Protein 6N2C (pdb70)

Radius of gyration: 30.85 Å; Cα contacts (8 Å, |Δi|>4): 2706; chains: 2; bounding box: 54×82×82 Å

Structure (mmCIF, N/CA/C/O backbone):
data_6N2C
#
_entry.id   6N2C
#
_cell.length_a   76.160
_cell.length_b   90.430
_cell.length_c   158.449
_cell.angle_alpha   90.00
_cell.angle_beta   90.00
_cell.angle_gamma   90.00
#
_symmetry.space_group_name_H-M   'P 21 21 21'
#
loop_
_entity.id
_entity.type
_entity.pdbx_description
1 polymer Tapirin
2 non-polymer 'ZINC ION'
3 non-polymer 1,2-ETHANEDIOL
4 non-polymer GLYCEROL
5 non-polymer 'CHLORIDE ION'
6 non-polymer 'GLYCOLIC ACID'
7 non-polymer 'OXALATE ION'
8 water water
#
loop_
_atom_site.group_PDB
_atom_site.id
_atom_site.type_symbol
_atom_site.label_atom_id
_atom_site.label_alt_id
_atom_site.label_comp_id
_atom_site.label_asym_id
_atom_site.label_entity_id
_atom_site.label_seq_id
_atom_site.pdbx_PDB_ins_code
_atom_site.Cartn_x
_atom_site.Cartn_y
_atom_site.Cartn_z
_atom_site.occupancy
_atom_site.B_iso_or_equiv
_atom_site.auth_seq_id
_atom_site.auth_comp_id
_atom_site.auth_asym_id
_atom_site.auth_atom_id
_atom_site.pdbx_PDB_model_num
ATOM 1 N N . LEU A 1 170 ? 73.381 18.067 151.732 1.00 66.41 170 LEU A N 1
ATOM 2 C CA . LEU A 1 170 ? 71.997 17.561 151.476 1.00 70.61 170 LEU A CA 1
ATOM 3 C C . LEU A 1 170 ? 71.705 17.203 149.999 1.00 65.69 170 LEU A C 1
ATOM 4 O O . LEU A 1 170 ? 71.051 16.195 149.771 1.00 57.32 170 LEU A O 1
ATOM 9 N N . PRO A 1 171 ? 72.138 18.041 148.998 1.00 61.57 171 PRO A N 1
ATOM 10 C CA . PRO A 1 171 ? 72.187 17.571 147.552 1.00 56.59 171 PRO A CA 1
ATOM 11 C C . PRO A 1 171 ? 73.069 16.335 147.320 1.00 43.88 171 PRO A C 1
ATOM 12 O O . PRO A 1 171 ? 72.867 15.591 146.364 1.00 34.20 171 PRO A O 1
ATOM 16 N N . TYR A 1 172 ? 74.062 16.138 148.196 1.00 36.81 172 TYR A N 1
ATOM 17 C CA . TYR A 1 172 ? 74.912 14.965 148.111 1.00 28.44 172 TYR A CA 1
ATOM 18 C C . TYR A 1 172 ? 74.058 13.754 148.420 1.00 21.98 172 TYR A C 1
ATOM 19 O O . TYR A 1 172 ? 74.271 12.654 147.827 1.00 21.53 172 TYR A O 1
ATOM 28 N N . LEU A 1 173 ? 73.093 13.911 149.327 1.00 20.26 173 LEU A N 1
ATOM 29 C CA . LEU A 1 173 ? 72.251 12.778 149.761 1.00 23.69 173 LEU A CA 1
ATOM 30 C C . LEU A 1 173 ? 70.937 12.511 148.986 1.00 21.51 173 LEU A C 1
ATOM 31 O O . LEU A 1 173 ? 70.055 11.741 149.404 1.00 20.47 173 LEU A O 1
ATOM 36 N N . LEU A 1 174 ? 70.790 13.192 147.859 1.00 22.60 174 LEU A N 1
ATOM 37 C CA . LEU A 1 174 ? 69.597 13.032 147.050 1.00 19.92 174 LEU A CA 1
ATOM 38 C C . LEU A 1 174 ? 69.472 11.560 146.697 1.00 18.32 174 LEU A C 1
ATOM 39 O O . LEU A 1 174 ? 70.443 10.975 146.200 1.00 19.36 174 LEU A O 1
ATOM 44 N N . ALA A 1 175 ? 68.312 11.015 147.008 1.00 17.24 175 ALA A N 1
ATOM 45 C CA . ALA A 1 175 ? 67.955 9.619 146.651 1.00 17.43 175 ALA A CA 1
ATOM 46 C C . ALA A 1 175 ? 68.830 8.590 147.323 1.00 17.37 175 ALA A C 1
ATOM 47 O O . ALA A 1 175 ? 68.893 7.462 146.914 1.00 15.91 175 ALA A O 1
ATOM 49 N N . TRP A 1 176 ? 69.511 8.959 148.413 1.00 18.33 176 TRP A N 1
ATOM 50 C CA . TRP A 1 176 ? 70.264 7.946 149.137 1.00 18.00 176 TRP A CA 1
ATOM 51 C C . TRP A 1 176 ? 69.345 6.903 149.708 1.00 18.59 176 TRP A C 1
ATOM 52 O O . TRP A 1 176 ? 68.375 7.238 150.331 1.00 21.41 176 TRP A O 1
ATOM 63 N N . ASP A 1 177 ? 69.600 5.617 149.467 1.00 18.15 177 ASP A N 1
ATOM 64 C CA . ASP A 1 177 ? 68.683 4.575 149.975 1.00 17.78 177 ASP A CA 1
ATOM 65 C C . ASP A 1 177 ? 69.603 3.394 150.368 1.00 19.76 177 ASP A C 1
ATOM 66 O O . ASP A 1 177 ? 70.119 2.691 149.507 1.00 18.56 177 ASP A O 1
ATOM 71 N N A SER A 1 178 ? 69.839 3.203 151.654 0.64 20.13 178 SER A N 1
ATOM 72 N N B SER A 1 178 ? 69.786 3.214 151.669 0.36 19.55 178 SER A N 1
ATOM 73 C CA A SER A 1 178 ? 70.749 2.118 152.068 0.64 20.49 178 SER A CA 1
ATOM 74 C CA B SER A 1 178 ? 70.639 2.150 152.197 0.36 19.90 178 SER A CA 1
ATOM 75 C C A SER A 1 178 ? 70.273 0.730 151.707 0.64 20.72 178 SER A C 1
ATOM 76 C C B SER A 1 178 ? 70.273 0.773 151.702 0.36 19.99 178 SER A C 1
ATOM 77 O O A SER A 1 178 ? 71.094 -0.188 151.610 0.64 17.71 178 SER A O 1
ATOM 78 O O B SER A 1 178 ? 71.168 -0.062 151.509 0.36 18.11 178 SER A O 1
ATOM 83 N N . ASN A 1 179 ? 68.978 0.532 151.483 1.00 20.15 179 ASN A N 1
ATOM 84 C CA . ASN A 1 179 ? 68.480 -0.747 150.964 1.00 20.52 179 ASN A CA 1
ATOM 85 C C . ASN A 1 179 ? 69.021 -1.115 149.565 1.00 19.22 179 ASN A C 1
ATOM 86 O O . ASN A 1 179 ? 68.971 -2.267 149.206 1.00 18.55 179 ASN A O 1
ATOM 91 N N . ILE A 1 180 ? 69.534 -0.165 148.805 1.00 16.06 180 ILE A N 1
ATOM 92 C CA . ILE A 1 180 ? 70.210 -0.484 147.537 1.00 15.20 180 ILE A CA 1
ATOM 93 C C . ILE A 1 180 ? 71.304 -1.560 147.723 1.00 17.47 180 ILE A C 1
ATOM 94 O O . ILE A 1 180 ? 71.581 -2.343 146.822 1.00 15.69 180 ILE A O 1
ATOM 99 N N . PHE A 1 181 ? 71.955 -1.533 148.911 1.00 15.64 181 PHE A N 1
ATOM 100 C CA . PHE A 1 181 ? 73.077 -2.428 149.178 1.00 17.04 181 PHE A CA 1
ATOM 101 C C . PHE A 1 181 ? 72.653 -3.656 149.924 1.00 19.52 181 PHE A C 1
ATOM 102 O O . PHE A 1 181 ? 73.516 -4.487 150.228 1.00 18.48 181 PHE A O 1
ATOM 110 N N . ASP A 1 182 ? 71.361 -3.816 150.157 1.00 18.57 182 ASP A N 1
ATOM 111 C CA . ASP A 1 182 ? 70.799 -4.998 150.792 1.00 16.60 182 ASP A CA 1
ATOM 112 C C . ASP A 1 182 ? 70.031 -5.849 149.801 1.00 17.24 182 ASP A C 1
ATOM 113 O O . ASP A 1 182 ? 68.838 -5.569 149.455 1.00 15.90 182 ASP A O 1
ATOM 118 N N . PHE A 1 183 ? 70.677 -6.962 149.393 1.00 15.53 183 PHE A N 1
ATOM 119 C CA . PHE A 1 183 ? 70.042 -7.793 148.361 1.00 13.24 183 PHE A CA 1
ATOM 120 C C . PHE A 1 183 ? 68.903 -8.646 148.816 1.00 14.73 183 PHE A C 1
ATOM 121 O O . PHE A 1 183 ? 68.362 -9.440 148.030 1.00 14.95 183 PHE A O 1
ATOM 129 N N . THR A 1 184 ? 68.465 -8.529 150.089 1.00 13.52 184 THR A N 1
ATOM 130 C CA . THR A 1 184 ? 67.220 -9.130 150.472 1.00 13.43 184 THR A CA 1
ATOM 131 C C . THR A 1 184 ? 65.989 -8.206 150.140 1.00 13.77 184 THR A C 1
ATOM 132 O O . THR A 1 184 ? 64.809 -8.584 150.473 1.00 16.21 184 THR A O 1
ATOM 136 N N . THR A 1 185 ? 66.255 -7.064 149.537 1.00 14.27 185 THR A N 1
ATOM 137 C CA . THR A 1 185 ? 65.200 -6.096 149.135 1.00 14.70 185 THR A CA 1
ATOM 138 C C . THR A 1 185 ? 64.967 -6.055 147.621 1.00 16.48 185 THR A C 1
ATOM 139 O O . THR A 1 185 ? 64.358 -5.128 147.119 1.00 13.68 185 THR A O 1
ATOM 143 N N . TYR A 1 186 ? 65.520 -7.041 146.920 1.00 14.58 186 TYR A N 1
ATOM 144 C CA . TYR A 1 186 ? 65.415 -7.107 145.446 1.00 13.10 186 TYR A CA 1
ATOM 145 C C . TYR A 1 186 ? 64.498 -8.181 144.981 1.00 12.53 186 TYR A C 1
ATOM 146 O O . TYR A 1 186 ? 64.642 -9.362 145.353 1.00 16.81 186 TYR A O 1
ATOM 155 N N . GLY A 1 187 ? 63.563 -7.843 144.101 1.00 12.78 187 GLY A N 1
ATOM 156 C CA . GLY A 1 187 ? 62.664 -8.800 143.572 1.00 13.39 187 GLY A CA 1
ATOM 157 C C . GLY A 1 187 ? 63.166 -9.500 142.318 1.00 13.40 187 GLY A C 1
ATOM 158 O O . GLY A 1 187 ? 62.827 -10.664 142.052 1.00 14.43 187 GLY A O 1
ATOM 159 N N . LEU A 1 188 ? 63.955 -8.768 141.535 1.00 12.29 188 LEU A N 1
ATOM 160 C CA . LEU A 1 188 ? 64.552 -9.296 140.256 1.00 14.27 188 LEU A CA 1
ATOM 161 C C . LEU A 1 188 ? 65.990 -8.795 140.208 1.00 12.40 188 LEU A C 1
ATOM 162 O O . LEU A 1 188 ? 66.298 -7.593 140.411 1.00 13.36 188 LEU A O 1
ATOM 167 N N . PHE A 1 189 ? 66.913 -9.741 139.934 1.00 14.09 189 PHE A N 1
ATOM 168 C CA . PHE A 1 189 ? 68.342 -9.382 139.774 1.00 13.00 189 PHE A CA 1
ATOM 169 C C . PHE A 1 189 ? 68.914 -10.220 138.673 1.00 13.47 189 PHE A C 1
ATOM 170 O O . PHE A 1 189 ? 68.679 -11.439 138.650 1.00 13.25 189 PHE A O 1
ATOM 178 N N . SER A 1 190 ? 69.664 -9.578 137.764 1.00 13.57 190 SER A N 1
ATOM 179 C CA . SER A 1 190 ? 70.432 -10.379 136.809 1.00 13.71 190 SER A CA 1
ATOM 180 C C . SER A 1 190 ? 71.805 -9.778 136.629 1.00 14.06 190 SER A C 1
ATOM 181 O O . SER A 1 190 ? 71.890 -8.561 136.486 1.00 12.82 190 SER A O 1
ATOM 184 N N . SER A 1 191 ? 72.851 -10.626 136.585 1.00 13.11 191 SER A N 1
ATOM 185 C CA . SER A 1 191 ? 74.140 -10.172 136.163 1.00 16.50 191 SER A CA 1
ATOM 186 C C . SER A 1 191 ? 74.301 -10.107 134.676 1.00 17.63 191 SER A C 1
ATOM 187 O O . SER A 1 191 ? 75.418 -9.787 134.239 1.00 17.25 191 SER A O 1
ATOM 190 N N . ASP A 1 192 ? 73.253 -10.393 133.938 1.00 16.83 192 ASP A N 1
ATOM 191 C CA . ASP A 1 192 ? 73.245 -10.082 132.485 1.00 19.54 192 ASP A CA 1
ATOM 192 C C . ASP A 1 192 ? 72.023 -9.301 132.130 1.00 17.49 192 ASP A C 1
ATOM 193 O O . ASP A 1 192 ? 71.901 -8.190 132.642 1.00 18.49 192 ASP A O 1
ATOM 198 N N A LYS A 1 193 ? 71.117 -9.793 131.310 0.61 16.72 193 LYS A N 1
ATOM 199 N N B LYS A 1 193 ? 71.095 -9.841 131.349 0.39 17.38 193 LYS A N 1
ATOM 200 C CA A LYS A 1 193 ? 69.943 -9.046 130.898 0.61 17.67 193 LYS A CA 1
ATOM 201 C CA B LYS A 1 193 ? 69.942 -9.119 130.841 0.39 17.90 193 LYS A CA 1
ATOM 202 C C A LYS A 1 193 ? 68.686 -9.399 131.642 0.61 17.01 193 LYS A C 1
ATOM 203 C C B LYS A 1 193 ? 68.624 -9.467 131.529 0.39 16.85 193 LYS A C 1
ATOM 204 O O A LYS A 1 193 ? 68.607 -10.479 132.216 0.61 17.99 193 LYS A O 1
ATOM 205 O O B LYS A 1 193 ? 68.425 -10.623 131.947 0.39 16.79 193 LYS A O 1
ATOM 216 N N . ILE A 1 194 ? 67.706 -8.504 131.604 1.00 15.40 194 ILE A N 1
ATOM 217 C CA . ILE A 1 194 ? 66.360 -8.816 131.993 1.00 16.33 194 ILE A CA 1
ATOM 218 C C . ILE A 1 194 ? 65.451 -8.580 130.796 1.00 17.16 194 ILE A C 1
ATOM 219 O O . ILE A 1 194 ? 65.341 -7.479 130.350 1.00 18.07 194 ILE A O 1
ATOM 224 N N . ILE A 1 195 ? 64.930 -9.677 130.260 1.00 14.11 195 ILE A N 1
ATOM 225 C CA . ILE A 1 195 ? 64.094 -9.651 129.073 1.00 16.73 195 ILE A CA 1
ATOM 226 C C . ILE A 1 195 ? 62.691 -9.973 129.366 1.00 17.91 195 ILE A C 1
ATOM 227 O O . ILE A 1 195 ? 62.367 -11.144 129.575 1.00 18.12 195 ILE A O 1
ATOM 232 N N . PHE A 1 196 ? 61.831 -8.949 129.380 1.00 17.43 196 PHE A N 1
ATOM 233 C CA . PHE A 1 196 ? 60.446 -9.121 129.709 1.00 17.78 196 PHE A CA 1
ATOM 234 C C . PHE A 1 196 ? 59.693 -9.598 128.420 1.00 19.51 196 PHE A C 1
ATOM 235 O O . PHE A 1 196 ? 60.296 -10.039 127.482 1.00 22.88 196 PHE A O 1
ATOM 243 N N . ASN A 1 197 ? 58.413 -9.702 128.517 1.00 22.08 197 ASN A N 1
ATOM 244 C CA . ASN A 1 197 ? 57.570 -10.164 127.413 1.00 23.72 197 ASN A CA 1
ATOM 245 C C . ASN A 1 197 ? 56.339 -9.346 127.507 1.00 22.77 197 ASN A C 1
ATOM 246 O O . ASN A 1 197 ? 56.187 -8.527 128.442 1.00 21.14 197 ASN A O 1
ATOM 251 N N . ASN A 1 198 ? 55.422 -9.552 126.577 1.00 25.79 198 ASN A N 1
ATOM 252 C CA . ASN A 1 198 ? 54.277 -8.665 126.514 1.00 23.29 198 ASN A CA 1
ATOM 253 C C . ASN A 1 198 ? 53.352 -8.833 127.724 1.00 21.00 198 ASN A C 1
ATOM 254 O O . ASN A 1 198 ? 53.159 -9.942 128.232 1.00 20.22 198 ASN A O 1
ATOM 259 N N . ASN A 1 199 ? 52.741 -7.725 128.128 1.00 20.33 199 ASN A N 1
ATOM 260 C CA . ASN A 1 199 ? 51.754 -7.683 129.214 1.00 22.95 199 ASN A CA 1
ATOM 261 C C . ASN A 1 199 ? 52.242 -8.286 130.553 1.00 24.07 199 ASN A C 1
ATOM 262 O O . ASN A 1 199 ? 51.562 -9.132 131.144 1.00 23.08 199 ASN A O 1
ATOM 267 N N . ILE A 1 200 ? 53.467 -7.917 130.951 1.00 21.54 200 ILE A N 1
ATOM 268 C CA . ILE A 1 200 ? 53.981 -8.293 132.276 1.00 22.99 200 ILE A CA 1
ATOM 269 C C . ILE A 1 200 ? 53.751 -7.108 133.164 1.00 24.29 200 ILE A C 1
ATOM 270 O O . ILE A 1 200 ? 54.032 -5.983 132.758 1.00 26.72 200 ILE A O 1
ATOM 275 N N . THR A 1 201 ? 53.247 -7.344 134.384 1.00 17.80 201 THR A N 1
ATOM 276 C CA . THR A 1 201 ? 53.126 -6.326 135.415 1.00 17.29 201 THR A CA 1
ATOM 277 C C . THR A 1 201 ? 54.035 -6.730 136.560 1.00 19.23 201 THR A C 1
ATOM 278 O O . THR A 1 201 ? 53.924 -7.850 137.038 1.00 19.15 201 THR A O 1
ATOM 282 N N . VAL A 1 202 ? 54.951 -5.859 136.911 1.00 16.72 202 VAL A N 1
ATOM 283 C CA . VAL A 1 202 ? 55.964 -6.116 137.977 1.00 17.79 202 VAL A CA 1
ATOM 284 C C . VAL A 1 202 ? 55.673 -5.127 139.104 1.00 16.67 202 VAL A C 1
ATOM 285 O O . VAL A 1 202 ? 55.693 -3.935 138.884 1.00 15.41 202 VAL A O 1
ATOM 289 N N . THR A 1 203 ? 55.553 -5.635 140.363 1.00 16.79 203 THR A N 1
ATOM 290 C CA . THR A 1 203 ? 55.517 -4.848 141.572 1.00 16.37 203 THR A CA 1
ATOM 291 C C . THR A 1 203 ? 56.734 -5.297 142.375 1.00 19.42 203 THR A C 1
ATOM 292 O O . THR A 1 203 ? 56.839 -6.478 142.676 1.00 18.14 203 THR A O 1
ATOM 296 N N . THR A 1 204 ? 57.646 -4.374 142.631 1.00 17.53 204 THR A N 1
ATOM 297 C CA . THR A 1 204 ? 58.889 -4.725 143.312 1.00 17.39 204 THR A CA 1
ATOM 298 C C . THR A 1 204 ? 59.364 -3.681 144.227 1.00 16.84 204 THR A C 1
ATOM 299 O O . THR A 1 204 ? 58.859 -2.535 144.266 1.00 15.52 204 THR A O 1
ATOM 303 N N . ARG A 1 205 ? 60.384 -4.019 145.024 1.00 16.78 205 ARG A N 1
ATOM 304 C CA . ARG A 1 205 ? 61.094 -3.016 145.780 1.00 16.56 205 ARG A CA 1
ATOM 305 C C . ARG A 1 205 ? 62.249 -2.613 144.911 1.00 16.58 205 ARG A C 1
ATOM 306 O O . ARG A 1 205 ? 62.080 -1.649 144.105 1.00 15.91 205 ARG A O 1
ATOM 314 N N . ASN A 1 206 ? 63.353 -3.368 144.940 1.00 13.37 206 ASN A N 1
ATOM 315 C CA . ASN A 1 206 ? 64.511 -3.049 144.069 1.00 13.99 206 ASN A CA 1
ATOM 316 C C . ASN A 1 206 ? 64.725 -4.001 142.942 1.00 13.85 206 ASN A C 1
ATOM 317 O O . ASN A 1 206 ? 64.426 -5.185 143.069 1.00 14.10 206 ASN A O 1
ATOM 322 N N . MET A 1 207 ? 65.317 -3.508 141.810 1.00 12.22 207 MET A N 1
ATOM 323 C CA . MET A 1 207 ? 65.584 -4.360 140.672 1.00 13.75 207 MET A CA 1
ATOM 324 C C . MET A 1 207 ? 66.919 -3.946 140.092 1.00 12.53 207 MET A C 1
ATOM 325 O O . MET A 1 207 ? 67.256 -2.749 140.110 1.00 13.66 207 MET A O 1
ATOM 330 N N . TYR A 1 208 ? 67.765 -4.941 139.833 1.00 13.89 208 TYR A N 1
ATOM 331 C CA . TYR A 1 208 ? 69.056 -4.709 139.272 1.00 13.70 208 TYR A CA 1
ATOM 332 C C . TYR A 1 208 ? 69.264 -5.560 138.027 1.00 11.80 208 TYR A C 1
ATOM 333 O O . TYR A 1 208 ? 68.922 -6.758 137.961 1.00 12.93 208 TYR A O 1
ATOM 342 N N . SER A 1 209 ? 69.911 -4.963 137.008 1.00 13.39 209 SER A N 1
ATOM 343 C CA . SER A 1 209 ? 70.405 -5.744 135.893 1.00 13.44 209 SER A CA 1
ATOM 344 C C . SER A 1 209 ? 71.744 -5.197 135.523 1.00 14.68 209 SER A C 1
ATOM 345 O O . SER A 1 209 ? 72.001 -3.989 135.662 1.00 15.32 209 SER A O 1
ATOM 348 N N . SER A 1 210 ? 72.638 -6.038 134.983 1.00 15.79 210 SER A N 1
ATOM 349 C CA . SER A 1 210 ? 73.902 -5.531 134.547 1.00 17.51 210 SER A CA 1
ATOM 350 C C . SER A 1 210 ? 73.735 -5.026 133.082 1.00 19.12 210 SER A C 1
ATOM 351 O O . SER A 1 210 ? 74.087 -3.878 132.776 1.00 18.36 210 SER A O 1
ATOM 354 N N . SER A 1 211 ? 73.207 -5.885 132.200 1.00 16.48 211 SER A N 1
ATOM 355 C CA . SER A 1 211 ? 72.965 -5.479 130.853 1.00 19.02 211 SER A CA 1
ATOM 356 C C . SER A 1 211 ? 71.525 -5.028 130.708 1.00 15.47 211 SER A C 1
ATOM 357 O O . SER A 1 211 ? 70.845 -4.771 131.724 1.00 15.93 211 SER A O 1
ATOM 360 N N . ASP A 1 212 ? 71.031 -4.880 129.494 1.00 14.66 212 ASP A N 1
ATOM 361 C CA . ASP A 1 212 ? 69.796 -4.153 129.271 1.00 14.65 212 ASP A CA 1
ATOM 362 C C . ASP A 1 212 ? 68.579 -4.770 129.957 1.00 16.22 212 ASP A C 1
ATOM 363 O O . ASP A 1 212 ? 68.426 -6.000 130.048 1.00 17.01 212 ASP A O 1
ATOM 368 N N . ILE A 1 213 ? 67.684 -3.926 130.376 1.00 14.35 213 ILE A N 1
ATOM 369 C CA . ILE A 1 213 ? 66.337 -4.367 130.740 1.00 14.27 213 ILE A CA 1
ATOM 370 C C . ILE A 1 213 ? 65.429 -4.005 129.572 1.00 17.08 213 ILE A C 1
ATOM 371 O O . ILE A 1 213 ? 65.409 -2.825 129.172 1.00 17.93 213 ILE A O 1
ATOM 376 N N . THR A 1 214 ? 64.766 -4.982 128.971 1.00 16.12 214 THR A N 1
ATOM 377 C CA . THR A 1 214 ? 63.906 -4.728 127.815 1.00 19.29 214 THR A CA 1
ATOM 378 C C . THR A 1 214 ? 62.438 -5.044 128.105 1.00 21.21 214 THR A C 1
ATOM 379 O O . THR A 1 214 ? 62.086 -6.186 128.459 1.00 16.81 214 THR A O 1
ATOM 383 N N . LEU A 1 215 ? 61.567 -4.044 127.943 1.00 17.13 215 LEU A N 1
ATOM 384 C CA . LEU A 1 215 ? 60.166 -4.230 127.944 1.00 18.00 215 LEU A CA 1
ATOM 385 C C . LEU A 1 215 ? 59.639 -4.456 126.500 1.00 20.58 215 LEU A C 1
ATOM 386 O O . LEU A 1 215 ? 60.259 -4.022 125.499 1.00 20.82 215 LEU A O 1
ATOM 391 N N . ARG A 1 216 ? 58.534 -5.165 126.440 1.00 19.04 216 ARG A N 1
ATOM 392 C CA . ARG A 1 216 ? 57.759 -5.364 125.174 1.00 21.85 216 ARG A CA 1
ATOM 393 C C . ARG A 1 216 ? 56.517 -4.555 125.282 1.00 23.09 216 ARG A C 1
ATOM 394 O O . ARG A 1 216 ? 56.133 -4.137 126.352 1.00 23.88 216 ARG A O 1
ATOM 402 N N . SER A 1 217 ? 55.851 -4.344 124.166 1.00 22.85 217 SER A N 1
ATOM 403 C CA . SER A 1 217 ? 54.653 -3.562 124.153 1.00 23.61 217 SER A CA 1
ATOM 404 C C . SER A 1 217 ? 53.509 -4.196 124.974 1.00 23.57 217 SER A C 1
ATOM 405 O O . SER A 1 217 ? 53.365 -5.453 125.057 1.00 27.06 217 SER A O 1
ATOM 408 N N . ASP A 1 218 ? 52.756 -3.341 125.629 1.00 23.66 218 ASP A N 1
ATOM 409 C CA . ASP A 1 218 ? 51.580 -3.709 126.368 1.00 24.25 218 ASP A CA 1
ATOM 410 C C . ASP A 1 218 ? 50.340 -3.439 125.508 1.00 31.80 218 ASP A C 1
ATOM 411 O O . ASP A 1 218 ? 49.962 -2.334 125.221 1.00 32.27 218 ASP A O 1
ATOM 416 N N . ASN A 1 219 ? 49.730 -4.510 125.069 1.00 40.81 219 ASN A N 1
ATOM 417 C CA . ASN A 1 219 ? 48.586 -4.455 124.161 1.00 48.25 219 ASN A CA 1
ATOM 418 C C . ASN A 1 219 ? 47.349 -4.996 124.835 1.00 48.43 219 ASN A C 1
ATOM 419 O O . ASN A 1 219 ? 46.277 -4.860 124.299 1.00 58.88 219 ASN A O 1
ATOM 424 N N . ASN A 1 220 ? 47.508 -5.595 126.008 1.00 48.37 220 ASN A N 1
ATOM 425 C CA . ASN A 1 220 ? 46.444 -6.226 126.774 1.00 51.22 220 ASN A CA 1
ATOM 426 C C . ASN A 1 220 ? 46.908 -6.397 128.254 1.00 49.29 220 ASN A C 1
ATOM 427 O O . ASN A 1 220 ? 46.933 -7.507 128.778 1.00 46.56 220 ASN A O 1
ATOM 432 N N . ARG A 1 221 ? 47.320 -5.290 128.886 1.00 42.11 221 ARG A N 1
ATOM 433 C CA . ARG A 1 221 ? 47.893 -5.322 130.238 1.00 41.74 221 ARG A CA 1
ATOM 434 C C . ARG A 1 221 ? 46.772 -4.794 131.172 1.00 49.63 221 ARG A C 1
ATOM 435 O O . ARG A 1 221 ? 46.333 -3.618 131.023 1.00 50.92 221 ARG A O 1
ATOM 443 N N . PRO A 1 222 ? 46.271 -5.664 132.083 1.00 57.52 222 PRO A N 1
ATOM 444 C CA . PRO A 1 222 ? 45.162 -5.229 132.980 1.00 63.63 222 PRO A CA 1
ATOM 445 C C . PRO A 1 222 ? 45.611 -4.202 134.049 1.00 60.49 222 PRO A C 1
ATOM 446 O O . PRO A 1 222 ? 44.817 -3.331 134.373 1.00 57.91 222 PRO A O 1
ATOM 450 N N . GLY A 1 223 ? 46.864 -4.296 134.546 1.00 62.14 223 GLY A N 1
ATOM 451 C CA . GLY A 1 223 ? 47.459 -3.325 135.509 1.00 58.17 223 GLY A CA 1
ATOM 452 C C . GLY A 1 223 ? 47.402 -1.826 135.159 1.00 61.70 223 GLY A C 1
ATOM 453 O O . GLY A 1 223 ? 47.423 -1.417 133.980 1.00 55.03 223 GLY A O 1
ATOM 454 N N . ASP A 1 224 ? 47.283 -1.006 136.200 1.00 51.38 224 ASP A N 1
ATOM 455 C CA . ASP A 1 224 ? 47.660 0.403 136.194 1.00 49.21 224 ASP A CA 1
ATOM 456 C C . ASP A 1 224 ? 49.132 0.627 135.656 1.00 39.33 224 ASP A C 1
ATOM 457 O O . ASP A 1 224 ? 49.411 1.605 134.980 1.00 45.07 224 ASP A O 1
ATOM 462 N N . TYR A 1 225 ? 50.060 -0.260 135.971 1.00 32.35 225 TYR A N 1
ATOM 463 C CA . TYR A 1 225 ? 51.462 0.032 135.637 1.00 23.18 225 TYR A CA 1
ATOM 464 C C . TYR A 1 225 ? 52.014 -1.218 135.110 1.00 21.56 225 TYR A C 1
ATOM 465 O O . TYR A 1 225 ? 51.471 -2.314 135.326 1.00 28.45 225 TYR A O 1
ATOM 474 N N . THR A 1 226 ? 53.060 -1.072 134.343 1.00 18.50 226 THR A N 1
ATOM 475 C CA . THR A 1 226 ? 53.910 -2.137 133.923 1.00 18.51 226 THR A CA 1
ATOM 476 C C . THR A 1 226 ? 54.921 -2.498 135.030 1.00 18.19 226 THR A C 1
ATOM 477 O O . THR A 1 226 ? 55.179 -3.694 135.293 1.00 19.95 226 THR A O 1
ATOM 481 N N . ILE A 1 227 ? 55.654 -1.498 135.507 1.00 17.36 227 ILE A N 1
ATOM 482 C CA . ILE A 1 227 ? 56.618 -1.751 136.616 1.00 15.85 227 ILE A CA 1
ATOM 483 C C . ILE A 1 227 ? 56.376 -0.661 137.644 1.00 17.58 227 ILE A C 1
ATOM 484 O O . ILE A 1 227 ? 56.349 0.524 137.326 1.00 17.86 227 ILE A O 1
ATOM 489 N N . LYS A 1 228 ? 56.263 -1.080 138.910 1.00 16.65 228 LYS A N 1
ATOM 490 C CA . LYS A 1 228 ? 56.296 -0.202 140.035 1.00 15.35 228 LYS A CA 1
ATOM 491 C C . LYS A 1 228 ? 57.490 -0.682 140.930 1.00 15.84 228 LYS A C 1
ATOM 492 O O . LYS A 1 228 ? 57.546 -1.849 141.260 1.00 16.24 228 LYS A O 1
ATOM 498 N N . ALA A 1 229 ? 58.390 0.217 141.222 1.00 15.44 229 ALA A N 1
ATOM 499 C CA . ALA A 1 229 ? 59.634 -0.116 141.974 1.00 15.34 229 ALA A CA 1
ATOM 500 C C . ALA A 1 229 ? 60.046 1.001 142.849 1.00 14.08 229 ALA A C 1
ATOM 501 O O . ALA A 1 229 ? 59.793 2.149 142.564 1.00 14.05 229 ALA A O 1
ATOM 503 N N . ASP A 1 230 ? 60.829 0.716 143.906 1.00 11.71 230 ASP A N 1
ATOM 504 C CA . ASP A 1 230 ? 61.535 1.748 144.611 1.00 13.30 230 ASP A CA 1
ATOM 505 C C . ASP A 1 230 ? 62.751 2.234 143.850 1.00 12.31 230 ASP A C 1
ATOM 506 O O . ASP A 1 230 ? 63.034 3.435 143.762 1.00 13.18 230 ASP A O 1
ATOM 511 N N . ASN A 1 231 ? 63.522 1.286 143.311 1.00 12.34 231 ASN A N 1
ATOM 512 C CA . ASN A 1 231 ? 64.769 1.601 142.619 1.00 12.64 231 ASN A CA 1
ATOM 513 C C . ASN A 1 231 ? 64.955 0.630 141.476 1.00 12.91 231 ASN A C 1
ATOM 514 O O . ASN A 1 231 ? 64.607 -0.570 141.628 1.00 13.53 231 ASN A O 1
ATOM 519 N N . ILE A 1 232 ? 65.475 1.148 140.327 1.00 12.70 232 ILE A N 1
ATOM 520 C CA . ILE A 1 232 ? 65.872 0.329 139.207 1.00 13.49 232 ILE A CA 1
ATOM 521 C C . ILE A 1 232 ? 67.229 0.726 138.782 1.00 12.99 232 ILE A C 1
ATOM 522 O O . ILE A 1 232 ? 67.493 1.903 138.537 1.00 12.46 232 ILE A O 1
ATOM 527 N N . ILE A 1 233 ? 68.161 -0.257 138.718 1.00 12.79 233 ILE A N 1
ATOM 528 C CA . ILE A 1 233 ? 69.536 0.012 138.404 1.00 13.13 233 ILE A CA 1
ATOM 529 C C . ILE A 1 233 ? 69.976 -0.883 137.283 1.00 14.53 233 ILE A C 1
ATOM 530 O O . ILE A 1 233 ? 69.896 -2.060 137.399 1.00 15.53 233 ILE A O 1
ATOM 535 N N . VAL A 1 234 ? 70.464 -0.264 136.234 1.00 12.88 234 VAL A N 1
ATOM 536 C CA . VAL A 1 234 ? 71.005 -0.985 135.033 1.00 13.98 234 VAL A CA 1
ATOM 537 C C . VAL A 1 234 ? 72.433 -0.569 134.947 1.00 14.81 234 VAL A C 1
ATOM 538 O O . VAL A 1 234 ? 72.811 0.497 134.429 1.00 15.10 234 VAL A O 1
ATOM 542 N N . LYS A 1 235 ? 73.284 -1.362 135.544 1.00 15.80 235 LYS A N 1
ATOM 543 C CA . LYS A 1 235 ? 74.631 -0.895 135.828 1.00 16.90 235 LYS A CA 1
ATOM 544 C C . LYS A 1 235 ? 75.509 -0.748 134.532 1.00 15.90 235 LYS A C 1
ATOM 545 O O . LYS A 1 235 ? 76.349 0.139 134.494 1.00 18.17 235 LYS A O 1
ATOM 551 N N A ASN A 1 236 ? 75.362 -1.656 133.569 0.65 16.34 236 ASN A N 1
ATOM 552 N N B ASN A 1 236 ? 75.352 -1.611 133.538 0.35 16.76 236 ASN A N 1
ATOM 553 C CA A ASN A 1 236 ? 76.165 -1.684 132.352 0.65 17.78 236 ASN A CA 1
ATOM 554 C CA B ASN A 1 236 ? 76.216 -1.599 132.358 0.35 17.67 236 ASN A CA 1
ATOM 555 C C A ASN A 1 236 ? 75.271 -1.784 131.101 0.65 16.57 236 ASN A C 1
ATOM 556 C C B ASN A 1 236 ? 75.352 -1.657 131.071 0.35 16.68 236 ASN A C 1
ATOM 557 O O A ASN A 1 236 ? 75.625 -2.437 130.119 0.65 20.08 236 ASN A O 1
ATOM 558 O O B ASN A 1 236 ? 75.841 -2.087 130.024 0.35 18.15 236 ASN A O 1
ATOM 567 N N . GLY A 1 237 ? 74.109 -1.157 131.137 1.00 16.13 237 GLY A N 1
ATOM 568 C CA . GLY A 1 237 ? 73.173 -1.289 130.047 1.00 14.91 237 GLY A CA 1
ATOM 569 C C . GLY A 1 237 ? 72.160 -0.193 129.966 1.00 16.26 237 GLY A C 1
ATOM 570 O O . GLY A 1 237 ? 72.262 0.806 130.710 1.00 15.13 237 GLY A O 1
ATOM 571 N N A SER A 1 238 ? 71.134 -0.405 129.154 0.46 15.15 238 SER A N 1
ATOM 572 N N B SER A 1 238 ? 71.149 -0.372 129.125 0.54 15.59 238 SER A N 1
ATOM 573 C CA A SER A 1 238 ? 70.071 0.579 128.952 0.46 14.93 238 SER A CA 1
ATOM 574 C CA B SER A 1 238 ? 70.057 0.606 128.995 0.54 15.65 238 SER A CA 1
ATOM 575 C C A SER A 1 238 ? 68.742 0.040 129.421 0.46 14.12 238 SER A C 1
ATOM 576 C C B SER A 1 238 ? 68.785 0.074 129.556 0.54 14.38 238 SER A C 1
ATOM 577 O O A SER A 1 238 ? 68.561 -1.197 129.582 0.46 14.60 238 SER A O 1
ATOM 578 O O B SER A 1 238 ? 68.698 -1.111 129.939 0.54 15.48 238 SER A O 1
ATOM 583 N N . PHE A 1 239 ? 67.779 0.936 129.595 1.00 14.32 239 PHE A N 1
ATOM 584 C CA . PHE A 1 239 ? 66.403 0.545 129.867 1.00 14.74 239 PHE A CA 1
ATOM 585 C C . PHE A 1 239 ? 65.609 0.835 128.590 1.00 14.96 239 PHE A C 1
ATOM 586 O O . PHE A 1 239 ? 65.674 1.966 128.070 1.00 14.80 239 PHE A O 1
ATOM 594 N N . ILE A 1 240 ? 64.952 -0.183 128.050 1.00 14.81 240 ILE A N 1
ATOM 595 C CA . ILE A 1 240 ? 64.310 -0.074 126.733 1.00 16.45 240 ILE A CA 1
ATOM 596 C C . ILE A 1 240 ? 62.826 -0.258 126.919 1.00 18.16 240 ILE A C 1
ATOM 597 O O . ILE A 1 240 ? 62.375 -1.342 127.380 1.00 19.47 240 ILE A O 1
ATOM 602 N N . PHE A 1 241 ? 62.027 0.761 126.531 1.00 16.15 241 PHE A N 1
ATOM 603 C CA . PHE A 1 241 ? 60.571 0.643 126.557 1.00 16.89 241 PHE A CA 1
ATOM 604 C C . PHE A 1 241 ? 60.077 -0.007 125.250 1.00 18.95 241 PHE A C 1
ATOM 605 O O . PHE A 1 241 ? 60.752 0.109 124.208 1.00 19.47 241 PHE A O 1
ATOM 613 N N . GLY A 1 242 ? 58.919 -0.649 125.282 1.00 16.88 242 GLY A N 1
ATOM 614 C CA . GLY A 1 242 ? 58.343 -1.309 124.101 1.00 17.78 242 GLY A CA 1
ATOM 615 C C . GLY A 1 242 ? 57.087 -0.731 123.512 1.00 19.54 242 GLY A C 1
ATOM 616 O O . GLY A 1 242 ? 56.772 -0.952 122.312 1.00 21.98 242 GLY A O 1
ATOM 617 N N . GLY A 1 243 ? 56.384 0.043 124.303 1.00 15.59 243 GLY A N 1
ATOM 618 C CA . GLY A 1 243 ? 55.130 0.697 123.919 1.00 17.88 243 GLY A CA 1
ATOM 619 C C . GLY A 1 243 ? 53.995 0.529 124.866 1.00 16.79 243 GLY A C 1
ATOM 620 O O . GLY A 1 243 ? 53.760 -0.586 125.353 1.00 17.86 243 GLY A O 1
ATOM 621 N N . ASN A 1 244 ? 53.332 1.648 125.190 1.00 17.24 244 ASN A N 1
ATOM 622 C CA . ASN A 1 244 ? 52.236 1.647 126.132 1.00 18.21 244 ASN A CA 1
ATOM 623 C C . ASN A 1 244 ? 52.630 1.081 127.542 1.00 17.61 244 ASN A C 1
ATOM 624 O O . ASN A 1 244 ? 51.760 0.594 128.290 1.00 18.40 244 ASN A O 1
ATOM 629 N N . ASN A 1 245 ? 53.913 1.229 127.876 1.00 17.50 245 ASN A N 1
ATOM 630 C CA . ASN A 1 245 ? 54.440 0.749 129.194 1.00 17.78 245 ASN A CA 1
ATOM 631 C C . ASN A 1 245 ? 54.383 1.908 130.135 1.00 17.91 245 ASN A C 1
ATOM 632 O O . ASN A 1 245 ? 54.774 3.093 129.762 1.00 18.54 245 ASN A O 1
ATOM 637 N N A LYS A 1 246 ? 53.995 1.634 131.393 0.56 17.09 246 LYS A N 1
ATOM 638 N N B LYS A 1 246 ? 53.965 1.615 131.371 0.44 16.90 246 LYS A N 1
ATOM 639 C CA A LYS A 1 246 ? 53.881 2.677 132.420 0.56 17.36 246 LYS A CA 1
ATOM 640 C CA B LYS A 1 246 ? 53.938 2.602 132.425 0.44 16.81 246 LYS A CA 1
ATOM 641 C C A LYS A 1 246 ? 54.771 2.276 133.623 0.56 15.80 246 LYS A C 1
ATOM 642 C C B LYS A 1 246 ? 54.915 2.166 133.506 0.44 15.77 246 LYS A C 1
ATOM 643 O O A LYS A 1 246 ? 54.454 1.292 134.313 0.56 15.15 246 LYS A O 1
ATOM 644 O O B LYS A 1 246 ? 54.833 1.039 134.000 0.44 15.81 246 LYS A O 1
ATOM 655 N N . VAL A 1 247 ? 55.821 3.043 133.861 1.00 16.15 247 VAL A N 1
ATOM 656 C CA . VAL A 1 247 ? 56.909 2.667 134.838 1.00 15.82 247 VAL A CA 1
ATOM 657 C C . VAL A 1 247 ? 56.902 3.744 135.895 1.00 16.81 247 VAL A C 1
ATOM 658 O O . VAL A 1 247 ? 56.930 4.932 135.580 1.00 16.35 247 VAL A O 1
ATOM 662 N N . VAL A 1 248 ? 56.928 3.339 137.188 1.00 14.72 248 VAL A N 1
ATOM 663 C CA . VAL A 1 248 ? 56.914 4.261 138.292 1.00 15.14 248 VAL A CA 1
ATOM 664 C C . VAL A 1 248 ? 58.085 3.826 139.213 1.00 15.94 248 VAL A C 1
ATOM 665 O O . VAL A 1 248 ? 58.057 2.679 139.662 1.00 16.86 248 VAL A O 1
ATOM 669 N N . VAL A 1 249 ? 59.041 4.729 139.393 1.00 15.31 249 VAL A N 1
ATOM 670 C CA . VAL A 1 249 ? 60.248 4.481 140.213 1.00 16.00 249 VAL A CA 1
ATOM 671 C C . VAL A 1 249 ? 60.258 5.564 141.287 1.00 16.92 249 VAL A C 1
ATOM 672 O O . VAL A 1 249 ? 60.502 6.753 141.026 1.00 17.29 249 VAL A O 1
ATOM 676 N N A ASN A 1 250 ? 59.993 5.154 142.521 0.52 17.09 250 ASN A N 1
ATOM 677 N N B ASN A 1 250 ? 60.013 5.159 142.525 0.48 17.15 250 ASN A N 1
ATOM 678 C CA A ASN A 1 250 ? 59.839 6.147 143.623 0.52 17.36 250 ASN A CA 1
ATOM 679 C CA B ASN A 1 250 ? 59.803 6.164 143.605 0.48 17.47 250 ASN A CA 1
ATOM 680 C C A ASN A 1 250 ? 61.136 6.871 143.922 0.52 17.04 250 ASN A C 1
ATOM 681 C C B ASN A 1 250 ? 61.087 6.824 144.096 0.48 16.93 250 ASN A C 1
ATOM 682 O O A ASN A 1 250 ? 61.173 8.115 144.054 0.52 15.88 250 ASN A O 1
ATOM 683 O O B ASN A 1 250 ? 61.067 8.004 144.530 0.48 14.72 250 ASN A O 1
ATOM 692 N N . ASN A 1 251 ? 62.229 6.123 144.009 1.00 15.27 251 ASN A N 1
ATOM 693 C CA . ASN A 1 251 ? 63.517 6.716 144.447 1.00 14.74 251 ASN A CA 1
ATOM 694 C C . ASN A 1 251 ? 64.447 6.952 143.245 1.00 14.28 251 ASN A C 1
ATOM 695 O O . ASN A 1 251 ? 64.335 7.980 142.580 1.00 16.39 251 ASN A O 1
ATOM 700 N N A LEU A 1 252 ? 65.300 6.022 142.894 0.51 14.33 252 LEU A N 1
ATOM 701 N N B LEU A 1 252 ? 65.274 5.962 142.910 0.49 14.50 252 LEU A N 1
ATOM 702 C CA A LEU A 1 252 ? 66.137 6.322 141.753 0.51 14.19 252 LEU A CA 1
ATOM 703 C CA B LEU A 1 252 ? 66.328 6.095 141.881 0.49 14.62 252 LEU A CA 1
ATOM 704 C C A LEU A 1 252 ? 66.102 5.241 140.684 0.51 13.93 252 LEU A C 1
ATOM 705 C C B LEU A 1 252 ? 66.068 5.173 140.687 0.49 14.19 252 LEU A C 1
ATOM 706 O O A LEU A 1 252 ? 66.078 4.039 140.961 0.51 14.33 252 LEU A O 1
ATOM 707 O O B LEU A 1 252 ? 65.795 3.968 140.909 0.49 15.53 252 LEU A O 1
ATOM 716 N N . MET A 1 253 ? 66.150 5.736 139.446 1.00 13.29 253 MET A N 1
ATOM 717 C CA . MET A 1 253 ? 66.380 4.913 138.278 1.00 13.54 253 MET A CA 1
ATOM 718 C C . MET A 1 253 ? 67.670 5.368 137.701 1.00 12.87 253 MET A C 1
ATOM 719 O O . MET A 1 253 ? 67.861 6.550 137.367 1.00 13.99 253 MET A O 1
ATOM 724 N N . TYR A 1 254 ? 68.631 4.423 137.585 1.00 13.07 254 TYR A N 1
ATOM 725 C CA . TYR A 1 254 ? 69.931 4.666 137.019 1.00 12.83 254 TYR A CA 1
ATOM 726 C C . TYR A 1 254 ? 70.161 3.736 135.834 1.00 13.31 254 TYR A C 1
ATOM 727 O O . TYR A 1 254 ? 69.905 2.573 135.954 1.00 15.35 254 TYR A O 1
ATOM 736 N N . THR A 1 255 ? 70.718 4.238 134.702 1.00 13.62 255 THR A N 1
ATOM 737 C CA . THR A 1 255 ? 71.221 3.374 133.626 1.00 13.35 255 THR A CA 1
ATOM 738 C C . THR A 1 255 ? 72.530 3.915 133.149 1.00 15.30 255 THR A C 1
ATOM 739 O O . THR A 1 255 ? 72.726 5.121 133.145 1.00 14.80 255 THR A O 1
ATOM 743 N N . LYS A 1 256 ? 73.442 3.024 132.772 1.00 14.30 256 LYS A N 1
ATOM 744 C CA . LYS A 1 256 ? 74.671 3.517 132.157 1.00 15.56 256 LYS A CA 1
ATOM 745 C C . LYS A 1 256 ? 74.448 4.019 130.702 1.00 15.84 256 LYS A C 1
ATOM 746 O O . LYS A 1 256 ? 75.009 5.054 130.250 1.00 16.66 256 LYS A O 1
ATOM 752 N N . ASN A 1 257 ? 73.800 3.216 129.934 1.00 15.23 257 ASN A N 1
ATOM 753 C CA . ASN A 1 257 ? 73.815 3.397 128.469 1.00 15.72 257 ASN A CA 1
ATOM 754 C C . ASN A 1 257 ? 72.554 3.999 127.840 1.00 17.79 257 ASN A C 1
ATOM 755 O O . ASN A 1 257 ? 72.405 3.955 126.650 1.00 23.89 257 ASN A O 1
ATOM 760 N N . GLY A 1 258 ? 71.686 4.559 128.656 1.00 16.59 258 GLY A N 1
ATOM 761 C CA . GLY A 1 258 ? 70.561 5.245 128.142 1.00 16.70 258 GLY A CA 1
ATOM 762 C C . GLY A 1 258 ? 69.196 4.714 128.531 1.00 16.86 258 GLY A C 1
ATOM 763 O O . GLY A 1 258 ? 69.037 3.718 129.223 1.00 16.95 258 GLY A O 1
ATOM 764 N N . ILE A 1 259 ? 68.186 5.487 128.128 1.00 14.68 259 ILE A N 1
ATOM 765 C CA . ILE A 1 259 ? 66.803 5.050 128.297 1.00 15.25 259 ILE A CA 1
ATOM 766 C C . ILE A 1 259 ? 66.115 5.315 126.957 1.00 15.88 259 ILE A C 1
ATOM 767 O O . ILE A 1 259 ? 66.016 6.478 126.537 1.00 17.91 259 ILE A O 1
ATOM 772 N N . THR A 1 260 ? 65.638 4.252 126.327 1.00 16.42 260 THR A N 1
ATOM 773 C CA . THR A 1 260 ? 65.166 4.346 124.922 1.00 17.90 260 THR A CA 1
ATOM 774 C C . THR A 1 260 ? 63.705 3.996 124.881 1.00 17.48 260 THR A C 1
ATOM 775 O O . THR A 1 260 ? 63.349 2.885 125.225 1.00 18.08 260 THR A O 1
ATOM 779 N N . PHE A 1 261 ? 62.878 4.968 124.494 1.00 15.61 261 PHE A N 1
ATOM 780 C CA . PHE A 1 261 ? 61.453 4.822 124.345 1.00 18.42 261 PHE A CA 1
ATOM 781 C C . PHE A 1 261 ? 61.201 4.312 122.930 1.00 17.90 261 PHE A C 1
ATOM 782 O O . PHE A 1 261 ? 61.829 4.794 121.983 1.00 20.38 261 PHE A O 1
ATOM 790 N N . ASN A 1 262 ? 60.329 3.344 122.805 1.00 18.34 262 ASN A N 1
ATOM 791 C CA . ASN A 1 262 ? 59.816 2.819 121.520 1.00 20.02 262 ASN A CA 1
ATOM 792 C C . ASN A 1 262 ? 58.349 2.588 121.663 1.00 18.01 262 ASN A C 1
ATOM 793 O O . ASN A 1 262 ? 57.878 2.236 122.717 1.00 17.94 262 ASN A O 1
ATOM 798 N N . GLY A 1 263 ? 57.609 2.719 120.534 1.00 18.70 263 GLY A N 1
ATOM 799 C CA . GLY A 1 263 ? 56.276 2.174 120.435 1.00 17.79 263 GLY A CA 1
ATOM 800 C C . GLY A 1 263 ? 55.175 3.146 120.846 1.00 18.13 263 GLY A C 1
ATOM 801 O O . GLY A 1 263 ? 53.968 2.884 120.700 1.00 20.33 263 GLY A O 1
ATOM 802 N N . ASN A 1 264 ? 55.589 4.311 121.361 1.00 17.43 264 ASN A N 1
ATOM 803 C CA . ASN A 1 264 ? 54.767 5.333 121.822 1.00 17.22 264 ASN A CA 1
ATOM 804 C C . ASN A 1 264 ? 53.934 4.974 123.063 1.00 16.97 264 ASN A C 1
ATOM 805 O O . ASN A 1 264 ? 53.842 3.803 123.473 1.00 16.99 264 ASN A O 1
ATOM 810 N N . ASN A 1 265 ? 53.283 5.985 123.587 1.00 17.04 265 ASN A N 1
ATOM 811 C CA . ASN A 1 265 ? 52.333 5.894 124.676 1.00 16.80 265 ASN A CA 1
ATOM 812 C C . ASN A 1 265 ? 52.966 5.363 126.029 1.00 18.15 265 ASN A C 1
ATOM 813 O O . ASN A 1 265 ? 52.241 4.869 126.851 1.00 17.30 265 ASN A O 1
ATOM 818 N N . ASN A 1 266 ? 54.255 5.574 126.209 1.00 15.78 266 ASN A N 1
ATOM 819 C CA . ASN A 1 266 ? 54.925 5.116 127.439 1.00 17.08 266 ASN A CA 1
ATOM 820 C C . ASN A 1 266 ? 54.882 6.241 128.435 1.00 19.20 266 ASN A C 1
ATOM 821 O O . ASN A 1 266 ? 54.836 7.436 128.064 1.00 17.39 266 ASN A O 1
ATOM 826 N N . ARG A 1 267 ? 55.074 5.876 129.738 1.00 18.01 267 ARG A N 1
ATOM 827 C CA . ARG A 1 267 ? 55.121 6.872 130.789 1.00 17.60 267 ARG A CA 1
ATOM 828 C C . ARG A 1 267 ? 56.189 6.412 131.795 1.00 16.38 267 ARG A C 1
ATOM 829 O O . ARG A 1 267 ? 56.208 5.225 132.143 1.00 14.09 267 ARG A O 1
ATOM 837 N N . LEU A 1 268 ? 57.035 7.336 132.159 1.00 15.12 268 LEU A N 1
ATOM 838 C CA . LEU A 1 268 ? 58.063 7.116 133.218 1.00 15.21 268 LEU A CA 1
ATOM 839 C C . LEU A 1 268 ? 57.854 8.177 134.253 1.00 17.44 268 LEU A C 1
ATOM 840 O O . LEU A 1 268 ? 58.068 9.363 133.985 1.00 15.53 268 LEU A O 1
ATOM 845 N N . GLU A 1 269 ? 57.547 7.751 135.484 1.00 14.65 269 GLU A N 1
ATOM 846 C CA . GLU A 1 269 ? 57.386 8.607 136.613 1.00 16.91 269 GLU A CA 1
ATOM 847 C C . GLU A 1 269 ? 58.563 8.329 137.587 1.00 16.50 269 GLU A C 1
ATOM 848 O O . GLU A 1 269 ? 58.712 7.173 138.007 1.00 15.19 269 GLU A O 1
ATOM 854 N N . SER A 1 270 ? 59.381 9.343 137.805 1.00 15.39 270 SER A N 1
ATOM 855 C CA . SER A 1 270 ? 60.577 9.276 138.688 1.00 16.84 270 SER A CA 1
ATOM 856 C C . SER A 1 270 ? 60.388 10.322 139.786 1.00 17.68 270 SER A C 1
ATOM 857 O O . SER A 1 270 ? 60.368 11.540 139.531 1.00 16.75 270 SER A O 1
ATOM 860 N N . ASN A 1 271 ? 60.174 9.846 141.003 1.00 17.78 271 ASN A N 1
ATOM 861 C CA . ASN A 1 271 ? 59.821 10.749 142.135 1.00 18.74 271 ASN A CA 1
ATOM 862 C C . ASN A 1 271 ? 61.008 11.227 142.942 1.00 22.61 271 ASN A C 1
ATOM 863 O O . ASN A 1 271 ? 60.844 11.967 143.861 1.00 26.56 271 ASN A O 1
ATOM 868 N N . SER A 1 272 ? 62.206 10.869 142.613 1.00 16.67 272 SER A N 1
ATOM 869 C CA . SER A 1 272 ? 63.366 11.584 143.223 1.00 17.93 272 SER A CA 1
ATOM 870 C C . SER A 1 272 ? 64.487 11.780 142.271 1.00 17.40 272 SER A C 1
ATOM 871 O O . SER A 1 272 ? 64.857 12.903 142.035 1.00 17.23 272 SER A O 1
ATOM 874 N N . LEU A 1 273 ? 65.037 10.728 141.695 1.00 13.69 273 LEU A N 1
ATOM 875 C CA . LEU A 1 273 ? 66.247 10.877 140.857 1.00 15.34 273 LEU A CA 1
ATOM 876 C C . LEU A 1 273 ? 66.159 9.969 139.639 1.00 15.86 273 LEU A C 1
ATOM 877 O O . LEU A 1 273 ? 65.951 8.755 139.807 1.00 15.11 273 LEU A O 1
ATOM 882 N N . LEU A 1 274 ? 66.437 10.541 138.442 1.00 14.51 274 LEU A N 1
ATOM 883 C CA . LEU A 1 274 ? 66.554 9.760 137.183 1.00 14.39 274 LEU A CA 1
ATOM 884 C C . LEU A 1 274 ? 67.880 10.110 136.664 1.00 13.01 274 LEU A C 1
ATOM 885 O O . LEU A 1 274 ? 68.163 11.318 136.430 1.00 15.20 274 LEU A O 1
ATOM 890 N N . PHE A 1 275 ? 68.764 9.117 136.486 1.00 13.77 275 PHE A N 1
ATOM 891 C CA . PHE A 1 275 ? 70.145 9.381 136.128 1.00 14.00 275 PHE A CA 1
ATOM 892 C C . PHE A 1 275 ? 70.557 8.420 135.055 1.00 15.56 275 PHE A C 1
ATOM 893 O O . PHE A 1 275 ? 70.479 7.210 135.272 1.00 14.47 275 PHE A O 1
ATOM 901 N N . SER A 1 276 ? 71.096 8.931 133.944 1.00 14.45 276 SER A N 1
ATOM 902 C CA . SER A 1 276 ? 71.688 8.065 132.947 1.00 14.30 276 SER A CA 1
ATOM 903 C C . SER A 1 276 ? 73.008 8.653 132.494 1.00 15.98 276 SER A C 1
ATOM 904 O O . SER A 1 276 ? 73.149 9.851 132.377 1.00 16.88 276 SER A O 1
ATOM 907 N N . ASP A 1 277 ? 74.012 7.816 132.283 1.00 14.01 277 ASP A N 1
ATOM 908 C CA . ASP A 1 277 ? 75.193 8.274 131.615 1.00 16.49 277 ASP A CA 1
ATOM 909 C C . ASP A 1 277 ? 75.025 8.372 130.098 1.00 17.97 277 ASP A C 1
ATOM 910 O O . ASP A 1 277 ? 76.018 8.788 129.419 1.00 19.92 277 ASP A O 1
ATOM 915 N N . GLY A 1 278 ? 73.882 7.997 129.575 1.00 18.16 278 GLY A N 1
ATOM 916 C CA . GLY A 1 278 ? 73.629 7.932 128.105 1.00 15.98 278 GLY A CA 1
ATOM 917 C C . GLY A 1 278 ? 72.502 8.851 127.674 1.00 17.28 278 GLY A C 1
ATOM 918 O O . GLY A 1 278 ? 72.203 9.877 128.270 1.00 15.14 278 GLY A O 1
ATOM 919 N N . THR A 1 279 ? 71.852 8.437 126.608 1.00 16.04 279 THR A N 1
ATOM 920 C CA . THR A 1 279 ? 70.812 9.233 125.984 1.00 16.57 279 THR A CA 1
ATOM 921 C C . THR A 1 279 ? 69.449 8.736 126.406 1.00 15.04 279 THR A C 1
ATOM 922 O O . THR A 1 279 ? 69.211 7.531 126.408 1.00 16.44 279 THR A O 1
ATOM 926 N N . ILE A 1 280 ? 68.570 9.663 126.744 1.00 14.22 280 ILE A N 1
ATOM 927 C CA . ILE A 1 280 ? 67.197 9.443 127.017 1.00 15.56 280 ILE A CA 1
ATOM 928 C C . ILE A 1 280 ? 66.449 9.911 125.816 1.00 15.98 280 ILE A C 1
ATOM 929 O O . ILE A 1 280 ? 66.544 11.100 125.482 1.00 16.73 280 ILE A O 1
ATOM 934 N N . SER A 1 281 ? 65.819 9.001 125.116 1.00 15.45 281 SER A N 1
ATOM 935 C CA . SER A 1 281 ? 65.217 9.309 123.794 1.00 15.95 281 SER A CA 1
ATOM 936 C C . SER A 1 281 ? 63.755 8.971 123.688 1.00 17.70 281 SER A C 1
ATOM 937 O O . SER A 1 281 ? 63.408 7.772 123.811 1.00 17.21 281 SER A O 1
ATOM 940 N N . LEU A 1 282 ? 62.887 9.999 123.438 1.00 14.97 282 LEU A N 1
ATOM 941 C CA . LEU A 1 282 ? 61.452 9.787 123.359 1.00 18.27 282 LEU A CA 1
ATOM 942 C C . LEU A 1 282 ? 61.010 9.362 121.913 1.00 17.19 282 LEU A C 1
ATOM 943 O O . LEU A 1 282 ? 61.764 9.616 120.941 1.00 19.73 282 LEU A O 1
ATOM 948 N N . SER A 1 283 ? 59.923 8.656 121.816 1.00 17.92 283 SER A N 1
ATOM 949 C CA . SER A 1 283 ? 59.397 8.099 120.549 1.00 19.23 283 SER A CA 1
ATOM 950 C C . SER A 1 283 ? 58.192 8.803 119.956 1.00 19.36 283 SER A C 1
ATOM 951 O O . SER A 1 283 ? 57.924 8.642 118.750 1.00 17.80 283 SER A O 1
ATOM 954 N N . GLY A 1 284 ? 57.431 9.508 120.782 1.00 16.98 284 GLY A N 1
ATOM 955 C CA . GLY A 1 284 ? 56.134 10.080 120.487 1.00 17.96 284 GLY A CA 1
ATOM 956 C C . GLY A 1 284 ? 55.036 9.635 121.424 1.00 16.36 284 GLY A C 1
ATOM 957 O O . GLY A 1 284 ? 55.041 8.465 121.872 1.00 15.87 284 GLY A O 1
ATOM 958 N N . LYS A 1 285 ? 54.193 10.567 121.859 1.00 13.83 285 LYS A N 1
ATOM 959 C CA . LYS A 1 285 ? 53.154 10.296 122.826 1.00 17.09 285 LYS A CA 1
ATOM 960 C C . LYS A 1 285 ? 53.792 9.618 124.106 1.00 16.53 285 LYS A C 1
ATOM 961 O O . LYS A 1 285 ? 53.153 8.840 124.776 1.00 17.14 285 LYS A O 1
ATOM 967 N N . ASP A 1 286 ? 55.007 10.026 124.419 1.00 17.73 286 ASP A N 1
ATOM 968 C CA . ASP A 1 286 ? 55.710 9.483 125.603 1.00 16.72 286 ASP A CA 1
ATOM 969 C C . ASP A 1 286 ? 55.796 10.604 126.657 1.00 17.08 286 ASP A C 1
ATOM 970 O O . ASP A 1 286 ? 55.979 11.794 126.321 1.00 18.27 286 ASP A O 1
ATOM 975 N N . GLU A 1 287 ? 55.715 10.190 127.935 1.00 15.61 287 GLU A N 1
ATOM 976 C CA . GLU A 1 287 ? 55.782 11.147 129.031 1.00 16.91 287 GLU A CA 1
ATOM 977 C C . GLU A 1 287 ? 56.818 10.755 130.040 1.00 15.91 287 GLU A C 1
ATOM 978 O O . GLU A 1 287 ? 56.855 9.606 130.442 1.00 16.11 287 GLU A O 1
ATOM 984 N N . ILE A 1 288 ? 57.594 11.735 130.500 1.00 14.73 288 ILE A N 1
ATOM 985 C CA . ILE A 1 288 ? 58.510 11.563 131.645 1.00 16.44 288 ILE A CA 1
ATOM 986 C C . ILE A 1 288 ? 58.038 12.582 132.662 1.00 16.65 288 ILE A C 1
ATOM 987 O O . ILE A 1 288 ? 57.889 13.772 132.346 1.00 19.75 288 ILE A O 1
ATOM 992 N N . VAL A 1 289 ? 57.792 12.162 133.888 1.00 15.39 289 VAL A N 1
ATOM 993 C CA . VAL A 1 289 ? 57.612 13.141 134.974 1.00 17.65 289 VAL A CA 1
ATOM 994 C C . VAL A 1 289 ? 58.782 12.952 135.965 1.00 18.32 289 VAL A C 1
ATOM 995 O O . VAL A 1 289 ? 58.919 11.864 136.499 1.00 17.17 289 VAL A O 1
ATOM 999 N N . ALA A 1 290 ? 59.676 13.907 136.083 1.00 16.53 290 ALA A N 1
ATOM 1000 C CA . ALA A 1 290 ? 60.844 13.766 136.913 1.00 17.67 290 ALA A CA 1
ATOM 1001 C C . ALA A 1 290 ? 60.969 14.885 137.931 1.00 19.15 290 ALA A C 1
ATOM 1002 O O . ALA A 1 290 ? 60.434 15.984 137.797 1.00 19.48 290 ALA A O 1
ATOM 1004 N N A ASN A 1 291 ? 61.749 14.560 138.957 0.49 17.88 291 ASN A N 1
ATOM 1005 N N B ASN A 1 291 ? 61.729 14.603 138.982 0.51 18.80 291 ASN A N 1
ATOM 1006 C CA A ASN A 1 291 ? 62.193 15.487 139.966 0.49 17.99 291 ASN A CA 1
ATOM 1007 C CA B ASN A 1 291 ? 62.158 15.629 139.926 0.51 19.47 291 ASN A CA 1
ATOM 1008 C C A ASN A 1 291 ? 63.520 16.018 139.562 0.49 17.17 291 ASN A C 1
ATOM 1009 C C B ASN A 1 291 ? 63.552 16.056 139.535 0.51 18.05 291 ASN A C 1
ATOM 1010 O O A ASN A 1 291 ? 63.566 17.057 138.943 0.49 17.48 291 ASN A O 1
ATOM 1011 O O B ASN A 1 291 ? 63.682 17.063 138.848 0.51 17.68 291 ASN A O 1
ATOM 1020 N N . ALA A 1 292 ? 64.628 15.314 139.892 1.00 14.52 292 ALA A N 1
ATOM 1021 C CA . ALA A 1 292 ? 65.946 15.598 139.382 1.00 16.42 292 ALA A CA 1
ATOM 1022 C C . ALA A 1 292 ? 66.256 14.614 138.258 1.00 14.13 292 ALA A C 1
ATOM 1023 O O . ALA A 1 292 ? 66.033 13.402 138.412 1.00 16.27 292 ALA A O 1
ATOM 1025 N N . LEU A 1 293 ? 66.845 15.128 137.180 1.00 15.24 293 LEU A N 1
ATOM 1026 C CA . LEU A 1 293 ? 67.190 14.328 136.022 1.00 13.89 293 LEU A CA 1
ATOM 1027 C C . LEU A 1 293 ? 68.599 14.709 135.601 1.00 15.96 293 LEU A C 1
ATOM 1028 O O . LEU A 1 293 ? 68.928 15.883 135.390 1.00 17.22 293 LEU A O 1
ATOM 1033 N N . PHE A 1 294 ? 69.468 13.695 135.479 1.00 13.78 294 PHE A N 1
ATOM 1034 C CA . PHE A 1 294 ? 70.763 13.875 134.937 1.00 14.13 294 PHE A CA 1
ATOM 1035 C C . PHE A 1 294 ? 70.903 12.956 133.706 1.00 13.61 294 PHE A C 1
ATOM 1036 O O . PHE A 1 294 ? 70.530 11.796 133.777 1.00 13.05 294 PHE A O 1
ATOM 1044 N N . CYS A 1 295 ? 71.495 13.432 132.588 1.00 14.32 295 CYS A N 1
ATOM 1045 C CA . CYS A 1 295 ? 71.736 12.536 131.481 1.00 14.87 295 CYS A CA 1
ATOM 1046 C C . CYS A 1 295 ? 72.801 13.106 130.593 1.00 16.08 295 CYS A C 1
ATOM 1047 O O . CYS A 1 295 ? 73.159 14.262 130.767 1.00 14.87 295 CYS A O 1
ATOM 1050 N N . ASP A 1 296 ? 73.346 12.334 129.667 1.00 14.92 296 ASP A N 1
ATOM 1051 C CA . ASP A 1 296 ? 74.227 12.954 128.692 1.00 15.82 296 ASP A CA 1
ATOM 1052 C C . ASP A 1 296 ? 73.399 13.808 127.713 1.00 16.48 296 ASP A C 1
ATOM 1053 O O . ASP A 1 296 ? 73.693 14.991 127.497 1.00 16.08 296 ASP A O 1
ATOM 1058 N N . THR A 1 297 ? 72.445 13.175 127.095 1.00 17.20 297 THR A N 1
ATOM 1059 C CA . THR A 1 297 ? 71.660 13.780 126.059 1.00 16.00 297 THR A CA 1
ATOM 1060 C C . THR A 1 297 ? 70.211 13.475 126.370 1.00 17.85 297 THR A C 1
ATOM 1061 O O . THR A 1 297 ? 69.831 12.343 126.644 1.00 17.63 297 THR A O 1
ATOM 1065 N N . LEU A 1 298 ? 69.354 14.486 126.334 1.00 15.15 298 LEU A N 1
ATOM 1066 C CA . LEU A 1 298 ? 67.897 14.308 126.377 1.00 16.13 298 LEU A CA 1
ATOM 1067 C C . LEU A 1 298 ? 67.256 14.699 125.010 1.00 17.33 298 LEU A C 1
ATOM 1068 O O . LEU A 1 298 ? 67.384 15.847 124.630 1.00 14.90 298 LEU A O 1
ATOM 1073 N N . ASP A 1 299 ? 66.714 13.697 124.317 1.00 16.91 299 ASP A N 1
ATOM 1074 C CA . ASP A 1 299 ? 66.136 13.837 122.936 1.00 17.36 299 ASP A CA 1
ATOM 1075 C C . ASP A 1 299 ? 64.628 13.837 122.994 1.00 20.15 299 ASP A C 1
ATOM 1076 O O . ASP A 1 299 ? 64.002 12.830 123.363 1.00 19.16 299 ASP A O 1
ATOM 1081 N N . ILE A 1 300 ? 64.032 14.986 122.719 1.00 16.16 300 ILE A N 1
ATOM 1082 C CA . ILE A 1 300 ? 62.629 15.102 122.541 1.00 16.71 300 ILE A CA 1
ATOM 1083 C C . ILE A 1 300 ? 62.393 15.478 121.064 1.00 15.67 300 ILE A C 1
ATOM 1084 O O . ILE A 1 300 ? 62.124 16.651 120.752 1.00 18.50 300 ILE A O 1
ATOM 1089 N N . ARG A 1 301 ? 62.585 14.500 120.210 1.00 17.06 301 ARG A N 1
ATOM 1090 C CA . ARG A 1 301 ? 62.639 14.801 118.759 1.00 20.90 301 ARG A CA 1
ATOM 1091 C C . ARG A 1 301 ? 61.644 13.992 117.926 1.00 22.77 301 ARG A C 1
ATOM 1092 O O . ARG A 1 301 ? 61.091 14.524 116.979 1.00 25.07 301 ARG A O 1
ATOM 1100 N N . ASN A 1 302 ? 61.458 12.751 118.257 1.00 19.76 302 ASN A N 1
ATOM 1101 C CA . ASN A 1 302 ? 60.584 11.847 117.524 1.00 21.51 302 ASN A CA 1
ATOM 1102 C C . ASN A 1 302 ? 59.124 12.039 117.831 1.00 20.15 302 ASN A C 1
ATOM 1103 O O . ASN A 1 302 ? 58.655 12.278 118.977 1.00 18.56 302 ASN A O 1
ATOM 1108 N N . GLY A 1 303 ? 58.303 11.923 116.763 1.00 19.46 303 GLY A N 1
ATOM 1109 C CA . GLY A 1 303 ? 56.847 11.951 116.999 1.00 18.78 303 GLY A CA 1
ATOM 1110 C C . GLY A 1 303 ? 56.295 13.295 117.400 1.00 18.33 303 GLY A C 1
ATOM 1111 O O . GLY A 1 303 ? 56.874 14.339 117.087 1.00 22.52 303 GLY A O 1
ATOM 1112 N N . SER A 1 304 ? 55.222 13.279 118.180 1.00 18.99 304 SER A N 1
ATOM 1113 C CA . SER A 1 304 ? 54.611 14.456 118.666 1.00 18.32 304 SER A CA 1
ATOM 1114 C C . SER A 1 304 ? 53.889 14.085 119.926 1.00 19.36 304 SER A C 1
ATOM 1115 O O . SER A 1 304 ? 53.731 12.919 120.272 1.00 21.44 304 SER A O 1
ATOM 1118 N N A SER A 1 305 ? 53.436 15.108 120.642 0.60 19.14 305 SER A N 1
ATOM 1119 N N B SER A 1 305 ? 53.399 15.102 120.630 0.40 19.06 305 SER A N 1
ATOM 1120 C CA A SER A 1 305 ? 52.645 14.954 121.829 0.60 19.78 305 SER A CA 1
ATOM 1121 C CA B SER A 1 305 ? 52.631 14.937 121.851 0.40 19.18 305 SER A CA 1
ATOM 1122 C C A SER A 1 305 ? 53.406 14.236 122.956 0.60 19.22 305 SER A C 1
ATOM 1123 C C B SER A 1 305 ? 53.417 14.168 122.920 0.40 18.88 305 SER A C 1
ATOM 1124 O O A SER A 1 305 ? 52.784 13.540 123.750 0.60 18.39 305 SER A O 1
ATOM 1125 O O B SER A 1 305 ? 52.846 13.345 123.625 0.40 18.70 305 SER A O 1
ATOM 1130 N N . ASN A 1 306 ? 54.713 14.450 122.983 1.00 18.30 306 ASN A N 1
ATOM 1131 C CA . ASN A 1 306 ? 55.554 14.011 124.143 1.00 18.37 306 ASN A CA 1
ATOM 1132 C C . ASN A 1 306 ? 55.392 15.017 125.228 1.00 18.83 306 ASN A C 1
ATOM 1133 O O . ASN A 1 306 ? 54.999 16.214 125.038 1.00 17.90 306 ASN A O 1
ATOM 1138 N N . LEU A 1 307 ? 55.791 14.640 126.449 1.00 18.74 307 LEU A N 1
ATOM 1139 C CA . LEU A 1 307 ? 55.771 15.631 127.528 1.00 16.78 307 LEU A CA 1
ATOM 1140 C C . LEU A 1 307 ? 56.866 15.228 128.528 1.00 17.14 307 LEU A C 1
ATOM 1141 O O . LEU A 1 307 ? 56.830 14.115 129.029 1.00 18.56 307 LEU A O 1
ATOM 1146 N N . VAL A 1 308 ? 57.854 16.066 128.690 1.00 14.96 308 VAL A N 1
ATOM 1147 C CA . VAL A 1 308 ? 58.872 15.890 129.729 1.00 14.80 308 VAL A CA 1
ATOM 1148 C C . VAL A 1 308 ? 58.649 17.047 130.758 1.00 16.32 308 VAL A C 1
ATOM 1149 O O . VAL A 1 308 ? 58.821 18.213 130.432 1.00 17.73 308 VAL A O 1
ATOM 1153 N N . THR A 1 309 ? 58.168 16.695 131.974 1.00 14.22 309 THR A N 1
ATOM 1154 C CA . THR A 1 309 ? 57.901 17.634 133.008 1.00 17.11 309 THR A CA 1
ATOM 1155 C C . THR A 1 309 ? 59.020 17.577 134.073 1.00 17.78 309 THR A C 1
ATOM 1156 O O . THR A 1 309 ? 59.316 16.452 134.570 1.00 17.74 309 THR A O 1
ATOM 1160 N N . ILE A 1 310 ? 59.642 18.706 134.388 1.00 16.75 310 ILE A N 1
ATOM 1161 C CA . ILE A 1 310 ? 60.755 18.783 135.342 1.00 17.83 310 ILE A CA 1
ATOM 1162 C C . ILE A 1 310 ? 60.313 19.536 136.584 1.00 19.78 310 ILE A C 1
ATOM 1163 O O . ILE A 1 310 ? 59.920 20.721 136.500 1.00 16.44 310 ILE A O 1
ATOM 1168 N N . ASN A 1 311 ? 60.327 18.847 137.746 1.00 17.02 311 ASN A N 1
ATOM 1169 C CA . ASN A 1 311 ? 59.958 19.413 139.036 1.00 19.50 311 ASN A CA 1
ATOM 1170 C C . ASN A 1 311 ? 61.118 20.092 139.815 1.00 20.48 311 ASN A C 1
ATOM 1171 O O . ASN A 1 311 ? 60.870 21.080 140.543 1.00 23.65 311 ASN A O 1
ATOM 1176 N N A GLU A 1 312 ? 62.351 19.637 139.629 0.58 18.16 312 GLU A N 1
ATOM 1177 N N B GLU A 1 312 ? 62.339 19.566 139.693 0.42 18.51 312 GLU A N 1
ATOM 1178 C CA A GLU A 1 312 ? 63.494 20.254 140.274 0.58 18.37 312 GLU A CA 1
ATOM 1179 C CA B GLU A 1 312 ? 63.510 20.149 140.349 0.42 18.37 312 GLU A CA 1
ATOM 1180 C C A GLU A 1 312 ? 64.554 20.696 139.300 0.58 19.08 312 GLU A C 1
ATOM 1181 C C B GLU A 1 312 ? 64.524 20.658 139.331 0.42 18.43 312 GLU A C 1
ATOM 1182 O O A GLU A 1 312 ? 64.812 21.916 139.211 0.58 18.99 312 GLU A O 1
ATOM 1183 O O B GLU A 1 312 ? 64.694 21.889 139.231 0.42 18.59 312 GLU A O 1
ATOM 1194 N N . PHE A 1 313 ? 65.187 19.764 138.578 1.00 14.67 313 PHE A N 1
ATOM 1195 C CA . PHE A 1 313 ? 66.091 20.194 137.541 1.00 15.51 313 PHE A CA 1
ATOM 1196 C C . PHE A 1 313 ? 66.385 19.082 136.548 1.00 16.52 313 PHE A C 1
ATOM 1197 O O . PHE A 1 313 ? 66.151 17.890 136.839 1.00 15.25 313 PHE A O 1
ATOM 1205 N N . ALA A 1 314 ? 66.905 19.514 135.388 1.00 16.12 314 ALA A N 1
ATOM 1206 C CA . ALA A 1 314 ? 67.535 18.599 134.456 1.00 15.18 314 ALA A CA 1
ATOM 1207 C C . ALA A 1 314 ? 68.889 19.114 134.151 1.00 16.85 314 ALA A C 1
ATOM 1208 O O . ALA A 1 314 ? 69.072 20.325 133.836 1.00 17.67 314 ALA A O 1
ATOM 1210 N N . TYR A 1 315 ? 69.875 18.218 134.145 1.00 14.87 315 TYR A N 1
ATOM 1211 C CA . TYR A 1 315 ? 71.257 18.524 133.960 1.00 14.46 315 TYR A CA 1
ATOM 1212 C C . TYR A 1 315 ? 71.708 17.610 132.871 1.00 16.33 315 TYR A C 1
ATOM 1213 O O . TYR A 1 315 ? 71.541 16.399 132.959 1.00 16.07 315 TYR A O 1
ATOM 1222 N N . PHE A 1 316 ? 72.335 18.153 131.811 1.00 16.53 316 PHE A N 1
ATOM 1223 C CA . PHE A 1 316 ? 72.582 17.409 130.563 1.00 14.88 316 PHE A CA 1
ATOM 1224 C C . PHE A 1 316 ? 73.747 18.010 129.802 1.00 14.61 316 PHE A C 1
ATOM 1225 O O . PHE A 1 316 ? 74.106 19.178 130.035 1.00 16.33 316 PHE A O 1
ATOM 1233 N N . ASN A 1 317 ? 74.363 17.215 128.937 1.00 14.73 317 ASN A N 1
ATOM 1234 C CA . ASN A 1 317 ? 75.309 17.759 128.006 1.00 16.08 317 ASN A CA 1
ATOM 1235 C C . ASN A 1 317 ? 74.594 18.331 126.744 1.00 18.37 317 ASN A C 1
ATOM 1236 O O . ASN A 1 317 ? 75.119 19.289 126.108 1.00 17.28 317 ASN A O 1
ATOM 1241 N N . LYS A 1 318 ? 73.538 17.655 126.316 1.00 17.83 318 LYS A N 1
ATOM 1242 C CA . LYS A 1 318 ? 72.748 18.074 125.118 1.00 18.01 318 LYS A CA 1
ATOM 1243 C C . LYS A 1 318 ? 71.254 17.855 125.384 1.00 17.54 318 LYS A C 1
ATOM 1244 O O . LYS A 1 318 ? 70.831 16.811 125.925 1.00 16.16 318 LYS A O 1
ATOM 1250 N N . LEU A 1 319 ? 70.444 18.885 125.088 1.00 15.33 319 LEU A N 1
ATOM 1251 C CA . LEU A 1 319 ? 69.010 18.810 125.142 1.00 16.52 319 LEU A CA 1
ATOM 1252 C C . LEU A 1 319 ? 68.530 19.219 123.702 1.00 17.64 319 LEU A C 1
ATOM 1253 O O . LEU A 1 319 ? 68.816 20.319 123.270 1.00 16.75 319 LEU A O 1
ATOM 1258 N N . ASN A 1 320 ? 67.871 18.320 123.022 1.00 16.40 320 ASN A N 1
ATOM 1259 C CA . ASN A 1 320 ? 67.251 18.556 121.694 1.00 17.97 320 ASN A CA 1
ATOM 1260 C C . ASN A 1 320 ? 65.775 18.549 121.871 1.00 18.55 320 ASN A C 1
ATOM 1261 O O . ASN A 1 320 ? 65.191 17.523 122.266 1.00 17.66 320 ASN A O 1
ATOM 1266 N N . ILE A 1 321 ? 65.125 19.675 121.666 1.00 20.74 321 ILE A N 1
ATOM 1267 C CA . ILE A 1 321 ? 63.658 19.739 121.663 1.00 19.66 321 ILE A CA 1
ATOM 1268 C C . ILE A 1 321 ? 63.203 20.100 120.202 1.00 21.06 321 ILE A C 1
ATOM 1269 O O . ILE A 1 321 ? 63.340 21.252 119.805 1.00 20.57 321 ILE A O 1
ATOM 1274 N N . TRP A 1 322 ? 62.747 19.100 119.446 1.00 20.51 322 TRP A N 1
ATOM 1275 C CA . TRP A 1 322 ? 62.349 19.280 118.034 1.00 19.85 322 TRP A CA 1
ATOM 1276 C C . TRP A 1 322 ? 60.865 18.985 117.812 1.00 24.75 322 TRP A C 1
ATOM 1277 O O . TRP A 1 322 ? 60.372 19.069 116.690 1.00 22.84 322 TRP A O 1
ATOM 1288 N N . THR A 1 323 ? 60.121 18.742 118.908 1.00 22.59 323 THR A N 1
ATOM 1289 C CA . THR A 1 323 ? 58.724 18.540 118.910 1.00 21.53 323 THR A CA 1
ATOM 1290 C C . THR A 1 323 ? 58.142 18.925 120.259 1.00 20.29 323 THR A C 1
ATOM 1291 O O . THR A 1 323 ? 58.925 19.367 121.138 1.00 18.75 323 THR A O 1
ATOM 1295 N N . ASP A 1 324 ? 56.838 18.813 120.468 1.00 19.92 324 ASP A N 1
ATOM 1296 C CA . ASP A 1 324 ? 56.212 19.167 121.728 1.00 19.86 324 ASP A CA 1
ATOM 1297 C C . ASP A 1 324 ? 56.434 18.015 122.692 1.00 19.94 324 ASP A C 1
ATOM 1298 O O . ASP A 1 324 ? 56.266 16.880 122.258 1.00 21.04 324 ASP A O 1
ATOM 1303 N N A LYS A 1 325 ? 56.788 18.231 123.967 0.53 18.80 325 LYS A N 1
ATOM 1304 N N B LYS A 1 325 ? 56.881 18.227 123.945 0.47 19.91 325 LYS A N 1
ATOM 1305 C CA A LYS A 1 325 ? 57.266 19.464 124.588 0.53 16.69 325 LYS A CA 1
ATOM 1306 C CA B LYS A 1 325 ? 57.061 19.497 124.664 0.47 18.64 325 LYS A CA 1
ATOM 1307 C C A LYS A 1 325 ? 58.053 19.132 125.889 0.53 16.10 325 LYS A C 1
ATOM 1308 C C B LYS A 1 325 ? 57.775 19.251 126.024 0.47 17.71 325 LYS A C 1
ATOM 1309 O O A LYS A 1 325 ? 58.142 17.985 126.321 0.53 14.01 325 LYS A O 1
ATOM 1310 O O B LYS A 1 325 ? 57.506 18.250 126.661 0.47 17.56 325 LYS A O 1
ATOM 1321 N N . MET A 1 326 ? 58.658 20.154 126.437 1.00 16.41 326 MET A N 1
ATOM 1322 C CA . MET A 1 326 ? 59.279 20.096 127.793 1.00 17.36 326 MET A CA 1
ATOM 1323 C C . MET A 1 326 ? 58.592 21.191 128.610 1.00 19.14 326 MET A C 1
ATOM 1324 O O . MET A 1 326 ? 58.399 22.294 128.046 1.00 21.04 326 MET A O 1
ATOM 1329 N N . VAL A 1 327 ? 58.148 20.870 129.828 1.00 17.15 327 VAL A N 1
ATOM 1330 C CA . VAL A 1 327 ? 57.646 21.844 130.803 1.00 17.45 327 VAL A CA 1
ATOM 1331 C C . VAL A 1 327 ? 58.551 21.952 132.046 1.00 18.88 327 VAL A C 1
ATOM 1332 O O . VAL A 1 327 ? 58.874 20.902 132.638 1.00 18.24 327 VAL A O 1
ATOM 1336 N N . LEU A 1 328 ? 58.987 23.177 132.383 1.00 16.02 328 LEU A N 1
ATOM 1337 C CA . LEU A 1 328 ? 59.733 23.457 133.643 1.00 16.41 328 LEU A CA 1
ATOM 1338 C C . LEU A 1 328 ? 58.721 23.944 134.658 1.00 19.18 328 LEU A C 1
ATOM 1339 O O . LEU A 1 328 ? 58.113 24.998 134.478 1.00 19.46 328 LEU A O 1
ATOM 1344 N N A LYS A 1 329 ? 58.465 23.141 135.695 0.55 17.73 329 LYS A N 1
ATOM 1345 N N B LYS A 1 329 ? 58.495 23.176 135.723 0.45 18.26 329 LYS A N 1
ATOM 1346 C CA A LYS A 1 329 ? 57.571 23.547 136.762 0.55 20.01 329 LYS A CA 1
ATOM 1347 C CA B LYS A 1 329 ? 57.585 23.611 136.758 0.45 20.40 329 LYS A CA 1
ATOM 1348 C C A LYS A 1 329 ? 58.191 24.673 137.605 0.55 19.87 329 LYS A C 1
ATOM 1349 C C B LYS A 1 329 ? 58.218 24.653 137.685 0.45 20.49 329 LYS A C 1
ATOM 1350 O O A LYS A 1 329 ? 59.377 24.987 137.483 0.55 19.69 329 LYS A O 1
ATOM 1351 O O B LYS A 1 329 ? 59.416 24.933 137.612 0.45 20.42 329 LYS A O 1
ATOM 1362 N N A SER A 1 330 ? 57.392 25.282 138.463 0.55 21.83 330 SER A N 1
ATOM 1363 N N B SER A 1 330 ? 57.404 25.238 138.544 0.45 22.11 330 SER A N 1
ATOM 1364 C CA A SER A 1 330 ? 57.836 26.469 139.142 0.55 22.76 330 SER A CA 1
ATOM 1365 C CA B SER A 1 330 ? 57.830 26.398 139.266 0.45 22.96 330 SER A CA 1
ATOM 1366 C C A SER A 1 330 ? 59.123 26.222 139.909 0.55 21.41 330 SER A C 1
ATOM 1367 C C B SER A 1 330 ? 59.155 26.193 139.944 0.45 21.72 330 SER A C 1
ATOM 1368 O O A SER A 1 330 ? 59.307 25.167 140.530 0.55 21.44 330 SER A O 1
ATOM 1369 O O B SER A 1 330 ? 59.404 25.147 140.553 0.45 21.48 330 SER A O 1
ATOM 1374 N N . ASN A 1 331 ? 60.012 27.200 139.830 1.00 20.82 331 ASN A N 1
ATOM 1375 C CA . ASN A 1 331 ? 61.346 27.224 140.460 1.00 22.89 331 ASN A CA 1
ATOM 1376 C C . ASN A 1 331 ? 62.382 26.158 140.004 1.00 22.16 331 ASN A C 1
ATOM 1377 O O . ASN A 1 331 ? 63.508 26.051 140.572 1.00 22.12 331 ASN A O 1
ATOM 1382 N N . SER A 1 332 ? 62.050 25.414 138.957 1.00 20.87 332 SER A N 1
ATOM 1383 C CA . SER A 1 332 ? 62.969 24.406 138.471 1.00 18.45 332 SER A CA 1
ATOM 1384 C C . SER A 1 332 ? 64.025 25.030 137.558 1.00 18.45 332 SER A C 1
ATOM 1385 O O . SER A 1 332 ? 63.951 26.254 137.156 1.00 20.31 332 SER A O 1
ATOM 1388 N N A LYS A 1 333 ? 65.068 24.250 137.262 0.45 16.67 333 LYS A N 1
ATOM 1389 N N B LYS A 1 333 ? 65.005 24.214 137.190 0.55 17.02 333 LYS A N 1
ATOM 1390 C CA A LYS A 1 333 ? 66.189 24.750 136.476 0.45 17.14 333 LYS A CA 1
ATOM 1391 C CA B LYS A 1 333 ? 66.180 24.696 136.527 0.55 18.38 333 LYS A CA 1
ATOM 1392 C C A LYS A 1 333 ? 66.687 23.781 135.452 0.45 16.61 333 LYS A C 1
ATOM 1393 C C B LYS A 1 333 ? 66.571 23.769 135.401 0.55 17.56 333 LYS A C 1
ATOM 1394 O O A LYS A 1 333 ? 66.681 22.564 135.666 0.45 15.68 333 LYS A O 1
ATOM 1395 O O B LYS A 1 333 ? 66.290 22.555 135.475 0.55 17.95 333 LYS A O 1
ATOM 1406 N N . LEU A 1 334 ? 67.185 24.316 134.357 1.00 16.39 334 LEU A N 1
ATOM 1407 C CA . LEU A 1 334 ? 67.935 23.513 133.411 1.00 16.13 334 LEU A CA 1
ATOM 1408 C C . LEU A 1 334 ? 69.382 23.840 133.562 1.00 18.71 334 LEU A C 1
ATOM 1409 O O . LEU A 1 334 ? 69.770 25.044 133.562 1.00 17.92 334 LEU A O 1
ATOM 1414 N N . PHE A 1 335 ? 70.246 22.823 133.568 1.00 18.16 335 PHE A N 1
ATOM 1415 C CA . PHE A 1 335 ? 71.685 22.978 133.627 1.00 17.95 335 PHE A CA 1
ATOM 1416 C C . PHE A 1 335 ? 72.306 22.313 132.385 1.00 17.69 335 PHE A C 1
ATOM 1417 O O . PHE A 1 335 ? 72.503 21.069 132.380 1.00 18.04 335 PHE A O 1
ATOM 1425 N N . GLY A 1 336 ? 72.629 23.095 131.362 1.00 15.14 336 GLY A N 1
ATOM 1426 C CA . GLY A 1 336 ? 73.348 22.626 130.241 1.00 15.73 336 GLY A CA 1
ATOM 1427 C C . GLY A 1 336 ? 74.801 22.895 130.317 1.00 16.46 336 GLY A C 1
ATOM 1428 O O . GLY A 1 336 ? 75.233 23.622 131.280 1.00 17.77 336 GLY A O 1
ATOM 1429 N N . GLY A 1 337 ? 75.596 22.465 129.329 1.00 15.23 337 GLY A N 1
ATOM 1430 C CA . GLY A 1 337 ? 75.177 21.735 128.157 1.00 16.26 337 GLY A CA 1
ATOM 1431 C C . GLY A 1 337 ? 74.664 22.670 127.086 1.00 17.02 337 GLY A C 1
ATOM 1432 O O . GLY A 1 337 ? 74.364 23.861 127.345 1.00 19.58 337 GLY A O 1
ATOM 1433 N N . ASP A 1 338 ? 74.436 22.088 125.910 1.00 16.79 338 ASP A N 1
ATOM 1434 C CA . ASP A 1 338 ? 73.854 22.837 124.819 1.00 16.57 338 ASP A CA 1
ATOM 1435 C C . ASP A 1 338 ? 72.402 22.467 124.670 1.00 16.58 338 ASP A C 1
ATOM 1436 O O . ASP A 1 338 ? 71.980 21.305 124.902 1.00 15.59 338 ASP A O 1
ATOM 1441 N N . ILE A 1 339 ? 71.628 23.454 124.227 1.00 14.98 339 ILE A N 1
ATOM 1442 C CA . ILE A 1 339 ? 70.228 23.313 124.051 1.00 16.62 339 ILE A CA 1
ATOM 1443 C C . ILE A 1 339 ? 69.914 23.691 122.601 1.00 17.86 339 ILE A C 1
ATOM 1444 O O . ILE A 1 339 ? 70.384 24.748 122.135 1.00 16.41 339 ILE A O 1
ATOM 1449 N N . GLU A 1 340 ? 69.156 22.836 121.887 1.00 18.25 340 GLU A N 1
ATOM 1450 C CA . GLU A 1 340 ? 68.832 23.147 120.490 1.00 18.78 340 GLU A CA 1
ATOM 1451 C C . GLU A 1 340 ? 67.327 22.906 120.328 1.00 19.36 340 GLU A C 1
ATOM 1452 O O . GLU A 1 340 ? 66.832 21.791 120.609 1.00 17.95 340 GLU A O 1
ATOM 1458 N N . ILE A 1 341 ? 66.574 23.947 119.927 1.00 18.66 341 ILE A N 1
ATOM 1459 C CA . ILE A 1 341 ? 65.156 23.839 119.729 1.00 17.77 341 ILE A CA 1
ATOM 1460 C C . ILE A 1 341 ? 64.937 24.121 118.237 1.00 20.86 341 ILE A C 1
ATOM 1461 O O . ILE A 1 341 ? 65.365 25.168 117.756 1.00 19.11 341 ILE A O 1
ATOM 1466 N N . ARG A 1 342 ? 64.367 23.149 117.530 1.00 21.04 342 ARG A N 1
ATOM 1467 C CA . ARG A 1 342 ? 64.094 23.347 116.116 1.00 21.92 342 ARG A CA 1
ATOM 1468 C C . ARG A 1 342 ? 62.797 22.675 115.754 1.00 20.30 342 ARG A C 1
ATOM 1469 O O . ARG A 1 342 ? 62.049 22.185 116.607 1.00 18.97 342 ARG A O 1
ATOM 1477 N N . ASN A 1 343 ? 62.413 22.809 114.480 1.00 21.49 343 ASN A N 1
ATOM 1478 C CA . ASN A 1 343 ? 61.080 22.279 114.037 1.00 25.19 343 ASN A CA 1
ATOM 1479 C C . ASN A 1 343 ? 59.990 22.743 114.970 1.00 21.36 343 ASN A C 1
ATOM 1480 O O . ASN A 1 343 ? 59.842 23.910 115.209 1.00 23.02 343 ASN A O 1
ATOM 1485 N N . ASP A 1 344 ? 59.158 21.827 115.495 1.00 22.06 344 ASP A N 1
ATOM 1486 C CA . ASP A 1 344 ? 58.061 22.126 116.363 1.00 20.70 344 ASP A CA 1
ATOM 1487 C C . ASP A 1 344 ? 58.420 22.098 117.908 1.00 21.44 344 ASP A C 1
ATOM 1488 O O . ASP A 1 344 ? 57.525 22.060 118.807 1.00 22.28 344 ASP A O 1
ATOM 1493 N N . GLY A 1 345 ? 59.704 22.196 118.170 1.00 20.70 345 GLY A N 1
ATOM 1494 C CA . GLY A 1 345 ? 60.120 22.144 119.567 1.00 19.27 345 GLY A CA 1
ATOM 1495 C C . GLY A 1 345 ? 59.472 23.204 120.387 1.00 19.04 345 GLY A C 1
ATOM 1496 O O . GLY A 1 345 ? 59.420 24.369 119.978 1.00 18.61 345 GLY A O 1
ATOM 1497 N N . ILE A 1 346 ? 58.955 22.847 121.560 1.00 19.80 346 ILE A N 1
ATOM 1498 C CA . ILE A 1 346 ? 58.396 23.785 122.503 1.00 19.22 346 ILE A CA 1
ATOM 1499 C C . ILE A 1 346 ? 59.057 23.553 123.930 1.00 21.16 346 ILE A C 1
ATOM 1500 O O . ILE A 1 346 ? 59.037 22.423 124.433 1.00 20.14 346 ILE A O 1
ATOM 1505 N N . LEU A 1 347 ? 59.564 24.621 124.504 1.00 18.81 347 LEU A N 1
ATOM 1506 C CA . LEU A 1 347 ? 59.999 24.688 125.947 1.00 19.30 347 LEU A CA 1
ATOM 1507 C C . LEU A 1 347 ? 59.090 25.696 126.612 1.00 19.25 347 LEU A C 1
ATOM 1508 O O . LEU A 1 347 ? 59.109 26.907 126.262 1.00 20.84 347 LEU A O 1
ATOM 1513 N N A SER A 1 348 ? 58.330 25.223 127.579 0.67 16.66 348 SER A N 1
ATOM 1514 N N B SER A 1 348 ? 58.258 25.214 127.527 0.33 17.66 348 SER A N 1
ATOM 1515 C CA A SER A 1 348 ? 57.441 26.008 128.395 0.67 18.78 348 SER A CA 1
ATOM 1516 C CA B SER A 1 348 ? 57.467 26.067 128.394 0.33 18.38 348 SER A CA 1
ATOM 1517 C C A SER A 1 348 ? 57.886 25.996 129.842 0.67 21.11 348 SER A C 1
ATOM 1518 C C B SER A 1 348 ? 58.098 26.084 129.758 0.33 19.88 348 SER A C 1
ATOM 1519 O O A SER A 1 348 ? 58.255 24.932 130.364 0.67 19.72 348 SER A O 1
ATOM 1520 O O B SER A 1 348 ? 58.846 25.160 130.106 0.33 19.00 348 SER A O 1
ATOM 1525 N N . ALA A 1 349 ? 57.834 27.137 130.524 1.00 20.36 349 ALA A N 1
ATOM 1526 C CA . ALA A 1 349 ? 58.378 27.263 131.863 1.00 18.73 349 ALA A CA 1
ATOM 1527 C C . ALA A 1 349 ? 57.569 28.164 132.735 1.00 22.65 349 ALA A C 1
ATOM 1528 O O . ALA A 1 349 ? 57.098 29.234 132.299 1.00 21.63 349 ALA A O 1
ATOM 1530 N N . ASP A 1 350 ? 57.424 27.760 133.979 1.00 22.84 350 ASP A N 1
ATOM 1531 C CA . ASP A 1 350 ? 56.600 28.491 134.941 1.00 25.11 350 ASP A CA 1
ATOM 1532 C C . ASP A 1 350 ? 57.421 29.453 135.741 1.00 22.75 350 ASP A C 1
ATOM 1533 O O . ASP A 1 350 ? 58.621 29.669 135.498 1.00 24.01 350 ASP A O 1
ATOM 1538 N N A VAL A 1 351 ? 56.760 30.120 136.681 0.55 25.63 351 VAL A N 1
ATOM 1539 N N B VAL A 1 351 ? 56.787 30.118 136.708 0.45 25.11 351 VAL A N 1
ATOM 1540 C CA A VAL A 1 351 ? 57.423 31.102 137.570 0.55 23.40 351 VAL A CA 1
ATOM 1541 C CA B VAL A 1 351 ? 57.502 31.171 137.444 0.45 23.15 351 VAL A CA 1
ATOM 1542 C C A VAL A 1 351 ? 58.732 30.649 138.233 0.55 23.43 351 VAL A C 1
ATOM 1543 C C B VAL A 1 351 ? 58.708 30.678 138.219 0.45 23.23 351 VAL A C 1
ATOM 1544 O O A VAL A 1 351 ? 58.843 29.532 138.700 0.55 23.67 351 VAL A O 1
ATOM 1545 O O B VAL A 1 351 ? 58.727 29.558 138.714 0.45 23.83 351 VAL A O 1
ATOM 1552 N N . GLY A 1 352 ? 59.710 31.541 138.299 1.00 21.60 352 GLY A N 1
ATOM 1553 C CA . GLY A 1 352 ? 60.933 31.290 138.995 1.00 24.44 352 GLY A CA 1
ATOM 1554 C C . GLY A 1 352 ? 62.008 30.391 138.367 1.00 22.89 352 GLY A C 1
ATOM 1555 O O . GLY A 1 352 ? 63.052 30.103 138.977 1.00 22.04 352 GLY A O 1
ATOM 1556 N N . THR A 1 353 ? 61.738 29.918 137.178 1.00 21.39 353 THR A N 1
ATOM 1557 C CA . THR A 1 353 ? 62.613 29.051 136.478 1.00 18.59 353 THR A CA 1
ATOM 1558 C C . THR A 1 353 ? 63.817 29.763 135.912 1.00 21.58 353 THR A C 1
ATOM 1559 O O . THR A 1 353 ? 63.768 30.980 135.583 1.00 20.87 353 THR A O 1
ATOM 1563 N N . VAL A 1 354 ? 64.921 29.028 135.796 1.00 18.29 354 VAL A N 1
ATOM 1564 C CA . VAL A 1 354 ? 66.146 29.554 135.216 1.00 17.61 354 VAL A CA 1
ATOM 1565 C C . VAL A 1 354 ? 66.703 28.481 134.289 1.00 16.66 354 VAL A C 1
ATOM 1566 O O . VAL A 1 354 ? 66.677 27.324 134.635 1.00 18.25 354 VAL A O 1
ATOM 1570 N N . VAL A 1 355 ? 67.281 28.904 133.179 1.00 16.04 355 VAL A N 1
ATOM 1571 C CA . VAL A 1 355 ? 67.931 28.030 132.238 1.00 15.42 355 VAL A CA 1
ATOM 1572 C C . VAL A 1 355 ? 69.366 28.448 132.077 1.00 17.95 355 VAL A C 1
ATOM 1573 O O . VAL A 1 355 ? 69.640 29.665 131.859 1.00 17.48 355 VAL A O 1
ATOM 1577 N N . TYR A 1 356 ? 70.311 27.527 132.327 1.00 15.37 356 TYR A N 1
ATOM 1578 C CA . TYR A 1 356 ? 71.722 27.701 132.020 1.00 16.18 356 TYR A CA 1
ATOM 1579 C C . TYR A 1 356 ? 72.198 26.831 130.856 1.00 16.17 356 TYR A C 1
ATOM 1580 O O . TYR A 1 356 ? 71.882 25.652 130.796 1.00 20.61 356 TYR A O 1
ATOM 1589 N N . ALA A 1 357 ? 72.931 27.421 129.958 1.00 17.62 357 ALA A N 1
ATOM 1590 C CA . ALA A 1 357 ? 73.485 26.757 128.823 1.00 18.35 357 ALA A CA 1
ATOM 1591 C C . ALA A 1 357 ? 74.823 27.287 128.414 1.00 18.51 357 ALA A C 1
ATOM 1592 O O . ALA A 1 357 ? 75.298 28.381 128.765 1.00 16.62 357 ALA A O 1
ATOM 1594 N N . ASN A 1 358 ? 75.540 26.418 127.722 1.00 17.68 358 ASN A N 1
ATOM 1595 C CA . ASN A 1 358 ? 76.705 26.801 126.930 1.00 18.85 358 ASN A CA 1
ATOM 1596 C C . ASN A 1 358 ? 76.163 27.396 125.597 1.00 20.03 358 ASN A C 1
ATOM 1597 O O . ASN A 1 358 ? 75.950 28.592 125.521 1.00 19.31 358 ASN A O 1
ATOM 1602 N N . ASN A 1 359 ? 75.862 26.571 124.586 1.00 18.50 359 ASN A N 1
ATOM 1603 C CA . ASN A 1 359 ? 75.206 27.050 123.372 1.00 20.79 359 ASN A CA 1
ATOM 1604 C C . ASN A 1 359 ? 73.725 26.930 123.480 1.00 19.58 359 ASN A C 1
ATOM 1605 O O . ASN A 1 359 ? 73.195 25.936 123.966 1.00 18.74 359 ASN A O 1
ATOM 1610 N N . LEU A 1 360 ? 73.005 27.973 123.049 1.00 16.60 360 LEU A N 1
ATOM 1611 C CA . LEU A 1 360 ? 71.551 27.924 123.030 1.00 19.89 360 LEU A CA 1
ATOM 1612 C C . LEU A 1 360 ? 71.132 28.262 121.593 1.00 19.16 360 LEU A C 1
ATOM 1613 O O . LEU A 1 360 ? 71.432 29.380 121.095 1.00 17.36 360 LEU A O 1
ATOM 1618 N N . ASP A 1 361 ? 70.492 27.327 120.909 1.00 18.47 361 ASP A N 1
ATOM 1619 C CA . ASP A 1 361 ? 70.138 27.551 119.480 1.00 20.37 361 ASP A CA 1
ATOM 1620 C C . ASP A 1 361 ? 68.654 27.419 119.349 1.00 22.14 361 ASP A C 1
ATOM 1621 O O . ASP A 1 361 ? 68.098 26.461 119.869 1.00 19.99 361 ASP A O 1
ATOM 1626 N N . ILE A 1 362 ? 67.987 28.377 118.667 1.00 19.31 362 ILE A N 1
ATOM 1627 C CA . ILE A 1 362 ? 66.535 28.343 118.460 1.00 19.99 362 ILE A CA 1
ATOM 1628 C C . ILE A 1 362 ? 66.345 28.595 116.957 1.00 20.57 362 ILE A C 1
ATOM 1629 O O . ILE A 1 362 ? 66.837 29.658 116.442 1.00 18.42 362 ILE A O 1
ATOM 1634 N N . ILE A 1 363 ? 65.737 27.632 116.254 1.00 21.19 363 ILE A N 1
ATOM 1635 C CA . ILE A 1 363 ? 65.898 27.544 114.779 1.00 20.61 363 ILE A CA 1
ATOM 1636 C C . ILE A 1 363 ? 64.540 27.390 114.160 1.00 21.60 363 ILE A C 1
ATOM 1637 O O . ILE A 1 363 ? 63.831 26.379 114.399 1.00 20.06 363 ILE A O 1
ATOM 1642 N N . GLY A 1 364 ? 64.110 28.414 113.388 1.00 21.84 364 GLY A N 1
ATOM 1643 C CA . GLY A 1 364 ? 62.851 28.366 112.706 1.00 24.78 364 GLY A CA 1
ATOM 1644 C C . GLY A 1 364 ? 61.654 28.949 113.384 1.00 25.51 364 GLY A C 1
ATOM 1645 O O . GLY A 1 364 ? 61.569 29.122 114.574 1.00 26.71 364 GLY A O 1
ATOM 1646 N N A SER A 1 365 ? 60.638 29.205 112.557 0.65 27.14 365 SER A N 1
ATOM 1647 N N B SER A 1 365 ? 60.647 29.222 112.553 0.35 25.54 365 SER A N 1
ATOM 1648 C CA A SER A 1 365 ? 59.474 29.927 112.933 0.65 23.80 365 SER A CA 1
ATOM 1649 C CA B SER A 1 365 ? 59.472 29.938 112.960 0.35 23.26 365 SER A CA 1
ATOM 1650 C C A SER A 1 365 ? 58.479 29.203 113.868 0.65 23.28 365 SER A C 1
ATOM 1651 C C B SER A 1 365 ? 58.488 29.205 113.890 0.35 23.63 365 SER A C 1
ATOM 1652 O O A SER A 1 365 ? 57.661 29.855 114.511 0.65 25.41 365 SER A O 1
ATOM 1653 O O B SER A 1 365 ? 57.677 29.864 114.539 0.35 24.95 365 SER A O 1
ATOM 1658 N N . SER A 1 366 ? 58.556 27.871 113.981 1.00 26.36 366 SER A N 1
ATOM 1659 C CA . SER A 1 366 ? 57.738 27.129 114.985 1.00 23.58 366 SER A CA 1
ATOM 1660 C C . SER A 1 366 ? 58.508 26.798 116.312 1.00 26.24 366 SER A C 1
ATOM 1661 O O . SER A 1 366 ? 57.911 26.348 117.266 1.00 28.33 366 SER A O 1
ATOM 1664 N N . ALA A 1 367 ? 59.792 27.088 116.372 1.00 20.84 367 ALA A N 1
ATOM 1665 C CA . ALA A 1 367 ? 60.613 26.795 117.623 1.00 21.49 367 ALA A CA 1
ATOM 1666 C C . ALA A 1 367 ? 60.208 27.818 118.667 1.00 26.68 367 ALA A C 1
ATOM 1667 O O . ALA A 1 367 ? 60.148 29.036 118.378 1.00 26.17 367 ALA A O 1
ATOM 1669 N N . THR A 1 368 ? 59.895 27.336 119.863 1.00 24.29 368 THR A N 1
ATOM 1670 C CA . THR A 1 368 ? 59.209 28.143 120.853 1.00 21.42 368 THR A CA 1
ATOM 1671 C C . THR A 1 368 ? 59.830 28.002 122.220 1.00 24.90 368 THR A C 1
ATOM 1672 O O . THR A 1 368 ? 60.061 26.865 122.690 1.00 22.37 368 THR A O 1
ATOM 1676 N N . ILE A 1 369 ? 60.087 29.137 122.853 1.00 23.04 369 ILE A N 1
ATOM 1677 C CA . ILE A 1 369 ? 60.244 29.195 124.292 1.00 22.86 369 ILE A CA 1
ATOM 1678 C C . ILE A 1 369 ? 59.133 30.063 124.853 1.00 23.28 369 ILE A C 1
ATOM 1679 O O . ILE A 1 369 ? 59.084 31.260 124.630 1.00 25.22 369 ILE A O 1
ATOM 1684 N N . ASP A 1 370 ? 58.284 29.463 125.659 1.00 20.91 370 ASP A N 1
ATOM 1685 C CA . ASP A 1 370 ? 57.191 30.164 126.313 1.00 23.92 370 ASP A CA 1
ATOM 1686 C C . ASP A 1 370 ? 57.416 30.152 127.784 1.00 23.64 370 ASP A C 1
ATOM 1687 O O . ASP A 1 370 ? 57.019 29.199 128.491 1.00 21.66 370 ASP A O 1
ATOM 1692 N N . ALA A 1 371 ? 58.089 31.195 128.237 1.00 20.53 371 ALA A N 1
ATOM 1693 C CA . ALA A 1 371 ? 58.689 31.224 129.602 1.00 22.45 371 ALA A CA 1
ATOM 1694 C C . ALA A 1 371 ? 58.784 32.633 130.100 1.00 21.84 371 ALA A C 1
ATOM 1695 O O . ALA A 1 371 ? 59.870 33.119 130.376 1.00 21.82 371 ALA A O 1
ATOM 1697 N N . PRO A 1 372 ? 57.621 33.309 130.240 1.00 24.11 372 PRO A N 1
ATOM 1698 C CA . PRO A 1 372 ? 57.669 34.773 130.390 1.00 24.26 372 PRO A CA 1
ATOM 1699 C C . PRO A 1 372 ? 58.357 35.257 131.652 1.00 23.21 372 PRO A C 1
ATOM 1700 O O . PRO A 1 372 ? 58.779 36.391 131.678 1.00 21.97 372 PRO A O 1
ATOM 1704 N N . ASP A 1 373 ? 58.474 34.426 132.712 1.00 21.11 373 ASP A N 1
ATOM 1705 C CA . ASP A 1 373 ? 59.210 34.780 133.919 1.00 23.52 373 ASP A CA 1
ATOM 1706 C C . ASP A 1 373 ? 60.645 34.255 133.988 1.00 21.01 373 ASP A C 1
ATOM 1707 O O . ASP A 1 373 ? 61.363 34.435 135.017 1.00 22.23 373 ASP A O 1
ATOM 1712 N N . THR A 1 374 ? 61.124 33.673 132.900 1.00 23.51 374 THR A N 1
ATOM 1713 C CA . THR A 1 374 ? 62.380 32.914 133.000 1.00 21.22 374 THR A CA 1
ATOM 1714 C C . THR A 1 374 ? 63.541 33.755 132.604 1.00 22.28 374 THR A C 1
ATOM 1715 O O . THR A 1 374 ? 63.448 34.518 131.584 1.00 20.63 374 THR A O 1
ATOM 1719 N N . VAL A 1 375 ? 64.670 33.545 133.325 1.00 20.62 375 VAL A N 1
ATOM 1720 C CA . VAL A 1 375 ? 65.924 34.055 132.937 1.00 20.01 375 VAL A CA 1
ATOM 1721 C C . VAL A 1 375 ? 66.739 32.954 132.251 1.00 20.18 375 VAL A C 1
ATOM 1722 O O . VAL A 1 375 ? 66.854 31.857 132.808 1.00 20.79 375 VAL A O 1
ATOM 1726 N N . LEU A 1 376 ? 67.320 33.244 131.099 1.00 20.90 376 LEU A N 1
ATOM 1727 C CA . LEU A 1 376 ? 68.169 32.329 130.367 1.00 20.58 376 LEU A CA 1
ATOM 1728 C C . LEU A 1 376 ? 69.596 32.875 130.309 1.00 20.21 376 LEU A C 1
ATOM 1729 O O . LEU A 1 376 ? 69.814 34.053 129.926 1.00 17.88 376 LEU A O 1
ATOM 1734 N N . TYR A 1 377 ? 70.563 32.040 130.684 1.00 15.76 377 TYR A N 1
ATOM 1735 C CA . TYR A 1 377 ? 71.962 32.359 130.625 1.00 16.39 377 TYR A CA 1
ATOM 1736 C C . TYR A 1 377 ? 72.628 31.440 129.573 1.00 18.20 377 TYR A C 1
ATOM 1737 O O . TYR A 1 377 ? 72.467 30.225 129.648 1.00 19.96 377 TYR A O 1
ATOM 1746 N N . CYS A 1 378 ? 73.356 32.025 128.634 1.00 16.94 378 CYS A N 1
ATOM 1747 C CA . CYS A 1 378 ? 74.134 31.290 127.673 1.00 17.07 378 CYS A CA 1
ATOM 1748 C C . CYS A 1 378 ? 75.485 31.914 127.348 1.00 19.20 378 CYS A C 1
ATOM 1749 O O . CYS A 1 378 ? 75.696 33.144 127.503 1.00 18.72 378 CYS A O 1
ATOM 1752 N N . ASN A 1 379 ? 76.393 31.075 126.835 1.00 16.28 379 ASN A N 1
ATOM 1753 C CA . ASN A 1 379 ? 77.613 31.580 126.251 1.00 23.05 379 ASN A CA 1
ATOM 1754 C C . ASN A 1 379 ? 77.370 32.070 124.815 1.00 24.16 379 ASN A C 1
ATOM 1755 O O . ASN A 1 379 ? 77.612 33.244 124.498 1.00 24.51 379 ASN A O 1
ATOM 1760 N N . ASN A 1 380 ? 76.799 31.215 123.953 1.00 20.30 380 ASN A N 1
ATOM 1761 C CA . ASN A 1 380 ? 76.459 31.642 122.629 1.00 21.46 380 ASN A CA 1
ATOM 1762 C C . ASN A 1 380 ? 74.980 31.447 122.415 1.00 20.61 380 ASN A C 1
ATOM 1763 O O . ASN A 1 380 ? 74.419 30.420 122.825 1.00 20.28 380 ASN A O 1
ATOM 1768 N N . LEU A 1 381 ? 74.359 32.423 121.745 1.00 21.33 381 LEU A N 1
ATOM 1769 C CA . LEU A 1 381 ? 72.944 32.401 121.365 1.00 18.87 381 LEU A CA 1
ATOM 1770 C C . LEU A 1 381 ? 72.856 32.449 119.858 1.00 21.36 381 LEU A C 1
ATOM 1771 O O . LEU A 1 381 ? 73.408 33.381 119.261 1.00 19.09 381 LEU A O 1
ATOM 1776 N N . LYS A 1 382 ? 72.184 31.463 119.236 1.00 18.50 382 LYS A N 1
ATOM 1777 C CA . LYS A 1 382 ? 71.906 31.465 117.790 1.00 20.92 382 LYS A CA 1
ATOM 1778 C C . LYS A 1 382 ? 70.419 31.464 117.577 1.00 19.82 382 LYS A C 1
ATOM 1779 O O . LYS A 1 382 ? 69.722 30.627 118.135 1.00 22.61 382 LYS A O 1
ATOM 1785 N N . ILE A 1 383 ? 69.908 32.465 116.849 1.00 20.58 383 ILE A N 1
ATOM 1786 C CA . ILE A 1 383 ? 68.509 32.587 116.459 1.00 22.31 383 ILE A CA 1
ATOM 1787 C C . ILE A 1 383 ? 68.518 32.627 114.899 1.00 24.22 383 ILE A C 1
ATOM 1788 O O . ILE A 1 383 ? 69.260 33.426 114.297 1.00 21.53 383 ILE A O 1
ATOM 1793 N N . ASP A 1 384 ? 67.821 31.656 114.280 1.00 23.49 384 ASP A N 1
ATOM 1794 C CA . ASP A 1 384 ? 67.660 31.589 112.849 1.00 22.41 384 ASP A CA 1
ATOM 1795 C C . ASP A 1 384 ? 66.176 31.573 112.577 1.00 25.39 384 ASP A C 1
ATOM 1796 O O . ASP A 1 384 ? 65.439 30.619 112.958 1.00 23.49 384 ASP A O 1
ATOM 1801 N N . GLY A 1 385 ? 65.684 32.622 111.952 1.00 25.92 385 GLY A N 1
ATOM 1802 C CA . GLY A 1 385 ? 64.268 32.754 111.670 1.00 26.42 385 GLY A CA 1
ATOM 1803 C C . GLY A 1 385 ? 63.436 33.479 112.660 1.00 26.95 385 GLY A C 1
ATOM 1804 O O . GLY A 1 385 ? 63.959 33.986 113.657 1.00 24.19 385 GLY A O 1
ATOM 1805 N N . GLU A 1 386 ? 62.124 33.510 112.413 1.00 22.89 386 GLU A N 1
ATOM 1806 C CA . GLU A 1 386 ? 61.196 34.295 113.197 1.00 24.45 386 GLU A CA 1
ATOM 1807 C C . GLU A 1 386 ? 60.760 33.374 114.292 1.00 25.12 386 GLU A C 1
ATOM 1808 O O . GLU A 1 386 ? 59.595 32.990 114.424 1.00 25.09 386 GLU A O 1
ATOM 1814 N N . VAL A 1 387 ? 61.729 33.096 115.179 1.00 23.85 387 VAL A N 1
ATOM 1815 C CA . VAL A 1 387 ? 61.430 32.271 116.365 1.00 22.81 387 VAL A CA 1
ATOM 1816 C C . VAL A 1 387 ? 60.354 32.889 117.278 1.00 23.06 387 VAL A C 1
ATOM 1817 O O . VAL A 1 387 ? 60.080 34.067 117.253 1.00 22.98 387 VAL A O 1
ATOM 1821 N N . LYS A 1 388 ? 59.759 32.063 118.144 1.00 21.78 388 LYS A N 1
ATOM 1822 C CA . LYS A 1 388 ? 58.849 32.509 119.105 1.00 22.26 388 LYS A CA 1
ATOM 1823 C C . LYS A 1 388 ? 59.485 32.443 120.492 1.00 27.87 388 LYS A C 1
ATOM 1824 O O . LYS A 1 388 ? 59.583 31.326 121.068 1.00 25.83 388 LYS A O 1
ATOM 1830 N N A LEU A 1 389 ? 59.892 33.595 121.021 0.61 24.60 389 LEU A N 1
ATOM 1831 N N B LEU A 1 389 ? 59.871 33.598 121.029 0.39 26.22 389 LEU A N 1
ATOM 1832 C CA A LEU A 1 389 ? 60.552 33.678 122.330 0.61 27.00 389 LEU A CA 1
ATOM 1833 C CA B LEU A 1 389 ? 60.577 33.706 122.309 0.39 28.54 389 LEU A CA 1
ATOM 1834 C C A LEU A 1 389 ? 59.757 34.614 123.186 0.61 28.39 389 LEU A C 1
ATOM 1835 C C B LEU A 1 389 ? 59.795 34.637 123.196 0.39 28.26 389 LEU A C 1
ATOM 1836 O O A LEU A 1 389 ? 59.430 35.724 122.751 0.61 34.15 389 LEU A O 1
ATOM 1837 O O B LEU A 1 389 ? 59.537 35.777 122.800 0.39 32.15 389 LEU A O 1
ATOM 1846 N N . ASN A 1 390 ? 59.374 34.156 124.358 1.00 23.73 390 ASN A N 1
ATOM 1847 C CA . ASN A 1 390 ? 58.656 34.957 125.330 1.00 22.83 390 ASN A CA 1
ATOM 1848 C C . ASN A 1 390 ? 59.301 34.714 126.714 1.00 25.14 390 ASN A C 1
ATOM 1849 O O . ASN A 1 390 ? 58.937 33.721 127.409 1.00 24.86 390 ASN A O 1
ATOM 1854 N N . VAL A 1 391 ? 60.236 35.575 127.113 1.00 20.90 391 VAL A N 1
ATOM 1855 C CA . VAL A 1 391 ? 61.009 35.378 128.300 1.00 22.13 391 VAL A CA 1
ATOM 1856 C C . VAL A 1 391 ? 61.210 36.648 129.048 1.00 24.16 391 VAL A C 1
ATOM 1857 O O . VAL A 1 391 ? 60.834 37.735 128.556 1.00 24.65 391 VAL A O 1
ATOM 1861 N N . LYS A 1 392 ? 61.779 36.543 130.245 1.00 20.77 392 LYS A N 1
ATOM 1862 C CA . LYS A 1 392 ? 62.044 37.761 131.024 1.00 22.12 392 LYS A CA 1
ATOM 1863 C C . LYS A 1 392 ? 63.401 38.367 130.702 1.00 23.08 392 LYS A C 1
ATOM 1864 O O . LYS A 1 392 ? 63.506 39.577 130.499 1.00 21.92 392 LYS A O 1
ATOM 1870 N N . LYS A 1 393 ? 64.464 37.583 130.757 1.00 20.84 393 LYS A N 1
ATOM 1871 C CA . LYS A 1 393 ? 65.812 38.094 130.510 1.00 20.89 393 LYS A CA 1
ATOM 1872 C C . LYS A 1 393 ? 66.686 37.052 129.865 1.00 19.60 393 LYS A C 1
ATOM 1873 O O . LYS A 1 393 ? 66.580 35.866 130.165 1.00 20.07 393 LYS A O 1
ATOM 1879 N N . ILE A 1 394 ? 67.544 37.497 128.947 1.00 20.60 394 ILE A N 1
ATOM 1880 C CA . ILE A 1 394 ? 68.588 36.634 128.403 1.00 19.66 394 ILE A CA 1
ATOM 1881 C C . ILE A 1 394 ? 69.909 37.317 128.711 1.00 21.69 394 ILE A C 1
ATOM 1882 O O . ILE A 1 394 ? 70.092 38.524 128.485 1.00 18.30 394 ILE A O 1
ATOM 1887 N N . VAL A 1 395 ? 70.857 36.516 129.146 1.00 19.05 395 VAL A N 1
ATOM 1888 C CA . VAL A 1 395 ? 72.229 36.919 129.374 1.00 19.22 395 VAL A CA 1
ATOM 1889 C C . VAL A 1 395 ? 73.072 36.146 128.424 1.00 20.03 395 VAL A C 1
ATOM 1890 O O . VAL A 1 395 ? 73.052 34.929 128.460 1.00 21.25 395 VAL A O 1
ATOM 1894 N N . CYS A 1 396 ? 73.871 36.789 127.577 1.00 18.33 396 CYS A N 1
ATOM 1895 C CA . CYS A 1 396 ? 74.698 36.078 126.657 1.00 20.12 396 CYS A CA 1
ATOM 1896 C C . CYS A 1 396 ? 76.147 36.605 126.889 1.00 22.63 396 CYS A C 1
ATOM 1897 O O . CYS A 1 396 ? 76.424 37.772 126.594 1.00 20.51 396 CYS A O 1
ATOM 1900 N N . SER A 1 397 ? 77.077 35.762 127.366 1.00 18.72 397 SER A N 1
ATOM 1901 C CA . SER A 1 397 ? 78.470 36.197 127.605 1.00 19.93 397 SER A CA 1
ATOM 1902 C C . SER A 1 397 ? 79.351 36.079 126.415 1.00 20.19 397 SER A C 1
ATOM 1903 O O . SER A 1 397 ? 80.466 36.632 126.420 1.00 23.89 397 SER A O 1
ATOM 1906 N N . GLY A 1 398 ? 78.928 35.355 125.338 1.00 17.78 398 GLY A N 1
ATOM 1907 C CA . GLY A 1 398 ? 79.761 35.096 124.190 1.00 19.99 398 GLY A CA 1
ATOM 1908 C C . GLY A 1 398 ? 79.275 35.888 123.000 1.00 22.12 398 GLY A C 1
ATOM 1909 O O . GLY A 1 398 ? 79.291 37.099 123.039 1.00 21.23 398 GLY A O 1
ATOM 1910 N N . THR A 1 399 ? 78.755 35.210 121.972 1.00 17.83 399 THR A N 1
ATOM 1911 C CA . THR A 1 399 ? 78.339 35.892 120.755 1.00 18.46 399 THR A CA 1
ATOM 1912 C C . THR A 1 399 ? 76.877 35.518 120.491 1.00 17.91 399 THR A C 1
ATOM 1913 O O . THR A 1 399 ? 76.449 34.342 120.666 1.00 17.77 399 THR A O 1
ATOM 1917 N N . ILE A 1 400 ? 76.121 36.492 120.003 1.00 18.75 400 ILE A N 1
ATOM 1918 C CA . ILE A 1 400 ? 74.751 36.285 119.491 1.00 20.39 400 ILE A CA 1
ATOM 1919 C C . ILE A 1 400 ? 74.887 36.279 117.968 1.00 21.12 400 ILE A C 1
ATOM 1920 O O . ILE A 1 400 ? 75.387 37.282 117.361 1.00 21.32 400 ILE A O 1
ATOM 1925 N N . THR A 1 401 ? 74.444 35.164 117.357 1.00 20.07 401 THR A N 1
ATOM 1926 C CA . THR A 1 401 ? 74.438 35.005 115.927 1.00 22.94 401 THR A CA 1
ATOM 1927 C C . THR A 1 401 ? 72.947 35.032 115.497 1.00 24.30 401 THR A C 1
ATOM 1928 O O . THR A 1 401 ? 72.137 34.190 115.928 1.00 22.41 401 THR A O 1
ATOM 1932 N N A ILE A 1 402 ? 72.599 36.015 114.657 0.63 23.37 402 ILE A N 1
ATOM 1933 N N B ILE A 1 402 ? 72.582 35.984 114.634 0.37 23.55 402 ILE A N 1
ATOM 1934 C CA A ILE A 1 402 ? 71.253 36.114 114.119 0.63 24.94 402 ILE A CA 1
ATOM 1935 C CA B ILE A 1 402 ? 71.200 36.115 114.180 0.37 24.49 402 ILE A CA 1
ATOM 1936 C C A ILE A 1 402 ? 71.268 35.941 112.591 0.63 24.56 402 ILE A C 1
ATOM 1937 C C B ILE A 1 402 ? 71.100 36.157 112.658 0.37 24.78 402 ILE A C 1
ATOM 1938 O O A ILE A 1 402 ? 72.240 36.318 111.907 0.63 19.86 402 ILE A O 1
ATOM 1939 O O B ILE A 1 402 ? 71.802 36.977 112.042 0.37 22.10 402 ILE A O 1
ATOM 1948 N N . SER A 1 403 ? 70.211 35.312 112.100 1.00 24.90 403 SER A N 1
ATOM 1949 C CA . SER A 1 403 ? 70.004 35.176 110.638 1.00 26.04 403 SER A CA 1
ATOM 1950 C C . SER A 1 403 ? 68.559 35.014 110.327 1.00 30.33 403 SER A C 1
ATOM 1951 O O . SER A 1 403 ? 67.769 34.535 111.145 1.00 22.97 403 SER A O 1
ATOM 1954 N N . ASN A 1 404 ? 68.190 35.391 109.086 1.00 28.56 404 ASN A N 1
ATOM 1955 C CA . ASN A 1 404 ? 66.796 35.241 108.604 1.00 29.74 404 ASN A CA 1
ATOM 1956 C C . ASN A 1 404 ? 65.839 35.830 109.566 1.00 27.80 404 ASN A C 1
ATOM 1957 O O . ASN A 1 404 ? 64.739 35.363 109.740 1.00 26.73 404 ASN A O 1
ATOM 1962 N N . LEU A 1 405 ? 66.271 36.908 110.219 1.00 27.61 405 LEU A N 1
ATOM 1963 C CA . LEU A 1 405 ? 65.455 37.507 111.248 1.00 30.07 405 LEU A CA 1
ATOM 1964 C C . LEU A 1 405 ? 65.271 38.927 110.760 1.00 39.57 405 LEU A C 1
ATOM 1965 O O . LEU A 1 405 ? 66.239 39.781 110.849 1.00 32.26 405 LEU A O 1
ATOM 1970 N N . ASN A 1 406 ? 64.061 39.186 110.246 1.00 35.82 406 ASN A N 1
ATOM 1971 C CA . ASN A 1 406 ? 63.745 40.466 109.627 1.00 41.47 406 ASN A CA 1
ATOM 1972 C C . ASN A 1 406 ? 62.858 41.366 110.426 1.00 35.94 406 ASN A C 1
ATOM 1973 O O . ASN A 1 406 ? 63.072 42.584 110.408 1.00 40.42 406 ASN A O 1
ATOM 1978 N N . SER A 1 407 ? 61.855 40.829 111.105 1.00 31.03 407 SER A N 1
ATOM 1979 C CA . SER A 1 407 ? 61.001 41.653 111.961 1.00 32.27 407 SER A CA 1
ATOM 1980 C C . SER A 1 407 ? 61.223 41.450 113.463 1.00 30.82 407 SER A C 1
ATOM 1981 O O . SER A 1 407 ? 61.156 42.386 114.204 1.00 27.64 407 SER A O 1
ATOM 1984 N N . GLY A 1 408 ? 61.469 40.217 113.888 1.00 31.13 408 GLY A N 1
ATOM 1985 C CA . GLY A 1 408 ? 61.441 39.901 115.319 1.00 32.67 408 GLY A CA 1
ATOM 1986 C C . GLY A 1 408 ? 60.098 40.043 116.041 1.00 32.05 408 GLY A C 1
ATOM 1987 O O . GLY A 1 408 ? 60.087 40.183 117.223 1.00 27.70 408 GLY A O 1
ATOM 1988 N N A THR A 1 409 ? 58.952 39.984 115.366 0.44 31.57 409 THR A N 1
ATOM 1989 N N B THR A 1 409 ? 58.979 39.912 115.333 0.56 32.66 409 THR A N 1
ATOM 1990 C CA A THR A 1 409 ? 57.708 40.310 116.082 0.44 33.96 409 THR A CA 1
ATOM 1991 C CA B THR A 1 409 ? 57.696 40.231 115.944 0.56 37.01 409 THR A CA 1
ATOM 1992 C C A THR A 1 409 ? 57.131 39.163 116.903 0.44 33.51 409 THR A C 1
ATOM 1993 C C B THR A 1 409 ? 57.405 39.307 117.117 0.56 37.19 409 THR A C 1
ATOM 1994 O O A THR A 1 409 ? 56.038 39.284 117.420 0.44 28.46 409 THR A O 1
ATOM 1995 O O B THR A 1 409 ? 56.934 39.790 118.180 0.56 32.84 409 THR A O 1
ATOM 2002 N N . ASN A 1 410 ? 57.829 38.034 116.980 1.00 34.09 410 ASN A N 1
ATOM 2003 C CA . ASN A 1 410 ? 57.549 37.052 118.034 1.00 29.62 410 ASN A CA 1
ATOM 2004 C C . ASN A 1 410 ? 58.659 36.914 119.083 1.00 28.71 410 ASN A C 1
ATOM 2005 O O . ASN A 1 410 ? 58.677 35.909 119.814 1.00 24.78 410 ASN A O 1
ATOM 2010 N N . ILE A 1 411 ? 59.581 37.860 119.132 1.00 27.68 411 ILE A N 1
ATOM 2011 C CA . ILE A 1 411 ? 60.636 37.847 120.176 1.00 26.71 411 ILE A CA 1
ATOM 2012 C C . ILE A 1 411 ? 60.183 38.862 121.201 1.00 28.33 411 ILE A C 1
ATOM 2013 O O . ILE A 1 411 ? 60.139 40.074 120.891 1.00 30.32 411 ILE A O 1
ATOM 2018 N N A ARG A 1 412 ? 59.819 38.392 122.397 0.47 26.18 412 ARG A N 1
ATOM 2019 N N B ARG A 1 412 ? 59.773 38.396 122.389 0.53 24.59 412 ARG A N 1
ATOM 2020 C CA A ARG A 1 412 ? 59.437 39.245 123.511 0.47 28.57 412 ARG A CA 1
ATOM 2021 C CA B ARG A 1 412 ? 59.382 39.256 123.508 0.53 26.50 412 ARG A CA 1
ATOM 2022 C C A ARG A 1 412 ? 60.331 38.985 124.700 0.47 28.79 412 ARG A C 1
ATOM 2023 C C B ARG A 1 412 ? 60.300 38.992 124.704 0.53 28.04 412 ARG A C 1
ATOM 2024 O O A ARG A 1 412 ? 60.507 37.826 125.134 0.47 26.07 412 ARG A O 1
ATOM 2025 O O B ARG A 1 412 ? 60.484 37.826 125.127 0.53 25.59 412 ARG A O 1
ATOM 2040 N N . VAL A 1 413 ? 60.871 40.066 125.241 1.00 23.43 413 VAL A N 1
ATOM 2041 C CA . VAL A 1 413 ? 61.824 39.988 126.386 1.00 26.08 413 VAL A CA 1
ATOM 2042 C C . VAL A 1 413 ? 61.449 41.149 127.272 1.00 26.50 413 VAL A C 1
ATOM 2043 O O . VAL A 1 413 ? 61.701 42.325 126.933 1.00 30.57 413 VAL A O 1
ATOM 2047 N N . SER A 1 414 ? 60.882 40.836 128.426 1.00 23.18 414 SER A N 1
ATOM 2048 C CA . SER A 1 414 ? 60.313 41.896 129.259 1.00 27.24 414 SER A CA 1
ATOM 2049 C C . SER A 1 414 ? 61.352 42.744 130.001 1.00 27.42 414 SER A C 1
ATOM 2050 O O . SER A 1 414 ? 61.142 43.963 130.237 1.00 29.08 414 SER A O 1
ATOM 2053 N N . ASP A 1 415 ? 62.498 42.182 130.326 1.00 22.73 415 ASP A N 1
ATOM 2054 C CA . ASP A 1 415 ? 63.566 42.935 130.945 1.00 24.08 415 ASP A CA 1
ATOM 2055 C C . ASP A 1 415 ? 64.572 43.319 129.854 1.00 28.81 415 ASP A C 1
ATOM 2056 O O . ASP A 1 415 ? 64.492 44.431 129.293 1.00 26.45 415 ASP A O 1
ATOM 2061 N N . LYS A 1 416 ? 65.513 42.432 129.517 1.00 23.47 416 LYS A N 1
ATOM 2062 C CA . LYS A 1 416 ? 66.536 42.780 128.560 1.00 21.91 416 LYS A CA 1
ATOM 2063 C C . LYS A 1 416 ? 67.269 41.577 128.052 1.00 21.86 416 LYS A C 1
ATOM 2064 O O . LYS A 1 416 ? 67.190 40.484 128.671 1.00 20.59 416 LYS A O 1
ATOM 2070 N N . ILE A 1 417 ? 67.988 41.782 126.943 1.00 19.49 417 ILE A N 1
ATOM 2071 C CA . ILE A 1 417 ? 68.981 40.845 126.472 1.00 19.39 417 ILE A CA 1
ATOM 2072 C C . ILE A 1 417 ? 70.302 41.536 126.803 1.00 20.51 417 ILE A C 1
ATOM 2073 O O . ILE A 1 417 ? 70.744 42.469 126.084 1.00 21.45 417 ILE A O 1
ATOM 2078 N N . GLU A 1 418 ? 70.979 41.060 127.853 1.00 19.15 418 GLU A N 1
ATOM 2079 C CA . GLU A 1 418 ? 72.237 41.621 128.294 1.00 17.98 418 GLU A CA 1
ATOM 2080 C C . GLU A 1 418 ? 73.344 40.818 127.687 1.00 20.87 418 GLU A C 1
ATOM 2081 O O . GLU A 1 418 ? 73.403 39.592 127.868 1.00 20.90 418 GLU A O 1
ATOM 2087 N N . CYS A 1 419 ? 74.195 41.458 126.926 1.00 18.62 419 CYS A N 1
ATOM 2088 C CA . CYS A 1 419 ? 75.147 40.705 126.109 1.00 19.11 419 CYS A CA 1
ATOM 2089 C C . CYS A 1 419 ? 76.494 41.438 126.030 1.00 21.31 419 CYS A C 1
ATOM 2090 O O . CYS A 1 419 ? 76.564 42.647 126.194 1.00 22.35 419 CYS A O 1
ATOM 2093 N N . ARG A 1 420 ? 77.527 40.671 125.847 1.00 20.73 420 ARG A N 1
ATOM 2094 C CA . ARG A 1 420 ? 78.900 41.169 125.732 1.00 20.86 420 ARG A CA 1
ATOM 2095 C C . ARG A 1 420 ? 79.011 42.162 124.576 1.00 22.99 420 ARG A C 1
ATOM 2096 O O . ARG A 1 420 ? 79.664 43.213 124.710 1.00 23.70 420 ARG A O 1
ATOM 2104 N N . SER A 1 421 ? 78.330 41.861 123.442 1.00 22.22 421 SER A N 1
ATOM 2105 C CA . SER A 1 421 ? 78.476 42.619 122.188 1.00 21.24 421 SER A CA 1
ATOM 2106 C C . SER A 1 421 ? 77.121 42.547 121.483 1.00 24.00 421 SER A C 1
ATOM 2107 O O . SER A 1 421 ? 76.622 41.451 121.142 1.00 22.89 421 SER A O 1
ATOM 2110 N N . ILE A 1 422 ? 76.495 43.689 121.353 1.00 22.02 422 ILE A N 1
ATOM 2111 C CA . ILE A 1 422 ? 75.271 43.786 120.554 1.00 23.48 422 ILE A CA 1
ATOM 2112 C C . ILE A 1 422 ? 75.577 43.473 119.056 1.00 24.31 422 ILE A C 1
ATOM 2113 O O . ILE A 1 422 ? 76.478 44.095 118.456 1.00 25.60 422 ILE A O 1
ATOM 2118 N N . PRO A 1 423 ? 74.850 42.488 118.477 1.00 21.27 423 PRO A N 1
ATOM 2119 C CA . PRO A 1 423 ? 75.164 42.070 117.084 1.00 23.20 423 PRO A CA 1
ATOM 2120 C C . PRO A 1 423 ? 74.593 43.057 116.089 1.00 21.14 423 PRO A C 1
ATOM 2121 O O . PRO A 1 423 ? 73.776 43.894 116.444 1.00 21.77 423 PRO A O 1
ATOM 2125 N N . GLN A 1 424 ? 75.208 43.056 114.894 1.00 21.84 424 GLN A N 1
ATOM 2126 C CA . GLN A 1 424 ? 74.846 44.005 113.852 1.00 22.53 424 GLN A CA 1
ATOM 2127 C C . GLN A 1 424 ? 73.495 43.556 113.232 1.00 22.82 424 GLN A C 1
ATOM 2128 O O . GLN A 1 424 ? 73.087 42.396 113.317 1.00 22.52 424 GLN A O 1
ATOM 2134 N N . ASN A 1 425 ? 72.894 44.471 112.492 1.00 22.20 425 ASN A N 1
ATOM 2135 C CA . ASN A 1 425 ? 71.732 44.225 111.618 1.00 23.13 425 ASN A CA 1
ATOM 2136 C C . ASN A 1 425 ? 70.483 43.646 112.402 1.00 25.33 425 ASN A C 1
ATOM 2137 O O . ASN A 1 425 ? 69.710 42.850 111.858 1.00 23.87 425 ASN A O 1
ATOM 2142 N N . ILE A 1 426 ? 70.335 44.059 113.644 1.00 22.43 426 ILE A N 1
ATOM 2143 C CA . ILE A 1 426 ? 69.127 43.668 114.459 1.00 22.30 426 ILE A CA 1
ATOM 2144 C C . ILE A 1 426 ? 67.905 44.427 113.860 1.00 24.16 426 ILE A C 1
ATOM 2145 O O . ILE A 1 426 ? 68.012 45.605 113.580 1.00 25.27 426 ILE A O 1
ATOM 2150 N N . PRO A 1 427 ? 66.742 43.744 113.712 1.00 26.46 427 PRO A N 1
ATOM 2151 C CA . PRO A 1 427 ? 65.568 44.491 113.266 1.00 27.85 427 PRO A CA 1
ATOM 2152 C C . PRO A 1 427 ? 65.189 45.625 114.197 1.00 26.53 427 PRO A C 1
ATOM 2153 O O . PRO A 1 427 ? 65.214 45.473 115.397 1.00 26.48 427 PRO A O 1
ATOM 2157 N N . SER A 1 428 ? 64.778 46.766 113.630 1.00 23.11 428 SER A N 1
ATOM 2158 C CA . SER A 1 428 ? 64.620 47.939 114.450 1.00 22.14 428 SER A CA 1
ATOM 2159 C C . SER A 1 428 ? 63.606 47.752 115.572 1.00 22.61 428 SER A C 1
ATOM 2160 O O . SER A 1 428 ? 63.729 48.406 116.613 1.00 26.33 428 SER A O 1
ATOM 2163 N N . GLY A 1 429 ? 62.584 46.971 115.350 1.00 26.10 429 GLY A N 1
ATOM 2164 C CA . GLY A 1 429 ? 61.529 46.769 116.366 1.00 28.35 429 GLY A CA 1
ATOM 2165 C C . GLY A 1 429 ? 61.917 45.949 117.606 1.00 29.51 429 GLY A C 1
ATOM 2166 O O . GLY A 1 429 ? 61.213 45.976 118.600 1.00 26.17 429 GLY A O 1
ATOM 2167 N N . ILE A 1 430 ? 63.068 45.287 117.562 1.00 25.79 430 ILE A N 1
ATOM 2168 C CA . ILE A 1 430 ? 63.627 44.638 118.803 1.00 25.76 430 ILE A CA 1
ATOM 2169 C C . ILE A 1 430 ? 64.969 45.147 119.231 1.00 25.16 430 ILE A C 1
ATOM 2170 O O . ILE A 1 430 ? 65.525 44.680 120.219 1.00 21.97 430 ILE A O 1
ATOM 2175 N N . ARG A 1 431 ? 65.462 46.205 118.578 1.00 22.76 431 ARG A N 1
ATOM 2176 C CA . ARG A 1 431 ? 66.772 46.713 118.916 1.00 25.44 431 ARG A CA 1
ATOM 2177 C C . ARG A 1 431 ? 66.837 47.152 120.340 1.00 23.84 431 ARG A C 1
ATOM 2178 O O . ARG A 1 431 ? 67.872 46.948 121.017 1.00 23.33 431 ARG A O 1
ATOM 2186 N N A ASN A 1 432 ? 65.818 47.792 120.884 0.47 22.88 432 ASN A N 1
ATOM 2187 N N B ASN A 1 432 ? 65.703 47.683 120.807 0.53 22.90 432 ASN A N 1
ATOM 2188 C CA A ASN A 1 432 ? 65.942 48.307 122.259 0.47 24.46 432 ASN A CA 1
ATOM 2189 C CA B ASN A 1 432 ? 65.530 48.203 122.167 0.53 25.19 432 ASN A CA 1
ATOM 2190 C C A ASN A 1 432 ? 65.666 47.217 123.348 0.47 21.70 432 ASN A C 1
ATOM 2191 C C B ASN A 1 432 ? 65.901 47.208 123.258 0.53 21.53 432 ASN A C 1
ATOM 2192 O O A ASN A 1 432 ? 65.392 47.553 124.511 0.47 19.69 432 ASN A O 1
ATOM 2193 O O B ASN A 1 432 ? 66.406 47.600 124.299 0.53 19.11 432 ASN A O 1
ATOM 2202 N N . LEU A 1 433 ? 65.675 45.948 122.968 1.00 23.12 433 LEU A N 1
ATOM 2203 C CA . LEU A 1 433 ? 65.765 44.876 123.971 1.00 23.61 433 LEU A CA 1
ATOM 2204 C C . LEU A 1 433 ? 67.217 44.700 124.424 1.00 22.53 433 LEU A C 1
ATOM 2205 O O . LEU A 1 433 ? 67.456 44.172 125.532 1.00 24.09 433 LEU A O 1
ATOM 2210 N N . PHE A 1 434 ? 68.167 45.025 123.557 1.00 24.18 434 PHE A N 1
ATOM 2211 C CA . PHE A 1 434 ? 69.539 44.665 123.796 1.00 23.10 434 PHE A CA 1
ATOM 2212 C C . PHE A 1 434 ? 70.292 45.728 124.599 1.00 24.92 434 PHE A C 1
ATOM 2213 O O . PHE A 1 434 ? 70.236 46.923 124.283 1.00 25.23 434 PHE A O 1
ATOM 2221 N N . VAL A 1 435 ? 71.086 45.288 125.580 1.00 20.84 435 VAL A N 1
ATOM 2222 C CA . VAL A 1 435 ? 71.920 46.146 126.422 1.00 21.25 435 VAL A CA 1
ATOM 2223 C C . VAL A 1 435 ? 73.362 45.598 126.472 1.00 22.92 435 VAL A C 1
ATOM 2224 O O . VAL A 1 435 ? 73.525 44.367 126.703 1.00 23.20 435 VAL A O 1
ATOM 2228 N N . GLN A 1 436 ? 74.391 46.428 126.210 1.00 20.65 436 GLN A N 1
ATOM 2229 C CA . GLN A 1 436 ? 75.733 45.900 126.059 1.00 20.87 436 GLN A CA 1
ATOM 2230 C C . GLN A 1 436 ? 76.441 45.990 127.366 1.00 26.25 436 GLN A C 1
ATOM 2231 O O . GLN A 1 436 ? 76.424 47.022 127.989 1.00 27.92 436 GLN A O 1
ATOM 2237 N N . ASN A 1 437 ? 77.043 44.869 127.782 1.00 21.96 437 ASN A N 1
ATOM 2238 C CA . ASN A 1 437 ? 77.849 44.843 129.014 1.00 20.40 437 ASN A CA 1
ATOM 2239 C C . ASN A 1 437 ? 79.012 43.958 128.645 1.00 20.75 437 ASN A C 1
ATOM 2240 O O . ASN A 1 437 ? 78.881 42.719 128.670 1.00 22.17 437 ASN A O 1
ATOM 2245 N N . PRO A 1 438 ? 80.135 44.551 128.348 1.00 21.13 438 PRO A N 1
ATOM 2246 C CA . PRO A 1 438 ? 81.270 43.808 127.867 1.00 21.51 438 PRO A CA 1
ATOM 2247 C C . PRO A 1 438 ? 81.844 42.776 128.853 1.00 19.42 438 PRO A C 1
ATOM 2248 O O . PRO A 1 438 ? 82.675 41.966 128.423 1.00 21.26 438 PRO A O 1
ATOM 2252 N N . ASN A 1 439 ? 81.486 42.953 130.112 1.00 17.93 439 ASN A N 1
ATOM 2253 C CA . ASN A 1 439 ? 82.021 42.084 131.212 1.00 19.17 439 ASN A CA 1
ATOM 2254 C C . ASN A 1 439 ? 80.983 41.079 131.700 1.00 19.40 439 ASN A C 1
ATOM 2255 O O . ASN A 1 439 ? 81.218 40.372 132.655 1.00 20.10 439 ASN A O 1
ATOM 2260 N N . VAL A 1 440 ? 79.878 40.933 131.006 1.00 17.79 440 VAL A N 1
ATOM 2261 C CA . VAL A 1 440 ? 78.809 40.088 131.517 1.00 17.57 440 VAL A CA 1
ATOM 2262 C C . VAL A 1 440 ? 79.338 38.633 131.565 1.00 15.23 440 VAL A C 1
ATOM 2263 O O . VAL A 1 440 ? 80.134 38.172 130.704 1.00 20.52 440 VAL A O 1
ATOM 2267 N N . ASN A 1 441 ? 79.068 37.989 132.710 1.00 17.01 441 ASN A N 1
ATOM 2268 C CA . ASN A 1 441 ? 79.625 36.660 132.939 1.00 18.12 441 ASN A CA 1
ATOM 2269 C C . ASN A 1 441 ? 78.752 35.902 133.885 1.00 18.05 441 ASN A C 1
ATOM 2270 O O . ASN A 1 441 ? 78.037 36.484 134.653 1.00 18.09 441 ASN A O 1
ATOM 2275 N N . PHE A 1 442 ? 78.800 34.567 133.809 1.00 19.02 442 PHE A N 1
ATOM 2276 C CA . PHE A 1 442 ? 78.099 33.744 134.794 1.00 18.90 442 PHE A CA 1
ATOM 2277 C C . PHE A 1 442 ? 78.819 32.387 134.891 1.00 17.82 442 PHE A C 1
ATOM 2278 O O . PHE A 1 442 ? 79.465 31.898 133.958 1.00 18.62 442 PHE A O 1
ATOM 2286 N N . GLN A 1 443 ? 78.653 31.775 136.025 1.00 19.12 443 GLN A N 1
ATOM 2287 C CA . GLN A 1 443 ? 79.325 30.514 136.348 1.00 20.91 443 GLN A CA 1
ATOM 2288 C C . GLN A 1 443 ? 78.175 29.590 136.760 1.00 18.53 443 GLN A C 1
ATOM 2289 O O . GLN A 1 443 ? 77.488 29.838 137.696 1.00 19.79 443 GLN A O 1
ATOM 2295 N N . ILE A 1 444 ? 77.947 28.526 135.967 1.00 19.98 444 ILE A N 1
ATOM 2296 C CA . ILE A 1 444 ? 76.726 27.762 136.163 1.00 19.94 444 ILE A CA 1
ATOM 2297 C C . ILE A 1 444 ? 76.853 26.915 137.436 1.00 20.99 444 ILE A C 1
ATOM 2298 O O . ILE A 1 444 ? 77.822 26.181 137.524 1.00 20.63 444 ILE A O 1
ATOM 2303 N N . PRO A 1 445 ? 75.877 26.967 138.339 1.00 18.82 445 PRO A N 1
ATOM 2304 C CA . PRO A 1 445 ? 75.976 26.273 139.641 1.00 21.20 445 PRO A CA 1
ATOM 2305 C C . PRO A 1 445 ? 75.448 24.808 139.553 1.00 17.98 445 PRO A C 1
ATOM 2306 O O . PRO A 1 445 ? 74.382 24.487 140.049 1.00 19.62 445 PRO A O 1
ATOM 2310 N N . TYR A 1 446 ? 76.264 24.016 138.929 1.00 19.53 446 TYR A N 1
ATOM 2311 C CA . TYR A 1 446 ? 75.858 22.665 138.610 1.00 20.06 446 TYR A CA 1
ATOM 2312 C C . TYR A 1 446 ? 75.628 21.891 139.883 1.00 21.82 446 TYR A C 1
ATOM 2313 O O . TYR A 1 446 ? 76.464 21.961 140.796 1.00 23.16 446 TYR A O 1
ATOM 2322 N N . PRO A 1 447 ? 74.549 21.128 139.933 1.00 22.75 447 PRO A N 1
ATOM 2323 C CA . PRO A 1 447 ? 74.396 20.123 141.031 1.00 25.16 447 PRO A CA 1
ATOM 2324 C C . PRO A 1 447 ? 75.564 19.159 141.174 1.00 24.89 447 PRO A C 1
ATOM 2325 O O . PRO A 1 447 ? 76.202 18.775 140.208 1.00 25.47 447 PRO A O 1
ATOM 2329 N N A THR A 1 448 ? 75.913 18.830 142.421 0.54 28.53 448 THR A N 1
ATOM 2330 N N B THR A 1 448 ? 75.852 18.845 142.436 0.46 27.57 448 THR A N 1
ATOM 2331 C CA A THR A 1 448 ? 76.866 17.767 142.635 0.54 25.70 448 THR A CA 1
ATOM 2332 C CA B THR A 1 448 ? 76.686 17.748 142.849 0.46 24.64 448 THR A CA 1
ATOM 2333 C C A THR A 1 448 ? 76.216 16.403 142.271 0.54 22.33 448 THR A C 1
ATOM 2334 C C B THR A 1 448 ? 76.174 16.388 142.269 0.46 22.16 448 THR A C 1
ATOM 2335 O O A THR A 1 448 ? 74.992 16.207 142.378 0.54 24.33 448 THR A O 1
ATOM 2336 O O B THR A 1 448 ? 74.965 16.178 142.198 0.46 24.52 448 THR A O 1
ATOM 2343 N N . ILE A 1 449 ? 77.067 15.499 141.856 1.00 22.83 449 ILE A N 1
ATOM 2344 C CA . ILE A 1 449 ? 76.643 14.093 141.591 1.00 23.95 449 ILE A CA 1
ATOM 2345 C C . ILE A 1 449 ? 76.253 13.440 142.938 1.00 22.42 449 ILE A C 1
ATOM 2346 O O . ILE A 1 449 ? 77.054 13.487 143.924 1.00 23.17 449 ILE A O 1
ATOM 2351 N N . PRO A 1 450 ? 75.028 12.898 143.038 1.00 19.70 450 PRO A N 1
ATOM 2352 C CA . PRO A 1 450 ? 74.570 12.305 144.273 1.00 18.98 450 PRO A CA 1
ATOM 2353 C C . PRO A 1 450 ? 75.476 11.148 144.680 1.00 17.65 450 PRO A C 1
ATOM 2354 O O . PRO A 1 450 ? 75.949 10.379 143.860 1.00 17.63 450 PRO A O 1
ATOM 2358 N N . ALA A 1 451 ? 75.680 11.053 145.989 1.00 18.77 451 ALA A N 1
ATOM 2359 C CA . ALA A 1 451 ? 76.532 10.036 146.566 1.00 20.43 451 ALA A CA 1
ATOM 2360 C C . ALA A 1 451 ? 76.068 8.652 146.227 1.00 18.01 451 ALA A C 1
ATOM 2361 O O . ALA A 1 451 ? 76.896 7.824 145.900 1.00 18.39 451 ALA A O 1
ATOM 2363 N N . ILE A 1 452 ? 74.774 8.464 146.200 1.00 17.34 452 ILE A N 1
ATOM 2364 C CA . ILE A 1 452 ? 74.226 7.154 145.836 1.00 18.28 452 ILE A CA 1
ATOM 2365 C C . ILE A 1 452 ? 74.674 6.728 144.444 1.00 19.56 452 ILE A C 1
ATOM 2366 O O . ILE A 1 452 ? 74.980 5.541 144.216 1.00 16.77 452 ILE A O 1
ATOM 2371 N N . ILE A 1 453 ? 74.730 7.662 143.479 1.00 17.43 453 ILE A N 1
ATOM 2372 C CA . ILE A 1 453 ? 75.174 7.329 142.141 1.00 19.54 453 ILE A CA 1
ATOM 2373 C C . ILE A 1 453 ? 76.658 7.030 142.087 1.00 19.95 453 ILE A C 1
ATOM 2374 O O . ILE A 1 453 ? 77.088 6.079 141.416 1.00 20.59 453 ILE A O 1
ATOM 2379 N N . GLU A 1 454 ? 77.468 7.803 142.828 1.00 18.48 454 GLU A N 1
ATOM 2380 C CA . GLU A 1 454 ? 78.869 7.531 142.961 1.00 21.42 454 GLU A CA 1
ATOM 2381 C C . GLU A 1 454 ? 79.100 6.111 143.427 1.00 18.31 454 GLU A C 1
ATOM 2382 O O . GLU A 1 454 ? 79.951 5.383 142.813 1.00 19.48 454 GLU A O 1
ATOM 2388 N N . GLU A 1 455 ? 78.337 5.710 144.417 1.00 19.06 455 GLU A N 1
ATOM 2389 C CA . GLU A 1 455 ? 78.550 4.352 145.014 1.00 19.41 455 GLU A CA 1
ATOM 2390 C C . GLU A 1 455 ? 78.089 3.264 144.061 1.00 21.13 455 GLU A C 1
ATOM 2391 O O . GLU A 1 455 ? 78.770 2.254 143.882 1.00 21.03 455 GLU A O 1
ATOM 2397 N N . ILE A 1 456 ? 76.963 3.463 143.375 1.00 21.56 456 ILE A N 1
ATOM 2398 C CA . ILE A 1 456 ? 76.499 2.463 142.391 1.00 20.68 456 ILE A CA 1
ATOM 2399 C C . ILE A 1 456 ? 77.504 2.250 141.272 1.00 20.55 456 ILE A C 1
ATOM 2400 O O . ILE A 1 456 ? 77.661 1.163 140.711 1.00 18.22 456 ILE A O 1
ATOM 2405 N N . LYS A 1 457 ? 78.188 3.331 140.875 1.00 20.14 457 LYS A N 1
ATOM 2406 C CA . LYS A 1 457 ? 79.088 3.246 139.774 1.00 22.00 457 LYS A CA 1
ATOM 2407 C C . LYS A 1 457 ? 80.428 2.675 140.131 1.00 24.97 457 LYS A C 1
ATOM 2408 O O . LYS A 1 457 ? 81.183 2.333 139.207 1.00 26.54 457 LYS A O 1
ATOM 2414 N N A LYS A 1 458 ? 80.750 2.597 141.415 0.55 25.90 458 LYS A N 1
ATOM 2415 N N B LYS A 1 458 ? 80.741 2.618 141.427 0.45 25.20 458 LYS A N 1
ATOM 2416 C CA A LYS A 1 458 ? 82.028 2.023 141.853 0.55 31.47 458 LYS A CA 1
ATOM 2417 C CA B LYS A 1 458 ? 82.006 2.068 141.937 0.45 28.95 458 LYS A CA 1
ATOM 2418 C C A LYS A 1 458 ? 82.021 0.541 141.601 0.55 29.72 458 LYS A C 1
ATOM 2419 C C B LYS A 1 458 ? 82.092 0.600 141.614 0.45 27.61 458 LYS A C 1
ATOM 2420 O O A LYS A 1 458 ? 80.958 -0.104 141.611 0.55 26.48 458 LYS A O 1
ATOM 2421 O O B LYS A 1 458 ? 81.063 -0.091 141.496 0.45 26.29 458 LYS A O 1
ATOM 2432 N N A ASN A 1 459 ? 83.226 -0.009 141.443 0.55 29.82 459 ASN A N 1
ATOM 2433 N N B ASN A 1 459 ? 83.325 0.101 141.528 0.45 27.11 459 ASN A N 1
ATOM 2434 C CA A ASN A 1 459 ? 83.391 -1.416 141.116 0.55 30.20 459 ASN A CA 1
ATOM 2435 C CA B ASN A 1 459 ? 83.545 -1.300 141.220 0.45 27.09 459 ASN A CA 1
ATOM 2436 C C A ASN A 1 459 ? 83.001 -2.330 142.307 0.55 25.06 459 ASN A C 1
ATOM 2437 C C B ASN A 1 459 ? 82.968 -2.256 142.268 0.45 24.39 459 ASN A C 1
ATOM 2438 O O A ASN A 1 459 ? 82.868 -3.516 142.139 0.55 26.80 459 ASN A O 1
ATOM 2439 O O B ASN A 1 459 ? 82.689 -3.401 141.953 0.45 26.36 459 ASN A O 1
ATOM 2448 N N . THR A 1 460 ? 82.843 -1.780 143.497 1.00 26.81 460 THR A N 1
ATOM 2449 C CA . THR A 1 460 ? 82.299 -2.497 144.601 1.00 24.47 460 THR A CA 1
ATOM 2450 C C . THR A 1 460 ? 80.824 -2.874 144.407 1.00 23.00 460 THR A C 1
ATOM 2451 O O . THR A 1 460 ? 80.343 -3.787 145.071 1.00 21.56 460 THR A O 1
ATOM 2455 N N . PHE A 1 461 ? 80.098 -2.184 143.514 1.00 19.34 461 PHE A N 1
ATOM 2456 C CA . PHE A 1 461 ? 78.658 -2.497 143.425 1.00 19.15 461 PHE A CA 1
ATOM 2457 C C . PHE A 1 461 ? 78.353 -3.313 142.227 1.00 16.34 461 PHE A C 1
ATOM 2458 O O . PHE A 1 461 ? 78.656 -2.897 141.110 1.00 18.00 461 PHE A O 1
ATOM 2466 N N . PRO A 1 462 ? 77.698 -4.451 142.368 1.00 15.07 462 PRO A N 1
ATOM 2467 C CA . PRO A 1 462 ? 77.000 -4.949 143.558 1.00 13.72 462 PRO A CA 1
ATOM 2468 C C . PRO A 1 462 ? 77.773 -6.040 144.331 1.00 14.77 462 PRO A C 1
ATOM 2469 O O . PRO A 1 462 ? 77.276 -6.578 145.346 1.00 15.05 462 PRO A O 1
ATOM 2473 N N . THR A 1 463 ? 78.933 -6.422 143.796 1.00 16.27 463 THR A N 1
ATOM 2474 C CA . THR A 1 463 ? 79.553 -7.644 144.350 1.00 16.27 463 THR A CA 1
ATOM 2475 C C . THR A 1 463 ? 80.110 -7.587 145.773 1.00 18.56 463 THR A C 1
ATOM 2476 O O . THR A 1 463 ? 80.380 -8.667 146.316 1.00 21.43 463 THR A O 1
ATOM 2480 N N . ASN A 1 464 ? 80.304 -6.418 146.405 1.00 18.95 464 ASN A N 1
ATOM 2481 C CA . ASN A 1 464 ? 80.571 -6.401 147.789 1.00 20.00 464 ASN A CA 1
ATOM 2482 C C . ASN A 1 464 ? 79.470 -7.064 148.597 1.00 21.47 464 ASN A C 1
ATOM 2483 O O . ASN A 1 464 ? 79.732 -7.621 149.663 1.00 21.05 464 ASN A O 1
ATOM 2488 N N . TRP A 1 465 ? 78.213 -7.013 148.112 1.00 18.23 465 TRP A N 1
ATOM 2489 C CA . TRP A 1 465 ? 77.037 -7.455 148.831 1.00 16.04 465 TRP A CA 1
ATOM 2490 C C . TRP A 1 465 ? 76.270 -8.668 148.271 1.00 16.66 465 TRP A C 1
ATOM 2491 O O . TRP A 1 465 ? 75.417 -9.288 148.950 1.00 17.28 465 TRP A O 1
ATOM 2502 N N . ILE A 1 466 ? 76.511 -9.024 147.037 1.00 15.59 466 ILE A N 1
ATOM 2503 C CA . ILE A 1 466 ? 75.862 -10.149 146.432 1.00 13.61 466 ILE A CA 1
ATOM 2504 C C . ILE A 1 466 ? 76.876 -10.859 145.564 1.00 13.27 466 ILE A C 1
ATOM 2505 O O . ILE A 1 466 ? 77.436 -10.305 144.612 1.00 13.49 466 ILE A O 1
ATOM 2510 N N . ARG A 1 467 ? 77.036 -12.161 145.807 1.00 13.03 467 ARG A N 1
ATOM 2511 C CA . ARG A 1 467 ? 78.198 -12.921 145.244 1.00 14.98 467 ARG A CA 1
ATOM 2512 C C . ARG A 1 467 ? 77.660 -14.247 144.767 1.00 13.59 467 ARG A C 1
ATOM 2513 O O . ARG A 1 467 ? 77.799 -15.281 145.484 1.00 18.29 467 ARG A O 1
ATOM 2521 N N . LEU A 1 468 ? 77.106 -14.272 143.555 1.00 12.25 468 LEU A N 1
ATOM 2522 C CA . LEU A 1 468 ? 76.524 -15.497 143.062 1.00 14.61 468 LEU A CA 1
ATOM 2523 C C . LEU A 1 468 ? 77.567 -16.585 142.812 1.00 16.30 468 LEU A C 1
ATOM 2524 O O . LEU A 1 468 ? 77.257 -17.763 142.813 1.00 16.75 468 LEU A O 1
ATOM 2529 N N . ASP A 1 469 ? 78.834 -16.193 142.655 1.00 18.93 469 ASP A N 1
ATOM 2530 C CA . ASP A 1 469 ? 79.910 -17.187 142.525 1.00 18.89 469 ASP A CA 1
ATOM 2531 C C . ASP A 1 469 ? 80.185 -17.924 143.802 1.00 19.89 469 ASP A C 1
ATOM 2532 O O . ASP A 1 469 ? 80.954 -18.912 143.756 1.00 19.32 469 ASP A O 1
ATOM 2537 N N . ASN A 1 470 ? 79.612 -17.490 144.948 1.00 15.67 470 ASN A N 1
ATOM 2538 C CA . ASN A 1 470 ? 79.728 -18.187 146.197 1.00 15.45 470 ASN A CA 1
ATOM 2539 C C . ASN A 1 470 ? 78.711 -19.334 146.289 1.00 16.60 470 ASN A C 1
ATOM 2540 O O . ASN A 1 470 ? 78.640 -19.972 147.338 1.00 17.35 470 ASN A O 1
ATOM 2545 N N . ILE A 1 471 ? 77.909 -19.576 145.245 1.00 16.64 471 ILE A N 1
ATOM 2546 C CA . ILE A 1 471 ? 77.056 -20.743 145.200 1.00 17.23 471 ILE A CA 1
ATOM 2547 C C . ILE A 1 471 ? 77.939 -21.899 144.675 1.00 19.06 471 ILE A C 1
ATOM 2548 O O . ILE A 1 471 ? 78.207 -21.951 143.469 1.00 17.64 471 ILE A O 1
ATOM 2553 N N . VAL A 1 472 ? 78.380 -22.786 145.596 1.00 19.85 472 VAL A N 1
ATOM 2554 C CA . VAL A 1 472 ? 79.237 -23.951 145.238 1.00 22.36 472 VAL A CA 1
ATOM 2555 C C . VAL A 1 472 ? 78.509 -25.263 145.433 1.00 24.67 472 VAL A C 1
ATOM 2556 O O . VAL A 1 472 ? 79.060 -26.314 145.143 1.00 25.10 472 VAL A O 1
ATOM 2560 N N A GLU A 1 473 ? 77.266 -25.247 145.901 0.41 22.57 473 GLU A N 1
ATOM 2561 N N B GLU A 1 473 ? 77.280 -25.202 145.971 0.59 21.66 473 GLU A N 1
ATOM 2562 C CA A GLU A 1 473 ? 76.503 -26.479 145.982 0.41 23.72 473 GLU A CA 1
ATOM 2563 C CA B GLU A 1 473 ? 76.416 -26.366 146.192 0.59 23.66 473 GLU A CA 1
ATOM 2564 C C A GLU A 1 473 ? 75.048 -26.068 145.965 0.41 23.17 473 GLU A C 1
ATOM 2565 C C B GLU A 1 473 ? 75.003 -25.985 145.850 0.59 23.70 473 GLU A C 1
ATOM 2566 O O A GLU A 1 473 ? 74.719 -24.923 146.345 0.41 22.93 473 GLU A O 1
ATOM 2567 O O B GLU A 1 473 ? 74.626 -24.805 145.961 0.59 23.62 473 GLU A O 1
ATOM 2578 N N . ASP A 1 474 ? 74.199 -26.963 145.459 1.00 21.09 474 ASP A N 1
ATOM 2579 C CA . ASP A 1 474 ? 72.782 -26.734 145.365 1.00 21.84 474 ASP A CA 1
ATOM 2580 C C . ASP A 1 474 ? 72.104 -26.840 146.755 1.00 22.33 474 ASP A C 1
ATOM 2581 O O . ASP A 1 474 ? 72.558 -27.638 147.634 1.00 21.48 474 ASP A O 1
ATOM 2586 N N . LYS A 1 475 ? 71.042 -26.041 146.983 1.00 19.99 475 LYS A N 1
ATOM 2587 C CA . LYS A 1 475 ? 70.274 -26.149 148.250 1.00 20.06 475 LYS A CA 1
ATOM 2588 C C . LYS A 1 475 ? 68.832 -26.158 147.790 1.00 19.76 475 LYS A C 1
ATOM 2589 O O . LYS A 1 475 ? 68.310 -25.136 147.315 1.00 19.78 475 LYS A O 1
ATOM 2595 N N . LYS A 1 476 ? 68.144 -27.304 147.945 1.00 21.11 476 LYS A N 1
ATOM 2596 C CA . LYS A 1 476 ? 66.815 -27.492 147.437 1.00 20.45 476 LYS A CA 1
ATOM 2597 C C . LYS A 1 476 ? 65.704 -27.826 148.492 1.00 18.07 476 LYS A C 1
ATOM 2598 O O . LYS A 1 476 ? 64.548 -27.993 148.113 1.00 19.23 476 LYS A O 1
ATOM 2604 N N . ASP A 1 477 ? 66.043 -27.785 149.761 1.00 19.30 477 ASP A N 1
ATOM 2605 C CA . ASP A 1 477 ? 65.089 -28.214 150.808 1.00 20.55 477 ASP A CA 1
ATOM 2606 C C 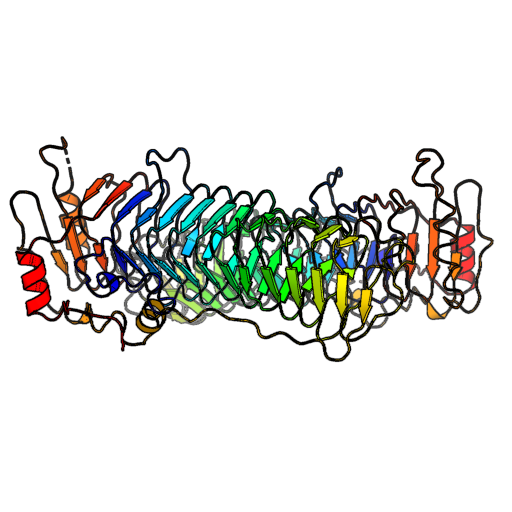. ASP A 1 477 ? 64.545 -27.098 151.689 1.00 18.97 477 ASP A C 1
ATOM 2607 O O . ASP A 1 477 ? 63.924 -27.403 152.735 1.00 19.28 477 ASP A O 1
ATOM 2612 N N . ILE A 1 478 ? 64.761 -25.823 151.292 1.00 16.18 478 ILE A N 1
ATOM 2613 C CA . ILE A 1 478 ? 64.306 -24.662 152.031 1.00 18.16 478 ILE A CA 1
ATOM 2614 C C . ILE A 1 478 ? 62.925 -24.322 151.509 1.00 16.50 478 ILE A C 1
ATOM 2615 O O . ILE A 1 478 ? 62.726 -23.338 150.863 1.00 16.13 478 ILE A O 1
ATOM 2620 N N . ASN A 1 479 ? 61.957 -25.170 151.865 1.00 16.54 479 ASN A N 1
ATOM 2621 C CA . ASN A 1 479 ? 60.577 -25.075 151.415 1.00 16.78 479 ASN A CA 1
ATOM 2622 C C . ASN A 1 479 ? 59.643 -25.008 152.622 1.00 18.87 479 ASN A C 1
ATOM 2623 O O . ASN A 1 479 ? 60.017 -25.409 153.763 1.00 16.84 479 ASN A O 1
ATOM 2628 N N . GLY A 1 480 ? 58.451 -24.504 152.379 1.00 16.63 480 GLY A N 1
ATOM 2629 C CA . GLY A 1 480 ? 57.481 -24.392 153.481 1.00 18.37 480 GLY A CA 1
ATOM 2630 C C . GLY A 1 480 ? 56.077 -24.603 152.945 1.00 20.88 480 GLY A C 1
ATOM 2631 O O . GLY A 1 480 ? 55.861 -24.953 151.750 1.00 19.56 480 GLY A O 1
ATOM 2632 N N . ALA A 1 481 ? 55.107 -24.287 153.780 1.00 17.27 481 ALA A N 1
ATOM 2633 C CA . ALA A 1 481 ? 53.730 -24.566 153.391 1.00 19.99 481 ALA A CA 1
ATOM 2634 C C . ALA A 1 481 ? 53.352 -23.709 152.175 1.00 20.89 481 ALA A C 1
ATOM 2635 O O . ALA A 1 481 ? 52.528 -24.131 151.371 1.00 27.54 481 ALA A O 1
ATOM 2637 N N . ASN A 1 482 ? 53.785 -22.457 152.151 1.00 19.31 482 ASN A N 1
ATOM 2638 C CA . ASN A 1 482 ? 53.377 -21.522 151.075 1.00 20.62 482 ASN A CA 1
ATOM 2639 C C . ASN A 1 482 ? 54.593 -21.157 150.141 1.00 19.38 482 ASN A C 1
ATOM 2640 O O . ASN A 1 482 ? 54.548 -20.062 149.554 1.00 20.11 482 ASN A O 1
ATOM 2645 N N . TYR A 1 483 ? 55.652 -21.989 150.118 1.00 16.83 483 TYR A N 1
ATOM 2646 C CA . TYR A 1 483 ? 56.797 -21.658 149.287 1.00 15.06 483 TYR A CA 1
ATOM 2647 C C . TYR A 1 483 ? 57.741 -22.761 148.946 1.00 17.56 483 TYR A C 1
ATOM 2648 O O . TYR A 1 483 ? 57.830 -23.798 149.652 1.00 16.92 483 TYR A O 1
ATOM 2657 N N . TYR A 1 484 ? 58.436 -22.570 147.805 1.00 16.03 484 TYR A N 1
ATOM 2658 C CA . TYR A 1 484 ? 59.549 -23.366 147.417 1.00 15.17 484 TYR A CA 1
ATOM 2659 C C . TYR A 1 484 ? 60.719 -22.481 147.094 1.00 15.05 484 TYR A C 1
ATOM 2660 O O . TYR A 1 484 ? 60.531 -21.367 146.644 1.00 14.75 484 TYR A O 1
ATOM 2669 N N A SER A 1 485 ? 61.915 -22.973 147.387 0.47 15.02 485 SER A N 1
ATOM 2670 N N B SER A 1 485 ? 61.909 -22.947 147.441 0.53 16.04 485 SER A N 1
ATOM 2671 C CA A SER A 1 485 ? 63.169 -22.239 147.072 0.47 13.68 485 SER A CA 1
ATOM 2672 C CA B SER A 1 485 ? 63.183 -22.221 147.165 0.53 15.07 485 SER A CA 1
ATOM 2673 C C A SER A 1 485 ? 64.234 -23.109 146.506 0.47 14.48 485 SER A C 1
ATOM 2674 C C B SER A 1 485 ? 64.099 -23.120 146.371 0.53 15.16 485 SER A C 1
ATOM 2675 O O A SER A 1 485 ? 64.391 -24.262 146.877 0.47 13.53 485 SER A O 1
ATOM 2676 O O B SER A 1 485 ? 63.964 -24.348 146.397 0.53 13.51 485 SER A O 1
ATOM 2681 N N . LEU A 1 486 ? 65.037 -22.484 145.647 1.00 15.35 486 LEU A N 1
ATOM 2682 C CA . LEU A 1 486 ? 66.110 -23.155 144.963 1.00 17.28 486 LEU A CA 1
ATOM 2683 C C . LEU A 1 486 ? 67.312 -22.238 144.943 1.00 15.69 486 LEU A C 1
ATOM 2684 O O . LEU A 1 486 ? 67.229 -21.080 144.483 1.00 15.11 486 LEU A O 1
ATOM 2689 N N . VAL A 1 487 ? 68.468 -22.793 145.421 1.00 14.70 487 VAL A N 1
ATOM 2690 C CA . VAL A 1 487 ? 69.776 -22.194 145.305 1.00 15.20 487 VAL A CA 1
ATOM 2691 C C . VAL A 1 487 ? 70.518 -23.173 144.392 1.00 17.34 487 VAL A C 1
ATOM 2692 O O . VAL A 1 487 ? 70.664 -24.322 144.789 1.00 18.77 487 VAL A O 1
ATOM 2696 N N . SER A 1 488 ? 70.890 -22.680 143.176 1.00 14.95 488 SER A N 1
ATOM 2697 C CA . SER A 1 488 ? 71.362 -23.555 142.123 1.00 16.50 488 SER A CA 1
ATOM 2698 C C . SER A 1 488 ? 72.708 -23.154 141.591 1.00 19.03 488 SER A C 1
ATOM 2699 O O . SER A 1 488 ? 72.927 -21.982 141.321 1.00 15.20 488 SER A O 1
ATOM 2702 N N . THR A 1 489 ? 73.588 -24.164 141.392 1.00 17.61 489 THR A N 1
ATOM 2703 C CA . THR A 1 489 ? 74.871 -23.953 140.721 1.00 20.78 489 THR A CA 1
ATOM 2704 C C . THR A 1 489 ? 74.627 -23.860 139.220 1.00 21.29 489 THR A C 1
ATOM 2705 O O . THR A 1 489 ? 75.544 -23.422 138.485 1.00 23.02 489 THR A O 1
ATOM 2709 N N . GLY A 1 490 ? 73.461 -24.246 138.715 1.00 21.99 490 GLY A N 1
ATOM 2710 C CA . GLY A 1 490 ? 73.198 -24.243 137.307 1.00 30.04 490 GLY A CA 1
ATOM 2711 C C . GLY A 1 490 ? 73.688 -25.504 136.571 1.00 36.34 490 GLY A C 1
ATOM 2712 O O . GLY A 1 490 ? 73.584 -25.574 135.381 1.00 48.74 490 GLY A O 1
ATOM 2713 N N A GLN A 1 491 ? 74.206 -26.491 137.274 0.59 38.42 491 GLN A N 1
ATOM 2714 N N B GLN A 1 491 ? 74.192 -26.500 137.297 0.41 39.04 491 GLN A N 1
ATOM 2715 C CA A GLN A 1 491 ? 74.667 -27.717 136.601 0.59 43.40 491 GLN A CA 1
ATOM 2716 C CA B GLN A 1 491 ? 74.693 -27.755 136.690 0.41 43.39 491 GLN A CA 1
ATOM 2717 C C A GLN A 1 491 ? 73.470 -28.506 136.080 0.59 48.67 491 GLN A C 1
ATOM 2718 C C B GLN A 1 491 ? 73.621 -28.823 136.451 0.41 44.22 491 GLN A C 1
ATOM 2719 O O A GLN A 1 491 ? 73.501 -28.995 134.937 0.59 50.83 491 GLN A O 1
ATOM 2720 O O B GLN A 1 491 ? 73.951 -29.913 135.991 0.41 43.33 491 GLN A O 1
ATOM 2731 N N . ASN A 1 492 ? 72.379 -28.548 136.848 1.00 45.24 492 ASN A N 1
ATOM 2732 C CA . ASN A 1 492 ? 71.167 -29.257 136.373 1.00 47.28 492 ASN A CA 1
ATOM 2733 C C . ASN A 1 492 ? 70.197 -28.260 135.714 1.00 52.65 492 ASN A C 1
ATOM 2734 O O . ASN A 1 492 ? 69.511 -27.451 136.343 1.00 44.23 492 ASN A O 1
ATOM 2739 N N . SER A 1 493 ? 70.109 -28.367 134.406 1.00 56.31 493 SER A N 1
ATOM 2740 C CA . SER A 1 493 ? 69.236 -27.517 133.611 1.00 53.14 493 SER A CA 1
ATOM 2741 C C . SER A 1 493 ? 67.782 -27.549 134.037 1.00 52.38 493 SER A C 1
ATOM 2742 O O . SER A 1 493 ? 67.157 -26.473 134.106 1.00 51.29 493 SER A O 1
ATOM 2745 N N A ASN A 1 494 ? 67.269 -28.759 134.352 0.45 42.89 494 ASN A N 1
ATOM 2746 N N B ASN A 1 494 ? 67.290 -28.733 134.413 0.55 43.29 494 ASN A N 1
ATOM 2747 C CA A ASN A 1 494 ? 65.857 -29.023 134.688 0.45 38.52 494 ASN A CA 1
ATOM 2748 C CA B ASN A 1 494 ? 65.879 -28.934 134.680 0.55 39.64 494 ASN A CA 1
ATOM 2749 C C A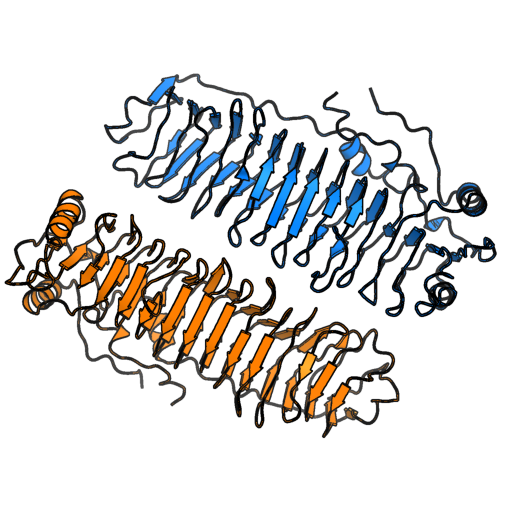 ASN A 1 494 ? 65.445 -28.394 136.023 0.45 34.41 494 ASN A C 1
ATOM 2750 C C B ASN A 1 494 ? 65.372 -28.480 136.061 0.55 35.92 494 ASN A C 1
ATOM 2751 O O A ASN A 1 494 ? 64.271 -28.331 136.343 0.45 29.75 494 ASN A O 1
ATOM 2752 O O B ASN A 1 494 ? 64.172 -28.398 136.271 0.55 30.52 494 ASN A O 1
ATOM 2761 N N A ASP A 1 495 ? 66.402 -27.957 136.818 0.45 31.88 495 ASP A N 1
ATOM 2762 N N B ASP A 1 495 ? 66.268 -28.187 136.986 0.55 35.23 495 ASP A N 1
ATOM 2763 C CA A ASP A 1 495 ? 66.036 -27.564 138.176 0.45 30.46 495 ASP A CA 1
ATOM 2764 C CA B ASP A 1 495 ? 65.821 -27.820 138.356 0.55 32.88 495 ASP A CA 1
ATOM 2765 C C A ASP A 1 495 ? 65.218 -26.283 138.180 0.45 27.27 495 ASP A C 1
ATOM 2766 C C B ASP A 1 495 ? 64.937 -26.585 138.388 0.55 28.93 495 ASP A C 1
ATOM 2767 O O A ASP A 1 495 ? 64.327 -26.152 138.987 0.45 27.24 495 ASP A O 1
ATOM 2768 O O B ASP A 1 495 ? 64.008 -26.534 139.160 0.55 26.74 495 ASP A O 1
ATOM 2777 N N A ILE A 1 496 ? 65.446 -25.388 137.217 0.45 27.62 496 ILE A N 1
ATOM 2778 N N B ILE A 1 496 ? 65.203 -25.642 137.490 0.55 29.86 496 ILE A N 1
ATOM 2779 C CA A ILE A 1 496 ? 64.569 -24.226 137.042 0.45 26.72 496 ILE A CA 1
ATOM 2780 C CA B ILE A 1 496 ? 64.427 -24.414 137.365 0.55 28.80 496 ILE A CA 1
ATOM 2781 C C A ILE A 1 496 ? 63.140 -24.658 136.724 0.45 26.86 496 ILE A C 1
ATOM 2782 C C B ILE A 1 496 ? 63.065 -24.673 136.748 0.55 27.83 496 ILE A C 1
ATOM 2783 O O A ILE A 1 496 ? 62.175 -24.229 137.390 0.45 25.23 496 ILE A O 1
ATOM 2784 O O B ILE A 1 496 ? 62.047 -24.158 137.264 0.55 24.76 496 ILE A O 1
ATOM 2793 N N . ASN A 1 497 ? 62.983 -25.497 135.694 1.00 27.48 497 ASN A N 1
ATOM 2794 C CA . ASN A 1 497 ? 61.616 -25.911 135.255 1.00 29.78 497 ASN A CA 1
ATOM 2795 C C . ASN A 1 497 ? 60.842 -26.678 136.387 1.00 25.47 497 ASN A C 1
ATOM 2796 O O . ASN A 1 497 ? 59.627 -26.548 136.569 1.00 28.81 497 ASN A O 1
ATOM 2801 N N . GLU A 1 498 ? 61.596 -27.443 137.121 1.00 25.93 498 GLU A N 1
ATOM 2802 C CA . GLU A 1 498 ? 61.042 -28.252 138.202 1.00 31.59 498 GLU A CA 1
ATOM 2803 C C . GLU A 1 498 ? 60.393 -27.379 139.306 1.00 27.15 498 GLU A C 1
ATOM 2804 O O . GLU A 1 498 ? 59.295 -27.688 139.755 1.00 28.45 498 GLU A O 1
ATOM 2810 N N . ILE A 1 499 ? 61.064 -26.289 139.703 1.00 22.16 499 ILE A N 1
ATOM 2811 C CA . ILE A 1 499 ? 60.445 -25.405 140.703 1.00 21.61 499 ILE A CA 1
ATOM 2812 C C . ILE A 1 499 ? 59.281 -24.666 140.161 1.00 20.94 499 ILE A C 1
ATOM 2813 O O . ILE A 1 499 ? 58.213 -24.494 140.825 1.00 20.09 499 ILE A O 1
ATOM 2818 N N . PHE A 1 500 ? 59.372 -24.183 138.909 1.00 22.15 500 PHE A N 1
ATOM 2819 C CA . PHE A 1 500 ? 58.220 -23.514 138.380 1.00 23.53 500 PHE A CA 1
ATOM 2820 C C . PHE A 1 500 ? 56.994 -24.415 138.239 1.00 25.71 500 PHE A C 1
ATOM 2821 O O . PHE A 1 500 ? 55.852 -23.942 138.390 1.00 26.30 500 PHE A O 1
ATOM 2829 N N A ASN A 1 501 ? 57.241 -25.689 137.929 0.39 28.31 501 ASN A N 1
ATOM 2830 N N B ASN A 1 501 ? 57.209 -25.674 137.952 0.61 29.56 501 ASN A N 1
ATOM 2831 C CA A ASN A 1 501 ? 56.205 -26.759 137.920 0.39 30.31 501 ASN A CA 1
ATOM 2832 C CA B ASN A 1 501 ? 56.065 -26.598 137.878 0.61 32.66 501 ASN A CA 1
ATOM 2833 C C A ASN A 1 501 ? 55.363 -26.744 139.219 0.39 31.46 501 ASN A C 1
ATOM 2834 C C B ASN A 1 501 ? 55.405 -26.890 139.254 0.61 33.58 501 ASN A C 1
ATOM 2835 O O A ASN A 1 501 ? 54.147 -26.938 139.170 0.39 30.13 501 ASN A O 1
ATOM 2836 O O B ASN A 1 501 ? 54.360 -27.512 139.299 0.61 33.69 501 ASN A O 1
ATOM 2845 N N . LYS A 1 502 ? 55.997 -26.420 140.354 1.00 30.82 502 LYS A N 1
ATOM 2846 C CA . LYS A 1 502 ? 55.317 -26.429 141.667 1.00 33.43 502 LYS A CA 1
ATOM 2847 C C . LYS A 1 502 ? 54.233 -25.390 141.756 1.00 40.08 502 LYS A C 1
ATOM 2848 O O . LYS A 1 502 ? 53.454 -25.397 142.725 1.00 37.75 502 LYS A O 1
ATOM 2854 N N . ASN A 1 503 ? 54.134 -24.510 140.745 1.00 39.99 503 ASN A N 1
ATOM 2855 C CA . ASN A 1 503 ? 53.010 -23.613 140.610 1.00 43.77 503 ASN A CA 1
ATOM 2856 C C . ASN A 1 503 ? 52.056 -23.804 139.459 1.00 49.40 503 ASN A C 1
ATOM 2857 O O . ASN A 1 503 ? 52.338 -23.316 138.364 1.00 46.10 503 ASN A O 1
ATOM 2862 N N . LYS A 1 504 ? 50.923 -24.473 139.692 1.00 59.49 504 LYS A N 1
ATOM 2863 C CA . LYS A 1 504 ? 49.889 -24.677 138.656 1.00 64.30 504 LYS A CA 1
ATOM 2864 C C . LYS A 1 504 ? 49.187 -23.340 138.323 1.00 65.87 504 LYS A C 1
ATOM 2865 O O . LYS A 1 504 ? 48.578 -22.746 139.204 1.00 67.30 504 LYS A O 1
ATOM 2867 N N . PRO A 1 505 ? 49.296 -22.853 137.053 1.00 66.06 505 PRO A N 1
ATOM 2868 C CA . PRO A 1 505 ? 48.665 -21.572 136.659 1.00 58.47 505 PRO A CA 1
ATOM 2869 C C . PRO A 1 505 ? 47.165 -21.655 136.519 1.00 57.07 505 PRO A C 1
ATOM 2870 O O . PRO A 1 505 ? 46.482 -20.642 136.530 1.00 51.97 505 PRO A O 1
ATOM 2874 N N . ASN A 1 506 ? 46.672 -22.874 136.366 1.00 65.19 506 ASN A N 1
ATOM 2875 C CA . ASN A 1 506 ? 45.250 -23.172 136.257 1.00 70.08 506 ASN A CA 1
ATOM 2876 C C . ASN A 1 506 ? 44.552 -23.121 137.654 1.00 73.01 506 ASN A C 1
ATOM 2877 O O . ASN A 1 506 ? 43.321 -23.137 137.720 1.00 68.88 506 ASN A O 1
ATOM 2882 N N . ASN A 1 507 ? 45.326 -23.045 138.755 1.00 70.65 507 ASN A N 1
ATOM 2883 C CA . ASN A 1 507 ? 44.793 -23.035 140.133 1.00 63.69 507 ASN A CA 1
ATOM 2884 C C . ASN A 1 507 ? 45.278 -21.773 140.855 1.00 60.53 507 ASN A C 1
ATOM 2885 O O . ASN A 1 507 ? 46.186 -21.871 141.688 1.00 70.25 507 ASN A O 1
ATOM 2887 N N . PRO A 1 508 ? 44.681 -20.589 140.562 1.00 48.99 508 PRO A N 1
ATOM 2888 C CA . PRO A 1 508 ? 45.183 -19.360 141.212 1.00 51.69 508 PRO A CA 1
ATOM 2889 C C . PRO A 1 508 ? 45.250 -19.406 142.755 1.00 57.32 508 PRO A C 1
ATOM 2890 O O . PRO A 1 508 ? 46.334 -19.281 143.348 1.00 48.81 508 PRO A O 1
ATOM 2894 N N . HIS A 1 509 ? 44.120 -19.598 143.417 1.00 47.15 509 HIS A N 1
ATOM 2895 C CA . HIS A 1 509 ? 44.148 -19.406 144.874 1.00 51.43 509 HIS A CA 1
ATOM 2896 C C . HIS A 1 509 ? 45.234 -20.258 145.581 1.00 49.75 509 HIS A C 1
ATOM 2897 O O . HIS A 1 509 ? 45.689 -19.858 146.623 1.00 54.54 509 HIS A O 1
ATOM 2904 N N . SER A 1 510 ? 45.610 -21.416 145.006 1.00 55.74 510 SER A N 1
ATOM 2905 C CA . SER A 1 510 ? 46.682 -22.303 145.534 1.00 57.23 510 SER A CA 1
ATOM 2906 C C . SER A 1 510 ? 48.149 -21.965 145.066 1.00 54.04 510 SER A C 1
ATOM 2907 O O . SER A 1 510 ? 49.053 -22.824 145.161 1.00 52.52 510 SER A O 1
ATOM 2910 N N A ASN A 1 511 ? 48.362 -20.744 144.560 0.65 46.56 511 ASN A N 1
ATOM 2911 N N B ASN A 1 511 ? 48.348 -20.738 144.584 0.35 47.86 511 ASN A N 1
ATOM 2912 C CA A ASN A 1 511 ? 49.709 -20.253 144.248 0.65 47.09 511 ASN A CA 1
ATOM 2913 C CA B ASN A 1 511 ? 49.660 -20.145 144.348 0.35 46.78 511 ASN A CA 1
ATOM 2914 C C A ASN A 1 511 ? 50.647 -20.268 145.500 0.65 45.52 511 ASN A C 1
ATOM 2915 C C B ASN A 1 511 ? 50.651 -20.257 145.542 0.35 43.71 511 ASN A C 1
ATOM 2916 O O A ASN A 1 511 ? 50.294 -19.799 146.580 0.65 43.80 511 ASN A O 1
ATOM 2917 O O B ASN A 1 511 ? 50.337 -19.822 146.646 0.35 43.26 511 ASN A O 1
ATOM 2926 N N . VAL A 1 512 ? 51.837 -20.833 145.315 1.00 39.51 512 VAL A N 1
ATOM 2927 C CA . VAL A 1 512 ? 52.879 -20.774 146.290 1.00 28.62 512 VAL A CA 1
ATOM 2928 C C . VAL A 1 512 ? 53.979 -19.854 145.823 1.00 24.92 512 VAL A C 1
ATOM 2929 O O . VAL A 1 512 ? 54.232 -19.691 144.616 1.00 22.59 512 VAL A O 1
ATOM 2933 N N . GLN A 1 513 ? 54.680 -19.344 146.785 1.00 18.69 513 GLN A N 1
ATOM 2934 C CA . GLN A 1 513 ? 55.774 -18.457 146.503 1.00 15.51 513 GLN A CA 1
ATOM 2935 C C . GLN A 1 513 ? 56.945 -19.205 145.984 1.00 15.51 513 GLN A C 1
ATOM 2936 O O . GLN A 1 513 ? 57.176 -20.332 146.339 1.00 13.68 513 GLN A O 1
ATOM 2942 N N . ILE A 1 514 ? 57.746 -18.498 145.159 1.00 14.32 514 ILE A N 1
ATOM 2943 C CA . ILE A 1 514 ? 58.868 -19.107 144.464 1.00 14.39 514 ILE A CA 1
ATOM 2944 C C . ILE A 1 514 ? 60.080 -18.227 144.673 1.00 15.16 514 ILE A C 1
ATOM 2945 O O . ILE A 1 514 ? 60.034 -17.054 144.350 1.00 14.93 514 ILE A O 1
ATOM 2950 N N . PHE A 1 515 ? 61.175 -18.820 145.158 1.00 13.80 515 PHE A N 1
ATOM 2951 C CA . PHE A 1 515 ? 62.413 -18.071 145.368 1.00 14.42 515 PHE A CA 1
ATOM 2952 C C . PHE A 1 515 ? 63.550 -18.816 144.667 1.00 14.54 515 PHE A C 1
ATOM 2953 O O . PHE A 1 515 ? 63.879 -19.951 145.049 1.00 15.10 515 PHE A O 1
ATOM 2961 N N . VAL A 1 516 ? 64.137 -18.169 143.666 1.00 14.14 516 VAL A N 1
ATOM 2962 C CA . VAL A 1 516 ? 65.230 -18.738 142.861 1.00 13.34 516 VAL A CA 1
ATOM 2963 C C . VAL A 1 516 ? 66.466 -17.892 142.922 1.00 14.15 516 VAL A C 1
ATOM 2964 O O . VAL A 1 516 ? 66.426 -16.687 142.649 1.00 13.71 516 VAL A O 1
ATOM 2968 N N . ILE A 1 517 ? 67.603 -18.495 143.316 1.00 13.83 517 ILE A N 1
ATOM 2969 C CA . ILE A 1 517 ? 68.868 -17.826 143.339 1.00 14.32 517 ILE A CA 1
ATOM 2970 C C . ILE A 1 517 ? 69.856 -18.723 142.601 1.00 16.44 517 ILE A C 1
ATOM 2971 O O . ILE A 1 517 ? 70.122 -19.841 143.118 1.00 13.50 517 ILE A O 1
ATOM 2976 N N . THR A 1 518 ? 70.405 -18.276 141.477 1.00 14.71 518 THR A N 1
ATOM 2977 C CA . THR A 1 518 ? 71.105 -19.270 140.614 1.00 14.81 518 THR A CA 1
ATOM 2978 C C . THR A 1 518 ? 72.255 -18.707 139.865 1.00 16.42 518 THR A C 1
ATOM 2979 O O . THR A 1 518 ? 72.311 -17.496 139.609 1.00 16.04 518 THR A O 1
ATOM 2983 N N . LYS A 1 519 ? 73.319 -19.528 139.721 1.00 17.16 519 LYS A N 1
ATOM 2984 C CA . LYS A 1 519 ? 74.451 -19.137 138.880 1.00 18.01 519 LYS A CA 1
ATOM 2985 C C . LYS A 1 519 ? 74.147 -19.233 137.402 1.00 19.86 519 LYS A C 1
ATOM 2986 O O . LYS A 1 519 ? 74.884 -18.695 136.581 1.00 22.93 519 LYS A O 1
ATOM 2992 N N . SER A 1 520 ? 73.101 -19.917 137.011 1.00 19.30 520 SER A N 1
ATOM 2993 C CA . SER A 1 520 ? 72.598 -19.979 135.633 1.00 21.28 520 SER A CA 1
ATOM 2994 C C . SER A 1 520 ? 71.792 -18.716 135.326 1.00 22.90 520 SER A C 1
ATOM 2995 O O . SER A 1 520 ? 71.682 -17.816 136.178 1.00 17.35 520 SER A O 1
ATOM 2998 N N . GLY A 1 521 ? 71.233 -18.672 134.126 1.00 20.63 521 GLY A N 1
ATOM 2999 C CA . GLY A 1 521 ? 70.090 -17.798 133.895 1.00 18.33 521 GLY A CA 1
ATOM 3000 C C . GLY A 1 521 ? 68.804 -18.431 134.381 1.00 17.85 521 GLY A C 1
ATOM 3001 O O . GLY A 1 521 ? 68.832 -19.521 134.939 1.00 17.67 521 GLY A O 1
ATOM 3002 N N . ILE A 1 522 ? 67.732 -17.731 134.213 1.00 18.42 522 ILE A N 1
ATOM 3003 C CA . ILE A 1 522 ? 66.376 -18.161 134.520 1.00 19.39 522 ILE A CA 1
ATOM 3004 C C . ILE A 1 522 ? 65.496 -17.914 133.355 1.00 21.33 522 ILE A C 1
ATOM 3005 O O . ILE A 1 522 ? 65.282 -16.785 132.986 1.00 19.47 522 ILE A O 1
ATOM 3010 N N . ASN A 1 523 ? 64.964 -18.999 132.745 1.00 20.00 523 ASN A N 1
ATOM 3011 C CA . ASN A 1 523 ? 63.964 -18.846 131.701 1.00 21.31 523 ASN A CA 1
ATOM 3012 C C . ASN A 1 523 ? 62.674 -19.226 132.259 1.00 20.95 523 ASN A C 1
ATOM 3013 O O . ASN A 1 523 ? 62.462 -20.414 132.572 1.00 23.24 523 ASN A O 1
ATOM 3018 N N . VAL A 1 524 ? 61.791 -18.266 132.405 1.00 19.71 524 VAL A N 1
ATOM 3019 C CA . VAL A 1 524 ? 60.506 -18.480 133.030 1.00 20.97 524 VAL A CA 1
ATOM 3020 C C . VAL A 1 524 ? 59.524 -19.079 132.011 1.00 26.01 524 VAL A C 1
ATOM 3021 O O . VAL A 1 524 ? 59.339 -18.555 130.902 1.00 22.06 524 VAL A O 1
ATOM 3025 N N . PRO A 1 525 ? 58.927 -20.234 132.346 1.00 23.47 525 PRO A N 1
ATOM 3026 C CA . PRO A 1 525 ? 58.051 -20.869 131.355 1.00 22.92 525 PRO A CA 1
ATOM 3027 C C . PRO A 1 525 ? 56.913 -20.013 130.930 1.00 22.81 525 PRO A C 1
ATOM 3028 O O . PRO A 1 525 ? 56.362 -19.254 131.737 1.00 21.00 525 PRO A O 1
ATOM 3032 N N . PRO A 1 526 ? 56.473 -20.161 129.658 1.00 21.86 526 PRO A N 1
ATOM 3033 C CA . PRO A 1 526 ? 55.326 -19.347 129.215 1.00 25.28 526 PRO A CA 1
ATOM 3034 C C . PRO A 1 526 ? 53.967 -19.576 129.821 1.00 27.51 526 PRO A C 1
ATOM 3035 O O . PRO A 1 526 ? 53.109 -18.714 129.711 1.00 31.91 526 PRO A O 1
ATOM 3039 N N . ASP A 1 527 ? 53.758 -20.700 130.502 1.00 24.08 527 ASP A N 1
ATOM 3040 C CA . ASP A 1 527 ? 52.440 -20.892 131.119 1.00 29.66 527 ASP A CA 1
ATOM 3041 C C . ASP A 1 527 ? 52.296 -20.217 132.489 1.00 31.54 527 ASP A C 1
ATOM 3042 O O . ASP A 1 527 ? 51.191 -20.150 133.024 1.00 31.39 527 ASP A O 1
ATOM 3047 N N . GLN A 1 528 ? 53.389 -19.700 133.057 1.00 25.79 528 GLN A N 1
ATOM 3048 C CA . GLN A 1 528 ? 53.255 -18.931 134.351 1.00 22.98 528 GLN A CA 1
ATOM 3049 C C . GLN A 1 528 ? 52.500 -17.636 134.179 1.00 24.62 528 GLN A C 1
ATOM 3050 O O . GLN A 1 528 ? 52.759 -16.858 133.211 1.00 27.22 528 GLN A O 1
ATOM 3056 N N . ASN A 1 529 ? 51.524 -17.382 135.049 1.00 20.04 529 ASN A N 1
ATOM 3057 C CA . ASN A 1 529 ? 50.810 -16.148 135.036 1.00 21.51 529 ASN A CA 1
ATOM 3058 C C . ASN A 1 529 ? 50.824 -15.354 136.342 1.00 19.50 529 ASN A C 1
ATOM 3059 O O . ASN A 1 529 ? 50.390 -14.213 136.362 1.00 19.31 529 ASN A O 1
ATOM 3064 N N . HIS A 1 530 ? 51.307 -15.953 137.443 1.00 21.13 530 HIS A N 1
ATOM 3065 C CA . HIS A 1 530 ? 51.351 -15.233 138.696 1.00 20.61 530 HIS A CA 1
ATOM 3066 C C . HIS A 1 530 ? 52.530 -15.778 139.485 1.00 19.51 530 HIS A C 1
ATOM 3067 O O . HIS A 1 530 ? 52.560 -16.953 139.832 1.00 21.10 530 HIS A O 1
ATOM 3074 N N A LEU A 1 531 ? 53.476 -14.909 139.779 0.54 18.88 531 LEU A N 1
ATOM 3075 N N B LEU A 1 531 ? 53.452 -14.890 139.785 0.46 18.96 531 LEU A N 1
ATOM 3076 C CA A LEU A 1 531 ? 54.642 -15.278 140.582 0.54 19.76 531 LEU A CA 1
ATOM 3077 C CA B LEU A 1 531 ? 54.605 -15.226 140.586 0.46 19.64 531 LEU A CA 1
ATOM 3078 C C A LEU A 1 531 ? 54.875 -14.289 141.709 0.54 18.71 531 LEU A C 1
ATOM 3079 C C B LEU A 1 531 ? 54.698 -14.248 141.750 0.46 18.42 531 LEU A C 1
ATOM 3080 O O A LEU A 1 531 ? 55.125 -13.083 141.461 0.54 17.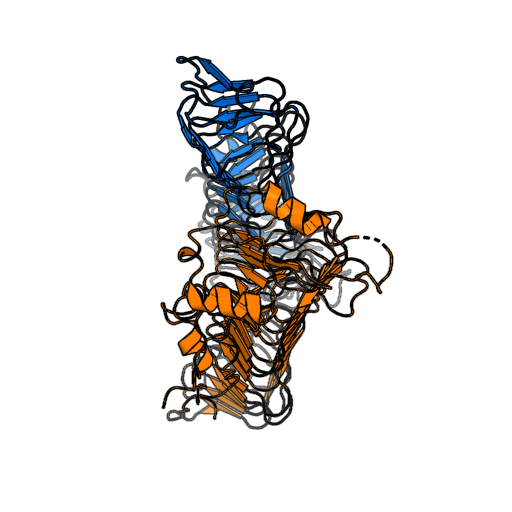57 531 LEU A O 1
ATOM 3081 O O B LEU A 1 531 ? 54.566 -12.999 141.591 0.46 17.51 531 LEU A O 1
ATOM 3090 N N . ASP A 1 532 ? 54.911 -14.810 142.951 1.00 17.97 532 ASP A N 1
ATOM 3091 C CA . ASP A 1 532 ? 55.236 -14.023 144.129 1.00 16.55 532 ASP A CA 1
ATOM 3092 C C . ASP A 1 532 ? 56.542 -14.573 144.643 1.00 16.67 532 ASP A C 1
ATOM 3093 O O . ASP A 1 532 ? 56.648 -15.787 144.865 1.00 17.02 532 ASP A O 1
ATOM 3098 N N . GLY A 1 533 ? 57.512 -13.703 144.825 1.00 16.18 533 GLY A N 1
ATOM 3099 C CA . GLY A 1 533 ? 58.786 -14.133 145.307 1.00 14.52 533 GLY A CA 1
ATOM 3100 C C . GLY A 1 533 ? 59.907 -13.324 144.741 1.00 13.54 533 GLY A C 1
ATOM 3101 O O . GLY A 1 533 ? 59.820 -12.071 144.707 1.00 13.62 533 GLY A O 1
ATOM 3102 N N . VAL A 1 534 ? 61.041 -14.013 144.466 1.00 12.04 534 VAL A N 1
ATOM 3103 C CA . VAL A 1 534 ? 62.268 -13.312 144.096 1.00 12.93 534 VAL A CA 1
ATOM 3104 C C . VAL A 1 534 ? 62.919 -14.214 143.007 1.00 14.24 534 VAL A C 1
ATOM 3105 O O . VAL A 1 534 ? 62.947 -15.457 143.126 1.00 15.95 534 VAL A O 1
ATOM 3109 N N . LEU A 1 535 ? 63.510 -13.581 141.991 1.00 12.40 535 LEU A N 1
ATOM 3110 C CA . LEU A 1 535 ? 64.296 -14.274 140.955 1.00 13.29 535 LEU A CA 1
ATOM 3111 C C . LEU A 1 535 ? 65.629 -13.565 140.807 1.00 14.04 535 LEU A C 1
ATOM 3112 O O . LEU A 1 535 ? 65.652 -12.354 140.470 1.00 14.34 535 LEU A O 1
ATOM 3117 N N . ILE A 1 536 ? 66.723 -14.312 141.101 1.00 13.30 536 ILE A N 1
ATOM 3118 C CA . ILE A 1 536 ? 68.111 -13.764 141.222 1.00 13.49 536 ILE A CA 1
ATOM 3119 C C . ILE A 1 536 ? 68.945 -14.702 140.398 1.00 12.76 536 ILE A C 1
ATOM 3120 O O . ILE A 1 536 ? 69.045 -15.908 140.725 1.00 12.68 536 ILE A O 1
ATOM 3125 N N . ALA A 1 537 ? 69.551 -14.129 139.362 1.00 14.77 537 ALA A N 1
ATOM 3126 C CA . ALA A 1 537 ? 70.323 -14.950 138.382 1.00 13.31 537 ALA A CA 1
ATOM 3127 C C . ALA A 1 537 ? 71.601 -14.311 137.974 1.00 16.11 537 ALA A C 1
ATOM 3128 O O . ALA A 1 537 ? 71.744 -13.086 137.819 1.00 12.76 537 ALA A O 1
ATOM 3130 N N . ASN A 1 538 ? 72.642 -15.167 137.846 1.00 14.81 538 ASN A N 1
ATOM 3131 C CA . ASN A 1 538 ? 73.917 -14.636 137.294 1.00 17.12 538 ASN A CA 1
ATOM 3132 C C . ASN A 1 538 ? 73.814 -14.547 135.788 1.00 18.74 538 ASN A C 1
ATOM 3133 O O . ASN A 1 538 ? 74.448 -13.664 135.195 1.00 22.13 538 ASN A O 1
ATOM 3138 N N . GLY A 1 539 ? 73.022 -15.419 135.145 1.00 17.31 539 GLY A N 1
ATOM 3139 C CA . GLY A 1 539 ? 72.727 -15.289 133.756 1.00 19.32 539 GLY A CA 1
ATOM 3140 C C . GLY A 1 539 ? 71.504 -14.441 133.565 1.00 19.55 539 GLY A C 1
ATOM 3141 O O . GLY A 1 539 ? 71.001 -13.857 134.518 1.00 18.10 539 GLY A O 1
ATOM 3142 N N . SER A 1 540 ? 71.046 -14.344 132.338 1.00 17.48 540 SER A N 1
ATOM 3143 C CA . SER A 1 540 ? 69.902 -13.521 132.035 1.00 16.31 540 SER A CA 1
ATOM 3144 C C . SER A 1 540 ? 68.597 -14.061 132.600 1.00 15.88 540 SER A C 1
ATOM 3145 O O . SER A 1 540 ? 68.382 -15.278 132.662 1.00 18.37 540 SER A O 1
ATOM 3148 N N A LEU A 1 541 ? 67.715 -13.129 132.885 0.53 15.51 541 LEU A N 1
ATOM 3149 N N B LEU A 1 541 ? 67.721 -13.153 133.038 0.47 15.83 541 LEU A N 1
ATOM 3150 C CA A LEU A 1 541 ? 66.386 -13.436 133.275 0.53 15.78 541 LEU A CA 1
ATOM 3151 C CA B LEU A 1 541 ? 66.328 -13.505 133.320 0.47 16.33 541 LEU A CA 1
ATOM 3152 C C A LEU A 1 541 ? 65.420 -13.193 132.116 0.53 16.63 541 LEU A C 1
ATOM 3153 C C B LEU A 1 541 ? 65.616 -13.278 132.035 0.47 16.77 541 LEU A C 1
ATOM 3154 O O A LEU A 1 541 ? 65.145 -12.023 131.717 0.53 15.62 541 LEU A O 1
ATOM 3155 O O B LEU A 1 541 ? 65.757 -12.192 131.438 0.47 15.45 541 LEU A O 1
ATOM 3164 N N . GLN A 1 542 ? 64.865 -14.287 131.609 1.00 17.00 542 GLN A N 1
ATOM 3165 C CA . GLN A 1 542 ? 64.062 -14.207 130.336 1.00 20.50 542 GLN A CA 1
ATOM 3166 C C . GLN A 1 542 ? 62.750 -14.756 130.594 1.00 19.93 542 GLN A C 1
ATOM 3167 O O . GLN A 1 542 ? 62.648 -15.905 131.080 1.00 23.33 542 GLN A O 1
ATOM 3173 N N . PHE A 1 543 ? 61.724 -13.978 130.300 1.00 18.04 543 PHE A N 1
ATOM 3174 C CA . PHE A 1 543 ? 60.365 -14.424 130.420 1.00 20.72 543 PHE A CA 1
ATOM 3175 C C . PHE A 1 543 ? 59.943 -14.956 129.054 1.00 22.81 543 PHE A C 1
ATOM 3176 O O . PHE A 1 543 ? 59.911 -14.189 128.090 1.00 21.24 543 PHE A O 1
ATOM 3184 N N . ASN A 1 544 ? 59.657 -16.255 129.004 1.00 27.36 544 ASN A N 1
ATOM 3185 C CA . ASN A 1 544 ? 59.366 -16.951 127.711 1.00 29.81 544 ASN A CA 1
ATOM 3186 C C . ASN A 1 544 ? 57.909 -16.781 127.322 1.00 29.69 544 ASN A C 1
ATOM 3187 O O . ASN A 1 544 ? 57.525 -17.128 126.197 1.00 29.14 544 ASN A O 1
ATOM 3192 N N . GLY A 1 545 ? 57.134 -16.216 128.245 1.00 26.63 545 GLY A N 1
ATOM 3193 C CA . GLY A 1 545 ? 55.749 -15.869 128.081 1.00 25.45 545 GLY A CA 1
ATOM 3194 C C . GLY A 1 545 ? 55.403 -14.501 128.577 1.00 28.63 545 GLY A C 1
ATOM 3195 O O . GLY A 1 545 ? 56.164 -13.877 129.346 1.00 31.22 545 GLY A O 1
ATOM 3196 N N . GLY A 1 546 ? 54.241 -14.002 128.129 1.00 31.62 546 GLY A N 1
ATOM 3197 C CA . GLY A 1 546 ? 53.686 -12.775 128.714 1.00 30.55 546 GLY A CA 1
ATOM 3198 C C . GLY A 1 546 ? 52.487 -13.038 129.598 1.00 27.85 546 GLY A C 1
ATOM 3199 O O . GLY A 1 546 ? 52.271 -14.169 130.011 1.00 28.14 546 GLY A O 1
ATOM 3200 N N . ASN A 1 547 ? 51.667 -12.011 129.791 1.00 23.81 547 ASN A N 1
ATOM 3201 C CA . ASN A 1 547 ? 50.408 -12.094 130.572 1.00 24.79 547 ASN A CA 1
ATOM 3202 C C . ASN A 1 547 ? 50.665 -12.648 132.008 1.00 23.49 547 ASN A C 1
ATOM 3203 O O . ASN A 1 547 ? 50.091 -13.650 132.452 1.00 22.17 547 ASN A O 1
ATOM 3208 N N . LEU A 1 548 ? 51.591 -11.994 132.660 1.00 22.58 548 LEU A N 1
ATOM 3209 C CA . LEU A 1 548 ? 52.142 -12.502 133.941 1.00 21.40 548 LEU A CA 1
ATOM 3210 C C . LEU A 1 548 ? 52.206 -11.335 134.908 1.00 20.07 548 LEU A C 1
ATOM 3211 O O . LEU A 1 548 ? 52.691 -10.216 134.563 1.00 19.71 548 LEU A O 1
ATOM 3216 N N . ASN A 1 549 ? 51.743 -11.558 136.175 1.00 18.22 549 ASN A N 1
ATOM 3217 C CA . ASN A 1 549 ? 51.878 -10.585 137.238 1.00 17.72 549 ASN A CA 1
ATOM 3218 C C . ASN A 1 549 ? 52.998 -11.172 138.183 1.00 18.40 549 ASN A C 1
ATOM 3219 O O . ASN A 1 549 ? 52.901 -12.319 138.602 1.00 20.14 549 ASN A O 1
ATOM 3224 N N A ILE A 1 550 ? 53.991 -10.317 138.470 0.60 17.12 550 ILE A N 1
ATOM 3225 N N B ILE A 1 550 ? 54.022 -10.415 138.503 0.40 16.67 550 ILE A N 1
ATOM 3226 C CA A ILE A 1 550 ? 55.161 -10.602 139.313 0.60 17.84 550 ILE A CA 1
ATOM 3227 C CA B ILE A 1 550 ? 55.041 -10.943 139.391 0.40 16.52 550 ILE A CA 1
ATOM 3228 C C A ILE A 1 550 ? 55.029 -9.692 140.486 0.60 17.14 550 ILE A C 1
ATOM 3229 C C B ILE A 1 550 ? 55.228 -9.870 140.408 0.40 15.92 550 ILE A C 1
ATOM 3230 O O A ILE A 1 550 ? 54.917 -8.466 140.356 0.60 15.11 550 ILE A O 1
ATOM 3231 O O B ILE A 1 550 ? 55.513 -8.744 140.034 0.40 13.25 550 ILE A O 1
ATOM 3240 N N . GLU A 1 551 ? 55.069 -10.256 141.698 1.00 18.50 551 GLU A N 1
ATOM 3241 C CA . GLU A 1 551 ? 55.114 -9.415 142.879 1.00 18.27 551 GLU A CA 1
ATOM 3242 C C . GLU A 1 551 ? 56.260 -9.902 143.827 1.00 16.23 551 GLU A C 1
ATOM 3243 O O . GLU A 1 551 ? 56.368 -11.077 144.082 1.00 16.91 551 GLU A O 1
ATOM 3249 N N . TYR A 1 552 ? 57.041 -8.953 144.249 1.00 16.58 552 TYR A N 1
ATOM 3250 C CA . TYR A 1 552 ? 58.102 -9.209 145.226 1.00 18.17 552 TYR A CA 1
ATOM 3251 C C . TYR A 1 552 ? 57.450 -9.670 146.555 1.00 15.09 552 TYR A C 1
ATOM 3252 O O . TYR A 1 552 ? 56.523 -8.973 147.110 1.00 13.79 552 TYR A O 1
ATOM 3261 N N . VAL A 1 553 ? 58.037 -10.698 147.113 1.00 14.34 553 VAL A N 1
ATOM 3262 C CA . VAL A 1 553 ? 57.840 -11.042 148.486 1.00 16.59 553 VAL A CA 1
ATOM 3263 C C . VAL A 1 553 ? 59.250 -11.294 149.067 1.00 15.07 553 VAL A C 1
ATOM 3264 O O . VAL A 1 553 ? 60.034 -12.006 148.451 1.00 14.72 553 VAL A O 1
ATOM 3268 N N A ARG A 1 554 ? 59.526 -10.735 150.243 0.55 15.72 554 ARG A N 1
ATOM 3269 N N B ARG A 1 554 ? 59.531 -10.739 150.243 0.45 15.18 554 ARG A N 1
ATOM 3270 C CA A ARG A 1 554 ? 60.790 -11.055 150.953 0.55 15.34 554 ARG A CA 1
ATOM 3271 C CA B ARG A 1 554 ? 60.802 -11.052 150.922 0.45 14.48 554 ARG A CA 1
ATOM 3272 C C A ARG A 1 554 ? 61.078 -12.550 151.042 0.55 14.17 554 ARG A C 1
ATOM 3273 C C B ARG A 1 554 ? 61.080 -12.545 151.034 0.45 13.77 554 ARG A C 1
ATOM 3274 O O A ARG A 1 554 ? 60.193 -13.379 151.365 0.55 15.02 554 ARG A O 1
ATOM 3275 O O B ARG A 1 554 ? 60.188 -13.360 151.356 0.45 14.72 554 ARG A O 1
ATOM 3290 N N . MET A 1 555 ? 62.330 -12.928 150.780 1.00 12.49 555 MET A N 1
ATOM 3291 C CA . MET A 1 555 ? 62.714 -14.293 150.947 1.00 12.45 555 MET A CA 1
ATOM 3292 C C . MET A 1 555 ? 62.409 -14.807 152.378 1.00 12.88 555 MET A C 1
ATOM 3293 O O . MET A 1 555 ? 62.630 -14.032 153.350 1.00 14.20 555 MET A O 1
ATOM 3298 N N . PRO A 1 556 ? 62.103 -16.093 152.481 1.00 13.73 556 PRO A N 1
ATOM 3299 C CA . PRO A 1 556 ? 61.826 -16.613 153.831 1.00 15.69 556 PRO A CA 1
ATOM 3300 C C . PRO A 1 556 ? 63.161 -16.525 154.659 1.00 18.22 556 PRO A C 1
ATOM 3301 O O . PRO A 1 556 ? 64.287 -16.700 154.126 1.00 14.01 556 PRO A O 1
ATOM 3305 N N . GLN A 1 557 ? 62.988 -16.320 155.956 1.00 17.07 557 GLN A N 1
ATOM 3306 C CA . GLN A 1 557 ? 64.154 -16.120 156.794 1.00 17.47 557 GLN A CA 1
ATOM 3307 C C . GLN A 1 557 ? 65.136 -17.280 156.732 1.00 15.59 557 GLN A C 1
ATOM 3308 O O . GLN A 1 557 ? 66.316 -16.996 156.770 1.00 17.96 557 GLN A O 1
ATOM 3314 N N . PRO A 1 558 ? 64.692 -18.530 156.664 1.00 16.34 558 PRO A N 1
ATOM 3315 C CA . PRO A 1 558 ? 65.658 -19.646 156.626 1.00 18.01 558 PRO A CA 1
ATOM 3316 C C . PRO A 1 558 ? 66.482 -19.615 155.318 1.00 17.16 558 PRO A C 1
ATOM 3317 O O . PRO A 1 558 ? 67.677 -19.979 155.308 1.00 16.19 558 PRO A O 1
ATOM 3321 N N . LEU A 1 559 ? 65.878 -19.045 154.287 1.00 14.63 559 LEU A N 1
ATOM 3322 C CA . LEU A 1 559 ? 66.642 -18.910 152.996 1.00 14.36 559 LEU A CA 1
ATOM 3323 C C . LEU A 1 559 ? 67.634 -17.781 153.137 1.00 13.99 559 LEU A C 1
ATOM 3324 O O . LEU A 1 559 ? 68.774 -17.940 152.713 1.00 15.47 559 LEU A O 1
ATOM 3329 N N . ILE A 1 560 ? 67.281 -16.619 153.702 1.00 12.56 560 ILE A N 1
ATOM 3330 C CA . ILE A 1 560 ? 68.170 -15.543 153.912 1.00 14.15 560 ILE A CA 1
ATOM 3331 C C . ILE A 1 560 ? 69.353 -16.004 154.812 1.00 14.98 560 ILE A C 1
ATOM 3332 O O . ILE A 1 560 ? 70.545 -15.776 154.544 1.00 15.63 560 ILE A O 1
ATOM 3337 N N . ASP A 1 561 ? 69.006 -16.708 155.892 1.00 15.48 561 ASP A N 1
ATOM 3338 C CA . ASP A 1 561 ? 70.044 -17.186 156.807 1.00 18.70 561 ASP A CA 1
ATOM 3339 C C . ASP A 1 561 ? 71.048 -18.107 156.059 1.00 17.60 561 ASP A C 1
ATOM 3340 O O . ASP A 1 561 ? 72.256 -17.995 156.276 1.00 15.58 561 ASP A O 1
ATOM 3345 N N . TYR A 1 562 ? 70.550 -18.982 155.214 1.00 15.75 562 TYR A N 1
ATOM 3346 C CA . TYR A 1 562 ? 71.410 -19.828 154.401 1.00 15.92 562 TYR A CA 1
ATOM 3347 C C . TYR A 1 562 ? 72.310 -19.024 153.480 1.00 16.12 562 TYR A C 1
ATOM 3348 O O . TYR A 1 562 ? 73.590 -19.199 153.461 1.00 17.71 562 TYR A O 1
ATOM 3357 N N . LEU A 1 563 ? 71.718 -18.089 152.764 1.00 15.57 563 LEU A N 1
ATOM 3358 C CA . LEU A 1 563 ? 72.513 -17.285 151.866 1.00 14.53 563 LEU A CA 1
ATOM 3359 C C . LEU A 1 563 ? 73.588 -16.463 152.576 1.00 15.63 563 LEU A C 1
ATOM 3360 O O . LEU A 1 563 ? 74.712 -16.294 152.046 1.00 17.23 563 LEU A O 1
ATOM 3365 N N . LEU A 1 564 ? 73.292 -15.972 153.752 1.00 14.74 564 LEU A N 1
ATOM 3366 C CA . LEU A 1 564 ? 74.219 -15.235 154.504 1.00 16.45 564 LEU A CA 1
ATOM 3367 C C . LEU A 1 564 ? 75.357 -16.182 155.006 1.00 17.90 564 LEU A C 1
ATOM 3368 O O . LEU A 1 564 ? 76.526 -15.742 154.995 1.00 18.86 564 LEU A O 1
ATOM 3373 N N . SER A 1 565 ? 75.004 -17.386 155.424 1.00 16.80 565 SER A N 1
ATOM 3374 C CA . SER A 1 565 ? 75.993 -18.320 155.963 1.00 20.11 565 SER A CA 1
ATOM 3375 C C . SER A 1 565 ? 77.027 -18.702 154.928 1.00 24.16 565 SER A C 1
ATOM 3376 O O . SER A 1 565 ? 78.204 -18.901 155.271 1.00 21.17 565 SER A O 1
ATOM 3379 N N . LYS A 1 566 ? 76.605 -18.713 153.670 1.00 19.20 566 LYS A N 1
ATOM 3380 C CA . LYS A 1 566 ? 77.467 -19.019 152.561 1.00 21.38 566 LYS A CA 1
ATOM 3381 C C . LYS A 1 566 ? 78.080 -17.813 151.910 1.00 19.05 566 LYS A C 1
ATOM 3382 O O . LYS A 1 566 ? 78.855 -17.960 150.944 1.00 19.00 566 LYS A O 1
ATOM 3388 N N . ASN A 1 567 ? 77.889 -16.631 152.480 1.00 17.31 567 ASN A N 1
ATOM 3389 C CA . ASN A 1 567 ? 78.338 -15.374 151.953 1.00 19.18 567 ASN A CA 1
ATOM 3390 C C . ASN A 1 567 ? 77.914 -15.171 150.488 1.00 16.99 567 ASN A C 1
ATOM 3391 O O . ASN A 1 567 ? 78.622 -14.488 149.694 1.00 18.02 567 ASN A O 1
ATOM 3396 N N . ILE A 1 568 ? 76.723 -15.688 150.115 1.00 14.10 568 ILE A N 1
ATOM 3397 C CA . ILE A 1 568 ? 76.171 -15.408 148.811 1.00 14.84 568 ILE A CA 1
ATOM 3398 C C . ILE A 1 568 ? 75.561 -13.993 148.857 1.00 16.19 568 ILE A C 1
ATOM 3399 O O . ILE A 1 568 ? 75.522 -13.272 147.850 1.00 17.24 568 ILE A O 1
ATOM 3404 N N A ILE A 1 569 ? 75.098 -13.586 150.034 0.69 16.12 569 ILE A N 1
ATOM 3405 N N B ILE A 1 569 ? 75.079 -13.602 150.039 0.31 16.27 569 ILE A N 1
ATOM 3406 C CA A ILE A 1 569 ? 74.823 -12.176 150.302 0.69 15.46 569 ILE A CA 1
ATOM 3407 C CA B ILE A 1 569 ? 74.714 -12.215 150.339 0.31 16.12 569 ILE A CA 1
ATOM 3408 C C A ILE A 1 569 ? 75.510 -11.755 151.547 0.69 16.36 569 ILE A C 1
ATOM 3409 C C B ILE A 1 569 ? 75.484 -11.761 151.559 0.31 16.72 569 ILE A C 1
ATOM 3410 O O A ILE A 1 569 ? 75.794 -12.558 152.424 0.69 15.33 569 ILE A O 1
ATOM 3411 O O B ILE A 1 569 ? 75.794 -12.565 152.434 0.31 16.02 569 ILE A O 1
ATOM 3420 N N . LYS A 1 570 ? 75.829 -10.476 151.603 1.00 16.94 570 LYS A N 1
ATOM 3421 C CA . LYS A 1 570 ? 76.380 -9.848 152.812 1.00 20.48 570 LYS A CA 1
ATOM 3422 C C . LYS A 1 570 ? 75.513 -8.631 153.047 1.00 25.08 570 LYS A C 1
ATOM 3423 O O . LYS A 1 570 ? 75.295 -7.831 152.066 1.00 23.39 570 LYS A O 1
ATOM 3429 N N . ILE A 1 571 ? 75.112 -8.426 154.303 1.00 23.23 571 ILE A N 1
ATOM 3430 C CA . ILE A 1 571 ? 74.285 -7.274 154.686 1.00 25.90 571 ILE A CA 1
ATOM 3431 C C . ILE A 1 571 ? 75.096 -6.425 155.622 1.00 35.09 571 ILE A C 1
ATOM 3432 O O . ILE A 1 571 ? 75.555 -6.924 156.657 1.00 29.81 571 ILE A O 1
ATOM 3437 N N . GLU A 1 572 ? 75.356 -5.181 155.241 1.00 31.42 572 GLU A N 1
ATOM 3438 C CA . GLU A 1 572 ? 76.162 -4.329 156.057 1.00 37.71 572 GLU A CA 1
ATOM 3439 C C . GLU A 1 572 ? 75.293 -3.187 156.532 1.00 44.27 572 GLU A C 1
ATOM 3440 O O . GLU A 1 572 ? 74.286 -2.787 155.871 1.00 38.34 572 GLU A O 1
ATOM 3446 N N . ASN A 1 573 ? 75.656 -2.688 157.706 1.00 48.83 573 ASN A N 1
ATOM 3447 C CA . ASN A 1 573 ? 74.962 -1.549 158.317 1.00 58.16 573 ASN A CA 1
ATOM 3448 C C . ASN A 1 573 ? 75.361 -0.269 157.574 1.00 57.07 573 ASN A C 1
ATOM 3449 O O . ASN A 1 573 ? 76.113 0.565 158.099 1.00 53.81 573 ASN A O 1
ATOM 3454 N N . VAL A 1 574 ? 74.881 -0.121 156.337 1.00 51.66 574 VAL A N 1
ATOM 3455 C CA . VAL A 1 574 ? 75.306 1.004 155.510 1.00 53.52 574 VAL A CA 1
ATOM 3456 C C . VAL A 1 574 ? 74.584 2.251 156.041 1.00 59.85 574 VAL A C 1
ATOM 3457 O O . VAL A 1 574 ? 73.375 2.190 156.393 1.00 49.37 574 VAL A O 1
ATOM 3461 N N . GLN A 1 575 ? 75.335 3.352 156.098 1.00 60.71 575 GLN A N 1
ATOM 3462 C CA . GLN A 1 575 ? 74.806 4.648 156.495 1.00 62.65 575 GLN A CA 1
ATOM 3463 C C . GLN A 1 575 ? 75.132 5.677 155.405 1.00 51.43 575 GLN A C 1
ATOM 3464 O O . GLN A 1 575 ? 76.147 5.540 154.708 1.00 46.81 575 GLN A O 1
ATOM 3470 N N . PRO A 1 576 ? 74.279 6.727 155.279 1.00 54.03 576 PRO A N 1
ATOM 3471 C CA . PRO A 1 576 ? 74.558 7.794 154.303 1.00 52.38 576 PRO A CA 1
ATOM 3472 C C . PRO A 1 576 ? 75.837 8.529 154.666 1.00 60.53 576 PRO A C 1
ATOM 3473 O O . PRO A 1 576 ? 76.016 8.846 155.860 1.00 66.63 576 PRO A O 1
ATOM 3477 N N . PRO A 1 577 ? 76.720 8.796 153.682 1.00 64.99 577 PRO A N 1
ATOM 3478 C CA . PRO A 1 577 ? 78.007 9.428 154.015 1.00 78.85 577 PRO A CA 1
ATOM 3479 C C . PRO A 1 577 ? 77.939 10.947 154.302 1.00 85.82 577 PRO A C 1
ATOM 3480 O O . PRO A 1 577 ? 77.119 11.668 153.704 1.00 84.24 577 PRO A O 1
ATOM 3484 N N . VAL A 1 578 ? 78.802 11.395 155.230 1.00 94.95 578 VAL A N 1
ATOM 3485 C CA . VAL A 1 578 ? 79.035 12.825 155.520 1.00 95.15 578 VAL A CA 1
ATOM 3486 C C . VAL A 1 578 ? 80.529 13.100 155.773 1.00 88.35 578 VAL A C 1
ATOM 3487 O O . VAL A 1 578 ? 81.388 12.854 154.919 1.00 85.13 578 VAL A O 1
ATOM 3491 N N . LEU B 1 170 ? 56.811 -1.954 80.829 1.00 44.12 170 LEU B N 1
ATOM 3492 C CA . LEU B 1 170 ? 55.630 -1.463 81.596 1.00 47.22 170 LEU B CA 1
ATOM 3493 C C . LEU B 1 170 ? 55.947 -1.167 83.061 1.00 36.79 170 LEU B C 1
ATOM 3494 O O . LEU B 1 170 ? 55.614 -0.111 83.534 1.00 29.98 170 LEU B O 1
ATOM 3499 N N . PRO B 1 171 ? 56.615 -2.078 83.766 1.00 29.37 171 PRO B N 1
ATOM 3500 C CA . PRO B 1 171 ? 57.041 -1.662 85.129 1.00 27.48 171 PRO B CA 1
ATOM 3501 C C . PRO B 1 171 ? 57.909 -0.387 85.076 1.00 21.34 171 PRO B C 1
ATOM 3502 O O . PRO B 1 171 ? 57.792 0.423 85.962 1.00 23.34 171 PRO B O 1
ATOM 3506 N N . TYR B 1 172 ? 58.748 -0.219 84.051 1.00 21.45 172 TYR B N 1
ATOM 3507 C CA . TYR B 1 172 ? 59.556 0.988 83.965 1.00 20.04 172 TYR B CA 1
ATOM 3508 C C . TYR B 1 172 ? 58.684 2.220 83.855 1.00 16.91 172 TYR B C 1
ATOM 3509 O O . TYR B 1 172 ? 59.092 3.316 84.336 1.00 17.19 172 TYR B O 1
ATOM 3518 N N . LEU B 1 173 ? 57.521 2.101 83.243 1.00 16.98 173 LEU B N 1
ATOM 3519 C CA . LEU B 1 173 ? 56.585 3.236 82.987 1.00 18.47 173 LEU B CA 1
ATOM 3520 C C . LEU B 1 173 ? 55.562 3.469 84.060 1.00 16.17 173 LEU B C 1
ATOM 3521 O O . LEU B 1 173 ? 54.680 4.303 83.911 1.00 16.53 173 LEU B O 1
ATOM 3526 N N . LEU B 1 174 ? 55.663 2.775 85.173 1.00 15.78 174 LEU B N 1
ATOM 3527 C CA . LEU B 1 174 ? 54.710 2.834 86.258 1.00 15.64 174 LEU B CA 1
ATOM 3528 C C . LEU B 1 174 ? 54.655 4.304 86.767 1.00 16.17 174 LEU B C 1
ATOM 3529 O O . LEU B 1 174 ? 55.693 4.872 87.101 1.00 14.52 174 LEU B O 1
ATOM 3534 N N . ALA B 1 175 ? 53.456 4.862 86.800 1.00 14.96 175 ALA B N 1
ATOM 3535 C CA . ALA B 1 175 ? 53.231 6.211 87.287 1.00 14.66 175 ALA B CA 1
ATOM 3536 C C . ALA B 1 175 ? 53.931 7.268 86.487 1.00 14.78 175 ALA B C 1
ATOM 3537 O O . ALA B 1 175 ? 54.127 8.425 86.985 1.00 13.25 175 ALA B O 1
ATOM 3539 N N . TRP B 1 176 ? 54.333 6.982 85.252 1.00 13.99 176 TRP B N 1
ATOM 3540 C CA . TRP B 1 176 ? 54.925 8.051 84.494 1.00 14.48 176 TRP B CA 1
ATOM 3541 C C . TRP B 1 176 ? 53.857 9.159 84.272 1.00 16.45 176 TRP B C 1
ATOM 3542 O O . TRP B 1 176 ? 52.707 8.874 83.863 1.00 15.63 176 TRP B O 1
ATOM 3553 N N . ASP B 1 177 ? 54.215 10.444 84.475 1.00 14.51 177 ASP B N 1
ATOM 3554 C CA . ASP B 1 177 ? 53.239 11.541 84.356 1.00 13.60 177 ASP B CA 1
ATOM 3555 C C . ASP B 1 177 ? 54.111 12.741 83.916 1.00 14.45 177 ASP B C 1
ATOM 3556 O O . ASP B 1 177 ? 54.868 13.324 84.742 1.00 13.77 177 ASP B O 1
ATOM 3561 N N A SER B 1 178 ? 54.000 13.076 82.632 0.66 13.11 178 SER B N 1
ATOM 3562 N N B SER B 1 178 ? 54.037 13.110 82.643 0.34 13.02 178 SER B N 1
ATOM 3563 C CA A SER B 1 178 ? 54.706 14.212 82.004 0.66 13.60 178 SER B CA 1
ATOM 3564 C CA B SER B 1 178 ? 54.859 14.218 82.144 0.34 12.90 178 SER B CA 1
ATOM 3565 C C A SER B 1 178 ? 54.448 15.538 82.705 0.66 13.05 178 SER B C 1
ATOM 3566 C C B SER B 1 178 ? 54.426 15.580 82.644 0.34 12.69 178 SER B C 1
ATOM 3567 O O A SER B 1 178 ? 55.383 16.410 82.802 0.66 12.65 178 SER B O 1
ATOM 3568 O O B SER B 1 178 ? 55.160 16.562 82.420 0.34 13.39 178 SER B O 1
ATOM 3573 N N . ASN B 1 179 ? 53.302 15.672 83.353 1.00 12.19 179 ASN B N 1
ATOM 3574 C CA . ASN B 1 179 ? 52.949 16.928 84.027 1.00 11.34 179 ASN B CA 1
ATOM 3575 C C . ASN B 1 179 ? 53.892 17.212 85.194 1.00 12.17 179 ASN B C 1
ATOM 3576 O O . ASN B 1 179 ? 54.010 18.341 85.566 1.00 11.52 179 ASN B O 1
ATOM 3581 N N . ILE B 1 180 ? 54.592 16.202 85.718 1.00 11.02 180 ILE B N 1
ATOM 3582 C CA . ILE B 1 180 ? 55.545 16.435 86.818 1.00 12.88 180 ILE B CA 1
ATOM 3583 C C . ILE B 1 180 ? 56.609 17.481 86.403 1.00 11.90 180 ILE B C 1
ATOM 3584 O O . ILE B 1 180 ? 57.164 18.138 87.300 1.00 13.63 180 ILE B O 1
ATOM 3589 N N . PHE B 1 181 ? 56.921 17.582 85.128 1.00 10.43 181 PHE B N 1
ATOM 3590 C CA . PHE B 1 181 ? 57.984 18.475 84.632 1.00 11.70 181 PHE B CA 1
ATOM 3591 C C . PHE B 1 181 ? 57.450 19.793 84.207 1.00 13.42 181 PHE B C 1
ATOM 3592 O O . PHE B 1 181 ? 58.224 20.630 83.688 1.00 11.82 181 PHE B O 1
ATOM 3600 N N . ASP B 1 182 ? 56.090 19.945 84.308 1.00 14.12 182 ASP B N 1
ATOM 3601 C CA . ASP B 1 182 ? 55.380 21.145 83.863 1.00 13.18 182 ASP B CA 1
ATOM 3602 C C . ASP B 1 182 ? 54.857 21.934 85.052 1.00 11.10 182 ASP B C 1
ATOM 3603 O O . ASP B 1 182 ? 53.922 21.580 85.713 1.00 12.66 182 ASP B O 1
ATOM 3608 N N . PHE B 1 183 ? 55.556 23.014 85.368 1.00 11.33 183 PHE B N 1
ATOM 3609 C CA . PHE B 1 183 ? 55.250 23.714 86.596 1.00 11.49 183 PHE B CA 1
ATOM 3610 C C . PHE B 1 183 ? 54.106 24.693 86.437 1.00 13.25 183 PHE B C 1
ATOM 3611 O O . PHE B 1 183 ? 53.791 25.420 87.400 1.00 15.16 183 PHE B O 1
ATOM 3619 N N . THR B 1 184 ? 53.377 24.595 85.308 1.00 13.86 184 THR B N 1
ATOM 3620 C CA . THR B 1 184 ? 52.054 25.189 85.209 1.00 13.77 184 THR B CA 1
ATOM 3621 C C . THR B 1 184 ? 50.971 24.222 85.711 1.00 13.55 184 THR B C 1
ATOM 3622 O O . THR B 1 184 ? 49.785 24.535 85.665 1.00 16.49 184 THR B O 1
ATOM 3626 N N . THR B 1 185 ? 51.319 23.026 86.141 1.00 11.74 185 THR B N 1
ATOM 3627 C CA . THR B 1 185 ? 50.418 22.082 86.740 1.00 11.42 185 THR B CA 1
ATOM 3628 C C . THR B 1 185 ? 50.469 21.949 88.247 1.00 10.98 185 THR B C 1
ATOM 3629 O O . THR B 1 185 ? 49.978 21.005 88.746 1.00 11.94 185 THR B O 1
ATOM 3633 N N . TYR B 1 186 ? 51.169 22.848 88.921 1.00 12.58 186 TYR B N 1
ATOM 3634 C CA . TYR B 1 186 ? 51.355 22.776 90.363 1.00 12.42 186 TYR B CA 1
ATOM 3635 C C . TYR B 1 186 ? 50.566 23.863 91.097 1.00 12.41 186 TYR B C 1
ATOM 3636 O O . TYR B 1 186 ? 50.667 25.010 90.769 1.00 15.04 186 TYR B O 1
ATOM 3645 N N . GLY B 1 187 ? 49.802 23.416 92.056 1.00 14.08 187 GLY B N 1
ATOM 3646 C CA . GLY B 1 187 ? 49.084 24.368 92.899 1.00 13.96 187 GLY B CA 1
ATOM 3647 C C . GLY B 1 187 ? 49.924 24.963 94.009 1.00 13.73 187 GLY B C 1
ATOM 3648 O O . GLY B 1 187 ? 49.670 26.072 94.406 1.00 14.12 187 GLY B O 1
ATOM 3649 N N . LEU B 1 188 ? 50.859 24.180 94.522 1.00 11.67 188 LEU B N 1
ATOM 3650 C CA . LEU B 1 188 ? 51.712 24.596 95.660 1.00 12.49 188 LEU B CA 1
ATOM 3651 C C . LEU B 1 188 ? 53.138 24.120 95.314 1.00 12.56 188 LEU B C 1
ATOM 3652 O O . LEU B 1 188 ? 53.329 22.895 94.971 1.00 13.59 188 LEU B O 1
ATOM 3657 N N . PHE B 1 189 ? 54.096 25.033 95.519 1.00 13.10 189 PHE B N 1
ATOM 3658 C CA . PHE B 1 189 ? 55.510 24.728 95.261 1.00 12.98 189 PHE B CA 1
ATOM 3659 C C . PHE B 1 189 ? 56.315 25.513 96.305 1.00 13.65 189 PHE B C 1
ATOM 3660 O O . PHE B 1 189 ? 56.098 26.765 96.414 1.00 13.99 189 PHE B O 1
ATOM 3668 N N . SER B 1 190 ? 57.250 24.805 96.966 1.00 13.85 190 SER B N 1
ATOM 3669 C CA . SER B 1 190 ? 58.241 25.462 97.795 1.00 13.35 190 SER B CA 1
ATOM 3670 C C . SER B 1 190 ? 59.633 24.837 97.658 1.00 14.11 190 SER B C 1
ATOM 3671 O O . SER B 1 190 ? 59.731 23.642 97.683 1.00 14.64 190 SER B O 1
ATOM 3674 N N . SER B 1 191 ? 60.663 25.685 97.504 1.00 14.07 191 SER B N 1
ATOM 3675 C CA . SER B 1 191 ? 62.038 25.224 97.659 1.00 16.15 191 SER B CA 1
ATOM 3676 C C . SER B 1 191 ? 62.522 25.130 99.083 1.00 19.40 191 SER B C 1
ATOM 3677 O O . SER B 1 191 ? 63.687 24.808 99.265 1.00 17.86 191 SER B O 1
ATOM 3680 N N . ASP B 1 192 ? 61.649 25.292 100.057 1.00 15.83 192 ASP B N 1
ATOM 3681 C CA . ASP B 1 192 ? 61.912 24.957 101.432 1.00 18.02 192 ASP B CA 1
ATOM 3682 C C . ASP B 1 192 ? 60.848 24.107 102.005 1.00 18.38 192 ASP B C 1
ATOM 3683 O O . ASP B 1 192 ? 60.689 22.987 101.485 1.00 17.05 192 ASP B O 1
ATOM 3688 N N . LYS B 1 193 ? 60.071 24.505 103.020 1.00 15.46 193 LYS B N 1
ATOM 3689 C CA . LYS B 1 193 ? 59.117 23.693 103.626 1.00 15.81 193 LYS B CA 1
ATOM 3690 C C . LYS B 1 193 ? 57.719 24.174 103.224 1.00 16.11 193 LYS B C 1
ATOM 3691 O O . LYS B 1 193 ? 57.569 25.349 102.860 1.00 18.92 193 LYS B O 1
ATOM 3697 N N . ILE B 1 194 ? 56.754 23.277 103.364 1.00 17.15 194 ILE B N 1
ATOM 3698 C CA . ILE B 1 194 ? 55.374 23.640 103.374 1.00 15.34 194 ILE B CA 1
ATOM 3699 C C . ILE B 1 194 ? 54.771 23.268 104.693 1.00 17.03 194 ILE B C 1
ATOM 3700 O O . ILE B 1 194 ? 54.776 22.078 105.063 1.00 17.93 194 ILE B O 1
ATOM 3705 N N . ILE B 1 195 ? 54.225 24.265 105.383 1.00 17.45 195 ILE B N 1
ATOM 3706 C CA . ILE B 1 195 ? 53.667 24.075 106.742 1.00 19.70 195 ILE B CA 1
ATOM 3707 C C . ILE B 1 195 ? 52.215 24.527 106.762 1.00 19.75 195 ILE B C 1
ATOM 3708 O O . ILE B 1 195 ? 51.942 25.717 106.596 1.00 22.66 195 ILE B O 1
ATOM 3713 N N . PHE B 1 196 ? 51.332 23.539 106.821 1.00 20.48 196 PHE B N 1
ATOM 3714 C CA . PHE B 1 196 ? 49.930 23.701 106.814 1.00 22.86 196 PHE B CA 1
ATOM 3715 C C . PHE B 1 196 ? 49.446 24.120 108.220 1.00 26.71 196 PHE B C 1
ATOM 3716 O O . PHE B 1 196 ? 50.255 24.615 108.998 1.00 28.02 196 PHE B O 1
ATOM 3724 N N . ASN B 1 197 ? 48.149 24.050 108.450 1.00 29.11 197 ASN B N 1
ATOM 3725 C CA . ASN B 1 197 ? 47.535 24.486 109.729 1.00 27.10 197 ASN B CA 1
ATOM 3726 C C . ASN B 1 197 ? 46.292 23.677 109.849 1.00 29.21 197 ASN B C 1
ATOM 3727 O O . ASN B 1 197 ? 45.997 22.859 109.000 1.00 24.65 197 ASN B O 1
ATOM 3732 N N . ASN B 1 198 ? 45.592 23.772 110.972 1.00 27.44 198 ASN B N 1
ATOM 3733 C CA . ASN B 1 198 ? 44.493 22.859 111.233 1.00 26.41 198 ASN B CA 1
ATOM 3734 C C . ASN B 1 198 ? 43.345 23.076 110.241 1.00 23.85 198 ASN B C 1
ATOM 3735 O O . ASN B 1 198 ? 43.020 24.172 109.896 1.00 27.75 198 ASN B O 1
ATOM 3740 N N . ASN B 1 199 ? 42.782 22.001 109.775 1.00 23.18 199 ASN B N 1
ATOM 3741 C CA . ASN B 1 199 ? 41.550 22.028 108.929 1.00 27.53 199 ASN B CA 1
ATOM 3742 C C . ASN B 1 199 ? 41.797 22.851 107.661 1.00 29.46 199 ASN B C 1
ATOM 3743 O O . ASN B 1 199 ? 41.059 23.794 107.290 1.00 27.93 199 ASN B O 1
ATOM 3748 N N . ILE B 1 200 ? 42.888 22.521 107.002 1.00 28.42 200 ILE B N 1
ATOM 3749 C CA . ILE B 1 200 ? 43.113 23.074 105.642 1.00 26.18 200 ILE B CA 1
ATOM 3750 C C . ILE B 1 200 ? 42.777 21.899 104.693 1.00 28.75 200 ILE B C 1
ATOM 3751 O O . ILE B 1 200 ? 43.161 20.787 104.966 1.00 27.35 200 ILE B O 1
ATOM 3756 N N . THR B 1 201 ? 42.003 22.165 103.632 1.00 24.25 201 THR B N 1
ATOM 3757 C CA . THR B 1 201 ? 41.711 21.214 102.617 1.00 24.61 201 THR B CA 1
ATOM 3758 C C . THR B 1 201 ? 42.427 21.731 101.356 1.00 20.47 201 THR B C 1
ATOM 3759 O O . THR B 1 201 ? 42.223 22.897 100.936 1.00 24.36 201 THR B O 1
ATOM 3763 N N . VAL B 1 202 ? 43.205 20.844 100.762 1.00 18.02 202 VAL B N 1
ATOM 3764 C CA . VAL B 1 202 ? 43.997 21.168 99.596 1.00 17.73 202 VAL B CA 1
ATOM 3765 C C . VAL B 1 202 ? 43.528 20.259 98.454 1.00 15.58 202 VAL B C 1
ATOM 3766 O O . VAL B 1 202 ? 43.562 19.021 98.538 1.00 15.67 202 VAL B O 1
ATOM 3770 N N . THR B 1 203 ? 43.125 20.906 97.363 1.00 17.90 203 THR B N 1
ATOM 3771 C CA . THR B 1 203 ? 42.761 20.190 96.133 1.00 17.71 203 THR B CA 1
ATOM 3772 C C . THR B 1 203 ? 43.715 20.717 95.095 1.00 17.98 203 THR B C 1
ATOM 3773 O O . THR B 1 203 ? 43.716 21.887 94.704 1.00 19.29 203 THR B O 1
ATOM 3777 N N . THR B 1 204 ? 44.566 19.845 94.630 1.00 19.92 204 THR B N 1
ATOM 3778 C CA . THR B 1 204 ? 45.525 20.276 93.649 1.00 23.66 204 THR B CA 1
ATOM 3779 C C . THR B 1 204 ? 45.792 19.230 92.575 1.00 17.08 204 THR B C 1
ATOM 3780 O O . THR B 1 204 ? 45.295 18.034 92.619 1.00 22.78 204 THR B O 1
ATOM 3784 N N A ARG B 1 205 ? 46.510 19.597 91.527 0.60 18.02 205 ARG B N 1
ATOM 3785 N N B ARG B 1 205 ? 46.572 19.684 91.661 0.40 18.77 205 ARG B N 1
ATOM 3786 C CA A ARG B 1 205 ? 47.052 18.591 90.634 0.60 18.04 205 ARG B CA 1
ATOM 3787 C CA B ARG B 1 205 ? 47.050 18.941 90.606 0.40 18.15 205 ARG B CA 1
ATOM 3788 C C A ARG B 1 205 ? 48.386 18.257 91.317 0.60 15.65 205 ARG B C 1
ATOM 3789 C C B ARG B 1 205 ? 48.360 18.275 91.141 0.40 16.34 205 ARG B C 1
ATOM 3790 O O A ARG B 1 205 ? 48.416 17.297 92.070 0.60 14.57 205 ARG B O 1
ATOM 3791 O O B ARG B 1 205 ? 48.366 17.126 91.635 0.40 14.83 205 ARG B O 1
ATOM 3806 N N . ASN B 1 206 ? 49.424 19.043 91.071 1.00 14.99 206 ASN B N 1
ATOM 3807 C CA . ASN B 1 206 ? 50.793 18.652 91.556 1.00 13.56 206 ASN B CA 1
ATOM 3808 C C . ASN B 1 206 ? 51.245 19.571 92.684 1.00 13.03 206 ASN B C 1
ATOM 3809 O O . ASN B 1 206 ? 50.849 20.735 92.747 1.00 13.36 206 ASN B O 1
ATOM 3814 N N . MET B 1 207 ? 51.996 18.984 93.603 1.00 11.97 207 MET B N 1
ATOM 3815 C CA . MET B 1 207 ? 52.549 19.742 94.736 1.00 12.50 207 MET B CA 1
ATOM 3816 C C . MET B 1 207 ? 54.009 19.305 94.887 1.00 12.53 207 MET B C 1
ATOM 3817 O O . MET B 1 207 ? 54.299 18.085 94.824 1.00 11.57 207 MET B O 1
ATOM 3822 N N . TYR B 1 208 ? 54.903 20.265 95.075 1.00 14.07 208 TYR B N 1
ATOM 3823 C CA . TYR B 1 208 ? 56.332 19.994 95.273 1.00 14.55 208 TYR B CA 1
ATOM 3824 C C . TYR B 1 208 ? 56.826 20.762 96.530 1.00 13.15 208 TYR B C 1
ATOM 3825 O O . TYR B 1 208 ? 56.510 21.927 96.756 1.00 12.65 208 TYR B O 1
ATOM 3834 N N . SER B 1 209 ? 57.657 20.108 97.310 1.00 14.01 209 SER B N 1
ATOM 3835 C CA . SER B 1 209 ? 58.386 20.844 98.365 1.00 14.10 209 SER B CA 1
ATOM 3836 C C . SER B 1 209 ? 59.813 20.262 98.378 1.00 14.76 209 SER B C 1
ATOM 3837 O O . SER B 1 209 ? 60.002 19.083 98.039 1.00 14.10 209 SER B O 1
ATOM 3840 N N . SER B 1 210 ? 60.826 21.068 98.762 1.00 14.94 210 SER B N 1
ATOM 3841 C CA . SER B 1 210 ? 62.201 20.514 98.845 1.00 15.21 210 SER B CA 1
ATOM 3842 C C . SER B 1 210 ? 62.371 19.904 100.223 1.00 15.93 210 SER B C 1
ATOM 3843 O O . SER B 1 210 ? 62.637 18.743 100.355 1.00 16.37 210 SER B O 1
ATOM 3846 N N A SER B 1 211 ? 62.213 20.710 101.301 0.82 15.45 211 SER B N 1
ATOM 3847 N N B SER B 1 211 ? 62.155 20.703 101.264 0.18 16.27 211 SER B N 1
ATOM 3848 C CA A SER B 1 211 ? 62.196 20.149 102.640 0.82 15.98 211 SER B CA 1
ATOM 3849 C CA B SER B 1 211 ? 62.166 20.206 102.629 0.18 16.58 211 SER B CA 1
ATOM 3850 C C A SER B 1 211 ? 60.783 19.713 103.033 0.82 16.00 211 SER B C 1
ATOM 3851 C C B SER B 1 211 ? 60.782 19.677 103.016 0.18 16.70 211 SER B C 1
ATOM 3852 O O A SER B 1 211 ? 59.873 19.649 102.136 0.82 16.03 211 SER B O 1
ATOM 3853 O O B SER B 1 211 ? 59.917 19.502 102.141 0.18 16.61 211 SER B O 1
ATOM 3858 N N . ASP B 1 212 ? 60.564 19.425 104.303 1.00 17.13 212 ASP B N 1
ATOM 3859 C CA . ASP B 1 212 ? 59.433 18.674 104.750 1.00 17.38 212 ASP B CA 1
ATOM 3860 C C . ASP B 1 212 ? 58.076 19.357 104.452 1.00 15.53 212 ASP B C 1
ATOM 3861 O O . ASP B 1 212 ? 57.945 20.593 104.468 1.00 14.91 212 ASP B O 1
ATOM 3866 N N . ILE B 1 213 ? 57.076 18.536 104.189 1.00 15.71 213 ILE B N 1
ATOM 3867 C CA . ILE B 1 213 ? 55.735 19.011 104.199 1.00 15.20 213 ILE B CA 1
ATOM 3868 C C . ILE B 1 213 ? 55.072 18.552 105.496 1.00 15.81 213 ILE B C 1
ATOM 3869 O O . ILE B 1 213 ? 55.029 17.383 105.803 1.00 16.67 213 ILE B O 1
ATOM 3874 N N . THR B 1 214 ? 54.570 19.484 106.289 1.00 18.35 214 THR B N 1
ATOM 3875 C CA . THR B 1 214 ? 53.957 19.114 107.541 1.00 18.28 214 THR B CA 1
ATOM 3876 C C . THR B 1 214 ? 52.508 19.512 107.548 1.00 16.18 214 THR B C 1
ATOM 3877 O O . THR B 1 214 ? 52.166 20.708 107.472 1.00 17.61 214 THR B O 1
ATOM 3881 N N . LEU B 1 215 ? 51.673 18.518 107.705 1.00 17.31 215 LEU B N 1
ATOM 3882 C CA . LEU B 1 215 ? 50.278 18.663 108.013 1.00 20.66 215 LEU B CA 1
ATOM 3883 C C . LEU B 1 215 ? 50.035 18.911 109.504 1.00 24.01 215 LEU B C 1
ATOM 3884 O O . LEU B 1 215 ? 50.755 18.380 110.346 1.00 21.57 215 LEU B O 1
ATOM 3889 N N . ARG B 1 216 ? 49.008 19.700 109.809 1.00 26.06 216 ARG B N 1
ATOM 3890 C CA . ARG B 1 216 ? 48.479 19.755 111.206 1.00 28.95 216 ARG B CA 1
ATOM 3891 C C . ARG B 1 216 ? 47.226 19.014 111.351 1.00 31.37 216 ARG B C 1
ATOM 3892 O O . ARG B 1 216 ? 46.479 18.857 110.374 1.00 30.76 216 ARG B O 1
ATOM 3900 N N . SER B 1 217 ? 46.930 18.592 112.585 1.00 26.15 217 SER B N 1
ATOM 3901 C CA . SER B 1 217 ? 45.772 17.751 112.820 1.00 25.43 217 SER B CA 1
ATOM 3902 C C . SER B 1 217 ? 44.438 18.420 112.409 1.00 20.56 217 SER B C 1
ATOM 3903 O O . SER B 1 217 ? 44.293 19.667 112.353 1.00 26.52 217 SER B O 1
ATOM 3906 N N . ASP B 1 218 ? 43.519 17.579 111.971 1.00 24.60 218 ASP B N 1
ATOM 3907 C CA . ASP B 1 218 ? 42.190 18.049 111.680 1.00 24.43 218 ASP B CA 1
ATOM 3908 C C . ASP B 1 218 ? 41.219 17.717 112.821 1.00 27.58 218 ASP B C 1
ATOM 3909 O O . ASP B 1 218 ? 41.255 16.619 113.388 1.00 28.51 218 ASP B O 1
ATOM 3914 N N . ASN B 1 219 ? 40.245 18.581 113.027 1.00 33.29 219 ASN B N 1
ATOM 3915 C CA . ASN B 1 219 ? 39.109 18.217 113.970 1.00 43.47 219 ASN B CA 1
ATOM 3916 C C . ASN B 1 219 ? 37.804 18.685 113.345 1.00 41.88 219 ASN B C 1
ATOM 3917 O O . ASN B 1 219 ? 37.689 19.847 113.005 1.00 45.75 219 ASN B O 1
ATOM 3922 N N . ASN B 1 220 ? 36.878 17.764 113.092 1.00 45.02 220 ASN B N 1
ATOM 3923 C CA . ASN B 1 220 ? 35.663 18.070 112.336 1.00 59.03 220 ASN B CA 1
ATOM 3924 C C . ASN B 1 220 ? 36.002 18.917 111.091 1.00 66.56 220 ASN B C 1
ATOM 3925 O O . ASN B 1 220 ? 35.557 20.061 110.957 1.00 76.31 220 ASN B O 1
ATOM 3930 N N . ARG B 1 221 ? 36.841 18.355 110.221 1.00 63.81 221 ARG B N 1
ATOM 3931 C CA . ARG B 1 221 ? 37.193 18.985 108.937 1.00 59.83 221 ARG B CA 1
ATOM 3932 C C . ARG B 1 221 ? 35.945 18.948 108.026 1.00 57.43 221 ARG B C 1
ATOM 3933 O O . ARG B 1 221 ? 35.265 17.917 107.950 1.00 53.56 221 ARG B O 1
ATOM 3941 N N . PRO B 1 222 ? 35.630 20.076 107.368 1.00 54.64 222 PRO B N 1
ATOM 3942 C CA . PRO B 1 222 ? 34.456 20.104 106.473 1.00 63.93 222 PRO B CA 1
ATOM 3943 C C . PRO B 1 222 ? 34.674 19.292 105.174 1.00 63.07 222 PRO B C 1
ATOM 3944 O O . PRO B 1 222 ? 33.756 18.533 104.783 1.00 58.17 222 PRO B O 1
ATOM 3948 N N . GLY B 1 223 ? 35.878 19.432 104.562 1.00 58.98 223 GLY B N 1
ATOM 3949 C CA . GLY B 1 223 ? 36.258 18.718 103.330 1.00 50.27 223 GLY B CA 1
ATOM 3950 C C . GLY B 1 223 ? 36.224 17.203 103.483 1.00 50.32 223 GLY B C 1
ATOM 3951 O O . GLY B 1 223 ? 36.270 16.663 104.605 1.00 53.31 223 GLY B O 1
ATOM 3952 N N . ASP B 1 224 ? 36.193 16.486 102.359 1.00 39.57 224 ASP B N 1
ATOM 3953 C CA . ASP B 1 224 ? 36.219 15.033 102.410 1.00 37.90 224 ASP B CA 1
ATOM 3954 C C . ASP B 1 224 ? 37.653 14.495 102.595 1.00 33.39 224 ASP B C 1
ATOM 3955 O O . ASP B 1 224 ? 37.826 13.301 102.732 1.00 40.56 224 ASP B O 1
ATOM 3960 N N . TYR B 1 225 ? 38.645 15.390 102.557 1.00 28.14 225 TYR B N 1
ATOM 3961 C CA . TYR B 1 225 ? 40.083 14.997 102.600 1.00 25.02 225 TYR B CA 1
ATOM 3962 C C . TYR B 1 225 ? 40.873 16.173 103.070 1.00 22.88 225 TYR B C 1
ATOM 3963 O O . TYR B 1 225 ? 40.432 17.328 103.058 1.00 22.98 225 TYR B O 1
ATOM 3972 N N . THR B 1 226 ? 42.089 15.929 103.515 1.00 20.06 226 THR B N 1
ATOM 3973 C CA . THR B 1 226 ? 42.940 17.008 103.820 1.00 18.86 226 THR B CA 1
ATOM 3974 C C . THR B 1 226 ? 43.686 17.424 102.533 1.00 18.58 226 THR B C 1
ATOM 3975 O O . THR B 1 226 ? 43.831 18.591 102.273 1.00 20.23 226 THR B O 1
ATOM 3979 N N . ILE B 1 227 ? 44.246 16.471 101.820 1.00 17.94 227 ILE B N 1
ATOM 3980 C CA . ILE B 1 227 ? 44.892 16.754 100.540 1.00 17.22 227 ILE B CA 1
ATOM 3981 C C . ILE B 1 227 ? 44.394 15.747 99.522 1.00 14.72 227 ILE B C 1
ATOM 3982 O O . ILE B 1 227 ? 44.393 14.509 99.742 1.00 15.36 227 ILE B O 1
ATOM 3987 N N . LYS B 1 228 ? 44.030 16.259 98.318 1.00 16.05 228 LYS B N 1
ATOM 3988 C CA . LYS B 1 228 ? 43.867 15.431 97.152 1.00 16.80 228 LYS B CA 1
ATOM 3989 C C . LYS B 1 228 ? 44.778 15.983 96.048 1.00 16.98 228 LYS B C 1
ATOM 3990 O O . LYS B 1 228 ? 44.736 17.184 95.775 1.00 15.86 228 LYS B O 1
ATOM 3996 N N . ALA B 1 229 ? 45.569 15.109 95.468 1.00 14.86 229 ALA B N 1
ATOM 3997 C CA . ALA B 1 229 ? 46.552 15.500 94.419 1.00 13.90 229 ALA B CA 1
ATOM 3998 C C . ALA B 1 229 ? 46.741 14.395 93.453 1.00 13.45 229 ALA B C 1
ATOM 3999 O O . ALA B 1 229 ? 46.578 13.210 93.785 1.00 15.47 229 ALA B O 1
ATOM 4001 N N . ASP B 1 230 ? 47.188 14.778 92.222 1.00 11.96 230 ASP B N 1
ATOM 4002 C CA . ASP B 1 230 ? 47.755 13.816 91.299 1.00 14.80 230 ASP B CA 1
ATOM 4003 C C . ASP B 1 230 ? 49.135 13.254 91.781 1.00 11.72 230 ASP B C 1
ATOM 4004 O O . ASP B 1 230 ? 49.372 12.038 91.774 1.00 12.55 230 ASP B O 1
ATOM 4009 N N . ASN B 1 231 ? 50.035 14.191 92.124 1.00 12.51 231 ASN B N 1
ATOM 4010 C CA . ASN B 1 231 ? 51.371 13.855 92.568 1.00 10.54 231 ASN B CA 1
ATOM 4011 C C . ASN B 1 231 ? 51.773 14.783 93.694 1.00 11.15 231 ASN B C 1
ATOM 4012 O O . ASN B 1 231 ? 51.408 15.939 93.725 1.00 12.37 231 ASN B O 1
ATOM 4017 N N . ILE B 1 232 ? 52.521 14.190 94.635 1.00 11.30 232 ILE B N 1
ATOM 4018 C CA . ILE B 1 232 ? 53.130 14.949 95.741 1.00 13.39 232 ILE B CA 1
ATOM 4019 C C . ILE B 1 232 ? 54.605 14.525 95.721 1.00 12.13 232 ILE B C 1
ATOM 4020 O O . ILE B 1 232 ? 54.907 13.332 95.821 1.00 13.35 232 ILE B O 1
ATOM 4025 N N . ILE B 1 233 ? 55.505 15.511 95.659 1.00 12.49 233 ILE B N 1
ATOM 4026 C CA . ILE B 1 233 ? 56.974 15.239 95.592 1.00 13.03 233 ILE B CA 1
ATOM 4027 C C . ILE B 1 233 ? 57.677 16.056 96.653 1.00 12.65 233 ILE B C 1
ATOM 4028 O O . ILE B 1 233 ? 57.539 17.239 96.682 1.00 12.61 233 ILE B O 1
ATOM 4033 N N . VAL B 1 234 ? 58.396 15.356 97.563 1.00 13.78 234 VAL B N 1
ATOM 4034 C CA . VAL B 1 234 ? 59.169 16.035 98.617 1.00 13.89 234 VAL B CA 1
ATOM 4035 C C . VAL B 1 234 ? 60.647 15.605 98.347 1.00 13.16 234 VAL B C 1
ATOM 4036 O O . VAL B 1 234 ? 61.079 14.512 98.698 1.00 13.47 234 VAL B O 1
ATOM 4040 N N . LYS B 1 235 ? 61.367 16.431 97.634 1.00 12.51 235 LYS B N 1
ATOM 4041 C CA . LYS B 1 235 ? 62.616 16.109 96.978 1.00 15.57 235 LYS B CA 1
ATOM 4042 C C . LYS B 1 235 ? 63.752 15.877 98.007 1.00 15.09 235 LYS B C 1
ATOM 4043 O O . LYS B 1 235 ? 64.645 15.020 97.738 1.00 15.38 235 LYS B O 1
ATOM 4049 N N A ASN B 1 236 ? 63.715 16.583 99.120 0.64 15.53 236 ASN B N 1
ATOM 4050 N N B ASN B 1 236 ? 63.709 16.592 99.121 0.36 15.90 236 ASN B N 1
ATOM 4051 C CA A ASN B 1 236 ? 64.819 16.550 100.094 0.64 15.02 236 ASN B CA 1
ATOM 4052 C CA B ASN B 1 236 ? 64.776 16.564 100.120 0.36 15.96 236 ASN B CA 1
ATOM 4053 C C A ASN B 1 236 ? 64.239 16.576 101.515 0.64 16.69 236 ASN B C 1
ATOM 4054 C C B ASN B 1 236 ? 64.207 16.613 101.509 0.36 16.61 236 ASN B C 1
ATOM 4055 O O A ASN B 1 236 ? 64.825 17.182 102.427 0.64 18.21 236 ASN B O 1
ATOM 4056 O O B ASN B 1 236 ? 64.732 17.327 102.372 0.36 17.63 236 ASN B O 1
ATOM 4065 N N . GLY B 1 237 ? 63.171 15.835 101.742 1.00 15.78 237 GLY B N 1
ATOM 4066 C CA . GLY B 1 237 ? 62.359 15.958 102.897 1.00 15.61 237 GLY B CA 1
ATOM 4067 C C . GLY B 1 237 ? 61.417 14.831 103.130 1.00 15.06 237 GLY B C 1
ATOM 4068 O O . GLY B 1 237 ? 61.305 13.912 102.334 1.00 15.83 237 GLY B O 1
ATOM 4069 N N A SER B 1 238 ? 60.695 14.958 104.184 0.55 14.11 238 SER B N 1
ATOM 4070 N N B SER B 1 238 ? 60.688 14.923 104.195 0.45 14.79 238 SER B N 1
ATOM 4071 C CA A SER B 1 238 ? 59.676 13.998 104.590 0.55 14.02 238 SER B CA 1
ATOM 4072 C CA B SER B 1 238 ? 59.673 13.935 104.530 0.45 14.95 238 SER B CA 1
ATOM 4073 C C A SER B 1 238 ? 58.269 14.556 104.292 0.55 14.23 238 SER B C 1
ATOM 4074 C C B SER B 1 238 ? 58.261 14.549 104.372 0.45 14.77 238 SER B C 1
ATOM 4075 O O A SER B 1 238 ? 58.109 15.777 104.144 0.55 15.80 238 SER B O 1
ATOM 4076 O O B SER B 1 238 ? 58.085 15.780 104.370 0.45 15.33 238 SER B O 1
ATOM 4081 N N . PHE B 1 239 ? 57.256 13.678 104.344 1.00 14.24 239 PHE B N 1
ATOM 4082 C CA . PHE B 1 239 ? 55.836 14.076 104.461 1.00 14.90 239 PHE B CA 1
ATOM 4083 C C . PHE B 1 239 ? 55.349 13.662 105.829 1.00 13.63 239 PHE B C 1
ATOM 4084 O O . PHE B 1 239 ? 55.498 12.517 106.210 1.00 15.69 239 PHE B O 1
ATOM 4092 N N . ILE B 1 240 ? 54.848 14.617 106.607 1.00 16.32 240 ILE B N 1
ATOM 4093 C CA . ILE B 1 240 ? 54.520 14.376 107.989 1.00 17.19 240 ILE B CA 1
ATOM 4094 C C . ILE B 1 240 ? 53.025 14.598 108.240 1.00 17.28 240 ILE B C 1
ATOM 4095 O O . ILE B 1 240 ? 52.500 15.648 107.926 1.00 18.81 240 ILE B O 1
ATOM 4100 N N . PHE B 1 241 ? 52.353 13.559 108.633 1.00 17.06 241 PHE B N 1
ATOM 4101 C CA . PHE B 1 241 ? 50.935 13.673 109.000 1.00 17.81 241 PHE B CA 1
ATOM 4102 C C . PHE B 1 241 ? 50.826 14.163 110.478 1.00 22.03 241 PHE B C 1
ATOM 4103 O O . PHE B 1 241 ? 51.677 13.768 111.310 1.00 20.85 241 PHE B O 1
ATOM 4111 N N . GLY B 1 242 ? 49.759 14.911 110.785 1.00 22.39 242 GLY B N 1
ATOM 4112 C CA . GLY B 1 242 ? 49.524 15.576 112.092 1.00 21.36 242 GLY B CA 1
ATOM 4113 C C . GLY B 1 242 ? 48.519 14.946 112.959 1.00 24.00 242 GLY B C 1
ATOM 4114 O O . GLY B 1 242 ? 48.622 15.045 114.209 1.00 26.55 242 GLY B O 1
ATOM 4115 N N . GLY B 1 243 ? 47.572 14.234 112.368 1.00 23.04 243 GLY B N 1
ATOM 4116 C CA . GLY B 1 243 ? 46.526 13.505 113.107 1.00 21.54 243 GLY B CA 1
ATOM 4117 C C . GLY B 1 243 ? 45.150 13.743 112.414 1.00 19.99 243 GLY B C 1
ATOM 4118 O O . GLY B 1 243 ? 44.839 14.877 112.078 1.00 20.47 243 GLY B O 1
ATOM 4119 N N A ASN B 1 244 ? 44.387 12.678 112.243 0.48 19.09 244 ASN B N 1
ATOM 4120 N N B ASN B 1 244 ? 44.389 12.671 112.259 0.52 19.32 244 ASN B N 1
ATOM 4121 C CA A ASN B 1 244 ? 43.041 12.770 111.688 0.48 21.72 244 ASN B CA 1
ATOM 4122 C CA B ASN B 1 244 ? 43.073 12.720 111.628 0.52 22.66 244 ASN B CA 1
ATOM 4123 C C A ASN B 1 244 ? 43.019 13.130 110.190 0.48 21.46 244 ASN B C 1
ATOM 4124 C C B ASN B 1 244 ? 43.142 13.468 110.277 0.52 21.02 244 ASN B C 1
ATOM 4125 O O A ASN B 1 244 ? 41.924 13.265 109.621 0.48 16.97 244 ASN B O 1
ATOM 4126 O O B ASN B 1 244 ? 42.260 14.245 109.884 0.52 17.50 244 ASN B O 1
ATOM 4135 N N . ASN B 1 245 ? 44.197 13.178 109.540 1.00 22.23 245 ASN B N 1
ATOM 4136 C CA . ASN B 1 245 ? 44.339 13.721 108.191 1.00 20.92 245 ASN B CA 1
ATOM 4137 C C . ASN B 1 245 ? 44.083 12.643 107.159 1.00 20.18 245 ASN B C 1
ATOM 4138 O O . ASN B 1 245 ? 44.345 11.465 107.345 1.00 24.51 245 ASN B O 1
ATOM 4143 N N . LYS B 1 246 ? 43.552 13.057 106.008 1.00 20.88 246 LYS B N 1
ATOM 4144 C CA . LYS B 1 246 ? 43.272 12.113 104.965 1.00 19.44 246 LYS B CA 1
ATOM 4145 C C . LYS B 1 246 ? 43.903 12.656 103.672 1.00 16.92 246 LYS B C 1
ATOM 4146 O O . LYS B 1 246 ? 43.662 13.799 103.288 1.00 19.86 246 LYS B O 1
ATOM 4152 N N . VAL B 1 247 ? 44.723 11.819 103.055 1.00 16.02 247 VAL B N 1
ATOM 4153 C CA . VAL B 1 247 ? 45.531 12.267 101.886 1.00 15.73 247 VAL B CA 1
ATOM 4154 C C . VAL B 1 247 ? 45.307 11.257 100.781 1.00 14.89 247 VAL B C 1
ATOM 4155 O O . VAL B 1 247 ? 45.401 10.052 100.980 1.00 18.79 247 VAL B O 1
ATOM 4159 N N . VAL B 1 248 ? 44.886 11.744 99.609 1.00 15.74 248 VAL B N 1
ATOM 4160 C CA . VAL B 1 248 ? 44.612 10.906 98.464 1.00 14.37 248 VAL B CA 1
ATOM 4161 C C . VAL B 1 248 ? 45.551 11.342 97.299 1.00 12.57 248 VAL B C 1
ATOM 4162 O O . VAL B 1 248 ? 45.486 12.488 96.866 1.00 17.08 248 VAL B O 1
ATOM 4166 N N . VAL B 1 249 ? 46.395 10.446 96.814 1.00 13.14 249 VAL B N 1
ATOM 4167 C CA . VAL B 1 249 ? 47.380 10.778 95.744 1.00 14.89 249 VAL B CA 1
ATOM 4168 C C . VAL B 1 249 ? 47.109 9.776 94.634 1.00 14.70 249 VAL B C 1
ATOM 4169 O O . VAL B 1 249 ? 47.371 8.613 94.766 1.00 14.47 249 VAL B O 1
ATOM 4173 N N A ASN B 1 250 ? 46.575 10.272 93.514 0.49 14.18 250 ASN B N 1
ATOM 4174 N N B ASN B 1 250 ? 46.606 10.272 93.512 0.51 14.67 250 ASN B N 1
ATOM 4175 C CA A ASN B 1 250 ? 46.171 9.387 92.436 0.49 14.94 250 ASN B CA 1
ATOM 4176 C CA B ASN B 1 250 ? 46.157 9.383 92.463 0.51 15.81 250 ASN B CA 1
ATOM 4177 C C A ASN B 1 250 ? 47.344 8.729 91.727 0.49 14.66 250 ASN B C 1
ATOM 4178 C C B ASN B 1 250 ? 47.281 8.786 91.620 0.51 15.04 250 ASN B C 1
ATOM 4179 O O A ASN B 1 250 ? 47.269 7.528 91.382 0.49 14.97 250 ASN B O 1
ATOM 4180 O O B ASN B 1 250 ? 47.123 7.657 91.122 0.51 14.48 250 ASN B O 1
ATOM 4189 N N . ASN B 1 251 ? 48.407 9.498 91.468 1.00 14.05 251 ASN B N 1
ATOM 4190 C CA . ASN B 1 251 ? 49.543 8.923 90.688 1.00 13.37 251 ASN B CA 1
ATOM 4191 C C . ASN B 1 251 ? 50.716 8.593 91.622 1.00 14.01 251 ASN B C 1
ATOM 4192 O O . ASN B 1 251 ? 50.707 7.515 92.246 1.00 15.85 251 ASN B O 1
ATOM 4197 N N . LEU B 1 252 ? 51.632 9.514 91.841 1.00 12.62 252 LEU B N 1
ATOM 4198 C CA . LEU B 1 252 ? 52.752 9.179 92.764 1.00 14.50 252 LEU B CA 1
ATOM 4199 C C . LEU B 1 252 ? 52.954 10.153 93.943 1.00 12.90 252 LEU B C 1
ATOM 4200 O O . LEU B 1 252 ? 52.729 11.333 93.805 1.00 12.55 252 LEU B O 1
ATOM 4205 N N . MET B 1 253 ? 53.345 9.563 95.082 1.00 13.86 253 MET B N 1
ATOM 4206 C CA . MET B 1 253 ? 53.816 10.322 96.222 1.00 12.94 253 MET B CA 1
ATOM 4207 C C . MET B 1 253 ? 55.248 9.802 96.372 1.00 12.48 253 MET B C 1
ATOM 4208 O O . MET B 1 253 ? 55.473 8.601 96.548 1.00 13.20 253 MET B O 1
ATOM 4213 N N . TYR B 1 254 ? 56.189 10.739 96.296 1.00 14.08 254 TYR B N 1
ATOM 4214 C CA . TYR B 1 254 ? 57.641 10.488 96.490 1.00 12.72 254 TYR B CA 1
ATOM 4215 C C . TYR B 1 254 ? 58.146 11.360 97.604 1.00 13.99 254 TYR B C 1
ATOM 4216 O O . TYR B 1 254 ? 57.906 12.577 97.619 1.00 11.83 254 TYR B O 1
ATOM 4225 N N . THR B 1 255 ? 58.928 10.743 98.504 1.00 13.95 255 THR B N 1
ATOM 4226 C CA . THR B 1 255 ? 59.693 11.526 99.495 1.00 13.51 255 THR B CA 1
ATOM 4227 C C . THR B 1 255 ? 61.098 10.971 99.650 1.00 13.70 255 THR B C 1
ATOM 4228 O O . THR B 1 255 ? 61.332 9.763 99.557 1.00 13.32 255 THR B O 1
ATOM 4232 N N . LYS B 1 256 ? 62.062 11.863 99.904 1.00 12.64 256 LYS B N 1
ATOM 4233 C CA . LYS B 1 256 ? 63.435 11.358 100.175 1.00 14.28 256 LYS B CA 1
ATOM 4234 C C . LYS B 1 256 ? 63.553 10.857 101.572 1.00 15.29 256 LYS B C 1
ATOM 4235 O O . LYS B 1 256 ? 64.144 9.801 101.750 1.00 15.85 256 LYS B O 1
ATOM 4241 N N . ASN B 1 257 ? 62.998 11.554 102.580 1.00 14.07 257 ASN B N 1
ATOM 4242 C CA . ASN B 1 257 ? 63.332 11.238 103.942 1.00 15.90 257 ASN B CA 1
ATOM 4243 C C . ASN B 1 257 ? 62.279 10.549 104.791 1.00 19.79 257 ASN B C 1
ATOM 4244 O O . ASN B 1 257 ? 62.463 10.423 106.038 1.00 26.57 257 ASN B O 1
ATOM 4249 N N . GLY B 1 258 ? 61.253 10.046 104.163 1.00 18.01 258 GLY B N 1
ATOM 4250 C CA . GLY B 1 258 ? 60.281 9.207 104.780 1.00 18.19 258 GLY B CA 1
ATOM 4251 C C . GLY B 1 258 ? 58.880 9.787 104.808 1.00 17.80 258 GLY B C 1
ATOM 4252 O O . GLY B 1 258 ? 58.614 10.857 104.215 1.00 17.50 258 GLY B O 1
ATOM 4253 N N . ILE B 1 259 ? 57.968 8.989 105.338 1.00 15.32 259 ILE B N 1
ATOM 4254 C CA . ILE B 1 259 ? 56.622 9.429 105.540 1.00 17.73 259 ILE B CA 1
ATOM 4255 C C . ILE B 1 259 ? 56.229 9.116 106.938 1.00 18.07 259 ILE B C 1
ATOM 4256 O O . ILE B 1 259 ? 56.165 7.919 107.318 1.00 19.63 259 ILE B O 1
ATOM 4261 N N . THR B 1 260 ? 55.984 10.159 107.707 1.00 18.47 260 THR B N 1
ATOM 4262 C CA . THR B 1 260 ? 55.835 10.018 109.169 1.00 19.87 260 THR B CA 1
ATOM 4263 C C . THR B 1 260 ? 54.430 10.317 109.602 1.00 17.52 260 THR B C 1
ATOM 4264 O O . THR B 1 260 ? 53.944 11.408 109.368 1.00 19.98 260 THR B O 1
ATOM 4268 N N . PHE B 1 261 ? 53.779 9.377 110.216 1.00 17.87 261 PHE B N 1
ATOM 4269 C CA . PHE B 1 261 ? 52.404 9.553 110.731 1.00 19.22 261 PHE B CA 1
ATOM 4270 C C . PHE B 1 261 ? 52.526 9.905 112.248 1.00 23.46 261 PHE B C 1
ATOM 4271 O O . PHE B 1 261 ? 53.242 9.200 113.023 1.00 23.70 261 PHE B O 1
ATOM 4279 N N . ASN B 1 262 ? 51.992 11.076 112.591 1.00 21.74 262 ASN B N 1
ATOM 4280 C CA . ASN B 1 262 ? 51.817 11.508 113.985 1.00 20.61 262 ASN B CA 1
ATOM 4281 C C . ASN B 1 262 ? 50.353 11.641 114.269 1.00 26.64 262 ASN B C 1
ATOM 4282 O O . ASN B 1 262 ? 49.505 11.913 113.359 1.00 24.19 262 ASN B O 1
ATOM 4287 N N . GLY B 1 263 ? 49.990 11.375 115.524 1.00 26.67 263 GLY B N 1
ATOM 4288 C CA . GLY B 1 263 ? 48.706 11.867 116.009 1.00 23.10 263 GLY B CA 1
ATOM 4289 C C . GLY B 1 263 ? 47.542 10.979 115.789 1.00 24.09 263 GLY B C 1
ATOM 4290 O O . GLY B 1 263 ? 46.408 11.340 116.223 1.00 25.75 263 GLY B O 1
ATOM 4291 N N . ASN B 1 264 ? 47.747 9.828 115.150 1.00 22.48 264 ASN B N 1
ATOM 4292 C CA . ASN B 1 264 ? 46.753 8.825 114.949 1.00 20.92 264 ASN B CA 1
ATOM 4293 C C . ASN B 1 264 ? 45.581 9.212 113.964 1.00 21.15 264 ASN B C 1
ATOM 4294 O O . ASN B 1 264 ? 45.350 10.387 113.683 1.00 21.18 264 ASN B O 1
ATOM 4299 N N . ASN B 1 265 ? 44.847 8.204 113.591 1.00 18.93 265 ASN B N 1
ATOM 4300 C CA . ASN B 1 265 ? 43.615 8.322 112.791 1.00 23.85 265 ASN B CA 1
ATOM 4301 C C . ASN B 1 265 ? 43.818 8.971 111.413 1.00 23.89 265 ASN B C 1
ATOM 4302 O O . ASN B 1 265 ? 42.901 9.611 110.888 1.00 21.75 265 ASN B O 1
ATOM 4307 N N . ASN B 1 266 ? 44.973 8.722 110.802 1.00 22.53 266 ASN B N 1
ATOM 4308 C CA . ASN B 1 266 ? 45.307 9.334 109.515 1.00 19.39 266 ASN B CA 1
ATOM 4309 C C . ASN B 1 266 ? 45.011 8.269 108.477 1.00 18.49 266 ASN B C 1
ATOM 4310 O O . ASN B 1 266 ? 44.991 7.051 108.699 1.00 17.12 266 ASN B O 1
ATOM 4315 N N . ARG B 1 267 ? 44.879 8.752 107.231 1.00 19.84 267 ARG B N 1
ATOM 4316 C CA . ARG B 1 267 ? 44.670 7.847 106.134 1.00 19.18 267 ARG B CA 1
ATOM 4317 C C . ARG B 1 267 ? 45.421 8.335 104.865 1.00 15.68 267 ARG B C 1
ATOM 4318 O O . ARG B 1 267 ? 45.356 9.485 104.544 1.00 16.61 267 ARG B O 1
ATOM 4326 N N . LEU B 1 268 ? 46.081 7.418 104.224 1.00 17.26 268 LEU B N 1
ATOM 4327 C CA . LEU B 1 268 ? 46.790 7.697 102.976 1.00 17.73 268 LEU B CA 1
ATOM 4328 C C . LEU B 1 268 ? 46.320 6.701 101.937 1.00 15.83 268 LEU B C 1
ATOM 4329 O O . LEU B 1 268 ? 46.483 5.461 102.062 1.00 18.13 268 LEU B O 1
ATOM 4334 N N . GLU B 1 269 ? 45.715 7.226 100.871 1.00 15.93 269 GLU B N 1
ATOM 4335 C CA . GLU B 1 269 ? 45.369 6.383 99.727 1.00 16.06 269 GLU B CA 1
ATOM 4336 C C . GLU B 1 269 ? 46.304 6.723 98.569 1.00 17.72 269 GLU B C 1
ATOM 4337 O O . GLU B 1 269 ? 46.340 7.913 98.155 1.00 17.51 269 GLU B O 1
ATOM 4343 N N . SER B 1 270 ? 47.033 5.729 98.065 1.00 16.24 270 SER B N 1
ATOM 4344 C CA . SER B 1 270 ? 47.954 5.905 96.950 1.00 17.80 270 SER B CA 1
ATOM 4345 C C . SER B 1 270 ? 47.525 4.954 95.841 1.00 15.29 270 SER B C 1
ATOM 4346 O O . SER B 1 270 ? 47.573 3.725 95.950 1.00 17.02 270 SER B O 1
ATOM 4349 N N . ASN B 1 271 ? 46.963 5.537 94.778 1.00 17.19 271 ASN B N 1
ATOM 4350 C CA . ASN B 1 271 ? 46.370 4.723 93.698 1.00 18.23 271 ASN B CA 1
ATOM 4351 C C . ASN B 1 271 ? 47.296 4.191 92.664 1.00 20.65 271 ASN B C 1
ATOM 4352 O O . ASN B 1 271 ? 46.842 3.427 91.800 1.00 24.57 271 ASN B O 1
ATOM 4357 N N . SER B 1 272 ? 48.564 4.597 92.596 1.00 17.96 272 SER B N 1
ATOM 4358 C CA . SER B 1 272 ? 49.471 3.969 91.686 1.00 16.58 272 SER B CA 1
ATOM 4359 C C . SER B 1 272 ? 50.848 3.665 92.337 1.00 16.37 272 SER B C 1
ATOM 4360 O O . SER B 1 272 ? 51.224 2.491 92.345 1.00 16.12 272 SER B O 1
ATOM 4363 N N . LEU B 1 273 ? 51.529 4.706 92.866 1.00 14.19 273 LEU B N 1
ATOM 4364 C CA . LEU B 1 273 ? 52.921 4.552 93.311 1.00 13.62 273 LEU B CA 1
ATOM 4365 C C . LEU B 1 273 ? 53.201 5.411 94.527 1.00 13.54 273 LEU B C 1
ATOM 4366 O O . LEU B 1 273 ? 52.876 6.563 94.568 1.00 14.47 273 LEU B O 1
ATOM 4371 N N . LEU B 1 274 ? 53.694 4.730 95.564 1.00 13.62 274 LEU B N 1
ATOM 4372 C CA . LEU B 1 274 ? 54.160 5.365 96.787 1.00 14.81 274 LEU B CA 1
ATOM 4373 C C . LEU B 1 274 ? 55.634 5.016 96.883 1.00 14.54 274 LEU B C 1
ATOM 4374 O O . LEU B 1 274 ? 55.981 3.825 96.943 1.00 15.08 274 LEU B O 1
ATOM 4379 N N . PHE B 1 275 ? 56.530 6.013 96.974 1.00 13.30 275 PHE B N 1
ATOM 4380 C CA . PHE B 1 275 ? 57.960 5.679 96.905 1.00 12.87 275 PHE B CA 1
ATOM 4381 C C . PHE B 1 275 ? 58.654 6.535 97.913 1.00 12.62 275 PHE B C 1
ATOM 4382 O O . PHE B 1 275 ? 58.569 7.721 97.840 1.00 12.53 275 PHE B O 1
ATOM 4390 N N . SER B 1 276 ? 59.421 5.920 98.811 1.00 13.06 276 SER B N 1
ATOM 4391 C CA . SER B 1 276 ? 60.230 6.813 99.712 1.00 12.81 276 SER B CA 1
ATOM 4392 C C . SER B 1 276 ? 61.614 6.221 99.765 1.00 14.14 276 SER B C 1
ATOM 4393 O O . SER B 1 276 ? 61.788 5.001 99.756 1.00 13.79 276 SER B O 1
ATOM 4396 N N . ASP B 1 277 ? 62.630 7.090 99.852 1.00 12.09 277 ASP B N 1
ATOM 4397 C CA . ASP B 1 277 ? 64.003 6.568 100.114 1.00 15.06 277 ASP B CA 1
ATOM 4398 C C . ASP B 1 277 ? 64.174 6.303 101.620 1.00 16.16 277 ASP B C 1
ATOM 4399 O O . ASP B 1 277 ? 65.226 5.814 102.012 1.00 17.01 277 ASP B O 1
ATOM 4404 N N . GLY B 1 278 ? 63.232 6.676 102.467 1.00 16.33 278 GLY B N 1
ATOM 4405 C CA . GLY B 1 278 ? 63.336 6.540 103.918 1.00 16.56 278 GLY B CA 1
ATOM 4406 C C . GLY B 1 278 ? 62.290 5.665 104.527 1.00 16.90 278 GLY B C 1
ATOM 4407 O O . GLY B 1 278 ? 61.809 4.703 103.885 1.00 15.16 278 GLY B O 1
ATOM 4408 N N . THR B 1 279 ? 61.942 5.996 105.745 1.00 14.36 279 THR B N 1
ATOM 4409 C CA . THR B 1 279 ? 61.046 5.160 106.540 1.00 15.24 279 THR B CA 1
ATOM 4410 C C . THR B 1 279 ? 59.605 5.663 106.524 1.00 13.84 279 THR B C 1
ATOM 4411 O O . THR B 1 279 ? 59.387 6.840 106.715 1.00 15.57 279 THR B O 1
ATOM 4415 N N . ILE B 1 280 ? 58.641 4.733 106.346 1.00 14.20 280 ILE B N 1
ATOM 4416 C CA . ILE B 1 280 ? 57.236 5.011 106.452 1.00 14.79 280 ILE B CA 1
ATOM 4417 C C . ILE B 1 280 ? 56.859 4.488 107.794 1.00 15.85 280 ILE B C 1
ATOM 4418 O O . ILE B 1 280 ? 56.944 3.318 108.028 1.00 17.46 280 ILE B O 1
ATOM 4423 N N . SER B 1 281 ? 56.409 5.368 108.658 1.00 15.67 281 SER B N 1
ATOM 4424 C CA . SER B 1 281 ? 56.167 4.962 110.081 1.00 17.71 281 SER B CA 1
ATOM 4425 C C . SER B 1 281 ? 54.769 5.302 110.585 1.00 14.23 281 SER B C 1
ATOM 4426 O O . SER B 1 281 ? 54.428 6.459 110.678 1.00 17.90 281 SER B O 1
ATOM 4429 N N . LEU B 1 282 ? 53.986 4.290 110.864 1.00 18.83 282 LEU B N 1
ATOM 4430 C CA . LEU B 1 282 ? 52.640 4.468 111.357 1.00 19.30 282 LEU B CA 1
ATOM 4431 C C . LEU B 1 282 ? 52.629 4.791 112.876 1.00 23.14 282 LEU B C 1
ATOM 4432 O O . LEU B 1 282 ? 53.576 4.362 113.598 1.00 21.54 282 LEU B O 1
ATOM 4437 N N . SER B 1 283 ? 51.572 5.471 113.343 1.00 22.75 283 SER B N 1
ATOM 4438 C CA . SER B 1 283 ? 51.460 5.958 114.743 1.00 24.28 283 SER B CA 1
ATOM 4439 C C . SER B 1 283 ? 50.387 5.261 115.595 1.00 24.80 283 SER B C 1
ATOM 4440 O O . SER B 1 283 ? 50.374 5.425 116.826 1.00 22.63 283 SER B O 1
ATOM 4443 N N . GLY B 1 284 ? 49.538 4.487 114.964 1.00 20.46 284 GLY B N 1
ATOM 4444 C CA . GLY B 1 284 ? 48.336 3.957 115.600 1.00 24.50 284 GLY B CA 1
ATOM 4445 C C . GLY B 1 284 ? 47.060 4.484 114.952 1.00 22.16 284 GLY B C 1
ATOM 4446 O O . GLY B 1 284 ? 46.906 5.684 114.716 1.00 22.78 284 GLY B O 1
ATOM 4447 N N . LYS B 1 285 ? 46.179 3.558 114.651 1.00 24.16 285 LYS B N 1
ATOM 4448 C CA . LYS B 1 285 ? 44.884 3.914 114.072 1.00 27.64 285 LYS B CA 1
ATOM 4449 C C . LYS B 1 285 ? 45.087 4.618 112.725 1.00 23.01 285 LYS B C 1
ATOM 4450 O O . LYS B 1 285 ? 44.291 5.460 112.338 1.00 27.61 285 LYS B O 1
ATOM 4456 N N . ASP B 1 286 ? 46.185 4.259 112.066 1.00 21.15 286 ASP B N 1
ATOM 4457 C CA . ASP B 1 286 ? 46.541 4.878 110.785 1.00 22.12 286 ASP B CA 1
ATOM 4458 C C . ASP B 1 286 ? 46.326 3.838 109.738 1.00 20.31 286 ASP B C 1
ATOM 4459 O O . ASP B 1 286 ? 46.535 2.642 109.914 1.00 22.80 286 ASP B O 1
ATOM 4464 N N . GLU B 1 287 ? 45.973 4.293 108.526 1.00 19.88 287 GLU B N 1
ATOM 4465 C CA . GLU B 1 287 ? 45.714 3.375 107.437 1.00 19.46 287 GLU B CA 1
ATOM 4466 C C . GLU B 1 287 ? 46.444 3.862 106.124 1.00 18.72 287 GLU B C 1
ATOM 4467 O O . GLU B 1 287 ? 46.398 5.034 105.803 1.00 20.97 287 GLU B O 1
ATOM 4473 N N . ILE B 1 288 ? 47.053 2.924 105.444 1.00 17.10 288 ILE B N 1
ATOM 4474 C CA . ILE B 1 288 ? 47.594 3.133 104.098 1.00 18.39 288 ILE B CA 1
ATOM 4475 C C . ILE B 1 288 ? 46.932 2.097 103.180 1.00 17.46 288 ILE B C 1
ATOM 4476 O O . ILE B 1 288 ? 46.886 0.881 103.445 1.00 20.77 288 ILE B O 1
ATOM 4481 N N . VAL B 1 289 ? 46.416 2.582 102.076 1.00 16.80 289 VAL B N 1
ATOM 4482 C CA . VAL B 1 289 ? 46.018 1.737 100.953 1.00 16.97 289 VAL B CA 1
ATOM 4483 C C . VAL B 1 289 ? 46.901 2.064 99.795 1.00 16.11 289 VAL B C 1
ATOM 4484 O O . VAL B 1 289 ? 46.916 3.239 99.331 1.00 17.07 289 VAL B O 1
ATOM 4488 N N . ALA B 1 290 ? 47.653 1.108 99.379 1.00 17.58 290 ALA B N 1
ATOM 4489 C CA . ALA B 1 290 ? 48.622 1.305 98.348 1.00 17.10 290 ALA B CA 1
ATOM 4490 C C . ALA B 1 290 ? 48.460 0.322 97.262 1.00 16.00 290 ALA B C 1
ATOM 4491 O O . ALA B 1 290 ? 47.948 -0.788 97.441 1.00 18.81 290 ALA B O 1
ATOM 4493 N N A ASN B 1 291 ? 49.044 0.691 96.124 0.56 17.21 291 ASN B N 1
ATOM 4494 N N B ASN B 1 291 ? 48.946 0.706 96.090 0.44 17.04 291 ASN B N 1
ATOM 4495 C CA A ASN B 1 291 ? 49.136 -0.138 94.934 0.56 17.49 291 ASN B CA 1
ATOM 4496 C CA B ASN B 1 291 ? 49.108 -0.222 94.991 0.44 17.24 291 ASN B CA 1
ATOM 4497 C C A ASN B 1 291 ? 50.540 -0.751 94.817 0.56 16.94 291 ASN B C 1
ATOM 4498 C C B ASN B 1 291 ? 50.566 -0.692 95.002 0.44 16.55 291 ASN B C 1
ATOM 4499 O O A ASN B 1 291 ? 50.768 -1.923 95.144 0.56 16.56 291 ASN B O 1
ATOM 4500 O O B ASN B 1 291 ? 50.854 -1.703 95.682 0.44 14.85 291 ASN B O 1
ATOM 4509 N N . ALA B 1 292 ? 51.504 0.051 94.371 1.00 14.91 292 ALA B N 1
ATOM 4510 C CA . ALA B 1 292 ? 52.966 -0.296 94.430 1.00 15.52 292 ALA B CA 1
ATOM 4511 C C . ALA B 1 292 ? 53.619 0.635 95.444 1.00 15.64 292 ALA B C 1
ATOM 4512 O O . ALA B 1 292 ? 53.346 1.824 95.469 1.00 14.86 292 ALA B O 1
ATOM 4514 N N . LEU B 1 293 ? 54.398 0.033 96.325 1.00 14.84 293 LEU B N 1
ATOM 4515 C CA . LEU B 1 293 ? 55.035 0.817 97.445 1.00 15.45 293 LEU B CA 1
ATOM 4516 C C . LEU B 1 293 ? 56.479 0.370 97.506 1.00 14.11 293 LEU B C 1
ATOM 4517 O O . LEU B 1 293 ? 56.772 -0.843 97.503 1.00 15.48 293 LEU B O 1
ATOM 4522 N N . PHE B 1 294 ? 57.383 1.366 97.507 1.00 14.01 294 PHE B N 1
ATOM 4523 C CA . PHE B 1 294 ? 58.823 1.176 97.597 1.00 14.12 294 PHE B CA 1
ATOM 4524 C C . PHE B 1 294 ? 59.228 2.026 98.798 1.00 13.01 294 PHE B C 1
ATOM 4525 O O . PHE B 1 294 ? 58.845 3.188 98.919 1.00 13.30 294 PHE B O 1
ATOM 4533 N N . CYS B 1 295 ? 59.989 1.448 99.737 1.00 14.19 295 CYS B N 1
ATOM 4534 C CA . CYS B 1 295 ? 60.527 2.244 100.813 1.00 14.33 295 CYS B CA 1
ATOM 4535 C C . CYS B 1 295 ? 61.787 1.617 101.366 1.00 14.78 295 CYS B C 1
ATOM 4536 O O . CYS B 1 295 ? 62.150 0.546 100.985 1.00 15.26 295 CYS B O 1
ATOM 4539 N N . ASP B 1 296 ? 62.542 2.384 102.175 1.00 13.52 296 ASP B N 1
ATOM 4540 C CA . ASP B 1 296 ? 63.654 1.743 102.939 1.00 13.26 296 ASP B CA 1
ATOM 4541 C C . ASP B 1 296 ? 63.053 0.845 104.038 1.00 13.19 296 ASP B C 1
ATOM 4542 O O . ASP B 1 296 ? 63.300 -0.350 104.045 1.00 16.48 296 ASP B O 1
ATOM 4547 N N . THR B 1 297 ? 62.327 1.426 104.962 1.00 14.69 297 THR B N 1
ATOM 4548 C CA . THR B 1 297 ? 61.716 0.694 106.038 1.00 16.52 297 THR B CA 1
ATOM 4549 C C . THR B 1 297 ? 60.230 1.042 106.080 1.00 16.14 297 THR B C 1
ATOM 4550 O O . THR B 1 297 ? 59.823 2.200 106.013 1.00 15.83 297 THR B O 1
ATOM 4554 N N . LEU B 1 298 ? 59.411 -0.007 106.240 1.00 16.85 298 LEU B N 1
ATOM 4555 C CA . LEU B 1 298 ? 58.017 0.135 106.553 1.00 17.40 298 LEU B CA 1
ATOM 4556 C C . LEU B 1 298 ? 57.765 -0.302 107.997 1.00 16.63 298 LEU B C 1
ATOM 4557 O O . LEU B 1 298 ? 57.930 -1.472 108.317 1.00 17.46 298 LEU B O 1
ATOM 4562 N N . ASP B 1 299 ? 57.386 0.646 108.821 1.00 18.34 299 ASP B N 1
ATOM 4563 C CA . ASP B 1 299 ? 57.272 0.468 110.290 1.00 17.99 299 ASP B CA 1
ATOM 4564 C C . ASP B 1 299 ? 55.798 0.479 110.667 1.00 19.97 299 ASP B C 1
ATOM 4565 O O . ASP B 1 299 ? 55.124 1.492 110.510 1.00 19.79 299 ASP B O 1
ATOM 4570 N N . ILE B 1 300 ? 55.305 -0.669 111.142 1.00 19.45 300 ILE B N 1
ATOM 4571 C CA . ILE B 1 300 ? 54.016 -0.780 111.753 1.00 21.85 300 ILE B CA 1
ATOM 4572 C C . ILE B 1 300 ? 54.283 -1.207 113.216 1.00 19.73 300 ILE B C 1
ATOM 4573 O O . ILE B 1 300 ? 54.120 -2.374 113.557 1.00 23.00 300 ILE B O 1
ATOM 4578 N N . ARG B 1 301 ? 54.717 -0.234 114.010 1.00 24.82 301 ARG B N 1
ATOM 4579 C CA . ARG B 1 301 ? 55.215 -0.495 115.382 1.00 26.51 301 ARG B CA 1
ATOM 4580 C C . ARG B 1 301 ? 54.728 0.389 116.472 1.00 27.93 301 ARG B C 1
ATOM 4581 O O . ARG B 1 301 ? 55.055 0.145 117.625 1.00 35.57 301 ARG B O 1
ATOM 4589 N N . ASN B 1 302 ? 54.088 1.474 116.158 1.00 24.51 302 ASN B N 1
ATOM 4590 C CA . ASN B 1 302 ? 53.561 2.350 117.139 1.00 24.90 302 ASN B CA 1
ATOM 4591 C C . ASN B 1 302 ? 52.061 2.118 117.341 1.00 28.48 302 ASN B C 1
ATOM 4592 O O . ASN B 1 302 ? 51.334 1.813 116.401 1.00 22.70 302 ASN B O 1
ATOM 4597 N N . GLY B 1 303 ? 51.598 2.193 118.603 1.00 22.81 303 GLY B N 1
ATOM 4598 C CA . GLY B 1 303 ? 50.155 2.116 118.888 1.00 22.87 303 GLY B CA 1
ATOM 4599 C C . GLY B 1 303 ? 49.543 0.800 118.482 1.00 21.17 303 GLY B C 1
ATOM 4600 O O . GLY B 1 303 ? 50.168 -0.195 118.546 1.00 22.28 303 GLY B O 1
ATOM 4601 N N . SER B 1 304 ? 48.272 0.825 118.113 1.00 25.50 304 SER B N 1
ATOM 4602 C CA . SER B 1 304 ? 47.565 -0.354 117.676 1.00 24.95 304 SER B CA 1
ATOM 4603 C C . SER B 1 304 ? 46.550 0.058 116.613 1.00 24.32 304 SER B C 1
ATOM 4604 O O . SER B 1 304 ? 46.361 1.218 116.325 1.00 27.06 304 SER B O 1
ATOM 4607 N N . SER B 1 305 ? 45.948 -0.933 116.025 1.00 21.50 305 SER B N 1
ATOM 4608 C CA . SER B 1 305 ? 44.819 -0.756 115.076 1.00 28.48 305 SER B CA 1
ATOM 4609 C C . SER B 1 305 ? 45.228 0.055 113.836 1.00 25.42 305 SER B C 1
ATOM 4610 O O . SER B 1 305 ? 44.453 0.842 113.327 1.00 23.49 305 SER B O 1
ATOM 4613 N N . ASN B 1 306 ? 46.457 -0.169 113.385 1.00 25.93 306 ASN B N 1
ATOM 4614 C CA . ASN B 1 306 ? 46.918 0.310 112.069 1.00 23.21 306 ASN B CA 1
ATOM 4615 C C . ASN B 1 306 ? 46.470 -0.660 110.996 1.00 20.74 306 ASN B C 1
ATOM 4616 O O . ASN B 1 306 ? 46.057 -1.833 111.228 1.00 22.10 306 ASN B O 1
ATOM 4621 N N . LEU B 1 307 ? 46.454 -0.170 109.750 1.00 21.99 307 LEU B N 1
ATOM 4622 C CA . LEU B 1 307 ? 46.198 -1.085 108.666 1.00 22.49 307 LEU B CA 1
ATOM 4623 C C . LEU B 1 307 ? 46.972 -0.655 107.405 1.00 21.87 307 LEU B C 1
ATOM 4624 O O . LEU B 1 307 ? 46.751 0.461 106.915 1.00 22.90 307 LEU B O 1
ATOM 4629 N N . VAL B 1 308 ? 47.767 -1.549 106.872 1.00 17.93 308 VAL B N 1
ATOM 4630 C CA . VAL B 1 308 ? 48.426 -1.316 105.573 1.00 19.05 308 VAL B CA 1
ATOM 4631 C C . VAL B 1 308 ? 47.942 -2.386 104.656 1.00 18.28 308 VAL B C 1
ATOM 4632 O O . VAL B 1 308 ? 48.197 -3.569 104.840 1.00 19.98 308 VAL B O 1
ATOM 4636 N N . THR B 1 309 ? 47.262 -1.964 103.608 1.00 16.98 309 THR B N 1
ATOM 4637 C CA . THR B 1 309 ? 46.774 -2.852 102.584 1.00 18.32 309 THR B CA 1
ATOM 4638 C C . THR B 1 309 ? 47.528 -2.626 101.258 1.00 18.90 309 THR B C 1
ATOM 4639 O O . THR B 1 309 ? 47.646 -1.459 100.816 1.00 17.81 309 THR B O 1
ATOM 4643 N N . ILE B 1 310 ? 48.041 -3.699 100.698 1.00 17.48 310 ILE B N 1
ATOM 4644 C CA . ILE B 1 310 ? 48.825 -3.750 99.475 1.00 17.53 310 ILE B CA 1
ATOM 4645 C C . ILE B 1 310 ? 48.052 -4.424 98.352 1.00 19.52 310 ILE B C 1
ATOM 4646 O O . ILE B 1 310 ? 47.704 -5.619 98.433 1.00 20.59 310 ILE B O 1
ATOM 4651 N N . ASN B 1 311 ? 47.799 -3.656 97.304 1.00 20.19 311 ASN B N 1
ATOM 4652 C CA . ASN B 1 311 ? 47.131 -4.160 96.074 1.00 20.25 311 ASN B CA 1
ATOM 4653 C C . ASN B 1 311 ? 48.053 -4.783 95.063 1.00 19.90 311 ASN B C 1
ATOM 4654 O O . ASN B 1 311 ? 47.643 -5.701 94.349 1.00 21.37 311 ASN B O 1
ATOM 4659 N N A GLU B 1 312 ? 49.305 -4.309 94.944 0.58 18.21 312 GLU B N 1
ATOM 4660 N N B GLU B 1 312 ? 49.283 -4.268 94.930 0.42 18.81 312 GLU B N 1
ATOM 4661 C CA A GLU B 1 312 ? 50.227 -4.876 93.981 0.58 17.71 312 GLU B CA 1
ATOM 4662 C CA B GLU B 1 312 ? 50.219 -4.769 93.940 0.42 18.26 312 GLU B CA 1
ATOM 4663 C C A GLU B 1 312 ? 51.529 -5.359 94.602 0.58 17.02 312 GLU B C 1
ATOM 4664 C C B GLU B 1 312 ? 51.477 -5.323 94.620 0.42 17.35 312 GLU B C 1
ATOM 4665 O O A GLU B 1 312 ? 51.839 -6.524 94.520 0.58 18.41 312 GLU B O 1
ATOM 4666 O O B GLU B 1 312 ? 51.669 -6.512 94.636 0.42 17.97 312 GLU B O 1
ATOM 4677 N N . PHE B 1 313 ? 52.309 -4.477 95.230 1.00 16.15 313 PHE B N 1
ATOM 4678 C CA . PHE B 1 313 ? 53.466 -5.012 95.936 1.00 15.04 313 PHE B CA 1
ATOM 4679 C C . PHE B 1 313 ? 54.038 -3.975 96.898 1.00 18.36 313 PHE B C 1
ATOM 4680 O O . PHE B 1 313 ? 53.750 -2.777 96.802 1.00 16.39 313 PHE B O 1
ATOM 4688 N N . ALA B 1 314 ? 54.794 -4.472 97.864 1.00 15.84 314 ALA B N 1
ATOM 4689 C CA . ALA B 1 314 ? 55.606 -3.612 98.712 1.00 16.54 314 ALA B CA 1
ATOM 4690 C C . ALA B 1 314 ? 57.007 -4.138 98.610 1.00 17.65 314 ALA B C 1
ATOM 4691 O O . ALA B 1 314 ? 57.214 -5.343 98.741 1.00 16.89 314 ALA B O 1
ATOM 4693 N N . TYR B 1 315 ? 57.979 -3.211 98.400 1.00 16.09 315 TYR B N 1
ATOM 4694 C CA . TYR B 1 315 ? 59.353 -3.496 98.161 1.00 15.49 315 TYR B CA 1
ATOM 4695 C C . TYR B 1 315 ? 60.139 -2.658 99.137 1.00 14.48 315 TYR B C 1
ATOM 4696 O O . TYR B 1 315 ? 59.983 -1.475 99.147 1.00 15.79 315 TYR B O 1
ATOM 4705 N N . PHE B 1 316 ? 60.945 -3.316 99.982 1.00 15.95 316 PHE B N 1
ATOM 4706 C CA . PHE B 1 316 ? 61.512 -2.694 101.202 1.00 14.57 316 PHE B CA 1
ATOM 4707 C C . PHE B 1 316 ? 62.886 -3.319 101.528 1.00 15.45 316 PHE B C 1
ATOM 4708 O O . PHE B 1 316 ? 63.190 -4.432 101.114 1.00 15.32 316 PHE B O 1
ATOM 4716 N N . ASN B 1 317 ? 63.688 -2.550 102.245 1.00 15.15 317 ASN B N 1
ATOM 4717 C CA . ASN B 1 317 ? 64.848 -3.137 102.996 1.00 16.42 317 ASN B CA 1
ATOM 4718 C C . ASN B 1 317 ? 64.427 -3.751 104.313 1.00 17.40 317 ASN B C 1
ATOM 4719 O O . ASN B 1 317 ? 64.993 -4.811 104.665 1.00 17.22 317 ASN B O 1
ATOM 4724 N N . LYS B 1 318 ? 63.510 -3.124 105.020 1.00 16.22 318 LYS B N 1
ATOM 4725 C CA . LYS B 1 318 ? 62.999 -3.692 106.261 1.00 19.21 318 LYS B CA 1
ATOM 4726 C C . LYS B 1 318 ? 61.516 -3.466 106.425 1.00 18.61 318 LYS B C 1
ATOM 4727 O O . LYS B 1 318 ? 60.991 -2.372 106.175 1.00 16.81 318 LYS B O 1
ATOM 4733 N N . LEU B 1 319 ? 60.851 -4.521 106.892 1.00 18.98 319 LEU B N 1
ATOM 4734 C CA . LEU B 1 319 ? 59.414 -4.480 107.202 1.00 18.17 319 LEU B CA 1
ATOM 4735 C C . LEU B 1 319 ? 59.268 -4.924 108.636 1.00 16.77 319 LEU B C 1
ATOM 4736 O O . LEU B 1 319 ? 59.576 -6.093 108.886 1.00 18.75 319 LEU B O 1
ATOM 4741 N N . ASN B 1 320 ? 58.720 -4.072 109.476 1.00 18.11 320 ASN B N 1
ATOM 4742 C CA . ASN B 1 320 ? 58.481 -4.358 110.853 1.00 18.00 320 ASN B CA 1
ATOM 4743 C C . ASN B 1 320 ? 57.010 -4.422 111.125 1.00 19.60 320 ASN B C 1
ATOM 4744 O O . ASN B 1 320 ? 56.364 -3.364 111.198 1.00 20.24 320 ASN B O 1
ATOM 4749 N N . ILE B 1 321 ? 56.445 -5.648 111.286 1.00 20.94 321 ILE B N 1
ATOM 4750 C CA . ILE B 1 321 ? 55.052 -5.750 111.654 1.00 20.15 321 ILE B CA 1
ATOM 4751 C C . ILE B 1 321 ? 54.965 -6.156 113.143 1.00 21.39 321 ILE B C 1
ATOM 4752 O O . ILE B 1 321 ? 55.074 -7.361 113.458 1.00 23.17 321 ILE B O 1
ATOM 4757 N N . TRP B 1 322 ? 54.953 -5.152 114.023 1.00 23.25 322 TRP B N 1
ATOM 4758 C CA . TRP B 1 322 ? 54.956 -5.376 115.451 1.00 25.22 322 TRP B CA 1
ATOM 4759 C C . TRP B 1 322 ? 53.606 -5.066 116.147 1.00 33.96 322 TRP B C 1
ATOM 4760 O O . TRP B 1 322 ? 53.509 -5.144 117.355 1.00 32.27 322 TRP B O 1
ATOM 4771 N N . THR B 1 323 ? 52.595 -4.677 115.371 1.00 28.26 323 THR B N 1
ATOM 4772 C CA . THR B 1 323 ? 51.252 -4.628 115.839 1.00 28.10 323 THR B CA 1
ATOM 4773 C C . THR B 1 323 ? 50.375 -4.860 114.626 1.00 27.27 323 THR B C 1
ATOM 4774 O O . THR B 1 323 ? 50.876 -5.138 113.519 1.00 30.22 323 THR B O 1
ATOM 4778 N N A ASP B 1 324 ? 49.063 -4.796 114.854 0.38 27.72 324 ASP B N 1
ATOM 4779 N N B ASP B 1 324 ? 49.075 -4.763 114.830 0.62 29.64 324 ASP B N 1
ATOM 4780 C CA A ASP B 1 324 ? 48.023 -4.931 113.837 0.38 28.16 324 ASP B CA 1
ATOM 4781 C CA B ASP B 1 324 ? 48.126 -5.061 113.779 0.62 32.03 324 ASP B CA 1
ATOM 4782 C C A ASP B 1 324 ? 48.261 -3.794 112.869 0.38 26.51 324 ASP B C 1
ATOM 4783 C C B ASP B 1 324 ? 48.073 -3.822 112.881 0.62 29.57 324 ASP B C 1
ATOM 4784 O O A ASP B 1 324 ? 48.669 -2.727 113.323 0.38 22.89 324 ASP B O 1
ATOM 4785 O O B ASP B 1 324 ? 47.988 -2.696 113.399 0.62 29.77 324 ASP B O 1
ATOM 4794 N N . LYS B 1 325 ? 48.143 -3.972 111.550 1.00 27.72 325 LYS B N 1
ATOM 4795 C CA . LYS B 1 325 ? 48.142 -5.194 110.794 1.00 24.95 325 LYS B CA 1
ATOM 4796 C C . LYS B 1 325 ? 48.530 -4.846 109.287 1.00 22.55 325 LYS B C 1
ATOM 4797 O O . LYS B 1 325 ? 48.325 -3.704 108.856 1.00 23.44 325 LYS B O 1
ATOM 4803 N N . MET B 1 326 ? 49.013 -5.818 108.549 1.00 20.01 326 MET B N 1
ATOM 4804 C CA . MET B 1 326 ? 49.238 -5.750 107.078 1.00 21.83 326 MET B CA 1
ATOM 4805 C C . MET B 1 326 ? 48.386 -6.770 106.346 1.00 22.53 326 MET B C 1
ATOM 4806 O O . MET B 1 326 ? 48.390 -7.948 106.675 1.00 22.76 326 MET B O 1
ATOM 4811 N N . VAL B 1 327 ? 47.724 -6.314 105.288 1.00 21.55 327 VAL B N 1
ATOM 4812 C CA . VAL B 1 327 ? 46.944 -7.177 104.355 1.00 22.21 327 VAL B CA 1
ATOM 4813 C C . VAL B 1 327 ? 47.515 -7.153 102.970 1.00 20.80 327 VAL B C 1
ATOM 4814 O O . VAL B 1 327 ? 47.689 -6.043 102.383 1.00 21.28 327 VAL B O 1
ATOM 4818 N N . LEU B 1 328 ? 47.811 -8.321 102.438 1.00 18.67 328 LEU B N 1
ATOM 4819 C CA . LEU B 1 328 ? 48.144 -8.486 101.041 1.00 17.60 328 LEU B CA 1
ATOM 4820 C C . LEU B 1 328 ? 46.904 -8.941 100.238 1.00 22.09 328 LEU B C 1
ATOM 4821 O O . LEU B 1 328 ? 46.333 -10.010 100.502 1.00 22.88 328 LEU B O 1
ATOM 4826 N N . LYS B 1 329 ? 46.458 -8.078 99.342 1.00 22.57 329 LYS B N 1
ATOM 4827 C CA . LYS B 1 329 ? 45.313 -8.427 98.475 1.00 23.55 329 LYS B CA 1
ATOM 4828 C C . LYS B 1 329 ? 45.688 -9.450 97.449 1.00 22.45 329 LYS B C 1
ATOM 4829 O O . LYS B 1 329 ? 46.889 -9.772 97.155 1.00 19.98 329 LYS B O 1
ATOM 4835 N N A SER B 1 330 ? 44.657 -10.018 96.836 0.39 22.34 330 SER B N 1
ATOM 4836 N N B SER B 1 330 ? 44.661 -10.018 96.800 0.61 23.22 330 SER B N 1
ATOM 4837 C CA A SER B 1 330 ? 44.857 -11.088 95.880 0.39 21.30 330 SER B CA 1
ATOM 4838 C CA B SER B 1 330 ? 44.954 -11.124 95.898 0.61 21.84 330 SER B CA 1
ATOM 4839 C C A SER B 1 330 ? 45.982 -10.853 94.838 0.39 20.72 330 SER B C 1
ATOM 4840 C C B SER B 1 330 ? 46.025 -10.843 94.870 0.61 20.78 330 SER B C 1
ATOM 4841 O O A SER B 1 330 ? 46.057 -9.787 94.235 0.39 21.37 330 SER B O 1
ATOM 4842 O O B SER B 1 330 ? 46.073 -9.783 94.266 0.61 21.71 330 SER B O 1
ATOM 4847 N N . ASN B 1 331 ? 46.868 -11.845 94.656 1.00 20.34 331 ASN B N 1
ATOM 4848 C CA . ASN B 1 331 ? 47.938 -11.797 93.683 1.00 22.10 331 ASN B CA 1
ATOM 4849 C C . ASN B 1 331 ? 49.081 -10.754 94.010 1.00 18.62 331 ASN B C 1
ATOM 4850 O O . ASN B 1 331 ? 49.976 -10.617 93.191 1.00 20.87 331 ASN B O 1
ATOM 4855 N N . SER B 1 332 ? 49.034 -10.145 95.171 1.00 20.16 332 SER B N 1
ATOM 4856 C CA . SER B 1 332 ? 50.092 -9.149 95.566 1.00 20.77 332 SER B CA 1
ATOM 4857 C C . SER B 1 332 ? 51.318 -9.814 96.080 1.00 23.14 332 SER B C 1
ATOM 4858 O O . SER B 1 332 ? 51.313 -11.029 96.326 1.00 20.73 332 SER B O 1
ATOM 4861 N N . LYS B 1 333 ? 52.407 -9.015 96.181 1.00 17.47 333 LYS B N 1
ATOM 4862 C CA . LYS B 1 333 ? 53.720 -9.568 96.545 1.00 20.45 333 LYS B CA 1
ATOM 4863 C C . LYS B 1 333 ? 54.440 -8.679 97.527 1.00 19.09 333 LYS B C 1
ATOM 4864 O O . LYS B 1 333 ? 54.194 -7.456 97.566 1.00 19.91 333 LYS B O 1
ATOM 4870 N N . LEU B 1 334 ? 55.239 -9.310 98.377 1.00 19.60 334 LEU B N 1
ATOM 4871 C CA . LEU B 1 334 ? 56.218 -8.636 99.175 1.00 17.88 334 LEU B CA 1
ATOM 4872 C C . LEU B 1 334 ? 57.594 -8.917 98.635 1.00 17.70 334 LEU B C 1
ATOM 4873 O O . LEU B 1 334 ? 57.946 -10.053 98.300 1.00 16.93 334 LEU B O 1
ATOM 4878 N N . PHE B 1 335 ? 58.446 -7.873 98.555 1.00 17.38 335 PHE B N 1
ATOM 4879 C CA . PHE B 1 335 ? 59.846 -7.987 98.090 1.00 16.20 335 PHE B CA 1
ATOM 4880 C C . PHE B 1 335 ? 60.791 -7.389 99.153 1.00 17.50 335 PHE B C 1
ATOM 488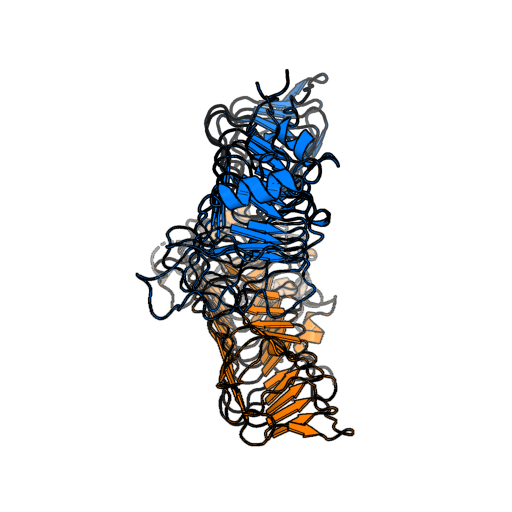1 O O . PHE B 1 335 ? 60.948 -6.181 99.259 1.00 16.38 335 PHE B O 1
ATOM 4889 N N . GLY B 1 336 ? 61.347 -8.237 100.008 1.00 17.40 336 GLY B N 1
ATOM 4890 C CA . GLY B 1 336 ? 62.359 -7.779 100.971 1.00 17.61 336 GLY B CA 1
ATOM 4891 C C . GLY B 1 336 ? 63.754 -8.172 100.475 1.00 16.16 336 GLY B C 1
ATOM 4892 O O . GLY B 1 336 ? 63.933 -8.745 99.365 1.00 18.27 336 GLY B O 1
ATOM 4893 N N . GLY B 1 337 ? 64.781 -7.824 101.221 1.00 18.60 337 GLY B N 1
ATOM 4894 C CA . GLY B 1 337 ? 64.716 -7.188 102.487 1.00 18.28 337 GLY B CA 1
ATOM 4895 C C . GLY B 1 337 ? 64.406 -8.133 103.626 1.00 21.31 337 GLY B C 1
ATOM 4896 O O . GLY B 1 337 ? 64.033 -9.260 103.371 1.00 21.03 337 GLY B O 1
ATOM 4897 N N . ASP B 1 338 ? 64.455 -7.633 104.843 1.00 18.83 338 ASP B N 1
ATOM 4898 C CA . ASP B 1 338 ? 64.139 -8.447 106.043 1.00 20.15 338 ASP B CA 1
ATOM 4899 C C . ASP B 1 338 ? 62.765 -8.100 106.565 1.00 19.78 338 ASP B C 1
ATOM 4900 O O . ASP B 1 338 ? 62.282 -6.936 106.521 1.00 19.06 338 ASP B O 1
ATOM 4905 N N . ILE B 1 339 ? 62.095 -9.127 107.086 1.00 17.72 339 ILE B N 1
ATOM 4906 C CA . ILE B 1 339 ? 60.779 -8.985 107.690 1.00 19.67 339 ILE B CA 1
ATOM 4907 C C . ILE B 1 339 ? 60.817 -9.429 109.131 1.00 18.41 339 ILE B C 1
ATOM 4908 O O . ILE B 1 339 ? 61.341 -10.488 109.366 1.00 19.02 339 ILE B O 1
ATOM 4913 N N . GLU B 1 340 ? 60.272 -8.647 110.055 1.00 19.43 340 GLU B N 1
ATOM 4914 C CA . GLU B 1 340 ? 60.242 -9.017 111.456 1.00 22.80 340 GLU B CA 1
ATOM 4915 C C . GLU B 1 340 ? 58.815 -8.814 111.967 1.00 21.42 340 GLU B C 1
ATOM 4916 O O . GLU B 1 340 ? 58.234 -7.706 111.882 1.00 21.68 340 GLU B O 1
ATOM 4922 N N . ILE B 1 341 ? 58.259 -9.890 112.530 1.00 21.00 341 ILE B N 1
ATOM 4923 C CA . ILE B 1 341 ? 56.936 -9.879 113.061 1.00 20.66 341 ILE B CA 1
ATOM 4924 C C . ILE B 1 341 ? 57.041 -10.259 114.512 1.00 24.13 341 ILE B C 1
ATOM 4925 O O . ILE B 1 341 ? 57.510 -11.350 114.810 1.00 23.28 341 ILE B O 1
ATOM 4930 N N . ARG B 1 342 ? 56.601 -9.382 115.379 1.00 23.61 342 ARG B N 1
ATOM 4931 C CA . ARG B 1 342 ? 56.584 -9.673 116.817 1.00 28.46 342 ARG B CA 1
ATOM 4932 C C . ARG B 1 342 ? 55.377 -9.072 117.523 1.00 30.22 342 ARG B C 1
ATOM 4933 O O . ARG B 1 342 ? 54.485 -8.504 116.876 1.00 25.97 342 ARG B O 1
ATOM 4941 N N . ASN B 1 343 ? 55.340 -9.180 118.870 1.00 25.94 343 ASN B N 1
ATOM 4942 C CA . ASN B 1 343 ? 54.181 -8.690 119.646 1.00 24.32 343 ASN B CA 1
ATOM 4943 C C . ASN B 1 343 ? 52.902 -9.201 119.016 1.00 25.75 343 ASN B C 1
ATOM 4944 O O . ASN B 1 343 ? 52.854 -10.372 118.654 1.00 27.12 343 ASN B O 1
ATOM 4949 N N . ASP B 1 344 ? 51.892 -8.339 118.795 1.00 27.84 344 ASP B N 1
ATOM 4950 C CA . ASP B 1 344 ? 50.686 -8.790 118.156 1.00 27.53 344 ASP B CA 1
ATOM 4951 C C . ASP B 1 344 ? 50.641 -8.532 116.646 1.00 27.02 344 ASP B C 1
ATOM 4952 O O . ASP B 1 344 ? 49.551 -8.561 116.034 1.00 26.08 344 ASP B O 1
ATOM 4957 N N . GLY B 1 345 ? 51.801 -8.368 116.010 1.00 26.01 345 GLY B N 1
ATOM 4958 C CA . GLY B 1 345 ? 51.820 -8.238 114.574 1.00 25.59 345 GLY B CA 1
ATOM 4959 C C . GLY B 1 345 ? 51.118 -9.331 113.828 1.00 26.32 345 GLY B C 1
ATOM 4960 O O . GLY B 1 345 ? 51.270 -10.512 114.147 1.00 23.59 345 GLY B O 1
ATOM 4961 N N . ILE B 1 346 ? 50.448 -8.953 112.729 1.00 23.30 346 ILE B N 1
ATOM 4962 C CA . ILE B 1 346 ? 49.708 -9.873 111.880 1.00 24.78 346 ILE B CA 1
ATOM 4963 C C . ILE B 1 346 ? 49.966 -9.447 110.430 1.00 23.27 346 ILE B C 1
ATOM 4964 O O . ILE B 1 346 ? 49.778 -8.255 110.092 1.00 23.20 346 ILE B O 1
ATOM 4969 N N . LEU B 1 347 ? 50.410 -10.402 109.680 1.00 24.87 347 LEU B N 1
ATOM 4970 C CA . LEU B 1 347 ? 50.414 -10.380 108.269 1.00 26.20 347 LEU B CA 1
ATOM 4971 C C . LEU B 1 347 ? 49.312 -11.333 107.759 1.00 28.44 347 LEU B C 1
ATOM 4972 O O . LEU B 1 347 ? 49.408 -12.614 107.941 1.00 26.52 347 LEU B O 1
ATOM 4977 N N A SER B 1 348 ? 48.312 -10.734 107.113 0.43 25.87 348 SER B N 1
ATOM 4978 N N B SER B 1 348 ? 48.325 -10.750 107.076 0.57 24.73 348 SER B N 1
ATOM 4979 C CA A SER B 1 348 ? 47.262 -11.473 106.397 0.43 26.41 348 SER B CA 1
ATOM 4980 C CA B SER B 1 348 ? 47.215 -11.504 106.446 0.57 25.06 348 SER B CA 1
ATOM 4981 C C A SER B 1 348 ? 47.481 -11.438 104.888 0.43 27.22 348 SER B C 1
ATOM 4982 C C B SER B 1 348 ? 47.233 -11.386 104.927 0.57 26.56 348 SER B C 1
ATOM 4983 O O A SER B 1 348 ? 48.044 -10.478 104.314 0.43 22.99 348 SER B O 1
ATOM 4984 O O B SER B 1 348 ? 47.353 -10.276 104.388 0.57 22.38 348 SER B O 1
ATOM 4989 N N . ALA B 1 349 ? 47.093 -12.507 104.216 1.00 24.63 349 ALA B N 1
ATOM 4990 C CA . ALA B 1 349 ? 47.206 -12.503 102.783 1.00 23.85 349 ALA B CA 1
ATOM 4991 C C . ALA B 1 349 ? 46.200 -13.340 102.049 1.00 27.20 349 ALA B C 1
ATOM 4992 O O . ALA B 1 349 ? 45.930 -14.487 102.425 1.00 25.41 349 ALA B O 1
ATOM 4994 N N . ASP B 1 350 ? 45.846 -12.849 100.885 1.00 26.71 350 ASP B N 1
ATOM 4995 C CA . ASP B 1 350 ? 44.768 -13.470 100.103 1.00 30.73 350 ASP B CA 1
ATOM 4996 C C . ASP B 1 350 ? 45.360 -14.408 99.082 1.00 28.24 350 ASP B C 1
ATOM 4997 O O . ASP B 1 350 ? 46.559 -14.598 98.983 1.00 24.88 350 ASP B O 1
ATOM 5002 N N A VAL B 1 351 ? 44.491 -14.976 98.251 0.60 26.23 351 VAL B N 1
ATOM 5003 N N B VAL B 1 351 ? 44.496 -14.990 98.251 0.40 27.23 351 VAL B N 1
ATOM 5004 C CA A VAL B 1 351 ? 44.954 -15.956 97.258 0.60 28.12 351 VAL B CA 1
ATOM 5005 C CA B VAL B 1 351 ? 44.930 -15.973 97.251 0.40 28.58 351 VAL B CA 1
ATOM 5006 C C A VAL B 1 351 ? 45.997 -15.418 96.255 0.60 24.90 351 VAL B C 1
ATOM 5007 C C B VAL B 1 351 ? 45.972 -15.428 96.250 0.40 25.80 351 VAL B C 1
ATOM 5008 O O A VAL B 1 351 ? 45.937 -14.288 95.806 0.60 22.51 351 VAL B O 1
ATOM 5009 O O B VAL B 1 351 ? 45.910 -14.280 95.837 0.40 24.02 351 VAL B O 1
ATOM 5016 N N . GLY B 1 352 ? 46.927 -16.265 95.867 1.00 25.81 352 GLY B N 1
ATOM 5017 C CA . GLY B 1 352 ? 47.834 -15.973 94.780 1.00 24.12 352 GLY B CA 1
ATOM 5018 C C . GLY B 1 352 ? 49.028 -15.059 95.256 1.00 23.59 352 GLY B C 1
ATOM 5019 O O . GLY B 1 352 ? 49.809 -14.655 94.459 1.00 24.81 352 GLY B O 1
ATOM 5020 N N . THR B 1 353 ? 49.086 -14.816 96.545 1.00 23.36 353 THR B N 1
ATOM 5021 C CA . THR B 1 353 ? 50.147 -13.905 97.146 1.00 23.26 353 THR B CA 1
ATOM 5022 C C . THR B 1 353 ? 51.464 -14.644 97.347 1.00 25.64 353 THR B C 1
ATOM 5023 O O . THR B 1 353 ? 51.509 -15.866 97.550 1.00 22.99 353 THR B O 1
ATOM 5027 N N . VAL B 1 354 ? 52.580 -13.891 97.283 1.00 21.78 354 VAL B N 1
ATOM 5028 C CA . VAL B 1 354 ? 53.897 -14.451 97.352 1.00 20.61 354 VAL B CA 1
ATOM 5029 C C . VAL B 1 354 ? 54.746 -13.468 98.162 1.00 22.70 354 VAL B C 1
ATOM 5030 O O . VAL B 1 354 ? 54.678 -12.243 97.910 1.00 19.67 354 VAL B O 1
ATOM 5034 N N . VAL B 1 355 ? 55.535 -14.012 99.090 1.00 20.71 355 VAL B N 1
ATOM 5035 C CA . VAL B 1 355 ? 56.401 -13.201 99.899 1.00 20.44 355 VAL B CA 1
ATOM 5036 C C . VAL B 1 355 ? 57.834 -13.616 99.573 1.00 19.94 355 VAL B C 1
ATOM 5037 O O . VAL B 1 355 ? 58.156 -14.817 99.555 1.00 18.72 355 VAL B O 1
ATOM 5041 N N . TYR B 1 356 ? 58.723 -12.643 99.307 1.00 19.37 356 TYR B N 1
ATOM 5042 C CA . TYR B 1 356 ? 60.135 -12.896 99.119 1.00 19.77 356 TYR B CA 1
ATOM 5043 C C . TYR B 1 356 ? 60.915 -12.120 100.150 1.00 19.22 356 TYR B C 1
ATOM 5044 O O . TYR B 1 356 ? 60.650 -10.951 100.375 1.00 19.66 356 TYR B O 1
ATOM 5053 N N . ALA B 1 357 ? 61.822 -12.780 100.854 1.00 21.45 357 ALA B N 1
ATOM 5054 C CA . ALA B 1 357 ? 62.572 -12.104 101.900 1.00 19.14 357 ALA B CA 1
ATOM 5055 C C . ALA B 1 357 ? 64.015 -12.669 101.951 1.00 21.21 357 ALA B C 1
ATOM 5056 O O . ALA B 1 357 ? 64.311 -13.744 101.455 1.00 19.43 357 ALA B O 1
ATOM 5058 N N . ASN B 1 358 ? 64.912 -11.863 102.517 1.00 19.23 358 ASN B N 1
ATOM 5059 C CA . ASN B 1 358 ? 66.219 -12.391 102.986 1.00 20.78 358 ASN B CA 1
ATOM 5060 C C . ASN B 1 358 ? 65.961 -13.077 104.355 1.00 22.38 358 ASN B C 1
ATOM 5061 O O . ASN B 1 358 ? 65.845 -14.274 104.389 1.00 24.52 358 ASN B O 1
ATOM 5066 N N A ASN B 1 359 ? 65.816 -12.323 105.423 0.57 20.18 359 ASN B N 1
ATOM 5067 N N B ASN B 1 359 ? 65.752 -12.312 105.406 0.43 20.36 359 ASN B N 1
ATOM 5068 C CA A ASN B 1 359 ? 65.507 -12.918 106.690 0.57 21.64 359 ASN B CA 1
ATOM 5069 C CA B ASN B 1 359 ? 65.502 -12.893 106.691 0.43 21.24 359 ASN B CA 1
ATOM 5070 C C A ASN B 1 359 ? 64.034 -12.716 106.955 0.57 21.24 359 ASN B C 1
ATOM 5071 C C B ASN B 1 359 ? 64.066 -12.672 107.086 0.43 21.02 359 ASN B C 1
ATOM 5072 O O A ASN B 1 359 ? 63.475 -11.631 106.745 0.57 20.30 359 ASN B O 1
ATOM 5073 O O B ASN B 1 359 ? 63.571 -11.526 107.097 0.43 18.76 359 ASN B O 1
ATOM 5082 N N . LEU B 1 360 ? 63.398 -13.758 107.463 1.00 20.60 360 LEU B N 1
ATOM 5083 C CA . LEU B 1 360 ? 62.051 -13.627 108.050 1.00 20.76 360 LEU B CA 1
ATOM 5084 C C . LEU B 1 360 ? 62.119 -14.073 109.494 1.00 21.98 360 LEU B C 1
ATOM 5085 O O . LEU B 1 360 ? 62.493 -15.231 109.746 1.00 22.41 360 LEU B O 1
ATOM 5090 N N . ASP B 1 361 ? 61.749 -13.202 110.382 1.00 21.71 361 ASP B N 1
ATOM 5091 C CA . ASP B 1 361 ? 61.811 -13.420 111.832 1.00 23.83 361 ASP B CA 1
ATOM 5092 C C . ASP B 1 361 ? 60.410 -13.334 112.390 1.00 24.36 361 ASP B C 1
ATOM 5093 O O . ASP B 1 361 ? 59.781 -12.272 112.257 1.00 24.52 361 ASP B O 1
ATOM 5098 N N . ILE B 1 362 ? 59.968 -14.371 113.137 1.00 22.08 362 ILE B N 1
ATOM 5099 C CA . ILE B 1 362 ? 58.646 -14.403 113.702 1.00 24.53 362 ILE B CA 1
ATOM 5100 C C . ILE B 1 362 ? 58.801 -14.770 115.153 1.00 24.12 362 ILE B C 1
ATOM 5101 O O . ILE B 1 362 ? 59.342 -15.806 115.454 1.00 25.01 362 ILE B O 1
ATOM 5106 N N . ILE B 1 363 ? 58.404 -13.868 116.030 1.00 25.17 363 ILE B N 1
ATOM 5107 C CA . ILE B 1 363 ? 58.728 -13.968 117.415 1.00 25.55 363 ILE B CA 1
ATOM 5108 C C . ILE B 1 363 ? 57.495 -13.845 118.278 1.00 25.38 363 ILE B C 1
ATOM 5109 O O . ILE B 1 363 ? 56.881 -12.765 118.372 1.00 25.18 363 ILE B O 1
ATOM 5114 N N . GLY B 1 364 ? 57.206 -14.899 119.058 1.00 27.31 364 GLY B N 1
ATOM 5115 C CA . GLY B 1 364 ? 56.129 -14.804 120.101 1.00 27.05 364 GLY B CA 1
ATOM 5116 C C . GLY B 1 364 ? 54.856 -15.470 119.731 1.00 29.71 364 GLY B C 1
ATOM 5117 O O . GLY B 1 364 ? 54.544 -15.612 118.555 1.00 29.02 364 GLY B O 1
ATOM 5118 N N . SER B 1 365 ? 54.026 -15.786 120.740 1.00 29.38 365 SER B N 1
ATOM 5119 C CA . SER B 1 365 ? 52.868 -16.559 120.512 1.00 29.80 365 SER B CA 1
ATOM 5120 C C . SER B 1 365 ? 51.723 -15.766 119.884 1.00 33.47 365 SER B C 1
ATOM 5121 O O . SER B 1 365 ? 50.710 -16.369 119.479 1.00 33.12 365 SER B O 1
ATOM 5124 N N . SER B 1 366 ? 51.860 -14.446 119.813 1.00 32.76 366 SER B N 1
ATOM 5125 C CA . SER B 1 366 ? 50.860 -13.576 119.158 1.00 36.21 366 SER B CA 1
ATOM 5126 C C . SER B 1 366 ? 51.206 -13.213 117.704 1.00 32.75 366 SER B C 1
ATOM 5127 O O . SER B 1 366 ? 50.338 -12.763 116.924 1.00 32.36 366 SER B O 1
ATOM 5130 N N . ALA B 1 367 ? 52.437 -13.503 117.298 1.00 30.99 367 ALA B N 1
ATOM 5131 C CA . ALA B 1 367 ? 52.938 -13.128 115.985 1.00 28.93 367 ALA B CA 1
ATOM 5132 C C . ALA B 1 367 ? 52.351 -14.027 114.952 1.00 31.18 367 ALA B C 1
ATOM 5133 O O . ALA B 1 367 ? 52.456 -15.220 115.051 1.00 26.99 367 ALA B O 1
ATOM 5135 N N . THR B 1 368 ? 51.730 -13.457 113.918 1.00 26.46 368 THR B N 1
ATOM 5136 C CA . THR B 1 368 ? 50.865 -14.249 113.055 1.00 26.52 368 THR B CA 1
ATOM 5137 C C . THR B 1 368 ? 51.126 -14.024 111.602 1.00 26.59 368 THR B C 1
ATOM 5138 O O . THR B 1 368 ? 51.168 -12.864 1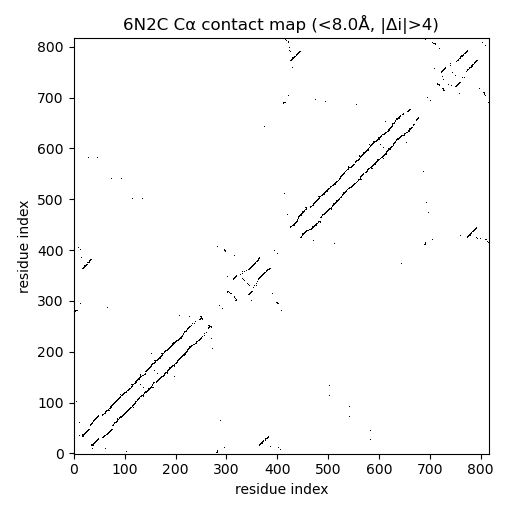11.208 1.00 26.06 368 THR B O 1
ATOM 5142 N N . ILE B 1 369 ? 51.208 -15.089 110.821 1.00 26.04 369 ILE B N 1
ATOM 5143 C CA . ILE B 1 369 ? 51.031 -14.976 109.412 1.00 27.32 369 ILE B CA 1
ATOM 5144 C C . ILE B 1 369 ? 49.817 -15.822 109.097 1.00 30.98 369 ILE B C 1
ATOM 5145 O O . ILE B 1 369 ? 49.869 -17.058 109.335 1.00 27.07 369 ILE B O 1
ATOM 5150 N N . ASP B 1 370 ? 48.749 -15.156 108.610 1.00 29.17 370 ASP B N 1
ATOM 5151 C CA . ASP B 1 370 ? 47.488 -15.825 108.135 1.00 25.88 370 ASP B CA 1
ATOM 5152 C C . ASP B 1 370 ? 47.347 -15.744 106.629 1.00 26.38 370 ASP B C 1
ATOM 5153 O O . ASP B 1 370 ? 46.818 -14.778 106.103 1.00 25.32 370 ASP B O 1
ATOM 5158 N N . ALA B 1 371 ? 47.826 -16.755 105.936 1.00 24.67 371 ALA B N 1
ATOM 5159 C CA . ALA B 1 371 ? 48.177 -16.679 104.560 1.00 28.34 371 ALA B CA 1
ATOM 5160 C C . ALA B 1 371 ? 48.153 -18.046 103.946 1.00 24.93 371 ALA B C 1
ATOM 5161 O O . ALA B 1 371 ? 49.138 -18.519 103.355 1.00 23.53 371 ALA B O 1
ATOM 5163 N N . PRO B 1 372 ? 46.944 -18.700 103.962 1.00 28.41 372 PRO B N 1
ATOM 5164 C CA . PRO B 1 372 ? 46.972 -20.137 103.640 1.00 30.24 372 PRO B CA 1
ATOM 5165 C C . PRO B 1 372 ? 47.293 -20.542 102.217 1.00 29.98 372 PRO B C 1
ATOM 5166 O O . PRO B 1 372 ? 47.689 -21.693 102.016 1.00 25.49 372 PRO B O 1
ATOM 5170 N N . ASP B 1 373 ? 47.113 -19.656 101.209 1.00 25.18 373 ASP B N 1
ATOM 5171 C CA . ASP B 1 373 ? 47.520 -19.932 99.867 1.00 26.93 373 ASP B CA 1
ATOM 5172 C C . ASP B 1 373 ? 48.915 -19.353 99.476 1.00 26.05 373 ASP B C 1
ATOM 5173 O O . ASP B 1 373 ? 49.381 -19.520 98.345 1.00 29.59 373 ASP B O 1
ATOM 5178 N N . THR B 1 374 ? 49.597 -18.773 100.443 1.00 26.41 374 THR B N 1
ATOM 5179 C CA . THR B 1 374 ? 50.827 -18.002 100.167 1.00 25.43 374 THR B CA 1
ATOM 5180 C C . THR B 1 374 ? 52.082 -18.846 100.180 1.00 27.10 374 THR B C 1
ATOM 5181 O O . THR B 1 374 ? 52.262 -19.745 101.020 1.00 24.44 374 THR B O 1
ATOM 5185 N N . VAL B 1 375 ? 52.939 -18.571 99.217 1.00 24.35 375 VAL B N 1
ATOM 5186 C CA . VAL B 1 375 ? 54.228 -19.162 99.199 1.00 24.86 375 VAL B CA 1
ATOM 5187 C C . VAL B 1 375 ? 55.192 -18.109 99.762 1.00 29.53 375 VAL B C 1
ATOM 5188 O O . VAL B 1 375 ? 55.200 -16.932 99.252 1.00 24.76 375 VAL B O 1
ATOM 5192 N N . LEU B 1 376 ? 55.981 -18.511 100.766 1.00 23.82 376 LEU B N 1
ATOM 5193 C CA . LEU B 1 376 ? 57.101 -17.667 101.274 1.00 24.14 376 LEU B CA 1
ATOM 5194 C C . LEU B 1 376 ? 58.491 -18.174 100.916 1.00 25.84 376 LEU B C 1
ATOM 5195 O O . LEU B 1 376 ? 58.822 -19.325 101.170 1.00 28.37 376 LEU B O 1
ATOM 5200 N N . TYR B 1 377 ? 59.289 -17.340 100.233 1.00 20.88 377 TYR B N 1
ATOM 5201 C CA . TYR B 1 377 ? 60.635 -17.642 99.874 1.00 21.85 377 TYR B CA 1
ATOM 5202 C C . TYR B 1 377 ? 61.542 -16.827 100.750 1.00 24.09 377 TYR B C 1
ATOM 5203 O O . TYR B 1 377 ? 61.349 -15.611 100.869 1.00 22.59 377 TYR B O 1
ATOM 5212 N N . CYS B 1 378 ? 62.484 -17.478 101.459 1.00 20.12 378 CYS B N 1
ATOM 5213 C CA . CYS B 1 378 ? 63.359 -16.694 102.318 1.00 19.10 378 CYS B CA 1
ATOM 5214 C C . CYS B 1 378 ? 64.710 -17.317 102.342 1.00 23.71 378 CYS B C 1
ATOM 5215 O O . CYS B 1 378 ? 64.901 -18.497 101.959 1.00 23.11 378 CYS B O 1
ATOM 5218 N N . ASN B 1 379 ? 65.694 -16.525 102.711 1.00 20.93 379 ASN B N 1
ATOM 5219 C CA . ASN B 1 379 ? 67.071 -17.059 102.820 1.00 21.60 379 ASN B CA 1
ATOM 5220 C C . ASN B 1 379 ? 67.249 -17.662 104.256 1.00 25.45 379 ASN B C 1
ATOM 5221 O O . ASN B 1 379 ? 67.558 -18.833 104.381 1.00 24.20 379 ASN B O 1
ATOM 5226 N N . ASN B 1 380 ? 66.972 -16.875 105.266 1.00 23.07 380 ASN B N 1
ATOM 5227 C CA . ASN B 1 380 ? 66.879 -17.408 106.639 1.00 22.06 380 ASN B CA 1
ATOM 5228 C C . ASN B 1 380 ? 65.529 -17.253 107.269 1.00 23.41 380 ASN B C 1
ATOM 5229 O O . ASN B 1 380 ? 64.886 -16.207 107.111 1.00 22.58 380 ASN B O 1
ATOM 5234 N N . LEU B 1 381 ? 65.091 -18.269 108.017 1.00 22.25 381 LEU B N 1
ATOM 5235 C CA . LEU B 1 381 ? 63.828 -18.205 108.781 1.00 24.37 381 LEU B CA 1
ATOM 5236 C C . LEU B 1 381 ? 64.096 -18.377 110.247 1.00 26.09 381 LEU B C 1
ATOM 5237 O O . LEU B 1 381 ? 64.734 -19.350 110.624 1.00 24.36 381 LEU B O 1
ATOM 5242 N N A LYS B 1 382 ? 63.671 -17.426 111.062 0.52 23.96 382 LYS B N 1
ATOM 5243 N N B LYS B 1 382 ? 63.581 -17.472 111.069 0.48 22.61 382 LYS B N 1
ATOM 5244 C CA A LYS B 1 382 ? 63.735 -17.556 112.486 0.52 26.43 382 LYS B CA 1
ATOM 5245 C CA B LYS B 1 382 ? 63.725 -17.563 112.493 0.48 23.54 382 LYS B CA 1
ATOM 5246 C C A LYS B 1 382 ? 62.318 -17.634 113.080 0.52 24.63 382 LYS B C 1
ATOM 5247 C C B LYS B 1 382 ? 62.391 -17.520 113.248 0.48 23.28 382 LYS B C 1
ATOM 5248 O O A LYS B 1 382 ? 61.445 -16.824 112.775 0.52 19.59 382 LYS B O 1
ATOM 5249 O O B LYS B 1 382 ? 61.677 -16.488 113.267 0.48 17.72 382 LYS B O 1
ATOM 5260 N N . ILE B 1 383 ? 62.119 -18.642 113.945 1.00 23.32 383 ILE B N 1
ATOM 5261 C CA . ILE B 1 383 ? 60.876 -18.827 114.742 1.00 24.22 383 ILE B CA 1
ATOM 5262 C C . ILE B 1 383 ? 61.294 -18.875 116.188 1.00 24.15 383 ILE B C 1
ATOM 5263 O O . ILE B 1 383 ? 62.178 -19.674 116.554 1.00 26.01 383 ILE B O 1
ATOM 5268 N N . ASP B 1 384 ? 60.698 -18.008 116.991 1.00 25.65 384 ASP B N 1
ATOM 5269 C CA . ASP B 1 384 ? 60.944 -18.030 118.407 1.00 26.11 384 ASP B CA 1
ATOM 5270 C C . ASP B 1 384 ? 59.634 -18.031 119.142 1.00 28.55 384 ASP B C 1
ATOM 5271 O O . ASP B 1 384 ? 58.940 -17.029 119.095 1.00 27.46 384 ASP B O 1
ATOM 5276 N N . GLY B 1 385 ? 59.267 -19.140 119.818 1.00 28.11 385 GLY B N 1
ATOM 5277 C CA . GLY B 1 385 ? 58.001 -19.185 120.552 1.00 26.87 385 GLY B CA 1
ATOM 5278 C C . GLY B 1 385 ? 56.945 -19.832 119.723 1.00 27.27 385 GLY B C 1
ATOM 5279 O O . GLY B 1 385 ? 57.217 -20.246 118.585 1.00 28.66 385 GLY B O 1
ATOM 5280 N N . GLU B 1 386 ? 55.749 -19.988 120.305 1.00 28.60 386 GLU B N 1
ATOM 5281 C CA . GLU B 1 386 ? 54.675 -20.715 119.649 1.00 28.20 386 GLU B CA 1
ATOM 5282 C C . GLU B 1 386 ? 53.872 -19.812 118.668 1.00 30.51 386 GLU B C 1
ATOM 5283 O O . GLU B 1 386 ? 52.737 -19.408 118.886 1.00 28.79 386 GLU B O 1
ATOM 5289 N N . VAL B 1 387 ? 54.499 -19.525 117.559 1.00 29.19 387 VAL B N 1
ATOM 5290 C CA . VAL B 1 387 ? 53.974 -18.552 116.623 1.00 23.84 387 VAL B CA 1
ATOM 5291 C C . VAL B 1 387 ? 52.785 -19.149 115.879 1.00 28.24 387 VAL B C 1
ATOM 5292 O O . VAL B 1 387 ? 52.617 -20.376 115.767 1.00 28.37 387 VAL B O 1
ATOM 5296 N N . LYS B 1 388 ? 52.003 -18.244 115.306 1.00 28.14 388 LYS B N 1
ATOM 5297 C CA . LYS B 1 388 ? 50.855 -18.651 114.499 1.00 29.53 388 LYS B CA 1
ATOM 5298 C C . LYS B 1 388 ? 51.185 -18.474 113.040 1.00 29.89 388 LYS B C 1
ATOM 5299 O O . LYS B 1 388 ? 51.223 -17.333 112.573 1.00 31.37 388 LYS B O 1
ATOM 5305 N N . LEU B 1 389 ? 51.485 -19.561 112.350 1.00 27.29 389 LEU B N 1
ATOM 5306 C CA . LEU B 1 389 ? 51.810 -19.550 110.923 1.00 31.47 389 LEU B CA 1
ATOM 5307 C C . LEU B 1 389 ? 50.807 -20.391 110.205 1.00 38.01 389 LEU B C 1
ATOM 5308 O O . LEU B 1 389 ? 50.676 -21.561 110.548 1.00 48.37 389 LEU B O 1
ATOM 5313 N N . ASN B 1 390 ? 50.133 -19.838 109.191 1.00 31.31 390 ASN B N 1
ATOM 5314 C CA . ASN B 1 390 ? 49.225 -20.607 108.368 1.00 33.15 390 ASN B CA 1
ATOM 5315 C C . ASN B 1 390 ? 49.450 -20.250 106.915 1.00 34.35 390 ASN B C 1
ATOM 5316 O O . ASN B 1 390 ? 48.906 -19.243 106.481 1.00 31.02 390 ASN B O 1
ATOM 5321 N N . VAL B 1 391 ? 50.243 -21.067 106.214 1.00 30.06 391 VAL B N 1
ATOM 5322 C CA . VAL B 1 391 ? 50.738 -20.837 104.855 1.00 28.41 391 VAL B CA 1
ATOM 5323 C C . VAL B 1 391 ? 50.721 -22.028 103.995 1.00 28.44 391 VAL B C 1
ATOM 5324 O O . VAL B 1 391 ? 50.476 -23.173 104.462 1.00 30.63 391 VAL B O 1
ATOM 5328 N N . LYS B 1 392 ? 50.980 -21.840 102.713 1.00 27.14 392 LYS B N 1
ATOM 5329 C CA . LYS B 1 392 ? 51.012 -22.970 101.802 1.00 28.72 392 LYS B CA 1
ATOM 5330 C C . LYS B 1 392 ? 52.369 -23.624 101.702 1.00 35.03 392 LYS B C 1
ATOM 5331 O O . LYS B 1 392 ? 52.510 -24.862 101.852 1.00 31.27 392 LYS B O 1
ATOM 5337 N N . LYS B 1 393 ? 53.395 -22.834 101.392 1.00 27.10 393 LYS B N 1
ATOM 5338 C CA . LYS B 1 393 ? 54.695 -23.406 101.271 1.00 24.32 393 LYS B CA 1
ATOM 5339 C C . LYS B 1 393 ? 55.697 -22.405 101.789 1.00 29.06 393 LYS B C 1
ATOM 5340 O O . LYS B 1 393 ? 55.492 -21.173 101.654 1.00 24.51 393 LYS B O 1
ATOM 5346 N N . ILE B 1 394 ? 56.768 -22.915 102.381 1.00 28.82 394 ILE B N 1
ATOM 5347 C CA . ILE B 1 394 ? 57.924 -22.066 102.766 1.00 26.16 394 ILE B CA 1
ATOM 5348 C C . ILE B 1 394 ? 59.123 -22.670 102.113 1.00 28.18 394 ILE B C 1
ATOM 5349 O O . ILE B 1 394 ? 59.371 -23.907 102.203 1.00 26.51 394 ILE B O 1
ATOM 5354 N N . VAL B 1 395 ? 59.869 -21.847 101.375 1.00 24.33 395 VAL B N 1
ATOM 5355 C CA . VAL B 1 395 ? 61.112 -22.241 100.748 1.00 24.56 395 VAL B CA 1
ATOM 5356 C C . VAL B 1 395 ? 62.245 -21.478 101.454 1.00 28.82 395 VAL B C 1
ATOM 5357 O O . VAL B 1 395 ? 62.188 -20.254 101.612 1.00 25.44 395 VAL B O 1
ATOM 5361 N N . CYS B 1 396 ? 63.253 -22.204 101.928 1.00 25.22 396 CYS B N 1
ATOM 5362 C CA . CYS B 1 396 ? 64.374 -21.564 102.711 1.00 25.66 396 CYS B CA 1
ATOM 5363 C C . CYS B 1 396 ? 65.712 -22.024 102.122 1.00 25.62 396 CYS B C 1
ATOM 5364 O O . CYS B 1 396 ? 66.078 -23.206 102.126 1.00 26.23 396 CYS B O 1
ATOM 5367 N N . SER B 1 397 ? 66.444 -21.109 101.523 1.00 21.99 397 SER B N 1
ATOM 5368 C CA . SER B 1 397 ? 67.721 -21.418 100.869 1.00 21.05 397 SER B CA 1
ATOM 5369 C C . SER B 1 397 ? 68.942 -21.275 101.842 1.00 19.42 397 SER B C 1
ATOM 5370 O O . SER B 1 397 ? 70.050 -21.615 101.444 1.00 22.75 397 SER B O 1
ATOM 5373 N N . GLY B 1 398 ? 68.735 -20.813 103.063 1.00 20.58 398 GLY B N 1
ATOM 5374 C CA . GLY B 1 398 ? 69.817 -20.499 104.044 1.00 20.53 398 GLY B CA 1
ATOM 5375 C C . GLY B 1 398 ? 69.643 -21.405 105.240 1.00 24.14 398 GLY B C 1
ATOM 5376 O O . GLY B 1 398 ? 69.725 -22.645 105.058 1.00 21.30 398 GLY B O 1
ATOM 5377 N N . THR B 1 399 ? 69.267 -20.835 106.372 1.00 23.37 399 THR B N 1
ATOM 5378 C CA . THR B 1 399 ? 69.203 -21.564 107.656 1.00 22.58 399 THR B CA 1
ATOM 5379 C C . THR B 1 399 ? 67.914 -21.236 108.363 1.00 23.89 399 THR B C 1
ATOM 5380 O O . THR B 1 399 ? 67.552 -20.048 108.458 1.00 20.64 399 THR B O 1
ATOM 5384 N N . ILE B 1 400 ? 67.221 -22.263 108.881 1.00 22.44 400 ILE B N 1
ATOM 5385 C CA . ILE B 1 400 ? 66.117 -22.117 109.782 1.00 25.06 400 ILE B CA 1
ATOM 5386 C C . ILE B 1 400 ? 66.632 -22.214 111.222 1.00 27.02 400 ILE B C 1
ATOM 5387 O O . ILE B 1 400 ? 67.273 -23.215 111.589 1.00 26.54 400 ILE B O 1
ATOM 5392 N N . THR B 1 401 ? 66.327 -21.225 112.035 1.00 24.11 401 THR B N 1
ATOM 5393 C CA . THR B 1 401 ? 66.616 -21.247 113.470 1.00 27.00 401 THR B CA 1
ATOM 5394 C C . THR B 1 401 ? 65.313 -21.362 114.214 1.00 29.91 401 THR B C 1
ATOM 5395 O O . THR B 1 401 ? 64.398 -20.560 114.019 1.00 27.08 401 THR B O 1
ATOM 5399 N N . ILE B 1 402 ? 65.216 -22.328 115.122 1.00 29.59 402 ILE B N 1
ATOM 5400 C CA . ILE B 1 402 ? 64.003 -22.541 115.973 1.00 29.10 402 ILE B CA 1
ATOM 5401 C C . ILE B 1 402 ? 64.393 -22.448 117.430 1.00 29.95 402 ILE B C 1
ATOM 5402 O O . ILE B 1 402 ? 65.437 -22.989 117.824 1.00 30.18 402 ILE B O 1
ATOM 5407 N N A SER B 1 403 ? 63.548 -21.786 118.224 0.30 28.11 403 SER B N 1
ATOM 5408 N N B SER B 1 403 ? 63.644 -21.672 118.211 0.70 28.68 403 SER B N 1
ATOM 5409 C CA A SER B 1 403 ? 63.814 -21.523 119.625 0.30 28.33 403 SER B CA 1
ATOM 5410 C CA B SER B 1 403 ? 63.803 -21.649 119.643 0.70 31.78 403 SER B CA 1
ATOM 5411 C C A SER B 1 403 ? 62.510 -21.362 120.420 0.30 29.51 403 SER B C 1
ATOM 5412 C C B SER B 1 403 ? 62.444 -21.586 120.318 0.70 31.62 403 SER B C 1
ATOM 5413 O O A SER B 1 403 ? 61.598 -20.631 120.010 0.30 26.12 403 SER B O 1
ATOM 5414 O O B SER B 1 403 ? 61.426 -21.153 119.713 0.70 24.34 403 SER B O 1
ATOM 5419 N N . ASN B 1 404 ? 62.430 -22.003 121.585 1.00 28.21 404 ASN B N 1
ATOM 5420 C CA . ASN B 1 404 ? 61.216 -21.927 122.422 1.00 27.98 404 ASN B CA 1
ATOM 5421 C C . ASN B 1 404 ? 59.998 -22.429 121.743 1.00 29.54 404 ASN B C 1
ATOM 5422 O O . ASN B 1 404 ? 58.910 -21.897 121.978 1.00 31.44 404 ASN B O 1
ATOM 5427 N N . LEU B 1 405 ? 60.199 -23.468 120.943 1.00 29.30 405 LEU B N 1
ATOM 5428 C CA . LEU B 1 405 ? 59.141 -24.053 120.151 1.00 32.58 405 LEU B CA 1
ATOM 5429 C C . LEU B 1 405 ? 59.024 -25.533 120.577 1.00 35.05 405 LEU B C 1
ATOM 5430 O O . LEU B 1 405 ? 59.770 -26.382 120.108 1.00 34.23 405 LEU B O 1
ATOM 5435 N N . ASN B 1 406 ? 58.038 -25.809 121.429 1.00 35.54 406 ASN B N 1
ATOM 5436 C CA . ASN B 1 406 ? 57.881 -27.143 122.044 1.00 38.83 406 ASN B CA 1
ATOM 5437 C C . ASN B 1 406 ? 56.842 -28.047 121.389 1.00 41.66 406 ASN B C 1
ATOM 5438 O O . ASN B 1 406 ? 57.035 -29.287 121.341 1.00 44.47 406 ASN B O 1
ATOM 5443 N N . SER B 1 407 ? 55.757 -27.458 120.885 1.00 33.14 407 SER B N 1
ATOM 5444 C CA . SER B 1 407 ? 54.755 -28.211 120.172 1.00 35.24 407 SER B CA 1
ATOM 5445 C C . SER B 1 407 ? 54.530 -27.804 118.743 1.00 35.06 407 SER B C 1
ATOM 5446 O O . SER B 1 407 ? 54.263 -28.648 117.899 1.00 38.84 407 SER B O 1
ATOM 5449 N N . GLY B 1 408 ? 54.610 -26.504 118.459 1.00 35.01 408 GLY B N 1
ATOM 5450 C CA . GLY B 1 408 ? 54.287 -26.059 117.128 1.00 34.45 408 GLY B CA 1
ATOM 5451 C C . GLY B 1 408 ? 52.810 -26.189 116.786 1.00 30.41 408 GLY B C 1
ATOM 5452 O O . GLY B 1 408 ? 52.441 -26.331 115.609 1.00 34.98 408 GLY B O 1
ATOM 5453 N N . THR B 1 409 ? 51.958 -26.095 117.798 1.00 35.08 409 THR B N 1
ATOM 5454 C CA . THR B 1 409 ? 50.509 -26.325 117.590 1.00 42.49 409 THR B CA 1
ATOM 5455 C C . THR B 1 409 ? 49.927 -25.469 116.471 1.00 41.81 409 THR B C 1
ATOM 5456 O O . THR B 1 409 ? 49.041 -25.915 115.711 1.00 42.94 409 THR B O 1
ATOM 5460 N N . ASN B 1 410 ? 50.426 -24.229 116.393 1.00 43.12 410 ASN B N 1
ATOM 5461 C CA . ASN B 1 410 ? 49.876 -23.248 115.471 1.00 36.05 410 ASN B CA 1
ATOM 5462 C C . ASN B 1 410 ? 50.704 -22.999 114.204 1.00 36.18 410 ASN B C 1
ATOM 5463 O O . ASN B 1 410 ? 50.493 -21.993 113.514 1.00 33.49 410 ASN B O 1
ATOM 5468 N N . ILE B 1 411 ? 51.507 -23.974 113.810 1.00 32.60 411 ILE B N 1
ATOM 5469 C CA . ILE B 1 411 ? 52.236 -23.973 112.555 1.00 29.48 411 ILE B CA 1
ATOM 5470 C C . ILE B 1 411 ? 51.558 -24.947 111.621 1.00 35.66 411 ILE B C 1
ATOM 5471 O O . ILE B 1 411 ? 51.561 -26.170 111.836 1.00 35.08 411 ILE B O 1
ATOM 5476 N N . ARG B 1 412 ? 50.995 -24.397 110.554 1.00 32.84 412 ARG B N 1
ATOM 5477 C CA . ARG B 1 412 ? 50.292 -25.149 109.530 1.00 35.07 412 ARG B CA 1
ATOM 5478 C C . ARG B 1 412 ? 50.829 -24.722 108.211 1.00 35.95 412 ARG B C 1
ATOM 5479 O O . ARG B 1 412 ? 50.845 -23.499 107.908 1.00 30.79 412 ARG B O 1
ATOM 5487 N N . VAL B 1 413 ? 51.298 -25.704 107.449 1.00 29.31 413 VAL B N 1
ATOM 5488 C CA . VAL B 1 413 ? 51.869 -25.506 106.151 1.00 31.04 413 VAL B CA 1
ATOM 5489 C C . VAL B 1 413 ? 51.248 -26.573 105.291 1.00 35.64 413 VAL B C 1
ATOM 5490 O O . VAL B 1 413 ? 51.525 -27.755 105.489 1.00 40.18 413 VAL B O 1
ATOM 5494 N N . SER B 1 414 ? 50.402 -26.206 104.352 1.00 34.11 414 SER B N 1
ATOM 5495 C CA . SER B 1 414 ? 49.678 -27.265 103.634 1.00 36.12 414 SER B CA 1
ATOM 5496 C C . SER B 1 414 ? 50.496 -28.051 102.610 1.00 38.58 414 SER B C 1
ATOM 5497 O O . SER B 1 414 ? 50.114 -29.188 102.264 1.00 36.52 414 SER B O 1
ATOM 5500 N N . ASP B 1 415 ? 51.597 -27.499 102.085 1.00 29.46 415 ASP B N 1
ATOM 5501 C CA . ASP B 1 415 ? 52.410 -28.218 101.110 1.00 31.59 415 ASP B CA 1
ATOM 5502 C C . ASP B 1 415 ? 53.649 -28.717 101.840 1.00 41.05 415 ASP B C 1
ATOM 5503 O O . ASP B 1 415 ? 53.692 -29.880 102.297 1.00 35.75 415 ASP B O 1
ATOM 5508 N N . LYS B 1 416 ? 54.631 -27.846 102.051 1.00 31.33 416 LYS B N 1
ATOM 5509 C CA . LYS B 1 416 ? 55.795 -28.259 102.849 1.00 28.17 416 LYS B CA 1
ATOM 5510 C C . LYS B 1 416 ? 56.647 -27.055 103.191 1.00 29.87 416 LYS B C 1
ATOM 5511 O O . LYS B 1 416 ? 56.460 -25.976 102.635 1.00 29.53 416 LYS B O 1
ATOM 5517 N N . ILE B 1 417 ? 57.610 -27.297 104.062 1.00 26.91 417 ILE B N 1
ATOM 5518 C CA . ILE B 1 417 ? 58.744 -26.383 104.290 1.00 29.67 417 ILE B CA 1
ATOM 5519 C C . ILE B 1 417 ? 59.928 -26.984 103.585 1.00 28.51 417 ILE B C 1
ATOM 5520 O O . ILE B 1 417 ? 60.576 -27.886 104.116 1.00 33.35 417 ILE B O 1
ATOM 5525 N N . GLU B 1 418 ? 60.213 -26.518 102.399 1.00 26.32 418 GLU B N 1
ATOM 5526 C CA . GLU B 1 418 ? 61.348 -27.006 101.584 1.00 25.57 418 GLU B CA 1
ATOM 5527 C C . GLU B 1 418 ? 62.586 -26.236 101.955 1.00 29.99 418 GLU B C 1
ATOM 5528 O O . GLU B 1 418 ? 62.665 -25.012 101.679 1.00 27.73 418 GLU B O 1
ATOM 5534 N N . CYS B 1 419 ? 63.574 -26.897 102.573 1.00 24.93 419 CYS B N 1
ATOM 5535 C CA . CYS B 1 419 ? 64.738 -26.154 103.153 1.00 24.78 419 CYS B CA 1
ATOM 5536 C C . CYS B 1 419 ? 66.073 -26.816 102.759 1.00 27.92 419 CYS B C 1
ATOM 5537 O O . CYS B 1 419 ? 66.126 -28.032 102.452 1.00 23.16 419 CYS B O 1
ATOM 5540 N N . ARG B 1 420 ? 67.115 -26.005 102.639 1.00 24.11 420 ARG B N 1
ATOM 5541 C CA . ARG B 1 420 ? 68.428 -26.506 102.335 1.00 21.71 420 ARG B CA 1
ATOM 5542 C C . ARG B 1 420 ? 68.922 -27.536 103.393 1.00 25.06 420 ARG B C 1
ATOM 5543 O O . ARG B 1 420 ? 69.629 -28.486 103.041 1.00 26.00 420 ARG B O 1
ATOM 5551 N N . SER B 1 421 ? 68.550 -27.300 104.633 1.00 26.23 421 SER B N 1
ATOM 5552 C CA . SER B 1 421 ? 69.032 -28.092 105.761 1.00 28.59 421 SER B CA 1
ATOM 5553 C C . SER B 1 421 ? 67.976 -28.162 106.803 1.00 28.51 421 SER B C 1
ATOM 5554 O O . SER B 1 421 ? 67.496 -27.131 107.296 1.00 27.08 421 SER B O 1
ATOM 5557 N N . ILE B 1 422 ? 67.557 -29.379 107.173 1.00 28.62 422 ILE B N 1
ATOM 5558 C CA . ILE B 1 422 ? 66.543 -29.460 108.236 1.00 31.26 422 ILE B CA 1
ATOM 5559 C C . ILE B 1 422 ? 67.172 -29.128 109.569 1.00 32.97 422 ILE B C 1
ATOM 5560 O O . ILE B 1 422 ? 68.095 -29.791 109.989 1.00 37.94 422 ILE B O 1
ATOM 5565 N N . PRO B 1 423 ? 66.642 -28.151 110.288 1.00 30.26 423 PRO B N 1
ATOM 5566 C CA . PRO B 1 423 ? 67.262 -27.822 111.573 1.00 33.84 423 PRO B CA 1
ATOM 5567 C C . PRO B 1 423 ? 66.957 -28.819 112.701 1.00 38.42 423 PRO B C 1
ATOM 5568 O O . PRO B 1 423 ? 66.103 -29.686 112.545 1.00 35.74 423 PRO B O 1
ATOM 5572 N N A GLN B 1 424 ? 67.632 -28.569 113.817 0.41 36.84 424 GLN B N 1
ATOM 5573 N N B GLN B 1 424 ? 67.622 -28.716 113.836 0.59 38.48 424 GLN B N 1
ATOM 5574 C CA A GLN B 1 424 ? 67.435 -29.278 115.067 0.41 43.64 424 GLN B CA 1
ATOM 5575 C CA B GLN B 1 424 ? 67.606 -29.837 114.825 0.59 46.57 424 GLN B CA 1
ATOM 5576 C C A GLN B 1 424 ? 66.314 -28.663 115.901 0.41 42.71 424 GLN B C 1
ATOM 5577 C C B GLN B 1 424 ? 66.429 -29.850 115.845 0.59 49.15 424 GLN B C 1
ATOM 5578 O O A GLN B 1 424 ? 65.925 -27.483 115.723 0.41 42.18 424 GLN B O 1
ATOM 5579 O O B GLN B 1 424 ? 66.020 -30.929 116.331 0.59 51.36 424 GLN B O 1
ATOM 5590 N N A ASN B 1 425 ? 65.843 -29.489 116.833 0.41 43.35 425 ASN B N 1
ATOM 5591 N N B ASN B 1 425 ? 65.894 -28.671 116.171 0.59 47.26 425 ASN B N 1
ATOM 5592 C CA A ASN B 1 425 ? 64.825 -29.132 117.805 0.41 46.29 425 ASN B CA 1
ATOM 5593 C CA B ASN B 1 425 ? 64.998 -28.488 117.333 0.59 50.06 425 ASN B CA 1
ATOM 5594 C C A ASN B 1 425 ? 63.486 -28.830 117.145 0.41 40.89 425 ASN B C 1
ATOM 5595 C C B ASN B 1 425 ? 63.496 -28.777 117.095 0.59 42.50 425 ASN B C 1
ATOM 5596 O O A ASN B 1 425 ? 62.805 -27.902 117.558 0.41 42.81 425 ASN B O 1
ATOM 5597 O O B ASN B 1 425 ? 62.683 -28.251 117.824 0.59 47.54 425 ASN B O 1
ATOM 5606 N N . ILE B 1 426 ? 63.116 -29.591 116.116 1.00 41.52 426 ILE B N 1
ATOM 5607 C CA . ILE B 1 426 ? 61.754 -29.471 115.566 1.00 35.79 426 ILE B CA 1
ATOM 5608 C C . ILE B 1 426 ? 60.801 -30.351 116.418 1.00 38.61 426 ILE B C 1
ATOM 5609 O O . ILE B 1 426 ? 61.067 -31.554 116.573 1.00 38.44 426 ILE B O 1
ATOM 5614 N N . PRO B 1 427 ? 59.686 -29.790 116.908 1.00 36.05 427 PRO B N 1
ATOM 5615 C CA . PRO B 1 427 ? 58.705 -30.679 117.581 1.00 36.60 427 PRO B CA 1
ATOM 5616 C C . PRO B 1 427 ? 58.194 -31.798 116.690 1.00 39.27 427 PRO B C 1
ATOM 5617 O O . PRO B 1 427 ? 58.041 -31.594 115.475 1.00 39.27 427 PRO B O 1
ATOM 5621 N N . SER B 1 428 ? 57.905 -32.990 117.278 1.00 37.70 428 SER B N 1
ATOM 5622 C CA . SER B 1 428 ? 57.510 -34.135 116.437 1.00 33.16 428 SER B CA 1
ATOM 5623 C C . SER B 1 428 ? 56.220 -33.891 115.703 1.00 31.66 428 SER B C 1
ATOM 5624 O O . SER B 1 428 ? 56.024 -34.412 114.596 1.00 35.46 428 SER B O 1
ATOM 5627 N N . GLY B 1 429 ? 55.326 -33.114 116.312 1.00 36.70 429 GLY B N 1
ATOM 5628 C CA . GLY B 1 429 ? 54.027 -32.823 115.719 1.00 41.16 429 GLY B CA 1
ATOM 5629 C C . GLY B 1 429 ? 54.107 -32.091 114.394 1.00 40.89 429 GLY B C 1
ATOM 5630 O O . GLY B 1 429 ? 53.171 -32.154 113.631 1.00 37.21 429 GLY B O 1
ATOM 5631 N N . ILE B 1 430 ? 55.218 -31.392 114.127 1.00 40.56 430 ILE B N 1
ATOM 5632 C CA . ILE B 1 430 ? 55.410 -30.665 112.845 1.00 39.44 430 ILE B CA 1
ATOM 5633 C C . ILE B 1 430 ? 56.644 -31.124 112.055 1.00 36.98 430 ILE B C 1
ATOM 5634 O O . ILE B 1 430 ? 56.907 -30.587 110.974 1.00 29.36 430 ILE B O 1
ATOM 5639 N N . ARG B 1 431 ? 57.338 -32.177 112.517 1.00 31.47 431 ARG B N 1
ATOM 5640 C CA . ARG B 1 431 ? 58.488 -32.641 111.763 1.00 31.80 431 ARG B CA 1
ATOM 5641 C C . ARG B 1 431 ? 58.200 -33.055 110.303 1.00 31.08 431 ARG B C 1
ATOM 5642 O O . ARG B 1 431 ? 59.050 -32.877 109.416 1.00 33.94 431 ARG B O 1
ATOM 5650 N N A ASN B 1 432 ? 57.021 -33.638 110.081 0.59 27.94 432 ASN B N 1
ATOM 5651 N N B ASN B 1 432 ? 57.034 -33.629 110.050 0.41 29.26 432 ASN B N 1
ATOM 5652 C CA A ASN B 1 432 ? 56.552 -34.044 108.744 0.59 34.01 432 ASN B CA 1
ATOM 5653 C CA B ASN B 1 432 ? 56.669 -34.062 108.700 0.41 33.29 432 ASN B CA 1
ATOM 5654 C C A ASN B 1 432 ? 56.609 -32.901 107.725 0.59 28.81 432 ASN B C 1
ATOM 5655 C C B ASN B 1 432 ? 56.396 -32.923 107.703 0.41 29.21 432 ASN B C 1
ATOM 5656 O O A ASN B 1 432 ? 56.967 -33.125 106.586 0.59 34.60 432 ASN B O 1
ATOM 5657 O O B ASN B 1 432 ? 56.150 -33.195 106.535 0.41 29.77 432 ASN B O 1
ATOM 5666 N N . LEU B 1 433 ? 56.338 -31.681 108.176 1.00 31.85 433 LEU B N 1
ATOM 5667 C CA . LEU B 1 433 ? 56.210 -30.507 107.270 1.00 30.41 433 LEU B CA 1
ATOM 5668 C C . LEU B 1 433 ? 57.510 -30.209 106.499 1.00 34.11 433 LEU B C 1
ATOM 5669 O O . LEU B 1 433 ? 57.439 -29.626 105.422 1.00 35.39 433 LEU B O 1
ATOM 5674 N N . PHE B 1 434 ? 58.658 -30.651 107.037 1.00 30.87 434 PHE B N 1
ATOM 5675 C CA . PHE B 1 434 ? 60.009 -30.295 106.537 1.00 30.97 434 PHE B CA 1
ATOM 5676 C C . PHE B 1 434 ? 60.572 -31.298 105.545 1.00 33.07 434 PHE B C 1
ATOM 5677 O O . PHE B 1 434 ? 60.660 -32.507 105.809 1.00 34.66 434 PHE B O 1
ATOM 5685 N N . VAL B 1 435 ? 60.921 -30.816 104.377 1.00 27.82 435 VAL B N 1
ATOM 5686 C CA . VAL B 1 435 ? 61.507 -31.590 103.294 1.00 29.52 435 VAL B CA 1
ATOM 5687 C C . VAL B 1 435 ? 62.869 -30.951 102.991 1.00 34.08 435 VAL B C 1
ATOM 5688 O O . VAL B 1 435 ? 62.982 -29.738 102.663 1.00 30.69 435 VAL B O 1
ATOM 5692 N N . GLN B 1 436 ? 63.913 -31.746 103.119 1.00 31.46 436 GLN B N 1
ATOM 5693 C CA . GLN B 1 436 ? 65.260 -31.246 102.854 1.00 31.51 436 GLN B CA 1
ATOM 5694 C C . GLN B 1 436 ? 65.517 -31.343 101.382 1.00 30.71 436 GLN B C 1
ATOM 5695 O O . GLN B 1 436 ? 65.325 -32.409 100.820 1.00 30.14 436 GLN B O 1
ATOM 5701 N N . ASN B 1 437 ? 65.981 -30.235 100.757 1.00 30.41 437 ASN B N 1
ATOM 5702 C CA . ASN B 1 437 ? 66.483 -30.194 99.400 1.00 27.41 437 ASN B CA 1
ATOM 5703 C C . ASN B 1 437 ? 67.707 -29.323 99.444 1.00 29.69 437 ASN B C 1
ATOM 5704 O O . ASN B 1 437 ? 67.584 -28.062 99.481 1.00 28.78 437 ASN B O 1
ATOM 5709 N N . PRO B 1 438 ? 68.888 -29.937 99.515 1.00 27.91 438 PRO B N 1
ATOM 5710 C CA . PRO B 1 438 ? 70.125 -29.165 99.676 1.00 27.06 438 PRO B CA 1
ATOM 5711 C C . PRO B 1 438 ? 70.411 -28.213 98.509 1.00 27.25 438 PRO B C 1
ATOM 5712 O O . PRO B 1 438 ? 71.213 -27.300 98.629 1.00 25.08 438 PRO B O 1
ATOM 5716 N N . ASN B 1 439 ? 69.829 -28.495 97.363 1.00 25.80 439 ASN B N 1
ATOM 5717 C CA . ASN B 1 439 ? 70.031 -27.690 96.215 1.00 25.72 439 ASN B CA 1
ATOM 5718 C C . ASN B 1 439 ? 68.945 -26.625 96.005 1.00 27.00 439 ASN B C 1
ATOM 5719 O O . ASN B 1 439 ? 68.992 -26.001 94.991 1.00 27.44 439 ASN B O 1
ATOM 5724 N N . VAL B 1 440 ? 68.055 -26.426 96.972 1.00 24.57 440 VAL B N 1
ATOM 5725 C CA . VAL B 1 440 ? 66.922 -25.530 96.793 1.00 26.49 440 VAL B CA 1
ATOM 5726 C C . VAL B 1 440 ? 67.416 -24.100 96.459 1.00 32.81 440 VAL B C 1
ATOM 5727 O O . VAL B 1 440 ? 68.411 -23.656 97.024 1.00 28.68 440 VAL B O 1
ATOM 5731 N N . ASN B 1 441 ? 66.793 -23.434 95.477 1.00 28.69 441 ASN B N 1
ATOM 5732 C CA . ASN B 1 441 ? 67.231 -22.110 95.080 1.00 27.68 441 ASN B CA 1
ATOM 5733 C C . ASN B 1 441 ? 65.987 -21.348 94.622 1.00 30.13 441 ASN B C 1
ATOM 5734 O O . ASN B 1 441 ? 65.007 -21.978 94.220 1.00 29.15 441 ASN B O 1
ATOM 5739 N N . PHE B 1 442 ? 66.057 -20.011 94.649 1.00 28.20 442 PHE B N 1
ATOM 5740 C CA . PHE B 1 442 ? 65.033 -19.161 94.011 1.00 26.30 442 PHE B CA 1
ATOM 5741 C C . PHE B 1 442 ? 65.696 -17.846 93.639 1.00 30.28 442 PHE B C 1
ATOM 5742 O O . PHE B 1 442 ? 66.719 -17.497 94.200 1.00 25.91 442 PHE B O 1
ATOM 5750 N N . GLN B 1 443 ? 65.104 -17.141 92.679 1.00 33.27 443 GLN B N 1
ATOM 5751 C CA . GLN B 1 443 ? 65.585 -15.820 92.240 1.00 34.96 443 GLN B CA 1
ATOM 5752 C C . GLN B 1 443 ? 64.390 -14.832 92.441 1.00 30.20 443 GLN B C 1
ATOM 5753 O O . GLN B 1 443 ? 63.238 -15.145 92.088 1.00 31.49 443 GLN B O 1
ATOM 5759 N N . ILE B 1 444 ? 64.649 -13.738 93.123 1.00 27.44 444 ILE B N 1
ATOM 5760 C CA . ILE B 1 444 ? 63.588 -12.759 93.512 1.00 25.00 444 ILE B CA 1
ATOM 5761 C C . ILE B 1 444 ? 63.440 -11.827 92.277 1.00 24.49 444 ILE B C 1
ATOM 5762 O O . ILE B 1 444 ? 64.440 -11.272 91.802 1.00 26.86 444 ILE B O 1
ATOM 5767 N N . PRO B 1 445 ? 62.247 -11.724 91.713 1.00 25.08 445 PRO B N 1
ATOM 5768 C CA . PRO B 1 445 ? 61.967 -10.862 90.565 1.00 23.22 445 PRO B CA 1
ATOM 5769 C C . PRO B 1 445 ? 61.678 -9.432 91.076 1.00 21.74 445 PRO B C 1
ATOM 5770 O O . PRO B 1 445 ? 60.523 -8.970 91.061 1.00 21.31 445 PRO B O 1
ATOM 5774 N N . TYR B 1 446 ? 62.733 -8.755 91.576 1.00 20.90 446 TYR B N 1
ATOM 5775 C CA . TYR B 1 446 ? 62.560 -7.443 92.146 1.00 20.45 446 TYR B CA 1
ATOM 5776 C C . TYR B 1 446 ? 61.943 -6.511 91.099 1.00 21.40 446 TYR B C 1
ATOM 5777 O O . TYR B 1 446 ? 62.351 -6.469 89.976 1.00 20.05 446 TYR B O 1
ATOM 5786 N N . PRO B 1 447 ? 60.997 -5.770 91.512 1.00 19.09 447 PRO B N 1
ATOM 5787 C CA . PRO B 1 447 ? 60.504 -4.776 90.528 1.00 22.77 447 PRO B CA 1
ATOM 5788 C C . PRO B 1 447 ? 61.526 -3.735 90.075 1.00 22.54 447 PRO B C 1
ATOM 5789 O O . PRO B 1 447 ? 62.330 -3.259 90.880 1.00 21.38 447 PRO B O 1
ATOM 5793 N N . THR B 1 448 ? 61.399 -3.317 88.833 1.00 21.40 448 THR B N 1
ATOM 5794 C CA . THR B 1 448 ? 62.231 -2.245 88.285 1.00 23.36 448 THR B CA 1
ATOM 5795 C C . THR B 1 448 ? 61.920 -0.909 88.999 1.00 18.21 448 THR B C 1
ATOM 5796 O O . THR B 1 448 ? 60.773 -0.660 89.315 1.00 19.22 448 THR B O 1
ATOM 5800 N N A ILE B 1 449 ? 62.952 -0.076 89.212 0.56 17.58 449 ILE B N 1
ATOM 5801 N N B ILE B 1 449 ? 62.940 -0.071 89.212 0.44 17.22 449 ILE B N 1
ATOM 5802 C CA A ILE B 1 449 ? 62.752 1.309 89.685 0.56 17.54 449 ILE B CA 1
ATOM 5803 C CA B ILE B 1 449 ? 62.695 1.280 89.719 0.44 16.58 449 ILE B CA 1
ATOM 5804 C C A ILE B 1 449 ? 61.995 2.079 88.563 0.56 15.22 449 ILE B C 1
ATOM 5805 C C B ILE B 1 449 ? 62.018 2.098 88.598 0.44 15.09 449 ILE B C 1
ATOM 5806 O O A ILE B 1 449 ? 62.469 2.091 87.421 0.56 15.08 449 ILE B O 1
ATOM 5807 O O B ILE B 1 449 ? 62.551 2.142 87.480 0.44 15.04 449 ILE B O 1
ATOM 5816 N N . PRO B 1 450 ? 60.859 2.699 88.878 1.00 15.23 450 PRO B N 1
ATOM 5817 C CA . PRO B 1 450 ? 60.160 3.414 87.804 1.00 15.30 450 PRO B CA 1
ATOM 5818 C C . PRO B 1 450 ? 60.975 4.552 87.266 1.00 15.26 450 PRO B C 1
ATOM 5819 O O . PRO B 1 450 ? 61.637 5.284 88.046 1.00 15.76 450 PRO B O 1
ATOM 5823 N N . ALA B 1 451 ? 60.909 4.745 85.952 1.00 13.95 451 ALA B N 1
ATOM 5824 C CA . ALA B 1 451 ? 61.613 5.784 85.222 1.00 14.84 451 ALA B CA 1
ATOM 5825 C C . ALA B 1 451 ? 61.241 7.126 85.846 1.00 14.02 451 ALA B C 1
ATOM 5826 O O . ALA B 1 451 ? 62.176 8.043 85.967 1.00 14.56 451 ALA B O 1
ATOM 5828 N N . ILE B 1 452 ? 59.986 7.288 86.232 1.00 13.84 452 ILE B N 1
ATOM 5829 C CA . ILE B 1 452 ? 59.566 8.633 86.761 1.00 13.67 452 ILE B CA 1
ATOM 5830 C C . ILE B 1 452 ? 60.340 8.962 88.042 1.00 14.50 452 ILE B C 1
ATOM 5831 O O . ILE B 1 452 ? 60.695 10.106 88.336 1.00 12.86 452 ILE B O 1
ATOM 5836 N N . ILE B 1 453 ? 60.582 7.967 88.848 1.00 12.90 453 ILE B N 1
ATOM 5837 C CA . ILE B 1 453 ? 61.342 8.152 90.084 1.00 14.87 453 ILE B CA 1
ATOM 5838 C C . ILE B 1 453 ? 62.835 8.436 89.792 1.00 15.57 453 ILE B C 1
ATOM 5839 O O . ILE B 1 453 ? 63.424 9.351 90.407 1.00 15.08 453 ILE B O 1
ATOM 5844 N N . GLU B 1 454 ? 63.434 7.699 88.908 1.00 14.71 454 GLU B N 1
ATOM 5845 C CA . GLU B 1 454 ? 64.760 7.999 88.470 1.00 18.61 454 GLU B CA 1
ATOM 5846 C C . GLU B 1 454 ? 64.892 9.458 88.040 1.00 16.95 454 GLU B C 1
ATOM 5847 O O . GLU B 1 454 ? 65.893 10.153 88.436 1.00 14.73 454 GLU B O 1
ATOM 5853 N N . GLU B 1 455 ? 63.912 9.951 87.281 1.00 16.59 455 GLU B N 1
ATOM 5854 C CA . GLU B 1 455 ? 63.992 11.348 86.798 1.00 16.49 455 GLU B CA 1
ATOM 5855 C C . GLU B 1 455 ? 63.792 12.403 87.895 1.00 15.13 455 GLU B C 1
ATOM 5856 O O . GLU B 1 455 ? 64.574 13.378 87.953 1.00 15.40 455 GLU B O 1
ATOM 5862 N N . ILE B 1 456 ? 62.893 12.141 88.845 1.00 13.75 456 ILE B N 1
ATOM 5863 C CA . ILE B 1 456 ? 62.652 13.056 89.972 1.00 13.89 456 ILE B CA 1
ATOM 5864 C C . ILE B 1 456 ? 63.931 13.089 90.867 1.00 13.35 456 ILE B C 1
ATOM 5865 O O . ILE B 1 456 ? 64.272 14.169 91.439 1.00 14.52 456 ILE B O 1
ATOM 5870 N N . LYS B 1 457 ? 64.656 11.990 90.947 1.00 14.60 457 LYS B N 1
ATOM 5871 C CA . LYS B 1 457 ? 65.797 11.976 91.840 1.00 15.28 457 LYS B CA 1
ATOM 5872 C C . LYS B 1 457 ? 67.051 12.597 91.203 1.00 15.69 457 LYS B C 1
ATOM 5873 O O . LYS B 1 457 ? 68.033 12.840 91.992 1.00 19.91 457 LYS B O 1
ATOM 5879 N N . LYS B 1 458 ? 67.075 12.872 89.910 1.00 14.34 458 LYS B N 1
ATOM 5880 C CA . LYS B 1 458 ? 68.172 13.502 89.311 1.00 17.78 458 LYS B CA 1
ATOM 5881 C C . LYS B 1 458 ? 68.343 14.894 89.895 1.00 18.43 458 LYS B C 1
ATOM 5882 O O . LYS B 1 458 ? 67.355 15.551 90.294 1.00 17.55 458 LYS B O 1
ATOM 5888 N N A ASN B 1 459 ? 69.577 15.383 89.829 0.69 18.84 459 ASN B N 1
ATOM 5889 N N B ASN B 1 459 ? 69.568 15.379 89.954 0.31 18.98 459 ASN B N 1
ATOM 5890 C CA A ASN B 1 459 ? 69.929 16.649 90.469 0.69 21.54 459 ASN B CA 1
ATOM 5891 C CA B ASN B 1 459 ? 69.813 16.669 90.592 0.31 20.64 459 ASN B CA 1
ATOM 5892 C C A ASN B 1 459 ? 69.334 17.842 89.779 0.69 21.89 459 ASN B C 1
ATOM 5893 C C B ASN B 1 459 ? 69.323 17.878 89.801 0.31 21.72 459 ASN B C 1
ATOM 5894 O O A ASN B 1 459 ? 69.129 18.876 90.471 0.69 30.18 459 ASN B O 1
ATOM 5895 O O B ASN B 1 459 ? 69.180 18.958 90.398 0.31 25.67 459 ASN B O 1
ATOM 5904 N N . THR B 1 460 ? 69.035 17.712 88.525 1.00 20.77 460 THR B N 1
ATOM 5905 C CA . THR B 1 460 ? 68.470 18.737 87.729 1.00 27.74 460 THR B CA 1
ATOM 5906 C C . THR B 1 460 ? 66.870 18.781 87.737 1.00 20.41 460 THR B C 1
ATOM 5907 O O . THR B 1 460 ? 66.231 19.560 87.041 1.00 20.89 460 THR B O 1
ATOM 5911 N N . PHE B 1 461 ? 66.261 17.884 88.490 1.00 15.66 461 PHE B N 1
ATOM 5912 C CA . PHE B 1 461 ? 64.870 18.089 88.888 1.00 15.30 461 PHE B CA 1
ATOM 5913 C C . PHE B 1 461 ? 64.809 18.793 90.192 1.00 12.59 461 PHE B C 1
ATOM 5914 O O . PHE B 1 461 ? 65.316 18.294 91.249 1.00 13.10 461 PHE B O 1
ATOM 5922 N N . PRO B 1 462 ? 64.014 19.901 90.306 1.00 12.74 462 PRO B N 1
ATOM 5923 C CA . PRO B 1 462 ? 63.110 20.474 89.302 1.00 11.83 462 PRO B CA 1
ATOM 5924 C C . PRO B 1 462 ? 63.681 21.603 88.527 1.00 12.91 462 PRO B C 1
ATOM 5925 O O . PRO B 1 462 ? 62.954 22.211 87.729 1.00 10.86 462 PRO B O 1
ATOM 5929 N N . THR B 1 463 ? 64.980 22.000 88.780 1.00 12.89 463 THR B N 1
ATOM 5930 C CA . THR B 1 463 ? 65.439 23.260 88.185 1.00 13.78 463 THR B CA 1
ATOM 5931 C C . THR B 1 463 ? 65.703 23.319 86.685 1.00 13.30 463 THR B C 1
ATOM 5932 O O . THR B 1 463 ? 65.851 24.366 86.129 1.00 14.37 463 THR B O 1
ATOM 5936 N N . ASN B 1 464 ? 65.655 22.183 85.960 1.00 12.92 464 ASN B N 1
ATOM 5937 C CA . ASN B 1 464 ? 65.560 22.276 84.544 1.00 13.46 464 ASN B CA 1
ATOM 5938 C C . ASN B 1 464 ? 64.238 22.865 84.062 1.00 13.55 464 ASN B C 1
ATOM 5939 O O . ASN B 1 464 ? 64.164 23.393 82.970 1.00 14.69 464 ASN B O 1
ATOM 5944 N N . TRP B 1 465 ? 63.213 22.874 84.919 1.00 12.13 465 TRP B N 1
ATOM 5945 C CA . TRP B 1 465 ? 61.925 23.362 84.488 1.00 12.57 465 TRP B CA 1
ATOM 5946 C C . TRP B 1 465 ? 61.340 24.502 85.313 1.00 14.79 465 TRP B C 1
ATOM 5947 O O . TRP B 1 465 ? 60.379 25.057 84.867 1.00 13.87 465 TRP B O 1
ATOM 5958 N N . ILE B 1 466 ? 61.976 24.879 86.459 1.00 13.47 466 ILE B N 1
ATOM 5959 C CA . ILE B 1 466 ? 61.451 25.992 87.244 1.00 11.65 466 ILE B CA 1
ATOM 5960 C C . ILE B 1 466 ? 62.693 26.617 87.902 1.00 13.24 466 ILE B C 1
ATOM 5961 O O . ILE B 1 466 ? 63.453 25.942 88.578 1.00 11.50 466 ILE B O 1
ATOM 5966 N N . ARG B 1 467 ? 62.895 27.924 87.694 1.00 13.12 467 ARG B N 1
ATOM 5967 C CA . ARG B 1 467 ? 64.078 28.630 88.064 1.00 14.39 467 ARG B CA 1
ATOM 5968 C C . ARG B 1 467 ? 63.725 29.953 88.740 1.00 13.00 467 ARG B C 1
ATOM 5969 O O . ARG B 1 467 ? 63.659 31.030 88.093 1.00 15.68 467 ARG B O 1
ATOM 5977 N N . LEU B 1 468 ? 63.326 29.873 90.008 1.00 11.38 468 LEU B N 1
ATOM 5978 C CA . LEU B 1 468 ? 62.820 31.049 90.671 1.00 12.41 468 LEU B CA 1
ATOM 5979 C C . LEU B 1 468 ? 63.922 32.072 90.899 1.00 15.59 468 LEU B C 1
ATOM 5980 O O . LEU B 1 468 ? 63.607 33.250 91.075 1.00 16.71 468 LEU B O 1
ATOM 5985 N N . ASP B 1 469 ? 65.198 31.670 90.806 1.00 15.88 469 ASP B N 1
ATOM 5986 C CA . ASP B 1 469 ? 66.327 32.659 90.803 1.00 17.38 469 ASP B CA 1
ATOM 5987 C C . ASP B 1 469 ? 66.319 33.577 89.578 1.00 19.33 469 ASP B C 1
ATOM 5988 O O . ASP B 1 469 ? 66.943 34.652 89.621 1.00 17.35 469 ASP B O 1
ATOM 5993 N N . ASN B 1 470 ? 65.556 33.252 88.531 1.00 15.05 470 ASN B N 1
ATOM 5994 C CA . ASN B 1 470 ? 65.434 34.114 87.381 1.00 15.84 470 ASN B CA 1
ATOM 5995 C C . ASN B 1 470 ? 64.405 35.213 87.602 1.00 15.11 470 ASN B C 1
ATOM 5996 O O . ASN B 1 470 ? 64.175 36.041 86.672 1.00 20.00 470 ASN B O 1
ATOM 6001 N N . ILE B 1 471 ? 63.754 35.257 88.752 1.00 15.63 471 ILE B N 1
ATOM 6002 C CA . ILE B 1 471 ? 63.003 36.413 89.143 1.00 16.59 471 ILE B CA 1
ATOM 6003 C C . ILE B 1 471 ? 63.949 37.545 89.646 1.00 17.41 471 ILE B C 1
ATOM 6004 O O . ILE B 1 471 ? 64.491 37.435 90.758 1.00 19.17 471 ILE B O 1
ATOM 6009 N N . VAL B 1 472 ? 64.159 38.565 88.809 1.00 15.66 472 VAL B N 1
ATOM 6010 C CA . VAL B 1 472 ? 65.146 39.628 89.129 1.00 19.07 472 VAL B CA 1
ATOM 6011 C C . VAL B 1 472 ? 64.480 40.988 89.063 1.00 24.13 472 VAL B C 1
ATOM 6012 O O . VAL B 1 472 ? 65.155 42.010 89.231 1.00 27.65 472 VAL B O 1
ATOM 6016 N N . GLU B 1 473 ? 63.161 40.988 88.817 1.00 22.72 473 GLU B N 1
ATOM 6017 C CA . GLU B 1 473 ? 62.320 42.179 88.939 1.00 27.42 473 GLU B CA 1
ATOM 6018 C C . GLU B 1 473 ? 60.920 41.813 89.292 1.00 26.73 473 GLU B C 1
ATOM 6019 O O . GLU B 1 473 ? 60.551 40.677 89.089 1.00 22.66 473 GLU B O 1
ATOM 6025 N N . ASP B 1 474 ? 60.159 42.748 89.860 1.00 23.59 474 ASP B N 1
ATOM 6026 C CA . ASP B 1 474 ? 58.829 42.493 90.269 1.00 24.08 474 ASP B CA 1
ATOM 6027 C C . ASP B 1 474 ? 57.913 42.688 89.055 1.00 24.64 474 ASP B C 1
ATOM 6028 O O . ASP B 1 474 ? 58.193 43.528 88.184 1.00 26.12 474 ASP B O 1
ATOM 6033 N N . LYS B 1 475 ? 56.811 41.945 88.994 1.00 23.63 475 LYS B N 1
ATOM 6034 C CA . LYS B 1 475 ? 55.827 42.109 87.920 1.00 23.60 475 LYS B CA 1
ATOM 6035 C C . LYS B 1 475 ? 54.469 42.063 88.589 1.00 25.30 475 LYS B C 1
ATOM 6036 O O . LYS B 1 475 ? 54.044 41.046 89.147 1.00 22.30 475 LYS B O 1
ATOM 6042 N N . LYS B 1 476 ? 53.795 43.218 88.620 1.00 22.87 476 LYS B N 1
ATOM 6043 C CA . LYS B 1 476 ? 52.576 43.366 89.400 1.00 27.22 476 LYS B CA 1
ATOM 6044 C C . LYS B 1 476 ? 51.337 43.700 88.595 1.00 24.29 476 LYS B C 1
ATOM 6045 O O . LYS B 1 476 ? 50.254 43.791 89.188 1.00 27.01 476 LYS B O 1
ATOM 6051 N N . ASP B 1 477 ? 51.489 43.913 87.294 1.00 24.54 477 ASP B N 1
ATOM 6052 C CA . ASP B 1 477 ? 50.376 44.419 86.469 1.00 29.85 477 ASP B CA 1
ATOM 6053 C C . ASP B 1 477 ? 49.742 43.333 85.620 1.00 30.32 477 ASP B C 1
ATOM 6054 O O . ASP B 1 477 ? 48.955 43.655 84.733 1.00 29.42 477 ASP B O 1
ATOM 6059 N N . ILE B 1 478 ? 50.055 42.050 85.873 1.00 22.83 478 ILE B N 1
ATOM 6060 C CA . ILE B 1 478 ? 49.311 40.987 85.166 1.00 23.87 478 ILE B CA 1
ATOM 6061 C C . ILE B 1 478 ? 48.074 40.570 85.929 1.00 25.42 478 ILE B C 1
ATOM 6062 O O . ILE B 1 478 ? 48.068 39.600 86.688 1.00 25.28 478 ILE B O 1
ATOM 6067 N N . ASN B 1 479 ? 46.974 41.329 85.717 1.00 22.45 479 ASN B N 1
ATOM 6068 C CA . ASN B 1 479 ? 45.754 41.182 86.444 1.00 25.67 479 ASN B CA 1
ATOM 6069 C C . ASN B 1 479 ? 44.613 41.242 85.407 1.00 27.19 479 ASN B C 1
ATOM 6070 O O . ASN B 1 479 ? 44.791 41.727 84.332 1.00 32.24 479 ASN B O 1
ATOM 6075 N N . GLY B 1 480 ? 43.484 40.699 85.748 1.00 26.52 480 GLY B N 1
ATOM 6076 C CA . GLY B 1 480 ? 42.402 40.621 84.782 1.00 32.76 480 GLY B CA 1
ATOM 6077 C C . GLY B 1 480 ? 41.123 40.579 85.548 1.00 37.60 480 GLY B C 1
ATOM 6078 O O . GLY B 1 480 ? 41.078 40.921 86.751 1.00 36.40 480 GLY B O 1
ATOM 6079 N N . ALA B 1 481 ? 40.076 40.193 84.844 1.00 44.92 481 ALA B N 1
ATOM 6080 C CA . ALA B 1 481 ? 38.733 40.458 85.316 1.00 49.48 481 ALA B CA 1
ATOM 6081 C C . ALA B 1 481 ? 38.512 39.821 86.672 1.00 46.59 481 ALA B C 1
ATOM 6082 O O . ALA B 1 481 ? 38.035 40.450 87.636 1.00 46.60 481 ALA B O 1
ATOM 6084 N N . ASN B 1 482 ? 38.860 38.549 86.720 1.00 37.78 482 ASN B N 1
ATOM 6085 C CA . ASN B 1 482 ? 38.642 37.780 87.914 1.00 34.94 482 ASN B CA 1
ATOM 6086 C C . ASN B 1 482 ? 40.006 37.340 88.565 1.00 29.64 482 ASN B C 1
ATOM 6087 O O . ASN B 1 482 ? 39.985 36.381 89.304 1.00 27.96 482 ASN B O 1
ATOM 6092 N N . TYR B 1 483 ? 41.116 38.039 88.335 1.00 28.00 483 TYR B N 1
ATOM 6093 C CA . TYR B 1 483 ? 42.362 37.579 88.946 1.00 25.51 483 TYR B CA 1
ATOM 6094 C C . TYR B 1 483 ? 43.389 38.625 89.150 1.00 26.38 483 TYR B C 1
ATOM 6095 O O . TYR B 1 483 ? 43.472 39.637 88.427 1.00 25.30 483 TYR B O 1
ATOM 6104 N N . TYR B 1 484 ? 44.261 38.321 90.112 1.00 25.22 484 TYR B N 1
ATOM 6105 C CA . TYR B 1 484 ? 45.390 39.124 90.430 1.00 19.21 484 TYR B CA 1
ATOM 6106 C C . TYR B 1 484 ? 46.639 38.222 90.447 1.00 21.06 484 TYR B C 1
ATOM 6107 O O . TYR B 1 484 ? 46.535 37.094 90.847 1.00 19.18 484 TYR B O 1
ATOM 6116 N N A SER B 1 485 ? 47.761 38.784 90.088 0.65 21.08 485 SER B N 1
ATO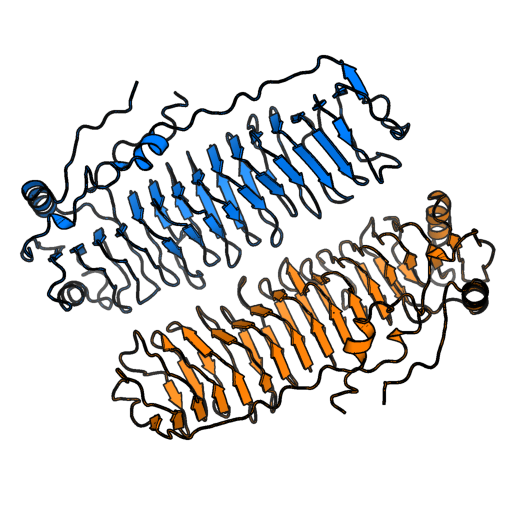M 6117 N N B SER B 1 485 ? 47.763 38.750 89.995 0.35 19.86 485 SER B N 1
ATOM 6118 C CA A SER B 1 485 ? 49.014 38.047 90.113 0.65 21.00 485 SER B CA 1
ATOM 6119 C CA B SER B 1 485 ? 49.044 38.029 90.014 0.35 19.05 485 SER B CA 1
ATOM 6120 C C A SER B 1 485 ? 50.190 38.908 90.552 0.65 20.05 485 SER B C 1
ATOM 6121 C C B SER B 1 485 ? 50.095 38.889 90.686 0.35 18.56 485 SER B C 1
ATOM 6122 O O A SER B 1 485 ? 50.252 40.123 90.326 0.65 22.32 485 SER B O 1
ATOM 6123 O O B SER B 1 485 ? 49.927 40.092 90.793 0.35 17.88 485 SER B O 1
ATOM 6128 N N . LEU B 1 486 ? 51.164 38.263 91.173 1.00 18.93 486 LEU B N 1
ATOM 6129 C CA . LEU B 1 486 ? 52.354 38.964 91.621 1.00 18.90 486 LEU B CA 1
ATOM 6130 C C . LEU B 1 486 ? 53.527 38.008 91.366 1.00 18.89 486 LEU B C 1
ATOM 6131 O O . LEU B 1 486 ? 53.479 36.818 91.818 1.00 18.14 486 LEU B O 1
ATOM 6136 N N . VAL B 1 487 ? 54.479 38.514 90.621 1.00 17.72 487 VAL B N 1
ATOM 6137 C CA . VAL B 1 487 ? 55.833 37.903 90.545 1.00 18.35 487 VAL B CA 1
ATOM 6138 C C . VAL B 1 487 ? 56.749 38.801 91.348 1.00 20.31 487 VAL B C 1
ATOM 6139 O O . VAL B 1 487 ? 56.945 39.987 91.022 1.00 21.09 487 VAL B O 1
ATOM 6143 N N . SER B 1 488 ? 57.258 38.236 92.447 1.00 20.27 488 SER B N 1
ATOM 6144 C CA . SER B 1 488 ? 57.995 39.042 93.442 1.00 19.63 488 SER B CA 1
ATOM 6145 C C . SER B 1 488 ? 59.445 38.609 93.687 1.00 21.54 488 SER B C 1
ATOM 6146 O O . SER B 1 488 ? 59.710 37.390 93.774 1.00 17.59 488 SER B O 1
ATOM 6149 N N . THR B 1 489 ? 60.370 39.574 93.735 1.00 18.99 489 THR B N 1
ATOM 6150 C CA . THR B 1 489 ? 61.758 39.323 94.132 1.00 22.48 489 THR B CA 1
ATOM 6151 C C . THR B 1 489 ? 61.817 39.122 95.648 1.00 22.85 489 THR B C 1
ATOM 6152 O O . THR B 1 489 ? 62.855 38.715 96.136 1.00 24.36 489 THR B O 1
ATOM 6156 N N . GLY B 1 490 ? 60.717 39.356 96.373 1.00 24.40 490 GLY B N 1
ATOM 6157 C CA . GLY B 1 490 ? 60.597 38.850 97.735 1.00 31.53 490 GLY B CA 1
ATOM 6158 C C . GLY B 1 490 ? 61.237 39.773 98.763 1.00 35.17 490 GLY B C 1
ATOM 6159 O O . GLY B 1 490 ? 61.580 39.323 99.887 1.00 40.88 490 GLY B O 1
ATOM 6160 N N . GLN B 1 491 ? 61.369 41.042 98.380 1.00 36.66 491 GLN B N 1
ATOM 6161 C CA . GLN B 1 491 ? 61.860 42.098 99.240 1.00 49.97 491 GLN B CA 1
ATOM 6162 C C . GLN B 1 491 ? 60.779 42.946 99.910 1.00 55.63 491 GLN B C 1
ATOM 6163 O O . GLN B 1 491 ? 61.070 43.631 100.891 1.00 56.68 491 GLN B O 1
ATOM 6169 N N . ASN B 1 492 ? 59.557 42.914 99.389 1.00 56.82 492 ASN B N 1
ATOM 6170 C CA . ASN B 1 492 ? 58.465 43.641 99.993 1.00 50.68 492 ASN B CA 1
ATOM 6171 C C . ASN B 1 492 ? 57.391 42.674 100.493 1.00 53.21 492 ASN B C 1
ATOM 6172 O O . ASN B 1 492 ? 56.584 42.169 99.704 1.00 51.00 492 ASN B O 1
ATOM 6177 N N . SER B 1 493 ? 57.359 42.420 101.803 1.00 45.80 493 SER B N 1
ATOM 6178 C CA . SER B 1 493 ? 56.356 41.513 102.348 1.00 46.83 493 SER B CA 1
ATOM 6179 C C . SER B 1 493 ? 54.946 42.097 102.232 1.00 48.34 493 SER B C 1
ATOM 6180 O O . SER B 1 493 ? 53.948 41.322 102.181 1.00 38.32 493 SER B O 1
ATOM 6183 N N . ASN B 1 494 ? 54.841 43.436 102.210 1.00 38.18 494 ASN B N 1
ATOM 6184 C CA . ASN B 1 494 ? 53.504 44.047 102.047 1.00 44.69 494 ASN B CA 1
ATOM 6185 C C . ASN B 1 494 ? 52.852 43.704 100.717 1.00 35.56 494 ASN B C 1
ATOM 6186 O O . ASN B 1 494 ? 51.645 43.536 100.671 1.00 39.27 494 ASN B O 1
ATOM 6191 N N . ASP B 1 495 ? 53.645 43.621 99.664 1.00 33.91 495 ASP B N 1
ATOM 6192 C CA . ASP B 1 495 ? 53.152 43.201 98.351 1.00 34.33 495 ASP B CA 1
ATOM 6193 C C . ASP B 1 495 ? 52.342 41.885 98.399 1.00 30.69 495 ASP B C 1
ATOM 6194 O O . ASP B 1 495 ? 51.266 41.779 97.771 1.00 29.81 495 ASP B O 1
ATOM 6199 N N . ILE B 1 496 ? 52.860 40.915 99.154 1.00 28.33 496 ILE B N 1
ATOM 6200 C CA . ILE B 1 496 ? 52.185 39.679 99.351 1.00 26.85 496 ILE B CA 1
ATOM 6201 C C . ILE B 1 496 ? 50.901 39.838 100.182 1.00 28.73 496 ILE B C 1
ATOM 6202 O O . ILE B 1 496 ? 49.857 39.260 99.871 1.00 26.58 496 ILE B O 1
ATOM 6207 N N . ASN B 1 497 ? 50.958 40.635 101.245 1.00 28.57 497 ASN B N 1
ATOM 6208 C CA . ASN B 1 497 ? 49.756 40.871 102.044 1.00 33.13 497 ASN B CA 1
ATOM 6209 C C . ASN B 1 497 ? 48.710 41.557 101.205 1.00 27.97 497 ASN B C 1
ATOM 6210 O O . ASN B 1 497 ? 47.545 41.250 101.324 1.00 33.93 497 ASN B O 1
ATOM 6215 N N . GLU B 1 498 ? 49.147 42.452 100.355 1.00 32.88 498 GLU B N 1
ATOM 6216 C CA . GLU B 1 498 ? 48.260 43.266 99.501 1.00 37.72 498 GLU B CA 1
ATOM 6217 C C . GLU B 1 498 ? 47.514 42.394 98.475 1.00 37.85 498 GLU B C 1
ATOM 6218 O O . GLU B 1 498 ? 46.287 42.534 98.268 1.00 30.94 498 GLU B O 1
ATOM 6224 N N . ILE B 1 499 ? 48.226 41.458 97.815 1.00 30.19 499 ILE B N 1
ATOM 6225 C CA . ILE B 1 499 ? 47.477 40.565 96.939 1.00 28.23 499 ILE B CA 1
ATOM 6226 C C . ILE B 1 499 ? 46.523 39.696 97.712 1.00 23.70 499 ILE B C 1
ATOM 6227 O O . ILE B 1 499 ? 45.446 39.445 97.227 1.00 26.97 499 ILE B O 1
ATOM 6232 N N . PHE B 1 500 ? 46.849 39.215 98.934 1.00 22.65 500 PHE B N 1
ATOM 6233 C CA . PHE B 1 500 ? 45.918 38.412 99.654 1.00 26.18 500 PHE B CA 1
ATOM 6234 C C . PHE B 1 500 ? 44.665 39.256 100.091 1.00 29.59 500 PHE B C 1
ATOM 6235 O O . PHE B 1 500 ? 43.577 38.687 100.260 1.00 30.98 500 PHE B O 1
ATOM 6243 N N . ASN B 1 501 ? 44.870 40.551 100.282 1.00 36.11 501 ASN B N 1
ATOM 6244 C CA . ASN B 1 501 ? 43.743 41.480 100.550 1.00 40.93 501 ASN B CA 1
ATOM 6245 C C . ASN B 1 501 ? 42.750 41.534 99.396 1.00 44.79 501 ASN B C 1
ATOM 6246 O O . ASN B 1 501 ? 41.563 41.731 99.639 1.00 45.29 501 ASN B O 1
ATOM 6251 N N . LYS B 1 502 ? 43.203 41.268 98.164 1.00 36.30 502 LYS B N 1
ATOM 6252 C CA . LYS B 1 502 ? 42.272 41.196 97.022 1.00 35.13 502 LYS B CA 1
ATOM 6253 C C . LYS B 1 502 ? 41.330 40.009 97.036 1.00 36.03 502 LYS B C 1
ATOM 6254 O O . LYS B 1 502 ? 40.308 40.036 96.359 1.00 39.07 502 LYS B O 1
ATOM 6260 N N . ASN B 1 503 ? 41.652 38.997 97.813 1.00 35.24 503 ASN B N 1
ATOM 6261 C CA . ASN B 1 503 ? 40.887 37.762 97.889 1.00 40.01 503 ASN B CA 1
ATOM 6262 C C . ASN B 1 503 ? 39.763 37.836 98.945 1.00 48.26 503 ASN B C 1
ATOM 6263 O O . ASN B 1 503 ? 39.763 37.024 99.832 1.00 46.46 503 ASN B O 1
ATOM 6268 N N . LYS B 1 504 ? 38.793 38.758 98.811 1.00 62.82 504 LYS B N 1
ATOM 6269 C CA . LYS B 1 504 ? 37.733 39.022 99.867 1.00 71.19 504 LYS B CA 1
ATOM 6270 C C . LYS B 1 504 ? 36.484 38.141 99.798 1.00 78.19 504 LYS B C 1
ATOM 6271 O O . LYS B 1 504 ? 35.866 38.008 98.722 1.00 86.92 504 LYS B O 1
ATOM 6277 N N . ASN B 1 506 ? 32.848 38.989 99.575 1.00 85.68 506 ASN B N 1
ATOM 6278 C CA . ASN B 1 506 ? 31.363 38.966 99.629 1.00 81.31 506 ASN B CA 1
ATOM 6279 C C . ASN B 1 506 ? 30.796 37.586 99.211 1.00 86.95 506 ASN B C 1
ATOM 6280 O O . ASN B 1 506 ? 30.825 36.634 100.029 1.00 88.21 506 ASN B O 1
ATOM 6285 N N . ASN B 1 507 ? 30.328 37.478 97.954 1.00 78.40 507 ASN B N 1
ATOM 6286 C CA . ASN B 1 507 ? 29.673 36.271 97.435 1.00 79.34 507 ASN B CA 1
ATOM 6287 C C . ASN B 1 507 ? 30.588 35.575 96.418 1.00 73.29 507 ASN B C 1
ATOM 6288 O O . ASN B 1 507 ? 31.633 36.159 95.997 1.00 55.26 507 ASN B O 1
ATOM 6293 N N . PRO B 1 508 ? 30.205 34.330 96.019 1.00 70.76 508 PRO B N 1
ATOM 6294 C CA . PRO B 1 508 ? 31.034 33.568 95.092 1.00 70.15 508 PRO B CA 1
ATOM 6295 C C . PRO B 1 508 ? 30.969 34.059 93.675 1.00 62.85 508 PRO B C 1
ATOM 6296 O O . PRO B 1 508 ? 31.548 33.408 92.795 1.00 68.68 508 PRO B O 1
ATOM 6300 N N . HIS B 1 509 ? 30.247 35.160 93.443 1.00 49.95 509 HIS B N 1
ATOM 6301 C CA . HIS B 1 509 ? 30.193 35.751 92.134 1.00 51.67 509 HIS B CA 1
ATOM 6302 C C . HIS B 1 509 ? 31.366 36.719 91.975 1.00 54.87 509 HIS B C 1
ATOM 6303 O O . HIS B 1 509 ? 31.945 36.777 90.888 1.00 61.99 509 HIS B O 1
ATOM 6310 N N . SER B 1 510 ? 31.747 37.390 93.070 1.00 51.43 510 SER B N 1
ATOM 6311 C CA . SER B 1 510 ? 32.964 38.234 93.113 1.00 65.33 510 SER B CA 1
ATOM 6312 C C . SER B 1 510 ? 34.244 37.423 93.461 1.00 63.68 510 SER B C 1
ATOM 6313 O O . SER B 1 510 ? 35.199 37.999 93.969 1.00 53.60 510 SER B O 1
ATOM 6316 N N . ASN B 1 511 ? 34.252 36.113 93.146 1.00 71.28 511 ASN B N 1
ATOM 6317 C CA . ASN B 1 511 ? 35.363 35.182 93.431 1.00 69.30 511 ASN B CA 1
ATOM 6318 C C . ASN B 1 511 ? 36.553 35.418 92.516 1.00 56.16 511 ASN B C 1
ATOM 6319 O O . ASN B 1 511 ? 36.480 35.170 91.290 1.00 64.40 511 ASN B O 1
ATOM 6324 N N . VAL B 1 512 ? 37.671 35.800 93.128 1.00 41.93 512 VAL B N 1
ATOM 6325 C CA . VAL B 1 512 ? 38.838 36.064 92.370 1.00 30.46 512 VAL B CA 1
ATOM 6326 C C . VAL B 1 512 ? 39.844 34.923 92.515 1.00 28.22 512 VAL B C 1
ATOM 6327 O O . VAL B 1 512 ? 39.740 34.153 93.412 1.00 32.03 512 VAL B O 1
ATOM 6331 N N . GLN B 1 513 ? 40.721 34.854 91.548 1.00 21.71 513 GLN B N 1
ATOM 6332 C CA . GLN B 1 513 ? 41.890 33.931 91.578 1.00 21.37 513 GLN B CA 1
ATOM 6333 C C . GLN B 1 513 ? 43.142 34.695 91.935 1.00 20.60 513 GLN B C 1
ATOM 6334 O O . GLN B 1 513 ? 43.331 35.887 91.620 1.00 22.27 513 GLN B O 1
ATOM 6340 N N . ILE B 1 514 ? 44.067 33.999 92.616 1.00 19.26 514 ILE B N 1
ATOM 6341 C CA . ILE B 1 514 ? 45.254 34.612 93.168 1.00 18.30 514 ILE B CA 1
ATOM 6342 C C . ILE B 1 514 ? 46.481 33.740 92.750 1.00 16.45 514 ILE B C 1
ATOM 6343 O O . ILE B 1 514 ? 46.439 32.546 93.002 1.00 18.51 514 ILE B O 1
ATOM 6348 N N . PHE B 1 515 ? 47.449 34.377 92.109 1.00 17.15 515 PHE B N 1
ATOM 6349 C CA . PHE B 1 515 ? 48.674 33.722 91.583 1.00 17.08 515 PHE B CA 1
ATOM 6350 C C . PHE B 1 515 ? 49.861 34.438 92.166 1.00 15.57 515 PHE B C 1
ATOM 6351 O O . PHE B 1 515 ? 50.073 35.596 91.885 1.00 17.23 515 PHE B O 1
ATOM 6359 N N . VAL B 1 516 ? 50.630 33.732 93.041 1.00 15.40 516 VAL B N 1
ATOM 6360 C CA . VAL B 1 516 ? 51.799 34.338 93.675 1.00 16.19 516 VAL B CA 1
ATOM 6361 C C . VAL B 1 516 ? 53.040 33.501 93.305 1.00 15.81 516 VAL B C 1
ATOM 6362 O O . VAL B 1 516 ? 53.022 32.275 93.549 1.00 16.59 516 VAL B O 1
ATOM 6366 N N . ILE B 1 517 ? 54.029 34.143 92.698 1.00 16.18 517 ILE B N 1
ATOM 6367 C CA . ILE B 1 517 ? 55.305 33.465 92.380 1.00 15.42 517 ILE B CA 1
ATOM 6368 C C . ILE B 1 517 ? 56.376 34.349 92.995 1.00 15.89 517 ILE B C 1
ATOM 6369 O O . ILE B 1 517 ? 56.563 35.440 92.511 1.00 16.23 517 ILE B O 1
ATOM 6374 N N . THR B 1 518 ? 57.122 33.833 93.968 1.00 16.00 518 THR B N 1
ATOM 6375 C CA . THR B 1 518 ? 58.086 34.707 94.657 1.00 17.52 518 THR B CA 1
ATOM 6376 C C . THR B 1 518 ? 59.418 34.057 95.057 1.00 19.27 518 THR B C 1
ATOM 6377 O O . THR B 1 518 ? 59.474 32.880 95.308 1.00 15.83 518 THR B O 1
ATOM 6381 N N . LYS B 1 519 ? 60.472 34.868 95.099 1.00 17.85 519 LYS B N 1
ATOM 6382 C CA . LYS B 1 519 ? 61.742 34.409 95.700 1.00 21.83 519 LYS B CA 1
ATOM 6383 C C . LYS B 1 519 ? 61.773 34.367 97.185 1.00 24.26 519 LYS B C 1
ATOM 6384 O O . LYS B 1 519 ? 62.646 33.683 97.732 1.00 21.26 519 LYS B O 1
ATOM 6390 N N . SER B 1 520 ? 60.855 35.014 97.867 1.00 21.61 520 SER B N 1
ATOM 6391 C CA . SER B 1 520 ? 60.637 34.821 99.305 1.00 24.44 520 SER B CA 1
ATOM 6392 C C . SER B 1 520 ? 59.893 33.578 99.656 1.00 20.86 520 SER B C 1
ATOM 6393 O O . SER B 1 520 ? 59.514 32.793 98.791 1.00 18.99 520 SER B O 1
ATOM 6396 N N . GLY B 1 521 ? 59.593 33.402 100.920 1.00 18.70 521 GLY B N 1
ATOM 6397 C CA . GLY B 1 521 ? 58.502 32.559 101.335 1.00 18.99 521 GLY B CA 1
ATOM 6398 C C . GLY B 1 521 ? 57.132 33.251 101.160 1.00 18.49 521 GLY B C 1
ATOM 6399 O O . GLY B 1 521 ? 57.050 34.393 100.756 1.00 21.86 521 GLY B O 1
ATOM 6400 N N . ILE B 1 522 ? 56.120 32.522 101.519 1.00 18.55 522 ILE B N 1
ATOM 6401 C CA . ILE B 1 522 ? 54.794 33.036 101.588 1.00 20.25 522 ILE B CA 1
ATOM 6402 C C . ILE B 1 522 ? 54.204 32.660 102.886 1.00 20.94 522 ILE B C 1
ATOM 6403 O O . ILE B 1 522 ? 54.031 31.508 103.170 1.00 20.69 522 ILE B O 1
ATOM 6408 N N . ASN B 1 523 ? 53.750 33.678 103.651 1.00 22.98 523 ASN B N 1
ATOM 6409 C CA . ASN B 1 523 ? 52.939 33.503 104.844 1.00 24.10 523 ASN B CA 1
ATOM 6410 C C . ASN B 1 523 ? 51.496 33.848 104.501 1.00 25.84 523 ASN B C 1
ATOM 6411 O O . ASN B 1 523 ? 51.203 34.996 104.172 1.00 29.38 523 ASN B O 1
ATOM 6416 N N . VAL B 1 524 ? 50.656 32.856 104.452 1.00 21.06 524 VAL B N 1
ATOM 6417 C CA . VAL B 1 524 ? 49.294 33.072 104.028 1.00 25.93 524 VAL B CA 1
ATOM 6418 C C . VAL B 1 524 ? 48.485 33.550 105.297 1.00 27.08 524 VAL B C 1
ATOM 6419 O O . VAL B 1 524 ? 48.342 32.805 106.265 1.00 24.08 524 VAL B O 1
ATOM 6423 N N . PRO B 1 525 ? 47.952 34.760 105.239 1.00 27.15 525 PRO B N 1
ATOM 6424 C CA . PRO B 1 525 ? 47.242 35.320 106.402 1.00 29.86 525 PRO B CA 1
ATOM 6425 C C . PRO B 1 525 ? 46.131 34.445 106.974 1.00 29.14 525 PRO B C 1
ATOM 6426 O O . PRO B 1 525 ? 45.436 33.714 106.254 1.00 28.69 525 PRO B O 1
ATOM 6430 N N . PRO B 1 526 ? 45.880 34.546 108.295 1.00 30.01 526 PRO B N 1
ATOM 6431 C CA . PRO B 1 526 ? 44.815 33.739 108.846 1.00 29.46 526 PRO B CA 1
ATOM 6432 C C . PRO B 1 526 ? 43.415 34.195 108.447 1.00 34.25 526 PRO B C 1
ATOM 6433 O O . PRO B 1 526 ? 42.478 33.438 108.578 1.00 40.22 526 PRO B O 1
ATOM 6437 N N . ASP B 1 527 ? 43.237 35.367 107.866 1.00 38.56 527 ASP B N 1
ATOM 6438 C CA . ASP B 1 527 ? 41.847 35.695 107.461 1.00 48.70 527 ASP B CA 1
ATOM 6439 C C . ASP B 1 527 ? 41.401 34.937 106.159 1.00 49.45 527 ASP B C 1
ATOM 6440 O O . ASP B 1 527 ? 40.224 34.970 105.796 1.00 38.55 527 ASP B O 1
ATOM 6445 N N . GLN B 1 528 ? 42.315 34.209 105.484 1.00 43.74 528 GLN B N 1
ATOM 6446 C CA . GLN B 1 528 ? 41.931 33.530 104.226 1.00 37.70 528 GLN B CA 1
ATOM 6447 C C . GLN B 1 528 ? 41.135 32.313 104.563 1.00 36.49 528 GLN B C 1
ATOM 6448 O O . GLN B 1 528 ? 41.512 31.547 105.475 1.00 39.58 528 GLN B O 1
ATOM 6454 N N . ASN B 1 529 ? 40.040 32.110 103.843 1.00 27.03 529 ASN B N 1
ATOM 6455 C CA . ASN B 1 529 ? 39.281 30.889 103.985 1.00 29.60 529 ASN B CA 1
ATOM 6456 C C . ASN B 1 529 ? 39.023 30.081 102.688 1.00 25.07 529 ASN B C 1
ATOM 6457 O O . ASN B 1 529 ? 38.568 28.933 102.722 1.00 24.39 529 ASN B O 1
ATOM 6462 N N . HIS B 1 530 ? 39.237 30.732 101.562 1.00 27.47 530 HIS B N 1
ATOM 6463 C CA . HIS B 1 530 ? 39.120 30.061 100.293 1.00 28.64 530 HIS B CA 1
ATOM 6464 C C . HIS B 1 530 ? 40.039 30.750 99.321 1.00 28.37 530 HIS B C 1
ATOM 6465 O O . HIS B 1 530 ? 40.033 31.985 99.140 1.00 27.49 530 HIS B O 1
ATOM 6472 N N . LEU B 1 531 ? 40.869 29.927 98.667 1.00 21.96 531 LEU B N 1
ATOM 6473 C CA . LEU B 1 531 ? 41.839 30.492 97.730 1.00 24.04 531 LEU B CA 1
ATOM 6474 C C . LEU B 1 531 ? 41.901 29.594 96.515 1.00 21.26 531 LEU B C 1
ATOM 6475 O O . LEU B 1 531 ? 42.035 28.361 96.654 1.00 20.41 531 LEU B O 1
ATOM 6480 N N . ASP B 1 532 ? 41.699 30.211 95.354 1.00 20.50 532 ASP B N 1
ATOM 6481 C CA . ASP B 1 532 ? 41.814 29.528 94.055 1.00 21.73 532 ASP B CA 1
ATOM 6482 C C . ASP B 1 532 ? 42.982 30.186 93.324 1.00 19.36 532 ASP B C 1
ATOM 6483 O O . ASP B 1 532 ? 43.008 31.405 93.077 1.00 19.13 532 ASP B O 1
ATOM 6488 N N . GLY B 1 533 ? 43.970 29.356 92.981 1.00 18.79 533 GLY B N 1
ATOM 6489 C CA . GLY B 1 533 ? 45.095 29.822 92.268 1.00 17.74 533 GLY B CA 1
ATOM 6490 C C . GLY B 1 533 ? 46.327 28.933 92.486 1.00 14.88 533 GLY B C 1
ATOM 6491 O O . GLY B 1 533 ? 46.195 27.732 92.574 1.00 14.94 533 GLY B O 1
ATOM 6492 N N A VAL B 1 534 ? 47.468 29.591 92.648 0.35 14.30 534 VAL B N 1
ATOM 6493 N N B VAL B 1 534 ? 47.491 29.581 92.528 0.65 15.71 534 VAL B N 1
ATOM 6494 C CA A VAL B 1 534 ? 48.769 28.928 92.755 0.35 13.53 534 VAL B CA 1
ATOM 6495 C CA B VAL B 1 534 ? 48.789 28.874 92.778 0.65 15.38 534 VAL B CA 1
ATOM 6496 C C A VAL B 1 534 ? 49.592 29.729 93.736 0.35 14.20 534 VAL B C 1
ATOM 6497 C C B VAL B 1 534 ? 49.658 29.722 93.663 0.65 15.87 534 VAL B C 1
ATOM 6498 O O A VAL B 1 534 ? 49.481 30.957 93.773 0.35 13.61 534 VAL B O 1
ATOM 6499 O O B VAL B 1 534 ? 49.675 30.968 93.520 0.65 14.89 534 VAL B O 1
ATOM 6506 N N . LEU B 1 535 ? 50.369 29.032 94.561 1.00 13.82 535 LEU B N 1
ATOM 6507 C CA . LEU B 1 535 ? 51.393 29.682 95.426 1.00 14.14 535 LEU B CA 1
ATOM 6508 C C . LEU B 1 535 ? 52.702 28.928 95.166 1.00 13.64 535 LEU B C 1
ATOM 6509 O O . LEU B 1 535 ? 52.739 27.715 95.426 1.00 14.55 535 LEU B O 1
ATOM 6514 N N . ILE B 1 536 ? 53.642 29.658 94.612 1.00 13.71 536 ILE B N 1
ATOM 6515 C CA . ILE B 1 536 ? 54.959 2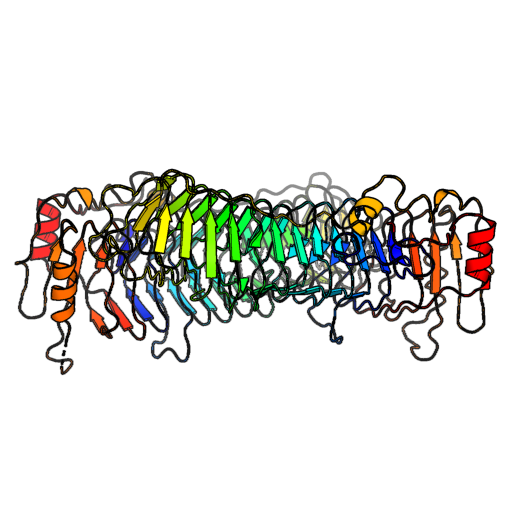9.166 94.190 1.00 14.03 536 ILE B CA 1
ATOM 6516 C C . ILE B 1 536 ? 55.988 30.048 94.903 1.00 13.82 536 ILE B C 1
ATOM 6517 O O . ILE B 1 536 ? 56.091 31.251 94.646 1.00 15.24 536 ILE B O 1
ATOM 6522 N N . ALA B 1 537 ? 56.813 29.428 95.763 1.00 15.74 537 ALA B N 1
ATOM 6523 C CA . ALA B 1 537 ? 57.784 30.233 96.524 1.00 14.87 537 ALA B CA 1
ATOM 6524 C C . ALA B 1 537 ? 59.137 29.519 96.636 1.00 16.57 537 ALA B C 1
ATOM 6525 O O . ALA B 1 537 ? 59.179 28.343 96.766 1.00 14.08 537 ALA B O 1
ATOM 6527 N N . ASN B 1 538 ? 60.184 30.314 96.670 1.00 16.60 538 ASN B N 1
ATOM 6528 C CA . ASN B 1 538 ? 61.546 29.766 96.908 1.00 19.10 538 ASN B CA 1
ATOM 6529 C C . ASN B 1 538 ? 61.772 29.502 98.369 1.00 21.10 538 ASN B C 1
ATOM 6530 O O . ASN B 1 538 ? 62.392 28.456 98.775 1.00 22.54 538 ASN B O 1
ATOM 6535 N N . GLY B 1 539 ? 61.248 30.380 99.204 1.00 21.21 539 GLY B N 1
ATOM 6536 C CA . GLY B 1 539 ? 61.102 30.100 100.619 1.00 22.30 539 GLY B CA 1
ATOM 6537 C C . GLY B 1 539 ? 59.941 29.259 101.005 1.00 22.09 539 GLY B C 1
ATOM 6538 O O . GLY B 1 539 ? 59.204 28.707 100.147 1.00 20.58 539 GLY B O 1
ATOM 6539 N N . SER B 1 540 ? 59.740 29.114 102.306 1.00 18.10 540 SER B N 1
ATOM 6540 C CA . SER B 1 540 ? 58.713 28.201 102.809 1.00 18.66 540 SER B CA 1
ATOM 6541 C C . SER B 1 540 ? 57.297 28.776 102.602 1.00 16.92 540 SER B C 1
ATOM 6542 O O . SER B 1 540 ? 57.114 30.009 102.640 1.00 20.38 540 SER B O 1
ATOM 6545 N N A LEU B 1 541 ? 56.338 27.910 102.350 0.64 16.65 541 LEU B N 1
ATOM 6546 N N B LEU B 1 541 ? 56.351 27.877 102.509 0.36 17.58 541 LEU B N 1
ATOM 6547 C CA A LEU B 1 541 ? 54.915 28.262 102.382 0.64 17.62 541 LEU B CA 1
ATOM 6548 C CA B LEU B 1 541 ? 54.975 28.214 102.360 0.36 18.47 541 LEU B CA 1
ATOM 6549 C C A LEU B 1 541 ? 54.476 27.936 103.761 0.64 19.25 541 LEU B C 1
ATOM 6550 C C B LEU B 1 541 ? 54.298 27.887 103.697 0.36 19.42 541 LEU B C 1
ATOM 6551 O O A LEU B 1 541 ? 54.673 26.793 104.218 0.64 19.45 541 LEU B O 1
ATOM 6552 O O B LEU B 1 541 ? 54.175 26.712 104.084 0.36 19.05 541 LEU B O 1
ATOM 6561 N N . GLN B 1 542 ? 53.885 28.929 104.414 1.00 20.37 542 GLN B N 1
ATOM 6562 C CA . GLN B 1 542 ? 53.384 28.781 105.773 1.00 23.11 542 GLN B CA 1
ATOM 6563 C C . GLN B 1 542 ? 51.972 29.328 105.852 1.00 21.19 542 GLN B C 1
ATOM 6564 O O . GLN B 1 542 ? 51.760 30.459 105.408 1.00 26.57 542 GLN B O 1
ATOM 6570 N N . PHE B 1 543 ? 51.044 28.516 106.354 1.00 22.74 543 PHE B N 1
ATOM 6571 C CA . PHE B 1 543 ? 49.673 28.884 106.495 1.00 24.38 543 PHE B CA 1
ATOM 6572 C C . PHE B 1 543 ? 49.453 29.349 107.950 1.00 26.47 543 PHE B C 1
ATOM 6573 O O . PHE B 1 543 ? 49.448 28.514 108.845 1.00 28.27 543 PHE B O 1
ATOM 6581 N N . ASN B 1 544 ? 49.315 30.671 108.124 1.00 27.78 544 ASN B N 1
ATOM 6582 C CA . ASN B 1 544 ? 49.233 31.272 109.467 1.00 30.04 544 ASN B CA 1
ATOM 6583 C C . ASN B 1 544 ? 47.913 31.078 110.125 1.00 36.33 544 ASN B C 1
ATOM 6584 O O . ASN B 1 544 ? 47.839 31.250 111.351 1.00 39.91 544 ASN B O 1
ATOM 6589 N N . GLY B 1 545 ? 46.870 30.689 109.385 1.00 31.54 545 GLY B N 1
ATOM 6590 C CA . GLY B 1 545 ? 45.637 30.282 109.995 1.00 36.12 545 GLY B CA 1
ATOM 6591 C C . GLY B 1 545 ? 45.108 29.009 109.399 1.00 34.89 545 GLY B C 1
ATOM 6592 O O . GLY B 1 545 ? 45.659 28.527 108.438 1.00 36.32 545 GLY B O 1
ATOM 6593 N N . GLY B 1 546 ? 44.056 28.484 110.032 1.00 33.98 546 GLY B N 1
ATOM 6594 C CA . GLY B 1 546 ? 43.346 27.272 109.652 1.00 34.67 546 GLY B CA 1
ATOM 6595 C C . GLY B 1 546 ? 42.048 27.565 108.933 1.00 29.90 546 GLY B C 1
ATOM 6596 O O . GLY B 1 546 ? 41.801 28.679 108.504 1.00 33.51 546 GLY B O 1
ATOM 6597 N N . ASN B 1 547 ? 41.254 26.535 108.758 1.00 30.30 547 ASN B N 1
ATOM 6598 C CA . ASN B 1 547 ? 39.943 26.624 108.152 1.00 34.63 547 ASN B CA 1
ATOM 6599 C C . ASN B 1 547 ? 39.970 27.266 106.774 1.00 33.38 547 ASN B C 1
ATOM 6600 O O . ASN B 1 547 ? 39.317 28.284 106.519 1.00 30.43 547 ASN B O 1
ATOM 6605 N N . LEU B 1 548 ? 40.785 26.672 105.905 1.00 28.77 548 LEU B N 1
ATOM 6606 C CA . LEU B 1 548 ? 41.013 27.201 104.585 1.00 29.15 548 LEU B CA 1
ATOM 6607 C C . LEU B 1 548 ? 40.858 26.084 103.558 1.00 27.41 548 LEU B C 1
ATOM 6608 O O . LEU B 1 548 ? 41.311 24.959 103.799 1.00 23.90 548 LEU B O 1
ATOM 6613 N N . ASN B 1 549 ? 40.120 26.390 102.479 1.00 23.92 549 ASN B N 1
ATOM 6614 C CA . ASN B 1 549 ? 40.014 25.529 101.313 1.00 27.85 549 ASN B CA 1
ATOM 6615 C C . ASN B 1 549 ? 40.862 26.176 100.235 1.00 22.18 549 ASN B C 1
ATOM 6616 O O . ASN B 1 549 ? 40.642 27.306 99.848 1.00 26.60 549 ASN B O 1
ATOM 6621 N N . ILE B 1 550 ? 41.902 25.495 99.798 1.00 21.31 550 ILE B N 1
ATOM 6622 C CA . ILE B 1 550 ? 42.818 26.008 98.768 1.00 19.63 550 ILE B CA 1
ATOM 6623 C C . ILE B 1 550 ? 42.771 25.056 97.553 1.00 21.30 550 ILE B C 1
ATOM 6624 O O . ILE B 1 550 ? 42.798 23.852 97.706 1.00 19.81 550 ILE B O 1
ATOM 6629 N N . GLU B 1 551 ? 42.558 25.623 96.361 1.00 19.30 551 GLU B N 1
ATOM 6630 C CA . GLU B 1 551 ? 42.325 24.849 95.173 1.00 21.97 551 GLU B CA 1
ATOM 6631 C C . GLU B 1 551 ? 43.145 25.352 94.024 1.00 17.05 551 GLU B C 1
ATOM 6632 O O . GLU B 1 551 ? 43.200 26.563 93.728 1.00 16.78 551 GLU B O 1
ATOM 6638 N N . TYR B 1 552 ? 43.779 24.413 93.322 1.00 16.54 552 TYR B N 1
ATOM 6639 C CA . TYR B 1 552 ? 44.522 24.766 92.140 1.00 14.82 552 TYR B CA 1
ATOM 6640 C C . TYR B 1 552 ? 43.627 25.290 91.021 1.00 16.14 552 TYR B C 1
ATOM 6641 O O . TYR B 1 552 ? 42.607 24.653 90.741 1.00 17.18 552 TYR B O 1
ATOM 6650 N N . VAL B 1 553 ? 44.056 26.355 90.411 1.00 16.35 553 VAL B N 1
ATOM 6651 C CA . VAL B 1 553 ? 43.598 26.796 89.070 1.00 17.73 553 VAL B CA 1
ATOM 6652 C C . VAL B 1 553 ? 44.830 27.220 88.305 1.00 17.03 553 VAL B C 1
ATOM 6653 O O . VAL B 1 553 ? 45.749 27.895 88.847 1.00 17.66 553 VAL B O 1
ATOM 6657 N N . ARG B 1 554 ? 44.866 26.766 87.041 1.00 17.39 554 ARG B N 1
ATOM 6658 C CA . ARG B 1 554 ? 45.970 27.115 86.119 1.00 14.35 554 ARG B CA 1
ATOM 6659 C C . ARG B 1 554 ? 46.223 28.579 86.003 1.00 17.79 554 ARG B C 1
ATOM 6660 O O . ARG B 1 554 ? 45.214 29.384 85.888 1.00 18.11 554 ARG B O 1
ATOM 6668 N N . MET B 1 555 ? 47.492 28.992 86.064 1.00 16.34 555 MET B N 1
ATOM 6669 C CA . MET B 1 555 ? 47.868 30.375 85.866 1.00 17.45 555 MET B CA 1
ATOM 6670 C C . MET B 1 555 ? 47.283 30.911 84.544 1.00 18.48 555 MET B C 1
ATOM 6671 O O . MET B 1 555 ? 47.249 30.204 83.576 1.00 14.85 555 MET B O 1
ATOM 6676 N N . PRO B 1 556 ? 46.869 32.187 84.523 1.00 16.76 556 PRO B N 1
ATOM 6677 C CA . PRO B 1 556 ? 46.470 32.813 83.247 1.00 20.69 556 PRO B CA 1
ATOM 6678 C C . PRO B 1 556 ? 47.579 32.797 82.202 1.00 18.38 556 PRO B C 1
ATOM 6679 O O . PRO B 1 556 ? 48.765 32.922 82.538 1.00 16.33 556 PRO B O 1
ATOM 6683 N N . GLN B 1 557 ? 47.217 32.595 80.940 1.00 17.72 557 GLN B N 1
ATOM 6684 C CA . GLN B 1 557 ? 48.172 32.551 79.862 1.00 17.42 557 GLN B CA 1
ATOM 6685 C C . GLN B 1 557 ? 49.132 33.713 79.839 1.00 18.07 557 GLN B C 1
ATOM 6686 O O . GLN B 1 557 ? 50.269 33.499 79.617 1.00 16.65 557 GLN B O 1
ATOM 6692 N N . PRO B 1 558 ? 48.681 34.960 80.014 1.00 19.33 558 PRO B N 1
ATOM 6693 C CA . PRO B 1 558 ? 49.653 36.053 80.026 1.00 19.70 558 PRO B CA 1
ATOM 6694 C C . PRO B 1 558 ? 50.734 35.944 81.124 1.00 18.79 558 PRO B C 1
ATOM 6695 O O . PRO B 1 558 ? 51.880 36.345 80.895 1.00 18.82 558 PRO B O 1
ATOM 6699 N N . LEU B 1 559 ? 50.363 35.357 82.239 1.00 18.27 559 LEU B N 1
ATOM 6700 C CA . LEU B 1 559 ? 51.305 35.176 83.361 1.00 16.87 559 LEU B CA 1
ATOM 6701 C C . LEU B 1 559 ? 52.291 34.023 82.979 1.00 15.24 559 LEU B C 1
ATOM 6702 O O . LEU B 1 559 ? 53.482 34.184 83.138 1.00 16.29 559 LEU B O 1
ATOM 6707 N N . ILE B 1 560 ? 51.764 32.935 82.433 1.00 14.77 560 ILE B N 1
ATOM 6708 C CA . ILE B 1 560 ? 52.592 31.837 81.993 1.00 16.15 560 ILE B CA 1
ATOM 6709 C C . ILE B 1 560 ? 53.573 32.370 80.993 1.00 17.34 560 ILE B C 1
ATOM 6710 O O . ILE B 1 560 ? 54.784 32.108 81.042 1.00 16.32 560 ILE B O 1
ATOM 6715 N N . ASP B 1 561 ? 53.062 33.132 80.009 1.00 17.71 561 ASP B N 1
ATOM 6716 C CA . ASP B 1 561 ? 53.926 33.663 79.002 1.00 16.36 561 ASP B CA 1
ATOM 6717 C C . ASP B 1 561 ? 55.041 34.588 79.470 1.00 14.16 561 ASP B C 1
ATOM 6718 O O . ASP B 1 561 ? 56.177 34.548 78.984 1.00 15.16 561 ASP B O 1
ATOM 6723 N N . TYR B 1 562 ? 54.709 35.390 80.432 1.00 15.35 562 TYR B N 1
ATOM 6724 C CA . TYR B 1 562 ? 55.662 36.249 81.095 1.00 14.47 562 TYR B CA 1
ATOM 6725 C C . TYR B 1 562 ? 56.744 35.362 81.770 1.00 14.84 562 TYR B C 1
ATOM 6726 O O . TYR B 1 562 ? 57.910 35.668 81.595 1.00 16.33 562 TYR B O 1
ATOM 6735 N N . LEU B 1 563 ? 56.311 34.386 82.560 1.00 15.82 563 LEU B N 1
ATOM 6736 C CA . LEU B 1 563 ? 57.294 33.518 83.319 1.00 17.57 563 LEU B CA 1
ATOM 6737 C C . LEU B 1 563 ? 58.233 32.825 82.310 1.00 17.31 563 LEU B C 1
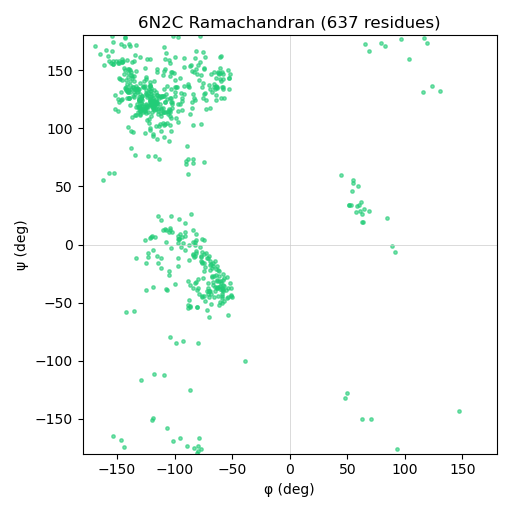ATOM 6738 O O . LEU B 1 563 ? 59.423 32.736 82.529 1.00 16.96 563 LEU B O 1
ATOM 6743 N N . LEU B 1 564 ? 57.670 32.307 81.224 1.00 16.90 564 LEU B N 1
ATOM 6744 C CA . LEU B 1 564 ? 58.462 31.747 80.133 1.00 16.00 564 LEU B CA 1
ATOM 6745 C C . LEU B 1 564 ? 59.512 32.678 79.540 1.00 17.51 564 LEU B C 1
ATOM 6746 O O . LEU B 1 564 ? 60.661 32.293 79.366 1.00 16.76 564 LEU B O 1
ATOM 6751 N N . SER B 1 565 ? 59.101 33.926 79.288 1.00 17.94 565 SER B N 1
ATOM 6752 C CA . SER B 1 565 ? 59.983 34.915 78.671 1.00 18.54 565 SER B CA 1
ATOM 6753 C C . SER B 1 565 ? 61.211 35.283 79.519 1.00 19.01 565 SER B C 1
ATOM 6754 O O . SER B 1 565 ? 62.201 35.731 78.960 1.00 20.32 565 SER B O 1
ATOM 6757 N N . LYS B 1 566 ? 61.116 35.153 80.826 1.00 19.51 566 LYS B N 1
ATOM 6758 C CA . LYS B 1 566 ? 62.189 35.404 81.755 1.00 18.49 566 LYS B CA 1
ATOM 6759 C C . LYS B 1 566 ? 62.935 34.139 82.174 1.00 18.02 566 LYS B C 1
ATOM 6760 O O . LYS B 1 566 ? 63.784 34.187 83.051 1.00 17.63 566 LYS B O 1
ATOM 6766 N N . ASN B 1 567 ? 62.587 32.985 81.573 1.00 16.23 567 ASN B N 1
ATOM 6767 C CA . ASN B 1 567 ? 63.229 31.706 81.886 1.00 16.98 567 ASN B CA 1
ATOM 6768 C C . ASN B 1 567 ? 62.941 31.304 83.357 1.00 14.84 567 ASN B C 1
ATOM 6769 O O . ASN B 1 567 ? 63.733 30.564 83.962 1.00 15.67 567 ASN B O 1
ATOM 6774 N N . ILE B 1 568 ? 61.793 31.700 83.905 1.00 13.79 568 ILE B N 1
ATOM 6775 C CA . ILE B 1 568 ? 61.417 31.344 85.256 1.00 14.79 568 ILE B CA 1
ATOM 6776 C C . ILE B 1 568 ? 60.812 29.947 85.241 1.00 14.75 568 ILE B C 1
ATOM 6777 O O . ILE B 1 568 ? 60.928 29.200 86.221 1.00 13.89 568 ILE B O 1
ATOM 6782 N N . ILE B 1 569 ? 60.132 29.627 84.137 1.00 13.98 569 ILE B N 1
ATOM 6783 C CA . ILE B 1 569 ? 59.698 28.270 83.869 1.00 14.66 569 ILE B CA 1
ATOM 6784 C C . ILE B 1 569 ? 60.093 27.839 82.478 1.00 13.87 569 ILE B C 1
ATOM 6785 O O . ILE B 1 569 ? 60.321 28.665 81.587 1.00 15.26 569 ILE B O 1
ATOM 6790 N N . LYS B 1 570 ? 60.106 26.504 82.216 1.00 13.63 570 LYS B N 1
ATOM 6791 C CA . LYS B 1 570 ? 60.314 25.985 80.903 1.00 16.60 570 LYS B CA 1
ATOM 6792 C C . LYS B 1 570 ? 59.378 24.793 80.721 1.00 14.46 570 LYS B C 1
ATOM 6793 O O . LYS B 1 570 ? 59.238 23.949 81.671 1.00 16.41 570 LYS B O 1
ATOM 6799 N N . ILE B 1 571 ? 58.686 24.779 79.567 1.00 15.73 571 ILE B N 1
ATOM 6800 C CA . ILE B 1 571 ? 57.730 23.708 79.255 1.00 15.41 571 ILE B CA 1
ATOM 6801 C C . ILE B 1 571 ? 58.269 22.894 78.091 1.00 15.66 571 ILE B C 1
ATOM 6802 O O . ILE B 1 571 ? 58.449 23.394 77.017 1.00 18.06 571 ILE B O 1
ATOM 6807 N N A GLU B 1 572 ? 58.522 21.614 78.296 0.58 14.67 572 GLU B N 1
ATOM 6808 N N B GLU B 1 572 ? 58.405 21.600 78.304 0.42 14.90 572 GLU B N 1
ATOM 6809 C CA A GLU B 1 572 ? 59.028 20.740 77.253 0.58 15.32 572 GLU B CA 1
ATOM 6810 C CA B GLU B 1 572 ? 59.063 20.728 77.373 0.42 15.45 572 GLU B CA 1
ATOM 6811 C C A GLU B 1 572 ? 58.020 19.637 77.118 0.58 13.72 572 GLU B C 1
ATOM 6812 C C B GLU B 1 572 ? 58.152 19.505 77.234 0.42 14.23 572 GLU B C 1
ATOM 6813 O O A GLU B 1 572 ? 57.203 19.478 77.989 0.58 14.32 572 GLU B O 1
ATOM 6814 O O B GLU B 1 572 ? 57.520 19.125 78.215 0.42 13.82 572 GLU B O 1
ATOM 6825 N N . ASN B 1 573 ? 58.198 18.829 76.096 1.00 15.19 573 ASN B N 1
ATOM 6826 C CA . ASN B 1 573 ? 57.451 17.567 75.962 1.00 14.52 573 ASN B CA 1
ATOM 6827 C C . ASN B 1 573 ? 58.307 16.425 76.517 1.00 18.26 573 ASN B C 1
ATOM 6828 O O . ASN B 1 573 ? 58.977 15.721 75.764 1.00 21.55 573 ASN B O 1
ATOM 6833 N N . VAL B 1 574 ? 58.303 16.231 77.844 1.00 17.59 574 VAL B N 1
ATOM 6834 C CA . VAL B 1 574 ? 59.179 15.250 78.429 1.00 16.88 574 VAL B CA 1
ATOM 6835 C C . VAL B 1 574 ? 58.535 13.911 78.318 1.00 19.35 574 VAL B C 1
ATOM 6836 O O . VAL B 1 574 ? 57.421 13.677 78.829 1.00 23.96 574 VAL B O 1
ATOM 6840 N N . GLN B 1 575 ? 59.292 13.003 77.742 1.00 18.73 575 GLN B N 1
ATOM 6841 C CA . GLN B 1 575 ? 58.865 11.631 77.551 1.00 23.05 575 GLN B CA 1
ATOM 6842 C C . GLN B 1 575 ? 59.833 10.666 78.233 1.00 19.74 575 GLN B C 1
ATOM 6843 O O . GLN B 1 575 ? 60.974 11.028 78.617 1.00 20.71 575 GLN B O 1
ATOM 6849 N N . PRO B 1 576 ? 59.347 9.467 78.481 1.00 19.52 576 PRO B N 1
ATOM 6850 C CA . PRO B 1 576 ? 60.208 8.588 79.230 1.00 22.75 576 PRO B CA 1
ATOM 6851 C C . PRO B 1 576 ? 61.527 8.291 78.470 1.00 28.30 576 PRO B C 1
ATOM 6852 O O . PRO B 1 576 ? 61.489 8.311 77.271 1.00 27.57 576 PRO B O 1
ATOM 6856 N N . PRO B 1 577 ? 62.649 8.074 79.171 1.00 30.95 577 PRO B N 1
ATOM 6857 C CA . PRO B 1 577 ? 63.857 7.657 78.489 1.00 43.54 577 PRO B CA 1
ATOM 6858 C C . PRO B 1 577 ? 63.627 6.328 77.789 1.00 51.64 577 PRO B C 1
ATOM 6859 O O . PRO B 1 577 ? 62.837 5.483 78.294 1.00 47.51 577 PRO B O 1
ATOM 6863 N N . VAL B 1 578 ? 64.371 6.118 76.711 1.00 65.59 578 VAL B N 1
ATOM 6864 C CA . VAL B 1 578 ? 64.257 4.880 75.918 1.00 77.40 578 VAL B CA 1
ATOM 6865 C C . VAL B 1 578 ? 64.772 3.662 76.751 1.00 81.11 578 VAL B C 1
ATOM 6866 O O . VAL B 1 578 ? 65.613 2.858 76.341 1.00 77.84 578 VAL B O 1
#

Nearest PDB structures (foldseek):
  6n2c-assembly1_A  TM=1.002E+00  e=1.941E-66  Caldicellulosiruptor hydrothermalis 108
  6n2c-assembly2_B  TM=9.953E-01  e=1.252E-59  Caldicellulosiruptor hydrothermalis 108
  6n2b-assembly1_A  TM=6.171E-01  e=3.081E-08  Caldicellulosiruptor acetigenus I77R1B
  3lyc-assembly8_P  TM=3.500E-01  e=9.792E+00  Parabacteroides distasonis ATCC 8503
  6n2c-assembly2_B  TM=1.002E+00  e=1.904E-65  Caldicellulosiruptor hydrothermalis 108

Organism: Caldicellulosiruptor hydrothermalis (strain DSM 18901 / VKM B-2411 / 108) (NCBI:txid632292)

Foldseek 3Di:
DLQAFLPDQCLQPVLQEFEEEAAEAAAEEQEAEEGEEYEYQEEYEDAAHPDHPDPARYEYQEYEHQHYEYEYHALGEYEHQGEYEHAAEYYYPHANYEYEYNIEYEYAHEYEYAENYEYEYAEYEYAEYYQAHYENYEYEYNAEYEYQEYEFQYDDYEYEEQHEYHYREYEFHHQGEYEYDANYEYEYAEYEAEDDNGEYHYQRYEYEYQEYEYEALYAAHYAEYEYEHYYHYYNHAANPRHHHNAAYEYLDDDPPHHPNCSVRYDHDNPGDDDGPDRDDHNNVVVCNDPPPRCVFAALVLLPDWDWPPADDQEGEINEACPDVCVLVVQLVVADLVDPVSHGAYYYAYAAEHEADASEAEHEAHHHYHHYHHDPHHNHYYYYDRDDPVVVVVCVVSSSGDRDPDDRDD/DLQAFLPDQCLQPVLQEFEAEQAEAEAAEQEAEEGEEYEYQEEYEDAEYDPRVDPFRYEYQEYYHQHYEYEYHALGEYEHQGEYEEAAEYYYPHALYEYEYNTEYEYAYEYAHAENYEYEYEEYEYAEYYPAHYENYEYEYNAEYAYLEYEQAYDEYEYEELHEYHYNEYAFHHQYEYEYDANYEYEYAEYAAEECNTEYHEQRYEYEYQEYEYEALYAYHYAEYEYLHYYHYYNHAANPRHHHNHAYEYLDDDDPDHPNCPVRYDHDVPGDDDGPDRDDHLNVVVCNDPCPRVVFAALVLLPDKDWPPADDQEGEIEEQAPDLVSLVVQLVCQDPDCVSGHAYYYAYAEEHERDQVAQEHEDHHHYHHYHHDPHHNHYYYYDRDDPVVVVVCVVSPRGDDDSDDGDD

Secondary structure (DSSP, 8-state):
--TTTT--GGGG-GGGEEEEESS-EE--TTEEEE-SEEEESS-EE----SS--SS-SEEEEEEEETTS-EE--SS-EEEEEEEEEESS-EE--SS--EEEEEEEEEESSEEE--SS-EEEEEEEE-SEEEE-SSS--EEEEEEEEE-SEEEE-SS-EEE-TT-EEE-SEEEE-TT-EEEE-TT-EEE-SEEEEESTT-EEEEEEEEEEESEEEEESS-EEEEEEEEESS-EEEES-S--TTEEEEEEEEESSPPSS--TTTGGGEEE-TT------PPPPPHHHHHHHSTTTTTTTB-GGG--S-B----BTTEEEEEE-S--THHHHHHHHTS-TT-GGG--EEEEEESS-EEE-TT--EEEEEEEESS-EEES--SEEEEE-PPPHHHHHHHHHTTSB---------/-GGGTT--GGGG-GGGEEEEESS-EE--TTEEEE-SEEEESS-EEPPPPSS-SSS-SEEEEEEEETTS-EEE-SS-EEEEEEEEEESS-EEE-SS--EEEESSEEEESSEEE--SS-EEEEEEEE-SEEEE-SSS--EEEEEEEEE-SEEEE-SS-EEE-TT-EEE-SEEEE-TT-EEEE-TT-EEE-SEEEEESTT-EEEEEEEEEEESEEEEESS-EEEEEEEEESS-EEEES-SS-TTEEEEEEEEESSPPS---TTTGGGEEE-TT------PPPPPHHHHHHHSTTTTTTTB-GGG--S-B----BTTEEEEEE-S--HHHHHHHHHT----TTS--EEEEEESS-EEE-TT--EEEEEEEESS-EEE-SSSEEEEE-PPPHHHHHHHHHTTSB---------

Sequence (817 aa):
LPYLLAWDSSNIFDFTTYGLFSSDKKIIFNNNITVTTRNMYSSSDITLRSDNNRPGDYTIKADNIIVKNNGSSFIFGGNNKKVVVNNNLLMYTKNGITFNGNNNRLESNSLLFSDGTISLSGKDEIVANNALFCDTLDIRNGSSSNLVTINEEFAYFNKLNIWTDKKMVLKKSSNSKKLFGGDIEIRNDGILSSADVVGTVVYANNLDIIGSSSATIDAPDTVLYCNNLKIDGEVKLLNVKKIVCSGTITIISNLNSGTTNIRRVSDKIECRSIPQNIPSGIRNNLFVQNPNVNFQIPYPTTIPAIIEEIKKKNNTFPTNWIRLDNIVEEDKKDINGANYYSSLVSTGQQNSNNDDIINEIFNNKNKPNNPHSNNVQIFVITKSGINVPPDQNHLLDGVLIANGSLLQFNGGNLNIIEYVRRMPQPLIDYLLSKNIIIKIENVQPPVLPYLLAWDSSNIFDFTTYGLFSSDKIIFNNNITVTTRRNMYSSSSDITLRSDNNRPGDYTIKADNIIVKNNGSSFIFGGNNNKVVVNNNLMYTKNGITFNGNNNRLESNSLLFSDGTISLSGKDEIVANNALFCDTLDIRNGSSNLVTINEEFAYFNKLNIWTDDKMVLKSSNSKLFGGDIEIRNDGILSSADVVGTVVYANNNLDIIGSSATIDAPDTVLYCNNLKKIDGEVKLNVKKIVCSGTITISSNLNSGTNIRVSDKIECRSIPQQNNIPSGIRNNLFVQNPNVNFQIPYPTIIPAIIEEIKKNNTFPTNWIRLDNIVEDKKDINGANYYSSLVSTGQNSNDINEIFNKNKNNPHSNVQIFVITKSGINVPPDQNHLDGVVLIANGSLLQFNGGNLNIEYVRMPQPLIDYLLSKNIIKIEENVQPPV

B-factor: mean 27.11, std 12.95, range [10.43, 95.15]

Solvent-accessible surface area: 31641 Å² total; per-residue (Å²): 177,93,82,52,42,10,40,29,36,48,0,7,27,0,5,7,1,2,0,4,0,44,57,75,0,28,2,38,24,8,3,12,1,44,13,86,0,0,6,0,18,23,37,0,19,6,67,19,7,65,107,41,122,25,124,43,2,0,92,4,43,0,0,0,0,26,73,2,11,0,44,1,15,3,58,0,56,0,21,0,85,23,0,0,3,0,94,84,0,0,52,5,38,7,9,45,3,74,0,39,2,66,19,0,0,10,2,53,14,50,0,24,1,18,1,67,1,49,0,30,0,32,0,0,8,11,52,19,0,12,0,99,78,24,28,59,2,50,0,11,0,61,95,28,0,52,3,96,51,0,10,0,63,7,39,81,0,17,0,88,54,94,0,68,0,10,0,16,39,1,31,0,72,60,45,0,56,2,26,7,56,95,26,2,25,1,27,1,63,45,2,36,0,22,26,38,29,0,22,2,65,0,73,43,0,22,2,55,0,56,55,2,74,8,35,11,45,0,88,2,53,2,73,48,3,6,0,29,12,65,9,64,37,40,106,15,126,56,1,99,58,11,153,9,94,67,60,3,28,1,97,44,38,23,152,136,21,15,111,71,11,95,146,35,16,64,96,47,94,119,19,99,41,141,34,76,94,27,69,61,0,1,0,0,60,41,0,93,104,148,54,3,15,81,61,18,6,78,8,108,52,1,114,98,58,60,95,103,19,62,33,112,83,32,66,3,7,0,3,13,27,150,71,100,92,4,16,82,79,11,0,120,88,4,58,44,143,37,89,189,82,37,24,40,2,0,0,2,0,68,36,27,0,86,2,24,81,88,10,64,61,5,27,6,3,6,1,0,51,20,28,0,57,2,38,11,19,89,6,59,8,49,42,44,125,3,19,84,70,0,2,73,29,0,58,80,88,61,1,3,82,78,99,133,26,110,58,48,185,177,74,68,90,44,10,45,27,42,43,0,3,29,1,7,6,1,3,1,3,0,43,61,60,0,21,7,37,56,13,3,7,2,38,13,87,0,0,7,0,24,24,32,0,18,3,59,40,3,92,163,58,118,21,117,41,6,0,90,3,43,0,0,0,0,34,83,0,14,0,34,0,20,2,64,1,57,0,18,0,86,23,0,0,3,0,88,81,0,0,42,3,19,28,35,79,3,75,0,31,2,80,19,0,0,16,3,51,13,47,0,22,0,5,3,122,1,48,0,34,0,31,1,0,10,11,48,20,0,14,0,70,24,27,58,57,4,54,0,12,0,58,92,30,0,60,3,100,52,0,7,0,55,7,48,63,0,20,0,86,56,102,0,65,0,6,0,11,48,2,26,0,33,12,39,0,46,2,18,7,56,97,32,1,27,2,22,0,66,54,2,34,0,24,25,68,54,0,23,1,65,0,73,44,0,24,2,57,0,56,51,1,83,2,32,11,44,1,86,2,28,1,70,45,2,6,0,28,12,69,6,62,18,39,71,11,126,57,1,105,56,8,147,8,95,71,58,1,29,1,99,45,41,25,150,117,26,13,110,62,9,102,121,25,10,61,95,48,91,122,17,106,40,142,36,74,92,23,68,86,0,0,0,0,72,27,0,92,107,148,69,3,12,69,76,20,6,93,8,82,42,1,116,92,57,58,102,103,20,62,32,115,69,30,67,3,7,0,1,28,21,158,65,83,101,11,11,63,87,8,2,91,73,24,183,165,82,101,169,58,74,27,43,0,0,0,1,0,74,30,25,1,85,2,24,89,105,13,103,65,1,19,1,2,0,2,0,65,18,27,0,31,4,79,12,21,107,7,49,6,57,41,44,113,2,20,78,76,0,0,72,31,1,61,79,85,102,2,8,109,76,80,126,25,107,38,57,197